Protein AF-0000000086182654 (afdb_homodimer)

Structure (mmCIF, N/CA/C/O backbone):
data_AF-0000000086182654-model_v1
#
loop_
_entity.id
_entity.type
_entity.pdbx_description
1 polymer 'N-terminal acetyltransferase'
#
loop_
_atom_site.group_PDB
_atom_site.id
_atom_site.type_symbol
_atom_site.label_atom_id
_atom_site.label_alt_id
_atom_site.label_comp_id
_atom_site.label_asym_id
_atom_site.label_entity_id
_atom_site.label_seq_id
_atom_site.pdbx_PDB_ins_code
_atom_site.Cartn_x
_atom_site.Cartn_y
_atom_site.Cartn_z
_atom_site.occupancy
_atom_site.B_iso_or_equiv
_atom_site.auth_seq_id
_atom_site.auth_comp_id
_atom_site.auth_asym_id
_atom_site.auth_atom_id
_atom_site.pdbx_PDB_model_num
ATOM 1 N N . MET A 1 1 ? 52.969 -49.25 23.703 1 16.42 1 MET A N 1
ATOM 2 C CA . MET A 1 1 ? 53.656 -49.188 24.984 1 16.42 1 MET A CA 1
ATOM 3 C C . MET A 1 1 ? 53.25 -47.969 25.781 1 16.42 1 MET A C 1
ATOM 5 O O . MET A 1 1 ? 52.375 -47.188 25.344 1 16.42 1 MET A O 1
ATOM 9 N N . PRO A 1 2 ? 54.062 -46.969 25.922 1 16 2 PRO A N 1
ATOM 10 C CA . PRO A 1 2 ? 54.594 -46.375 27.141 1 16 2 PRO A CA 1
ATOM 11 C C . PRO A 1 2 ? 53.812 -45.094 27.531 1 16 2 PRO A C 1
ATOM 13 O O . PRO A 1 2 ? 53.406 -44.938 28.688 1 16 2 PRO A O 1
ATOM 16 N N . SER A 1 3 ? 54.188 -43.969 27 1 14.5 3 SER A N 1
ATOM 17 C CA . SER A 1 3 ? 54.906 -43 27.828 1 14.5 3 SER A CA 1
ATOM 18 C C . SER A 1 3 ? 53.969 -41.969 28.438 1 14.5 3 SER A C 1
ATOM 20 O O . SER A 1 3 ? 53.594 -41.031 27.75 1 14.5 3 SER A O 1
ATOM 22 N N . ALA A 1 4 ? 52.844 -42.344 29.062 1 19.73 4 ALA A N 1
ATOM 23 C CA . ALA A 1 4 ? 51.688 -41.5 29.422 1 19.73 4 ALA A CA 1
ATOM 24 C C . ALA A 1 4 ? 52.062 -40.562 30.562 1 19.73 4 ALA A C 1
ATOM 26 O O . ALA A 1 4 ? 51.969 -40.938 31.734 1 19.73 4 ALA A O 1
ATOM 27 N N . ALA A 1 5 ? 53.094 -39.75 30.172 1 15.45 5 ALA A N 1
ATOM 28 C CA . ALA A 1 5 ? 53.938 -39.219 31.219 1 15.45 5 ALA A CA 1
ATOM 29 C C . ALA A 1 5 ? 53.125 -38.438 32.25 1 15.45 5 ALA A C 1
ATOM 31 O O . ALA A 1 5 ? 51.938 -38.125 32 1 15.45 5 ALA A O 1
ATOM 32 N N . GLY A 1 6 ? 53.594 -37.188 32.562 1 15.28 6 GLY A N 1
ATOM 33 C CA . GLY A 1 6 ? 54.156 -36.75 33.844 1 15.28 6 GLY A CA 1
ATOM 34 C C . GLY A 1 6 ? 53.156 -36 34.719 1 15.28 6 GLY A C 1
ATOM 35 O O . GLY A 1 6 ? 52.094 -35.594 34.219 1 15.28 6 GLY A O 1
ATOM 36 N N . SER A 1 7 ? 53.562 -35.281 35.719 1 14.7 7 SER A N 1
ATOM 37 C CA . SER A 1 7 ? 53.594 -35.188 37.156 1 14.7 7 SER A CA 1
ATOM 38 C C . SER A 1 7 ? 52.906 -33.906 37.625 1 14.7 7 SER A C 1
ATOM 40 O O . SER A 1 7 ? 52.688 -33.719 38.844 1 14.7 7 SER A O 1
ATOM 42 N N . ARG A 1 8 ? 52.531 -32.875 36.719 1 15.3 8 ARG A N 1
ATOM 43 C CA . ARG A 1 8 ? 52.969 -31.656 37.344 1 15.3 8 ARG A CA 1
ATOM 44 C C . ARG A 1 8 ? 52.188 -31.375 38.625 1 15.3 8 ARG A C 1
ATOM 46 O O . ARG A 1 8 ? 50.969 -31.281 38.625 1 15.3 8 ARG A O 1
ATOM 53 N N . SER A 1 9 ? 52.75 -31.406 39.781 1 14.34 9 SER A N 1
ATOM 54 C CA . SER A 1 9 ? 52.5 -31.531 41.219 1 14.34 9 SER A CA 1
ATOM 55 C C . SER A 1 9 ? 51.844 -30.266 41.781 1 14.34 9 SER A C 1
ATOM 57 O O . SER A 1 9 ? 50.844 -30.328 42.5 1 14.34 9 SER A O 1
ATOM 59 N N . ALA A 1 10 ? 52.594 -29.047 41.781 1 14.37 10 ALA A N 1
ATOM 60 C CA . ALA A 1 10 ? 53.031 -28.578 43.094 1 14.37 10 ALA A CA 1
ATOM 61 C C . ALA A 1 10 ? 51.875 -27.875 43.812 1 14.37 10 ALA A C 1
ATOM 63 O O . ALA A 1 10 ? 50.875 -27.484 43.219 1 14.37 10 ALA A O 1
ATOM 64 N N . ALA A 1 11 ? 52.219 -26.594 44.5 1 14.45 11 ALA A N 1
ATOM 65 C CA . ALA A 1 11 ? 52.406 -26.25 45.906 1 14.45 11 ALA A CA 1
ATOM 66 C C . ALA A 1 11 ? 51.219 -25.5 46.469 1 14.45 11 ALA A C 1
ATOM 68 O O . ALA A 1 11 ? 50.406 -24.969 45.719 1 14.45 11 ALA A O 1
ATOM 69 N N . PHE A 1 12 ? 51.5 -24.625 47.562 1 14.8 12 PHE A N 1
ATOM 70 C CA . PHE A 1 12 ? 51.156 -24.5 48.969 1 14.8 12 PHE A CA 1
ATOM 71 C C . PHE A 1 12 ? 50.062 -23.469 49.188 1 14.8 12 PHE A C 1
ATOM 73 O O . PHE A 1 12 ? 49.812 -22.625 48.344 1 14.8 12 PHE A O 1
ATOM 80 N N . SER A 1 13 ? 49.656 -23.25 50.406 1 14.52 13 SER A N 1
ATOM 81 C CA . SER A 1 13 ? 48.625 -23.094 51.438 1 14.52 13 SER A CA 1
ATOM 82 C C . SER A 1 13 ? 48.375 -21.625 51.719 1 14.52 13 SER A C 1
ATOM 84 O O . SER A 1 13 ? 47.406 -21.266 52.406 1 14.52 13 SER A O 1
ATOM 86 N N . MET A 1 14 ? 49.375 -20.609 51.469 1 14.81 14 MET A N 1
ATOM 87 C CA . MET A 1 14 ? 49.594 -19.859 52.719 1 14.81 14 MET A CA 1
ATOM 88 C C . MET A 1 14 ? 48.406 -19 53.062 1 14.81 14 MET A C 1
ATOM 90 O O . MET A 1 14 ? 47.594 -18.672 52.188 1 14.81 14 MET A O 1
ATOM 94 N N . LEU A 1 15 ? 48.438 -18.375 54.344 1 15.21 15 LEU A N 1
ATOM 95 C CA . LEU A 1 15 ? 47.781 -18.109 55.625 1 15.21 15 LEU A CA 1
ATOM 96 C C . LEU A 1 15 ? 47 -16.812 55.562 1 15.21 15 LEU A C 1
ATOM 98 O O . LEU A 1 15 ? 46.062 -16.656 54.781 1 15.21 15 LEU A O 1
ATOM 102 N N . THR A 1 16 ? 47.469 -15.828 56.438 1 15.29 16 THR A N 1
ATOM 103 C CA . THR A 1 16 ? 46.875 -15.383 57.688 1 15.29 16 THR A CA 1
ATOM 104 C C . THR A 1 16 ? 46.125 -14.078 57.5 1 15.29 16 THR A C 1
ATOM 106 O O . THR A 1 16 ? 46.188 -13.445 56.469 1 15.29 16 THR A O 1
ATOM 109 N N . SER A 1 17 ? 46.406 -13.062 58.406 1 15.08 17 SER A N 1
ATOM 110 C CA . SER A 1 17 ? 45.75 -12.391 59.5 1 15.08 17 SER A CA 1
ATOM 111 C C . SER A 1 17 ? 45.344 -10.969 59.125 1 15.08 17 SER A C 1
ATOM 113 O O . SER A 1 17 ? 44.469 -10.375 59.719 1 15.08 17 SER A O 1
ATOM 115 N N . CYS A 1 18 ? 46.031 -10.258 58.219 1 15.26 18 CYS A N 1
ATOM 116 C CA . CYS A 1 18 ? 46.469 -9.016 58.875 1 15.26 18 CYS A CA 1
ATOM 117 C C . CYS A 1 18 ? 45.25 -8.086 59.062 1 15.26 18 CYS A C 1
ATOM 119 O O . CYS A 1 18 ? 44.312 -8.125 58.281 1 15.26 18 CYS A O 1
ATOM 121 N N . GLY A 1 19 ? 45.562 -7.105 60 1 15.84 19 GLY A N 1
ATOM 122 C CA . GLY A 1 19 ? 45.031 -6.199 61.031 1 15.84 19 GLY A CA 1
ATOM 123 C C . GLY A 1 19 ? 44.25 -5.043 60.438 1 15.84 19 GLY A C 1
ATOM 124 O O . GLY A 1 19 ? 44.344 -4.754 59.25 1 15.84 19 GLY A O 1
ATOM 125 N N . GLN A 1 20 ? 43.688 -4.34 61.375 1 15.99 20 GLN A N 1
ATOM 126 C CA . GLN A 1 20 ? 42.531 -3.52 61.656 1 15.99 20 GLN A CA 1
ATOM 127 C C . GLN A 1 20 ? 42.719 -2.094 61.125 1 15.99 20 GLN A C 1
ATOM 129 O O . GLN A 1 20 ? 41.812 -1.271 61.219 1 15.99 20 GLN A O 1
ATOM 134 N N . ALA A 1 21 ? 43.938 -1.801 60.5 1 16.28 21 ALA A N 1
ATOM 135 C CA . ALA A 1 21 ? 44.25 -0.484 61.062 1 16.28 21 ALA A CA 1
ATOM 136 C C . ALA A 1 21 ? 43.156 0.521 60.75 1 16.28 21 ALA A C 1
ATOM 138 O O . ALA A 1 21 ? 42.469 0.435 59.719 1 16.28 21 ALA A O 1
ATOM 139 N N . PRO A 1 22 ? 43.375 1.512 61.531 1 17.14 22 PRO A N 1
ATOM 140 C CA . PRO A 1 22 ? 42.469 2.518 62.094 1 17.14 22 PRO A CA 1
ATOM 141 C C . PRO A 1 22 ? 42 3.549 61.062 1 17.14 22 PRO A C 1
ATOM 143 O O . PRO A 1 22 ? 40.812 3.826 60.938 1 17.14 22 PRO A O 1
ATOM 146 N N . LEU A 1 23 ? 42.969 4.367 60.812 1 19.45 23 LEU A N 1
ATOM 147 C CA . LEU A 1 23 ? 42.844 5.723 61.344 1 19.45 23 LEU A CA 1
ATOM 148 C C . LEU A 1 23 ? 42.062 6.609 60.375 1 19.45 23 LEU A C 1
ATOM 150 O O . LEU A 1 23 ? 41.062 7.242 60.75 1 19.45 23 LEU A O 1
ATOM 154 N N . GLN A 1 24 ? 42.812 7.516 59.594 1 17.64 24 GLN A N 1
ATOM 155 C CA . GLN A 1 24 ? 42.938 8.961 59.75 1 17.64 24 GLN A CA 1
ATOM 156 C C . GLN A 1 24 ? 42 9.695 58.75 1 17.64 24 GLN A C 1
ATOM 158 O O . GLN A 1 24 ? 41.688 9.18 57.688 1 17.64 24 GLN A O 1
ATOM 163 N N . ASN A 1 25 ? 41.688 10.859 59.188 1 19.14 25 ASN A N 1
ATOM 164 C CA . ASN A 1 25 ? 40.656 11.859 59 1 19.14 25 ASN A CA 1
ATOM 165 C C . ASN A 1 25 ? 40.812 12.578 57.656 1 19.14 25 ASN A C 1
ATOM 167 O O . ASN A 1 25 ? 39.938 13.32 57.219 1 19.14 25 ASN A O 1
ATOM 171 N N . PRO A 1 26 ? 42.062 12.406 56.938 1 21.86 26 PRO A N 1
ATOM 172 C CA . PRO A 1 26 ? 42.5 13.766 56.625 1 21.86 26 PRO A CA 1
ATOM 173 C C . PRO A 1 26 ? 41.5 14.516 55.75 1 21.86 26 PRO A C 1
ATOM 175 O O . PRO A 1 26 ? 40.625 13.898 55.156 1 21.86 26 PRO A O 1
ATOM 178 N N . ASP A 1 27 ? 42.062 15.711 55.281 1 21.27 27 ASP A N 1
ATOM 179 C CA . ASP A 1 27 ? 41.906 17.094 54.844 1 21.27 27 ASP A CA 1
ATOM 180 C C . ASP A 1 27 ? 41.344 17.156 53.406 1 21.27 27 ASP A C 1
ATOM 182 O O . ASP A 1 27 ? 41.844 16.484 52.5 1 21.27 27 ASP A O 1
ATOM 186 N N . TRP A 1 28 ? 40.125 17.75 53.312 1 19.67 28 TRP A N 1
ATOM 187 C CA . TRP A 1 28 ? 39.219 18.016 52.219 1 19.67 28 TRP A CA 1
ATOM 188 C C . TRP A 1 28 ? 39.844 18.906 51.188 1 19.67 28 TRP A C 1
ATOM 190 O O . TRP A 1 28 ? 40.031 20.109 51.406 1 19.67 28 TRP A O 1
ATOM 200 N N . ARG A 1 29 ? 41.062 18.547 50.656 1 21.09 29 ARG A N 1
ATOM 201 C CA . ARG A 1 29 ? 41.625 19.406 49.625 1 21.09 29 ARG A CA 1
ATOM 202 C C . ARG A 1 29 ? 40.625 19.609 48.5 1 21.09 29 ARG A C 1
ATOM 204 O O . ARG A 1 29 ? 40.25 18.656 47.812 1 21.09 29 ARG A O 1
ATOM 211 N N . ARG A 1 30 ? 39.969 20.734 48.594 1 23.06 30 ARG A N 1
ATOM 212 C CA . ARG A 1 30 ? 39.094 21.266 47.562 1 23.06 30 ARG A CA 1
ATOM 213 C C . ARG A 1 30 ? 39.844 21.484 46.25 1 23.06 30 ARG A C 1
ATOM 215 O O . ARG A 1 30 ? 40.531 22.5 46.094 1 23.06 30 ARG A O 1
ATOM 222 N N . THR A 1 31 ? 40.719 20.578 45.781 1 22.8 31 THR A N 1
ATOM 223 C CA . THR A 1 31 ? 41.375 21.094 44.594 1 22.8 31 THR A CA 1
ATOM 224 C C . THR A 1 31 ? 40.344 21.453 43.5 1 22.8 31 THR A C 1
ATOM 226 O O . THR A 1 31 ? 39.562 20.609 43.125 1 22.8 31 THR A O 1
ATOM 229 N N . THR A 1 32 ? 40.031 22.719 43.406 1 23.67 32 THR A N 1
ATOM 230 C CA . THR A 1 32 ? 39.156 23.406 42.469 1 23.67 32 THR A CA 1
ATOM 231 C C . THR A 1 32 ? 39.656 23.188 41.031 1 23.67 32 THR A C 1
ATOM 233 O O . THR A 1 32 ? 39.281 23.922 40.125 1 23.67 32 THR A O 1
ATOM 236 N N . GLY A 1 33 ? 40.438 22.172 40.656 1 24.75 33 GLY A N 1
ATOM 237 C CA . GLY A 1 33 ? 40.875 22.25 39.281 1 24.75 33 GLY A CA 1
ATOM 238 C C . GLY A 1 33 ? 39.75 22.266 38.281 1 24.75 33 GLY A C 1
ATOM 239 O O . GLY A 1 33 ? 38.969 21.312 38.219 1 24.75 33 GLY A O 1
ATOM 240 N N . GLY A 1 34 ? 39.25 23.469 37.938 1 25.78 34 GLY A N 1
ATOM 241 C CA . GLY A 1 34 ? 38.281 23.719 36.875 1 25.78 34 GLY A CA 1
ATOM 242 C C . GLY A 1 34 ? 38.656 23.094 35.562 1 25.78 34 GLY A C 1
ATOM 243 O O . GLY A 1 34 ? 39.5 23.609 34.812 1 25.78 34 GLY A O 1
ATOM 244 N N . THR A 1 35 ? 39.031 21.797 35.469 1 29.97 35 THR A N 1
ATOM 245 C CA . THR A 1 35 ? 39.25 21.328 34.094 1 29.97 35 THR A CA 1
ATOM 246 C C . THR A 1 35 ? 38 21.578 33.25 1 29.97 35 THR A C 1
ATOM 248 O O . THR A 1 35 ? 36.875 21.203 33.625 1 29.97 35 THR A O 1
ATOM 251 N N . SER A 1 36 ? 38.031 22.656 32.5 1 29.55 36 SER A N 1
ATOM 252 C CA . SER A 1 36 ? 37.094 22.938 31.438 1 29.55 36 SER A CA 1
ATOM 253 C C . SER A 1 36 ? 36.812 21.688 30.625 1 29.55 36 SER A C 1
ATOM 255 O O . SER A 1 36 ? 37.688 21.141 29.969 1 29.55 36 SER A O 1
ATOM 257 N N . ASP A 1 37 ? 36.125 20.781 31.141 1 29.83 37 ASP A N 1
ATOM 258 C CA . ASP A 1 37 ? 35.562 19.656 30.375 1 29.83 37 ASP A CA 1
ATOM 259 C C . ASP A 1 37 ? 34.906 20.125 29.094 1 29.83 37 ASP A C 1
ATOM 261 O O . ASP A 1 37 ? 33.844 20.766 29.141 1 29.83 37 ASP A O 1
ATOM 265 N N . THR A 1 38 ? 35.719 20.625 28.156 1 29.2 38 THR A N 1
ATOM 266 C CA . THR A 1 38 ? 35.188 20.719 26.812 1 29.2 38 THR A CA 1
ATOM 267 C C . THR A 1 38 ? 34.375 19.469 26.469 1 29.2 38 THR A C 1
ATOM 269 O O . THR A 1 38 ? 34.938 18.422 26.141 1 29.2 38 THR A O 1
ATOM 272 N N . ARG A 1 39 ? 33.469 19.172 27.203 1 32.22 39 ARG A N 1
ATOM 273 C CA . ARG A 1 39 ? 32.469 18.188 26.734 1 32.22 39 ARG A CA 1
ATOM 274 C C . ARG A 1 39 ? 32.281 18.297 25.234 1 32.22 39 ARG A C 1
ATOM 276 O O . ARG A 1 39 ? 31.875 19.344 24.719 1 32.22 39 ARG A O 1
ATOM 283 N N . ALA A 1 40 ? 33.125 17.547 24.531 1 34.88 40 ALA A N 1
ATOM 284 C CA . ALA A 1 40 ? 32.875 17.375 23.094 1 34.88 40 ALA A CA 1
ATOM 285 C C . ALA A 1 40 ? 31.391 17.516 22.75 1 34.88 40 ALA A C 1
ATOM 287 O O . ALA A 1 40 ? 30.531 16.969 23.453 1 34.88 40 ALA A O 1
ATOM 288 N N . MET A 1 41 ? 31 18.562 22.125 1 37.19 41 MET A N 1
ATOM 289 C CA . MET A 1 41 ? 29.641 18.656 21.609 1 37.19 41 MET A CA 1
ATOM 290 C C . MET A 1 41 ? 29.141 17.297 21.141 1 37.19 41 MET A C 1
ATOM 292 O O . MET A 1 41 ? 29.891 16.562 20.484 1 37.19 41 MET A O 1
ATOM 296 N N . PRO A 1 42 ? 28.312 16.578 21.781 1 41.84 42 PRO A N 1
ATOM 297 C CA . PRO A 1 42 ? 27.844 15.297 21.234 1 41.84 42 PRO A CA 1
ATOM 298 C C . PRO A 1 42 ? 27.875 15.266 19.719 1 41.84 42 PRO A C 1
ATOM 300 O O . PRO A 1 42 ? 27.672 16.297 19.062 1 41.84 42 PRO A O 1
ATOM 303 N N . ALA A 1 43 ? 28.781 14.586 19.047 1 45.81 43 ALA A N 1
ATOM 304 C CA . ALA A 1 43 ? 28.906 14.336 17.609 1 45.81 43 ALA A CA 1
ATOM 305 C C . ALA A 1 43 ? 27.547 14.43 16.922 1 45.81 43 ALA A C 1
ATOM 307 O O . ALA A 1 43 ? 26.594 13.781 17.344 1 45.81 43 ALA A O 1
ATOM 308 N N . SER A 1 44 ? 27.312 15.492 16.219 1 61.44 44 SER A N 1
ATOM 309 C CA . SER A 1 44 ? 26.109 15.703 15.414 1 61.44 44 SER A CA 1
ATOM 310 C C . SER A 1 44 ? 25.75 14.445 14.633 1 61.44 44 SER A C 1
ATOM 312 O O . SER A 1 44 ? 26.625 13.789 14.062 1 61.44 44 SER A O 1
ATOM 314 N N . ALA A 1 45 ? 24.562 13.789 14.883 1 75.06 45 ALA A N 1
ATOM 315 C CA . ALA A 1 45 ? 24.016 12.656 14.148 1 75.06 45 ALA A CA 1
ATOM 316 C C . ALA A 1 45 ? 23.812 13 12.68 1 75.06 45 ALA A C 1
ATOM 318 O O . ALA A 1 45 ? 23.469 12.125 11.867 1 75.06 45 ALA A O 1
ATOM 319 N N . ARG A 1 46 ? 24.344 14.242 12.312 1 91.31 46 ARG A N 1
ATOM 320 C CA . ARG A 1 46 ? 24.031 14.656 10.953 1 91.31 46 ARG A CA 1
ATOM 321 C C . ARG A 1 46 ? 25.109 14.18 9.977 1 91.31 46 ARG A C 1
ATOM 323 O O . ARG A 1 46 ? 26.297 14.211 10.281 1 91.31 46 ARG A O 1
ATOM 330 N N . PRO A 1 47 ? 24.625 13.797 8.867 1 93.12 47 PRO A N 1
ATOM 331 C CA . PRO A 1 47 ? 25.578 13.398 7.832 1 93.12 47 PRO A CA 1
ATOM 332 C C . PRO A 1 47 ? 26.25 14.586 7.152 1 93.12 47 PRO A C 1
ATOM 334 O O . PRO A 1 47 ? 25.812 15.727 7.32 1 93.12 47 PRO A O 1
ATOM 337 N N . GLN A 1 48 ? 27.344 14.312 6.402 1 93.44 48 GLN A N 1
ATOM 338 C CA . GLN A 1 48 ? 28.016 15.359 5.625 1 93.44 48 GLN A CA 1
ATOM 339 C C . GLN A 1 48 ? 27.125 15.828 4.473 1 93.44 48 GLN A C 1
ATOM 341 O O . GLN A 1 48 ? 27.047 17.031 4.195 1 93.44 48 GLN A O 1
ATOM 346 N N . GLU A 1 49 ? 26.5 14.82 3.861 1 94.19 49 GLU A N 1
ATOM 347 C CA . GLU A 1 49 ? 25.562 15.094 2.787 1 94.19 49 GLU A CA 1
ATOM 348 C C . GLU A 1 49 ? 24.172 14.57 3.127 1 94.19 49 GLU A C 1
ATOM 350 O O . GLU A 1 49 ? 24.031 13.477 3.674 1 94.19 49 GLU A O 1
ATOM 355 N N . SER A 1 50 ? 23.234 15.414 2.766 1 96.44 50 SER A N 1
ATOM 356 C CA . SER A 1 50 ? 21.859 15.008 3.051 1 96.44 50 SER A CA 1
ATOM 357 C C . SER A 1 50 ? 21.469 13.773 2.25 1 96.44 50 SER A C 1
ATOM 359 O O . SER A 1 50 ? 21.875 13.625 1.095 1 96.44 50 SER A O 1
ATOM 361 N N . THR A 1 51 ? 20.766 12.914 2.932 1 94.12 51 THR A N 1
ATOM 362 C CA . THR A 1 51 ? 19.953 11.891 2.271 1 94.12 51 THR A CA 1
ATOM 363 C C . THR A 1 51 ? 18.469 12.219 2.371 1 94.12 51 THR A C 1
ATOM 365 O O . THR A 1 51 ? 17.922 12.289 3.471 1 94.12 51 THR A O 1
ATOM 368 N N . TYR A 1 52 ? 17.828 12.469 1.264 1 93.44 52 TYR A N 1
ATOM 369 C CA . TYR A 1 52 ? 16.438 12.898 1.265 1 93.44 52 TYR A CA 1
ATOM 370 C C . TYR A 1 52 ? 15.492 11.703 1.197 1 93.44 52 TYR A C 1
ATOM 372 O O . TYR A 1 52 ? 14.5 11.648 1.922 1 93.44 52 TYR A O 1
ATOM 380 N N . LEU A 1 53 ? 15.734 10.828 0.32 1 89.31 53 LEU A N 1
ATOM 381 C CA . LEU A 1 53 ? 15.07 9.539 0.13 1 89.31 53 LEU A CA 1
ATOM 382 C C . LEU A 1 53 ? 16.031 8.508 -0.428 1 89.31 53 LEU A C 1
ATOM 384 O O . LEU A 1 53 ? 16.688 8.742 -1.455 1 89.31 53 LEU A O 1
ATOM 388 N N . SER A 1 54 ? 16.047 7.398 0.158 1 84.81 54 SER A N 1
ATOM 389 C CA . SER A 1 54 ? 17.031 6.406 -0.251 1 84.81 54 SER A CA 1
ATOM 390 C C . SER A 1 54 ? 16.641 5.734 -1.559 1 84.81 54 SER A C 1
ATOM 392 O O . SER A 1 54 ? 15.469 5.391 -1.755 1 84.81 54 SER A O 1
ATOM 394 N N . GLU A 1 55 ? 17.641 5.637 -2.416 1 78.25 55 GLU A N 1
ATOM 395 C CA . GLU A 1 55 ? 17.469 4.891 -3.658 1 78.25 55 GLU A CA 1
ATOM 396 C C . GLU A 1 55 ? 18.391 3.684 -3.719 1 78.25 55 GLU A C 1
ATOM 398 O O . GLU A 1 55 ? 18.422 2.973 -4.723 1 78.25 55 GLU A O 1
ATOM 403 N N . SER A 1 56 ? 19.016 3.516 -2.609 1 78.06 56 SER A N 1
ATOM 404 C CA . SER A 1 56 ? 19.984 2.426 -2.564 1 78.06 56 SER A CA 1
ATOM 405 C C . SER A 1 56 ? 19.359 1.166 -1.959 1 78.06 56 SER A C 1
ATOM 407 O O . SER A 1 56 ? 18.281 1.216 -1.372 1 78.06 56 SER A O 1
ATOM 409 N N . SER A 1 57 ? 19.953 -0.028 -2.289 1 71.5 57 SER A N 1
ATOM 410 C CA . SER A 1 57 ? 19.672 -1.305 -1.644 1 71.5 57 SER A CA 1
ATOM 411 C C . SER A 1 57 ? 20.922 -1.877 -0.979 1 71.5 57 SER A C 1
ATOM 413 O O . SER A 1 57 ? 21.906 -2.193 -1.656 1 71.5 57 SER A O 1
ATOM 415 N N . PRO A 1 58 ? 20.938 -1.937 0.322 1 79.94 58 PRO A N 1
ATOM 416 C CA . PRO A 1 58 ? 19.875 -1.605 1.263 1 79.94 58 PRO A CA 1
ATOM 417 C C . PRO A 1 58 ? 19.641 -0.101 1.396 1 79.94 58 PRO A C 1
ATOM 419 O O . PRO A 1 58 ? 20.562 0.688 1.126 1 79.94 58 PRO A O 1
ATOM 422 N N . PRO A 1 59 ? 18.484 0.177 1.866 1 86.5 59 PRO A N 1
ATOM 423 C CA . PRO A 1 59 ? 18.188 1.606 1.964 1 86.5 59 PRO A CA 1
ATOM 424 C C . PRO A 1 59 ? 18.938 2.297 3.096 1 86.5 59 PRO A C 1
ATOM 426 O O . PRO A 1 59 ? 19.312 1.651 4.082 1 86.5 59 PRO A O 1
ATOM 429 N N . ARG A 1 60 ? 19.172 3.568 2.852 1 87.31 60 ARG A N 1
ATOM 430 C CA . ARG A 1 60 ? 19.75 4.441 3.871 1 87.31 60 ARG A CA 1
ATOM 431 C C . ARG A 1 60 ? 18.688 5.324 4.5 1 87.31 60 ARG A C 1
ATOM 433 O O . ARG A 1 60 ? 17.75 5.754 3.822 1 87.31 60 ARG A O 1
ATOM 440 N N . ALA A 1 61 ? 18.891 5.582 5.746 1 89.88 61 ALA A N 1
ATOM 441 C CA . ALA A 1 61 ? 17.953 6.484 6.414 1 89.88 61 ALA A CA 1
ATOM 442 C C . ALA A 1 61 ? 18.078 7.906 5.875 1 89.88 61 ALA A C 1
ATOM 444 O O . ALA A 1 61 ? 19.188 8.445 5.805 1 89.88 61 ALA A O 1
ATOM 445 N N . ALA A 1 62 ? 17 8.484 5.512 1 94.94 62 ALA A N 1
ATOM 446 C CA . ALA A 1 62 ? 17.016 9.891 5.109 1 94.94 62 ALA A CA 1
ATOM 447 C C . ALA A 1 62 ? 17.328 10.797 6.293 1 94.94 62 ALA A C 1
ATOM 449 O O . ALA A 1 62 ? 16.75 10.641 7.371 1 94.94 62 ALA A O 1
ATOM 450 N N . SER A 1 63 ? 18.25 11.703 6.098 1 96.62 63 SER A N 1
ATOM 451 C CA . SER A 1 63 ? 18.688 12.617 7.145 1 96.62 63 SER A CA 1
ATOM 452 C C . SER A 1 63 ? 19.297 13.883 6.551 1 96.62 63 SER A C 1
ATOM 454 O O . SER A 1 63 ? 20.078 13.82 5.59 1 96.62 63 SER A O 1
ATOM 456 N N . LEU A 1 64 ? 18.969 14.969 7.125 1 97.69 64 LEU A N 1
ATOM 457 C CA . LEU A 1 64 ? 19.469 16.234 6.598 1 97.69 64 LEU A CA 1
ATOM 458 C C . LEU A 1 64 ? 20.797 16.609 7.242 1 97.69 64 LEU A C 1
ATOM 460 O O . LEU A 1 64 ? 20.984 16.422 8.445 1 97.69 64 LEU A O 1
ATOM 464 N N . ASN A 1 65 ? 21.672 17.172 6.422 1 97.56 65 ASN A N 1
ATOM 465 C CA . ASN A 1 65 ? 22.906 17.719 6.973 1 97.56 65 ASN A CA 1
ATOM 466 C C . ASN A 1 65 ? 22.672 19.078 7.641 1 97.56 65 ASN A C 1
ATOM 468 O O . ASN A 1 65 ? 21.531 19.5 7.781 1 97.56 65 ASN A O 1
ATOM 472 N N . LEU A 1 66 ? 23.688 19.688 8.094 1 97.62 66 LEU A N 1
ATOM 473 C CA . LEU A 1 66 ? 23.562 20.922 8.867 1 97.62 66 LEU A CA 1
ATOM 474 C C . LEU A 1 66 ? 22.984 22.047 8.016 1 97.62 66 LEU A C 1
ATOM 476 O O . LEU A 1 66 ? 22.078 22.75 8.438 1 97.62 66 LEU A O 1
ATOM 480 N N . VAL A 1 67 ? 23.453 22.188 6.812 1 97.81 67 VAL A N 1
ATOM 481 C CA . VAL A 1 67 ? 23.047 23.281 5.926 1 97.81 67 VAL A CA 1
ATOM 482 C C . VAL A 1 67 ? 21.547 23.172 5.621 1 97.81 67 VAL A C 1
ATOM 484 O O . VAL A 1 67 ? 20.812 24.156 5.746 1 97.81 67 VAL A O 1
ATOM 487 N N . ASP A 1 68 ? 21.125 22.016 5.281 1 98.38 68 ASP A N 1
ATOM 488 C CA . ASP A 1 68 ? 19.719 21.797 4.957 1 98.38 68 ASP A CA 1
ATOM 489 C C . ASP A 1 68 ? 18.844 21.938 6.199 1 98.38 68 ASP A C 1
ATOM 491 O O . ASP A 1 68 ? 17.703 22.391 6.109 1 98.38 68 ASP A O 1
ATOM 495 N N . THR A 1 69 ? 19.391 21.531 7.332 1 98.38 69 THR A N 1
ATOM 496 C CA . THR A 1 69 ? 18.656 21.719 8.586 1 98.38 69 THR A CA 1
ATOM 497 C C . THR A 1 69 ? 18.438 23.203 8.867 1 98.38 69 THR A C 1
ATOM 499 O O . THR A 1 69 ? 17.328 23.609 9.234 1 98.38 69 THR A O 1
ATOM 502 N N . GLU A 1 70 ? 19.422 23.938 8.688 1 98.5 70 GLU A N 1
ATOM 503 C CA . GLU A 1 70 ? 19.312 25.375 8.922 1 98.5 70 GLU A CA 1
ATOM 504 C C . GLU A 1 70 ? 18.312 26.031 7.961 1 98.5 70 GLU A C 1
ATOM 506 O O . GLU A 1 70 ? 17.547 26.906 8.352 1 98.5 70 GLU A O 1
ATOM 511 N N . ASP A 1 71 ? 18.344 25.594 6.715 1 98.62 71 ASP A N 1
ATOM 512 C CA . ASP A 1 71 ? 17.375 26.078 5.742 1 98.62 71 ASP A CA 1
ATOM 513 C C . ASP A 1 71 ? 15.953 25.719 6.164 1 98.62 71 ASP A C 1
ATOM 515 O O . ASP A 1 71 ? 15.039 26.531 6.027 1 98.62 71 ASP A O 1
ATOM 519 N N . TYR A 1 72 ? 15.805 24.516 6.656 1 98.81 72 TYR A N 1
ATOM 520 C CA . TYR A 1 72 ? 14.492 24.047 7.113 1 98.81 72 TYR A CA 1
ATOM 521 C C . TYR A 1 72 ? 14.023 24.859 8.32 1 98.81 72 TYR A C 1
ATOM 523 O O . TYR A 1 72 ? 12.859 25.25 8.398 1 98.81 72 TYR A O 1
ATOM 531 N N . LEU A 1 73 ? 14.938 25.078 9.242 1 98.81 73 LEU A N 1
ATOM 532 C CA . LEU A 1 73 ? 14.617 25.875 10.422 1 98.81 73 LEU A CA 1
ATOM 533 C C . LEU A 1 73 ? 14.188 27.281 10.023 1 98.81 73 LEU A C 1
ATOM 535 O O . LEU A 1 73 ? 13.219 27.812 10.562 1 98.81 73 LEU A O 1
ATOM 539 N N . GLU A 1 74 ? 14.828 27.828 9.062 1 98.56 74 GLU A N 1
ATOM 540 C CA . GLU A 1 74 ? 14.43 29.141 8.547 1 98.56 74 GLU A CA 1
ATOM 541 C C . GLU A 1 74 ? 13.031 29.078 7.934 1 98.56 74 GLU A C 1
ATOM 543 O O . GLU A 1 74 ? 12.211 29.969 8.164 1 98.56 74 GLU A O 1
ATOM 548 N N . ARG A 1 75 ? 12.75 28.031 7.168 1 98.56 75 ARG A N 1
ATOM 549 C CA . ARG A 1 75 ? 11.453 27.828 6.52 1 98.56 75 ARG A CA 1
ATOM 550 C C . ARG A 1 75 ? 10.328 27.812 7.543 1 98.56 75 ARG A C 1
ATOM 552 O O . ARG A 1 75 ? 9.227 28.281 7.266 1 98.56 75 ARG A O 1
ATOM 559 N N . ILE A 1 76 ? 10.68 27.328 8.75 1 98.56 76 ILE A N 1
ATOM 560 C CA . ILE A 1 76 ? 9.609 27.203 9.742 1 98.56 76 ILE A CA 1
ATOM 561 C C . ILE A 1 76 ? 9.781 28.25 10.828 1 98.56 76 ILE A C 1
ATOM 563 O O . ILE A 1 76 ? 9.273 28.094 11.938 1 98.56 76 ILE A O 1
ATOM 567 N N . HIS A 1 77 ? 10.617 29.234 10.594 1 98.19 77 HIS A N 1
ATOM 568 C CA . HIS A 1 77 ? 10.766 30.453 11.375 1 98.19 77 HIS A CA 1
ATOM 569 C C . HIS A 1 77 ? 11.391 30.172 12.734 1 98.19 77 HIS A C 1
ATOM 571 O O . HIS A 1 77 ? 10.961 30.734 13.75 1 98.19 77 HIS A O 1
ATOM 577 N N . LEU A 1 78 ? 12.289 29.266 12.734 1 98.69 78 LEU A N 1
ATOM 578 C CA . LEU A 1 78 ? 13.133 29.031 13.906 1 98.69 78 LEU A CA 1
ATOM 579 C C . LEU A 1 78 ? 14.57 29.453 13.641 1 98.69 78 LEU A C 1
ATOM 581 O O . LEU A 1 78 ? 15.031 29.406 12.5 1 98.69 78 LEU A O 1
ATOM 585 N N . GLY A 1 79 ? 15.25 29.859 14.68 1 98.31 79 GLY A N 1
ATOM 586 C CA . GLY A 1 79 ? 16.641 30.266 14.555 1 98.31 79 GLY A CA 1
ATOM 587 C C . GLY A 1 79 ? 17.594 29.125 14.305 1 98.31 79 GLY A C 1
ATOM 588 O O . GLY A 1 79 ? 17.344 28 14.766 1 98.31 79 GLY A O 1
ATOM 589 N N . LYS A 1 80 ? 18.688 29.422 13.648 1 97.19 80 LYS A N 1
ATOM 590 C CA . LYS A 1 80 ? 19.672 28.406 13.297 1 97.19 80 LYS A CA 1
ATOM 591 C C . LYS A 1 80 ? 20.266 27.75 14.539 1 97.19 80 LYS A C 1
ATOM 593 O O . LYS A 1 80 ? 20.734 26.609 14.492 1 97.19 80 LYS A O 1
ATOM 598 N N . GLN A 1 81 ? 20.234 28.453 15.633 1 96.88 81 GLN A N 1
ATOM 599 C CA . GLN A 1 81 ? 20.828 27.953 16.875 1 96.88 81 GLN A CA 1
ATOM 600 C C . GLN A 1 81 ? 20.078 26.719 17.375 1 96.88 81 GLN A C 1
ATOM 602 O O . GLN A 1 81 ? 20.641 25.922 18.141 1 96.88 81 GLN A O 1
ATOM 607 N N . VAL A 1 82 ? 18.906 26.562 16.953 1 98.12 82 VAL A N 1
ATOM 608 C CA . VAL A 1 82 ? 18.109 25.406 17.359 1 98.12 82 VAL A CA 1
ATOM 609 C C . VAL A 1 82 ? 18.75 24.125 16.844 1 98.12 82 VAL A C 1
ATOM 611 O O . VAL A 1 82 ? 18.562 23.062 17.438 1 98.12 82 VAL A O 1
ATOM 614 N N . ALA A 1 83 ? 19.531 24.219 15.781 1 97.5 83 ALA A N 1
ATOM 615 C CA . ALA A 1 83 ? 20.125 23.047 15.141 1 97.5 83 ALA A CA 1
ATOM 616 C C . ALA A 1 83 ? 21.031 22.297 16.109 1 97.5 83 ALA A C 1
ATOM 618 O O . ALA A 1 83 ? 21.312 21.125 15.914 1 97.5 83 ALA A O 1
ATOM 619 N N . SER A 1 84 ? 21.469 22.953 17.141 1 96.12 84 SER A N 1
ATOM 620 C CA . SER A 1 84 ? 22.438 22.344 18.062 1 96.12 84 SER A CA 1
ATOM 621 C C . SER A 1 84 ? 21.75 21.734 19.281 1 96.12 84 SER A C 1
ATOM 623 O O . SER A 1 84 ? 22.391 21.109 20.109 1 96.12 84 SER A O 1
ATOM 625 N N . GLU A 1 85 ? 20.453 21.922 19.391 1 96.62 85 GLU A N 1
ATOM 626 C CA . GLU A 1 85 ? 19.734 21.391 20.547 1 96.62 85 GLU A CA 1
ATOM 627 C C . GLU A 1 85 ? 19.641 19.875 20.5 1 96.62 85 GLU A C 1
ATOM 629 O O . GLU A 1 85 ? 19.438 19.281 19.438 1 96.62 85 GLU A O 1
ATOM 634 N N . PRO A 1 86 ? 19.781 19.234 21.656 1 95.62 86 PRO A N 1
ATOM 635 C CA . PRO A 1 86 ? 19.625 17.781 21.703 1 95.62 86 PRO A CA 1
ATOM 636 C C . PRO A 1 86 ? 18.172 17.344 21.609 1 95.62 86 PRO A C 1
ATOM 638 O O . PRO A 1 86 ? 17.266 18.109 21.953 1 95.62 86 PRO A O 1
ATOM 641 N N . PRO A 1 87 ? 17.969 16.141 21.172 1 97.19 87 PRO A N 1
ATOM 642 C CA . PRO A 1 87 ? 16.594 15.633 21.094 1 97.19 87 PRO A CA 1
ATOM 643 C C . PRO A 1 87 ? 15.891 15.625 22.453 1 97.19 87 PRO A C 1
ATOM 645 O O . PRO A 1 87 ? 16.484 15.234 23.453 1 97.19 87 PRO A O 1
ATOM 648 N N . SER A 1 88 ? 14.727 16.078 22.469 1 97.5 88 SER A N 1
ATOM 649 C CA . SER A 1 88 ? 13.859 16.156 23.641 1 97.5 88 SER A CA 1
ATOM 650 C C . SER A 1 88 ? 12.398 16.359 23.234 1 97.5 88 SER A C 1
ATOM 652 O O . SER A 1 88 ? 12.109 16.641 22.062 1 97.5 88 SER A O 1
ATOM 654 N N . TYR A 1 89 ? 11.539 16.125 24.203 1 97.69 89 TYR A N 1
ATOM 655 C CA . TYR A 1 89 ? 10.125 16.391 23.938 1 97.69 89 TYR A CA 1
ATOM 656 C C . TYR A 1 89 ? 9.906 17.859 23.578 1 97.69 89 TYR A C 1
ATOM 658 O O . TYR A 1 89 ? 9.117 18.172 22.672 1 97.69 89 TYR A O 1
ATOM 666 N N . ASP A 1 90 ? 10.57 18.75 24.297 1 97.88 90 ASP A N 1
ATOM 667 C CA . ASP A 1 90 ? 10.414 20.172 24.062 1 97.88 90 ASP A CA 1
ATOM 668 C C . ASP A 1 90 ? 10.844 20.547 22.641 1 97.88 90 ASP A C 1
ATOM 670 O O . ASP A 1 90 ? 10.148 21.297 21.953 1 97.88 90 ASP A O 1
ATOM 674 N N . LEU A 1 91 ? 11.992 20.031 22.219 1 98.31 91 LEU A N 1
ATOM 675 C CA . LEU A 1 91 ? 12.453 20.312 20.859 1 98.31 91 LEU A CA 1
ATOM 676 C C . LEU A 1 91 ? 11.492 19.719 19.828 1 98.31 91 LEU A C 1
ATOM 678 O O . LEU A 1 91 ? 11.156 20.391 18.844 1 98.31 91 LEU A O 1
ATOM 682 N N . LEU A 1 92 ? 11.07 18.453 20.047 1 98.56 92 LEU A N 1
ATOM 683 C CA . LEU A 1 92 ? 10.141 17.781 19.141 1 98.56 92 LEU A CA 1
ATOM 684 C C . LEU A 1 92 ? 8.852 18.594 19 1 98.56 92 LEU A C 1
ATOM 686 O O . LEU A 1 92 ? 8.375 18.797 17.891 1 98.56 92 LEU A O 1
ATOM 690 N N . SER A 1 93 ? 8.336 19.094 20.125 1 98.44 93 SER A N 1
ATOM 691 C CA . SER A 1 93 ? 7.113 19.891 20.141 1 98.44 93 SER A CA 1
ATOM 692 C C . SER A 1 93 ? 7.316 21.219 19.422 1 98.44 93 SER A C 1
ATOM 694 O O . SER A 1 93 ? 6.473 21.625 18.625 1 98.44 93 SER A O 1
ATOM 696 N N . LYS A 1 94 ? 8.414 21.812 19.703 1 98.5 94 LYS A N 1
ATOM 697 C CA . LYS A 1 94 ? 8.766 23.078 19.078 1 98.5 94 LYS A CA 1
ATOM 698 C C . LYS A 1 94 ? 8.828 22.938 17.547 1 98.5 94 LYS A C 1
ATOM 700 O O . LYS A 1 94 ? 8.234 23.75 16.828 1 98.5 94 LYS A O 1
ATOM 705 N N . LEU A 1 95 ? 9.516 21.922 17.062 1 98.75 95 LEU A N 1
ATOM 706 C CA . LEU A 1 95 ? 9.656 21.688 15.633 1 98.75 95 LEU A CA 1
ATOM 707 C C . LEU A 1 95 ? 8.305 21.375 15 1 98.75 95 LEU A C 1
ATOM 709 O O . LEU A 1 95 ? 7.977 21.891 13.93 1 98.75 95 LEU A O 1
ATOM 713 N N . SER A 1 96 ? 7.496 20.531 15.656 1 98.38 96 SER A N 1
ATOM 714 C CA . SER A 1 96 ? 6.199 20.125 15.133 1 98.38 96 SER A CA 1
ATOM 715 C C . SER A 1 96 ? 5.246 21.297 15.008 1 98.38 96 SER A C 1
ATOM 717 O O . SER A 1 96 ? 4.656 21.516 13.953 1 98.38 96 SER A O 1
ATOM 719 N N . VAL A 1 97 ? 5.137 22.109 16.047 1 97.81 97 VAL A N 1
ATOM 720 C CA . VAL A 1 97 ? 4.238 23.266 16.047 1 97.81 97 VAL A CA 1
ATOM 721 C C . VAL A 1 97 ? 4.684 24.266 14.992 1 97.81 97 VAL A C 1
ATOM 723 O O . VAL A 1 97 ? 3.865 24.766 14.219 1 97.81 97 VAL A O 1
ATOM 726 N N . ALA A 1 98 ? 6.012 24.531 14.961 1 98.44 98 ALA A N 1
ATOM 727 C CA . ALA A 1 98 ? 6.539 25.484 13.984 1 98.44 98 ALA A CA 1
ATOM 728 C C . ALA A 1 98 ? 6.23 25.031 12.562 1 98.44 98 ALA A C 1
ATOM 730 O O . ALA A 1 98 ? 5.883 25.844 11.711 1 98.44 98 ALA A O 1
ATOM 731 N N . HIS A 1 99 ? 6.359 23.734 12.297 1 98.38 99 HIS A N 1
ATOM 732 C CA . HIS A 1 99 ? 6.074 23.203 10.969 1 98.38 99 HIS A CA 1
ATOM 733 C C . HIS A 1 99 ? 4.605 23.391 10.609 1 98.38 99 HIS A C 1
ATOM 735 O O . HIS A 1 99 ? 4.285 23.859 9.516 1 98.38 99 HIS A O 1
ATOM 741 N N . HIS A 1 100 ? 3.693 23.094 11.508 1 97.12 100 HIS A N 1
ATOM 742 C CA . HIS A 1 100 ? 2.26 23.219 11.273 1 97.12 100 HIS A CA 1
ATOM 743 C C . HIS A 1 100 ? 1.887 24.656 10.93 1 97.12 100 HIS A C 1
ATOM 745 O O . HIS A 1 100 ? 1.013 24.891 10.094 1 97.12 100 HIS A O 1
ATOM 751 N N . LEU A 1 101 ? 2.559 25.547 11.547 1 96.69 101 LEU A N 1
ATOM 752 C CA . LEU A 1 101 ? 2.209 26.969 11.414 1 96.69 101 LEU A CA 1
ATOM 753 C C . LEU A 1 101 ? 2.807 27.547 10.141 1 96.69 101 LEU A C 1
ATOM 755 O O . LEU A 1 101 ? 2.328 28.578 9.641 1 96.69 101 LEU A O 1
ATOM 759 N N . ALA A 1 102 ? 3.82 26.906 9.602 1 97.5 102 ALA A N 1
ATOM 760 C CA . ALA A 1 102 ? 4.57 27.547 8.516 1 97.5 102 ALA A CA 1
ATOM 761 C C . ALA A 1 102 ? 4.324 26.828 7.191 1 97.5 102 ALA A C 1
ATOM 763 O O . ALA A 1 102 ? 4.301 27.453 6.133 1 97.5 102 ALA A O 1
ATOM 764 N N . VAL A 1 103 ? 4.223 25.5 7.215 1 97.75 103 VAL A N 1
ATOM 765 C CA . VAL A 1 103 ? 4.145 24.703 5.996 1 97.75 103 VAL A CA 1
ATOM 766 C C . VAL A 1 103 ? 2.701 24.266 5.758 1 97.75 103 VAL A C 1
ATOM 768 O O . VAL A 1 103 ? 2.141 23.5 6.551 1 97.75 103 VAL A O 1
ATOM 771 N N . PRO A 1 104 ? 2.076 24.672 4.684 1 97.12 104 PRO A N 1
ATOM 772 C CA . PRO A 1 104 ? 0.689 24.281 4.434 1 97.12 104 PRO A CA 1
ATOM 773 C C . PRO A 1 104 ? 0.576 22.859 3.879 1 97.12 104 PRO A C 1
ATOM 775 O O . PRO A 1 104 ? 1.482 22.391 3.188 1 97.12 104 PRO A O 1
ATOM 778 N N . PHE A 1 105 ? -0.529 22.203 4.301 1 96.88 105 PHE A N 1
ATOM 779 C CA . PHE A 1 105 ? -0.981 21.094 3.463 1 96.88 105 PHE A CA 1
ATOM 780 C C . PHE A 1 105 ? -1.306 21.578 2.055 1 96.88 105 PHE A C 1
ATOM 782 O O . PHE A 1 105 ? -1.989 22.594 1.884 1 96.88 105 PHE A O 1
ATOM 789 N N . ASP A 1 106 ? -0.822 20.859 1.047 1 96.12 106 ASP A N 1
ATOM 790 C CA . ASP A 1 106 ? -0.848 21.438 -0.292 1 96.12 106 ASP A CA 1
ATOM 791 C C . ASP A 1 106 ? -0.926 20.359 -1.361 1 96.12 106 ASP A C 1
ATOM 793 O O . ASP A 1 106 ? -0.092 19.453 -1.394 1 96.12 106 ASP A O 1
ATOM 797 N N . THR A 1 107 ? -1.996 20.422 -2.23 1 95.56 107 THR A N 1
ATOM 798 C CA . THR A 1 107 ? -2.133 19.469 -3.326 1 95.56 107 THR A CA 1
ATOM 799 C C . THR A 1 107 ? -1.922 20.156 -4.672 1 95.56 107 THR A C 1
ATOM 801 O O . THR A 1 107 ? -2.191 19.578 -5.723 1 95.56 107 THR A O 1
ATOM 804 N N . SER A 1 108 ? -1.442 21.422 -4.668 1 94.44 108 SER A N 1
ATOM 805 C CA . SER A 1 108 ? -1.333 22.203 -5.895 1 94.44 108 SER A CA 1
ATOM 806 C C . SER A 1 108 ? -0.4 21.531 -6.898 1 94.44 108 SER A C 1
ATOM 808 O O . SER A 1 108 ? -0.622 21.625 -8.109 1 94.44 108 SER A O 1
ATOM 810 N N . ALA A 1 109 ? 0.582 20.828 -6.426 1 93.12 109 ALA A N 1
ATOM 811 C CA . ALA A 1 109 ? 1.547 20.188 -7.309 1 93.12 109 ALA A CA 1
ATOM 812 C C . ALA A 1 109 ? 0.879 19.094 -8.148 1 93.12 109 ALA A C 1
ATOM 814 O O . ALA A 1 109 ? 1.388 18.719 -9.203 1 93.12 109 ALA A O 1
ATOM 815 N N . LEU A 1 110 ? -0.235 18.578 -7.676 1 94.44 110 LEU A N 1
ATOM 816 C CA . LEU A 1 110 ? -0.976 17.562 -8.422 1 94.44 110 LEU A CA 1
ATOM 817 C C . LEU A 1 110 ? -1.676 18.188 -9.625 1 94.44 110 LEU A C 1
ATOM 819 O O . LEU A 1 110 ? -1.89 17.516 -10.641 1 94.44 110 LEU A O 1
ATOM 823 N N . HIS A 1 111 ? -1.995 19.5 -9.516 1 93.12 111 HIS A N 1
ATOM 824 C CA . HIS A 1 111 ? -2.98 20.047 -10.438 1 93.12 111 HIS A CA 1
ATOM 825 C C . HIS A 1 111 ? -2.35 21.109 -11.352 1 93.12 111 HIS A C 1
ATOM 827 O O . HIS A 1 111 ? -2.84 21.344 -12.453 1 93.12 111 HIS A O 1
ATOM 833 N N . VAL A 1 112 ? -1.312 21.719 -10.875 1 91.12 112 VAL A N 1
ATOM 834 C CA . VAL A 1 112 ? -0.772 22.859 -11.594 1 91.12 112 VAL A CA 1
ATOM 835 C C . VAL A 1 112 ? 0.627 22.531 -12.117 1 91.12 112 VAL A C 1
ATOM 837 O O . VAL A 1 112 ? 1.543 22.281 -11.328 1 91.12 112 VAL A O 1
ATOM 840 N N . PRO A 1 113 ? 0.795 22.656 -13.328 1 84.81 113 PRO A N 1
ATOM 841 C CA . PRO A 1 113 ? 2.156 22.5 -13.844 1 84.81 113 PRO A CA 1
ATOM 842 C C . PRO A 1 113 ? 3.129 23.531 -13.281 1 84.81 113 PRO A C 1
ATOM 844 O O . PRO A 1 113 ? 2.76 24.688 -13.094 1 84.81 113 PRO A O 1
ATOM 847 N N . LEU A 1 114 ? 4.344 23.125 -13.023 1 78.19 114 LEU A N 1
ATOM 848 C CA . LEU A 1 114 ? 5.336 24 -12.414 1 78.19 114 LEU A CA 1
ATOM 849 C C . LEU A 1 114 ? 5.531 25.25 -13.25 1 78.19 114 LEU A C 1
ATOM 851 O O . LEU A 1 114 ? 5.637 26.359 -12.703 1 78.19 114 LEU A O 1
ATOM 855 N N . GLU A 1 115 ? 5.551 25.094 -14.508 1 82.25 115 GLU A N 1
ATOM 856 C CA . GLU A 1 115 ? 5.828 26.203 -15.414 1 82.25 115 GLU A CA 1
ATOM 857 C C . GLU A 1 115 ? 4.668 27.203 -15.43 1 82.25 115 GLU A C 1
ATOM 859 O O . GLU A 1 115 ? 4.855 28.375 -15.781 1 82.25 115 GLU A O 1
ATOM 864 N N . ALA A 1 116 ? 3.541 26.719 -15.055 1 87.69 116 ALA A N 1
ATOM 865 C CA . ALA A 1 116 ? 2.359 27.562 -15.078 1 87.69 116 ALA A CA 1
ATOM 866 C C . ALA A 1 116 ? 2.475 28.688 -14.047 1 87.69 116 ALA A C 1
ATOM 868 O O . ALA A 1 116 ? 1.984 29.797 -14.273 1 87.69 116 ALA A O 1
ATOM 869 N N . TRP A 1 117 ? 3.131 28.453 -12.984 1 86.44 117 TRP A N 1
ATOM 870 C CA . TRP A 1 117 ? 3.268 29.438 -11.922 1 86.44 117 TRP A CA 1
ATOM 871 C C . TRP A 1 117 ? 4.086 30.641 -12.406 1 86.44 117 TRP A C 1
ATOM 873 O O . TRP A 1 117 ? 3.844 31.766 -11.992 1 86.44 117 TRP A O 1
ATOM 883 N N . ALA A 1 118 ? 4.934 30.422 -13.289 1 81.75 118 ALA A N 1
ATOM 884 C CA . ALA A 1 118 ? 5.785 31.484 -13.812 1 81.75 118 ALA A CA 1
ATOM 885 C C . ALA A 1 118 ? 5.02 32.344 -14.805 1 81.75 118 ALA A C 1
ATOM 887 O O . ALA A 1 118 ? 5.285 33.562 -14.914 1 81.75 118 ALA A O 1
ATOM 888 N N . GLU A 1 119 ? 4.105 31.766 -15.492 1 85.19 119 GLU A N 1
ATOM 889 C CA . GLU A 1 119 ? 3.379 32.5 -16.531 1 85.19 119 GLU A CA 1
ATOM 890 C C . GLU A 1 119 ? 2.303 33.375 -15.938 1 85.19 119 GLU A C 1
ATOM 892 O O . GLU A 1 119 ? 1.985 34.438 -16.5 1 85.19 119 GLU A O 1
ATOM 897 N N . ARG A 1 120 ? 1.769 33.094 -14.898 1 81.88 120 ARG A N 1
ATOM 898 C CA . ARG A 1 120 ? 0.773 33.844 -14.141 1 81.88 120 ARG A CA 1
ATOM 899 C C . ARG A 1 120 ? -0.33 34.375 -15.055 1 81.88 120 ARG A C 1
ATOM 901 O O . ARG A 1 120 ? -0.679 35.562 -15 1 81.88 120 ARG A O 1
ATOM 908 N N . ASP A 1 121 ? -0.735 33.531 -15.984 1 88.12 121 ASP A N 1
ATOM 909 C CA . ASP A 1 121 ? -1.777 33.938 -16.922 1 88.12 121 ASP A CA 1
ATOM 910 C C . ASP A 1 121 ? -3.154 33.5 -16.438 1 88.12 121 ASP A C 1
ATOM 912 O O . ASP A 1 121 ? -3.281 32.906 -15.367 1 88.12 121 ASP A O 1
ATOM 916 N N . GLY A 1 122 ? -4.156 33.906 -17.141 1 89.12 122 GLY A N 1
ATOM 917 C CA . GLY A 1 122 ? -5.531 33.656 -16.734 1 89.12 122 GLY A CA 1
ATOM 918 C C . GLY A 1 122 ? -6.051 32.312 -17.203 1 89.12 122 GLY A C 1
ATOM 919 O O . GLY A 1 122 ? -7.262 32.094 -17.234 1 89.12 122 GLY A O 1
ATOM 920 N N . ARG A 1 123 ? -5.148 31.422 -17.5 1 91.12 123 ARG A N 1
ATOM 921 C CA . ARG A 1 123 ? -5.617 30.109 -17.953 1 91.12 123 ARG A CA 1
ATOM 922 C C . ARG A 1 123 ? -6.309 29.359 -16.828 1 91.12 123 ARG A C 1
ATOM 924 O O . ARG A 1 123 ? -5.867 29.406 -15.68 1 91.12 123 ARG A O 1
ATOM 931 N N . GLN A 1 124 ? -7.332 28.656 -17.234 1 91.5 124 GLN A N 1
ATOM 932 C CA . GLN A 1 124 ? -8.07 27.859 -16.266 1 91.5 124 GLN A CA 1
ATOM 933 C C . GLN A 1 124 ? -7.258 26.656 -15.812 1 91.5 124 GLN A C 1
ATOM 935 O O . GLN A 1 124 ? -6.555 26.031 -16.609 1 91.5 124 GLN A O 1
ATOM 940 N N . LEU A 1 125 ? -7.426 26.375 -14.523 1 92.25 125 LEU A N 1
ATOM 941 C CA . LEU A 1 125 ? -6.75 25.219 -13.969 1 92.25 125 LEU A CA 1
ATOM 942 C C . LEU A 1 125 ? -7.621 23.969 -14.102 1 92.25 125 LEU A C 1
ATOM 944 O O . LEU A 1 125 ? -8.844 24.047 -13.977 1 92.25 125 LEU A O 1
ATOM 948 N N . GLY A 1 126 ? -6.973 22.906 -14.43 1 88.94 126 GLY A N 1
ATOM 949 C CA . GLY A 1 126 ? -7.633 21.609 -14.461 1 88.94 126 GLY A CA 1
ATOM 950 C C . GLY A 1 126 ? -7.266 20.719 -13.289 1 88.94 126 GLY A C 1
ATOM 951 O O . GLY A 1 126 ? -6.844 21.219 -12.242 1 88.94 126 GLY A O 1
ATOM 952 N N . VAL A 1 127 ? -7.629 19.453 -13.5 1 88.5 127 VAL A N 1
ATOM 953 C CA . VAL A 1 127 ? -7.309 18.469 -12.477 1 88.5 127 VAL A CA 1
ATOM 954 C C . VAL A 1 127 ? -6.188 17.562 -12.977 1 88.5 127 VAL A C 1
ATOM 956 O O . VAL A 1 127 ? -6.145 17.203 -14.156 1 88.5 127 VAL A O 1
ATOM 959 N N . LYS A 1 128 ? -5.254 17.203 -12.078 1 90.38 128 LYS A N 1
ATOM 960 C CA . LYS A 1 128 ? -4.168 16.25 -12.297 1 90.38 128 LYS A CA 1
ATOM 961 C C . LYS A 1 128 ? -3.328 16.641 -13.508 1 90.38 128 LYS A C 1
ATOM 963 O O . LYS A 1 128 ? -3.018 15.805 -14.359 1 90.38 128 LYS A O 1
ATOM 968 N N . GLU A 1 129 ? -3.027 17.922 -13.609 1 89.5 129 GLU A N 1
ATOM 969 C CA . GLU A 1 129 ? -2.205 18.406 -14.719 1 89.5 129 GLU A CA 1
ATOM 970 C C . GLU A 1 129 ? -0.786 18.719 -14.25 1 89.5 129 GLU A C 1
ATOM 972 O O . GLU A 1 129 ? 0.081 19.047 -15.062 1 89.5 129 GLU A O 1
ATOM 977 N N . GLY A 1 130 ? -0.612 18.625 -12.93 1 86.81 130 GLY A N 1
ATOM 978 C CA . GLY A 1 130 ? 0.701 18.891 -12.367 1 86.81 130 GLY A CA 1
ATOM 979 C C . GLY A 1 130 ? 1.628 17.703 -12.406 1 86.81 130 GLY A C 1
ATOM 980 O O . GLY A 1 130 ? 1.224 16.609 -12.805 1 86.81 130 GLY A O 1
ATOM 981 N N . PRO A 1 131 ? 2.855 17.891 -12.039 1 81.31 131 PRO A N 1
ATOM 982 C CA . PRO A 1 131 ? 3.852 16.812 -12.055 1 81.31 131 PRO A CA 1
ATOM 983 C C . PRO A 1 131 ? 3.676 15.836 -10.898 1 81.31 131 PRO A C 1
ATOM 985 O O . PRO A 1 131 ? 4.359 14.812 -10.844 1 81.31 131 PRO A O 1
ATOM 988 N N . GLY A 1 132 ? 2.748 16.109 -10.031 1 86.38 132 GLY A N 1
ATOM 989 C CA . GLY A 1 132 ? 2.676 15.328 -8.805 1 86.38 132 GLY A CA 1
ATOM 990 C C . GLY A 1 132 ? 3.678 15.773 -7.754 1 86.38 132 GLY A C 1
ATOM 991 O O . GLY A 1 132 ? 4.449 16.703 -7.984 1 86.38 132 GLY A O 1
ATOM 992 N N . VAL A 1 133 ? 3.623 15.188 -6.582 1 85.69 133 VAL A N 1
ATOM 993 C CA . VAL A 1 133 ? 4.531 15.516 -5.488 1 85.69 133 VAL A CA 1
ATOM 994 C C . VAL A 1 133 ? 5.785 14.648 -5.582 1 85.69 133 VAL A C 1
ATOM 996 O O . VAL A 1 133 ? 5.754 13.469 -5.238 1 85.69 133 VAL A O 1
ATOM 999 N N . GLU A 1 134 ? 6.82 15.273 -6 1 86.31 134 GLU A N 1
ATOM 1000 C CA . GLU A 1 134 ? 8.102 14.586 -6.09 1 86.31 134 GLU A CA 1
ATOM 1001 C C . GLU A 1 134 ? 8.633 14.219 -4.707 1 86.31 134 GLU A C 1
ATOM 1003 O O . GLU A 1 134 ? 8.219 14.805 -3.705 1 86.31 134 GLU A O 1
ATOM 1008 N N . LEU A 1 135 ? 9.5 13.258 -4.676 1 90.69 135 LEU A N 1
ATOM 1009 C CA . LEU A 1 135 ? 10.18 12.852 -3.449 1 90.69 135 LEU A CA 1
ATOM 1010 C C . LEU A 1 135 ? 11.664 13.18 -3.514 1 90.69 135 LEU A C 1
ATOM 1012 O O . LEU A 1 135 ? 12.117 13.852 -4.441 1 90.69 135 LEU A O 1
ATOM 1016 N N . GLY A 1 136 ? 12.367 13 -2.494 1 92.75 136 GLY A N 1
ATOM 1017 C CA . GLY A 1 136 ? 13.797 13.242 -2.488 1 92.75 136 GLY A CA 1
ATOM 1018 C C . GLY A 1 136 ? 14.148 14.719 -2.43 1 92.75 136 GLY A C 1
ATOM 1019 O O . GLY A 1 136 ? 13.492 15.492 -1.73 1 92.75 136 GLY A O 1
ATOM 1020 N N . LYS A 1 137 ? 15.195 15.086 -3.148 1 95.25 137 LYS A N 1
ATOM 1021 C CA . LYS A 1 137 ? 15.703 16.453 -3.105 1 95.25 137 LYS A CA 1
ATOM 1022 C C . LYS A 1 137 ? 14.688 17.438 -3.695 1 95.25 137 LYS A C 1
ATOM 1024 O O . LYS A 1 137 ? 14.586 18.578 -3.242 1 95.25 137 LYS A O 1
ATOM 1029 N N . ALA A 1 138 ? 14.008 17 -4.684 1 93.38 138 ALA A N 1
ATOM 1030 C CA . ALA A 1 138 ? 13 17.859 -5.301 1 93.38 138 ALA A CA 1
ATOM 1031 C C . ALA A 1 138 ? 11.906 18.234 -4.301 1 93.38 138 ALA A C 1
ATOM 1033 O O . ALA A 1 138 ? 11.367 19.344 -4.348 1 93.38 138 ALA A O 1
ATOM 1034 N N . ASN A 1 139 ? 11.609 17.328 -3.475 1 95 139 ASN A N 1
ATOM 1035 C CA . ASN A 1 139 ? 10.641 17.594 -2.412 1 95 139 ASN A CA 1
ATOM 1036 C C . ASN A 1 139 ? 11.164 18.656 -1.44 1 95 139 ASN A C 1
ATOM 1038 O O . ASN A 1 139 ? 10.438 19.578 -1.082 1 95 139 ASN A O 1
ATOM 1042 N N . PHE A 1 140 ? 12.398 18.516 -1.029 1 97.19 140 PHE A N 1
ATOM 1043 C CA . PHE A 1 140 ? 13.047 19.5 -0.164 1 97.19 140 PHE A CA 1
ATOM 1044 C C . PHE A 1 140 ? 13.039 20.875 -0.81 1 97.19 140 PHE A C 1
ATOM 1046 O O . PHE A 1 140 ? 12.68 21.859 -0.168 1 97.19 140 PHE A O 1
ATOM 1053 N N . ASP A 1 141 ? 13.398 20.906 -2.029 1 95.31 141 ASP A N 1
ATOM 1054 C CA . ASP A 1 141 ? 13.453 22.188 -2.74 1 95.31 141 ASP A CA 1
ATOM 1055 C C . ASP A 1 141 ? 12.078 22.828 -2.816 1 95.31 141 ASP A C 1
ATOM 1057 O O . ASP A 1 141 ? 11.938 24.031 -2.609 1 95.31 141 ASP A O 1
ATOM 1061 N N . ARG A 1 142 ? 11.094 22.031 -3.057 1 93.62 142 ARG A N 1
ATOM 1062 C CA . ARG A 1 142 ? 9.734 22.547 -3.184 1 93.62 142 ARG A CA 1
ATOM 1063 C C . ARG A 1 142 ? 9.234 23.109 -1.854 1 93.62 142 ARG A C 1
ATOM 1065 O O . ARG A 1 142 ? 8.742 24.234 -1.792 1 93.62 142 ARG A O 1
ATOM 1072 N N . ILE A 1 143 ? 9.414 22.391 -0.779 1 96.31 143 ILE A N 1
ATOM 1073 C CA . ILE A 1 143 ? 8.805 22.734 0.5 1 96.31 143 ILE A CA 1
ATOM 1074 C C . ILE A 1 143 ? 9.664 23.781 1.208 1 96.31 143 ILE A C 1
ATOM 1076 O O . ILE A 1 143 ? 9.141 24.766 1.751 1 96.31 143 ILE A O 1
ATOM 1080 N N . VAL A 1 144 ? 10.977 23.625 1.151 1 97.88 144 VAL A N 1
ATOM 1081 C CA . VAL A 1 144 ? 11.852 24.438 1.986 1 97.88 144 VAL A CA 1
ATOM 1082 C C . VAL A 1 144 ? 12.344 25.641 1.189 1 97.88 144 VAL A C 1
ATOM 1084 O O . VAL A 1 144 ? 12.227 26.781 1.642 1 97.88 144 VAL A O 1
ATOM 1087 N N . LYS A 1 145 ? 12.805 25.406 0.023 1 95.88 145 LYS A N 1
ATOM 1088 C CA . LYS A 1 145 ? 13.422 26.484 -0.733 1 95.88 145 LYS A CA 1
ATOM 1089 C C . LYS A 1 145 ? 12.359 27.344 -1.425 1 95.88 145 LYS A C 1
ATOM 1091 O O . LYS A 1 145 ? 12.422 28.578 -1.375 1 95.88 145 LYS A O 1
ATOM 1096 N N . ARG A 1 146 ? 11.367 26.703 -1.99 1 93 146 ARG A N 1
ATOM 1097 C CA . ARG A 1 146 ? 10.344 27.453 -2.727 1 93 146 ARG A CA 1
ATOM 1098 C C . ARG A 1 146 ? 9.141 27.734 -1.844 1 93 146 ARG A C 1
ATOM 1100 O O . ARG A 1 146 ? 8.18 28.375 -2.289 1 93 146 ARG A O 1
ATOM 1107 N N . ARG A 1 147 ? 9.141 27.203 -0.673 1 96.12 147 ARG A N 1
ATOM 1108 C CA . ARG A 1 147 ? 8.18 27.516 0.38 1 96.12 147 ARG A CA 1
ATOM 1109 C C . ARG A 1 147 ? 6.773 27.062 -0.003 1 96.12 147 ARG A C 1
ATOM 1111 O O . ARG A 1 147 ? 5.789 27.734 0.29 1 96.12 147 ARG A O 1
ATOM 1118 N N . HIS A 1 148 ? 6.711 26.062 -0.856 1 95 148 HIS A N 1
ATOM 1119 C CA . HIS A 1 148 ? 5.426 25.422 -1.112 1 95 148 HIS A CA 1
ATOM 1120 C C . HIS A 1 148 ? 5.039 24.484 0.029 1 95 148 HIS A C 1
ATOM 1122 O O . HIS A 1 148 ? 5.629 24.547 1.112 1 95 148 HIS A O 1
ATOM 1128 N N . GLY A 1 149 ? 4.031 23.766 -0.086 1 95.19 149 GLY A N 1
ATOM 1129 C CA . GLY A 1 149 ? 3.613 22.734 0.841 1 95.19 149 GLY A CA 1
ATOM 1130 C C . GLY A 1 149 ? 3.645 21.344 0.233 1 95.19 149 GLY A C 1
ATOM 1131 O O . GLY A 1 149 ? 4.508 21.031 -0.593 1 95.19 149 GLY A O 1
ATOM 1132 N N . GLY A 1 150 ? 2.891 20.562 0.71 1 95.06 150 GLY A N 1
ATOM 1133 C CA . GLY A 1 150 ? 2.723 19.188 0.255 1 95.06 150 GLY A CA 1
ATOM 1134 C C . GLY A 1 150 ? 1.736 18.391 1.093 1 95.06 150 GLY A C 1
ATOM 1135 O O . GLY A 1 150 ? 1.208 18.906 2.084 1 95.06 150 GLY A O 1
ATOM 1136 N N . PHE A 1 151 ? 1.357 17.203 0.606 1 95.31 151 PHE A N 1
ATOM 1137 C CA . PHE A 1 151 ? 0.525 16.328 1.427 1 95.31 151 PHE A CA 1
ATOM 1138 C C . PHE A 1 151 ? 1.386 15.383 2.256 1 95.31 151 PHE A C 1
ATOM 1140 O O . PHE A 1 151 ? 2.598 15.578 2.371 1 95.31 151 PHE A O 1
ATOM 1147 N N . CYS A 1 152 ? 0.837 14.414 2.902 1 96.75 152 CYS A N 1
ATOM 1148 C CA . CYS A 1 152 ? 1.451 13.648 3.984 1 96.75 152 CYS A CA 1
ATOM 1149 C C . CYS A 1 152 ? 2.693 12.914 3.496 1 96.75 152 CYS A C 1
ATOM 1151 O O . CYS A 1 152 ? 3.695 12.836 4.211 1 96.75 152 CYS A O 1
ATOM 1153 N N . TYR A 1 153 ? 2.77 12.414 2.273 1 96.19 153 TYR A N 1
ATOM 1154 C CA . TYR A 1 153 ? 3.889 11.625 1.774 1 96.19 153 TYR A CA 1
ATOM 1155 C C . TYR A 1 153 ? 5.062 12.516 1.4 1 96.19 153 TYR A C 1
ATOM 1157 O O . TYR A 1 153 ? 6.168 12.023 1.148 1 96.19 153 TYR A O 1
ATOM 1165 N N . SER A 1 154 ? 4.84 13.781 1.365 1 95.06 154 SER A N 1
ATOM 1166 C CA . SER A 1 154 ? 5.922 14.742 1.176 1 95.06 154 SER A CA 1
ATOM 1167 C C . SER A 1 154 ? 6.375 15.336 2.506 1 95.06 154 SER A C 1
ATOM 1169 O O . SER A 1 154 ? 7.566 15.328 2.822 1 95.06 154 SER A O 1
ATOM 1171 N N . GLN A 1 155 ? 5.445 15.711 3.291 1 96.94 155 GLN A N 1
ATOM 1172 C CA . GLN A 1 155 ? 5.758 16.469 4.496 1 96.94 155 GLN A CA 1
ATOM 1173 C C . GLN A 1 155 ? 6.336 15.57 5.582 1 96.94 155 GLN A C 1
ATOM 1175 O O . GLN A 1 155 ? 7.398 15.859 6.137 1 96.94 155 GLN A O 1
ATOM 1180 N N . ASN A 1 156 ? 5.715 14.453 5.887 1 97.81 156 ASN A N 1
ATOM 1181 C CA . ASN A 1 156 ? 6.129 13.633 7.02 1 97.81 156 ASN A CA 1
ATOM 1182 C C . ASN A 1 156 ? 7.492 12.992 6.777 1 97.81 156 ASN A C 1
ATOM 1184 O O . ASN A 1 156 ? 8.375 13.055 7.637 1 97.81 156 ASN A O 1
ATOM 1188 N N . PRO A 1 157 ? 7.773 12.422 5.586 1 97 157 PRO A N 1
ATOM 1189 C CA . PRO A 1 157 ? 9.117 11.891 5.367 1 97 157 PRO A CA 1
ATOM 1190 C C . PRO A 1 157 ? 10.195 12.977 5.398 1 97 157 PRO A C 1
ATOM 1192 O O . PRO A 1 157 ? 11.305 12.734 5.887 1 97 157 PRO A O 1
ATOM 1195 N N . LEU A 1 158 ? 9.859 14.141 4.871 1 97.75 158 LEU A N 1
ATOM 1196 C CA . LEU A 1 158 ? 10.828 15.234 4.938 1 97.75 158 LEU A CA 1
ATOM 1197 C C . LEU A 1 158 ? 11.07 15.648 6.387 1 97.75 158 LEU A C 1
ATOM 1199 O O . LEU A 1 158 ? 12.219 15.867 6.781 1 97.75 158 LEU A O 1
ATOM 1203 N N . PHE A 1 159 ? 10.039 15.766 7.164 1 98.44 159 PHE A N 1
ATOM 1204 C CA . PHE A 1 159 ? 10.172 16.094 8.578 1 98.44 159 PHE A CA 1
ATOM 1205 C C . PHE A 1 159 ? 10.969 15.016 9.312 1 98.44 159 PHE A C 1
ATOM 1207 O O . PHE A 1 159 ? 11.773 15.328 10.195 1 98.44 159 PHE A O 1
ATOM 1214 N N . ALA A 1 160 ? 10.727 13.773 8.969 1 97.81 160 ALA A N 1
ATOM 1215 C CA . ALA A 1 160 ? 11.492 12.664 9.539 1 97.81 160 ALA A CA 1
ATOM 1216 C C . ALA A 1 160 ? 12.992 12.852 9.281 1 97.81 160 ALA A C 1
ATOM 1218 O O . AL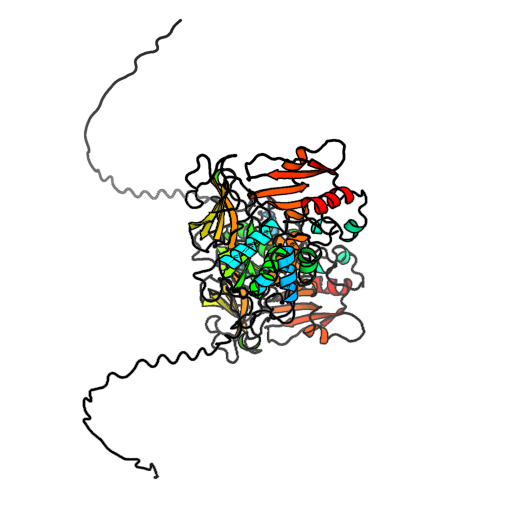A A 1 160 ? 13.812 12.633 10.172 1 97.81 160 ALA A O 1
ATOM 1219 N N . SER A 1 161 ? 13.344 13.234 8.062 1 97.38 161 SER A N 1
ATOM 1220 C CA . SER A 1 161 ? 14.742 13.453 7.727 1 97.38 161 SER A CA 1
ATOM 1221 C C . SER A 1 161 ? 15.344 14.586 8.562 1 97.38 161 SER A C 1
ATOM 1223 O O . SER A 1 161 ? 16.516 14.523 8.953 1 97.38 161 SER A O 1
ATOM 1225 N N . LEU A 1 162 ? 14.539 15.586 8.812 1 98.31 162 LEU A N 1
ATOM 1226 C CA . LEU A 1 162 ? 14.961 16.672 9.703 1 98.31 162 LEU A CA 1
ATOM 1227 C C . LEU A 1 162 ? 15.219 16.141 11.109 1 98.31 162 LEU A C 1
ATOM 1229 O O . LEU A 1 162 ? 16.281 16.391 11.688 1 98.31 162 LEU A O 1
ATOM 1233 N N . LEU A 1 163 ? 14.289 15.406 11.68 1 98.25 163 LEU A N 1
ATOM 1234 C CA . LEU A 1 163 ? 14.359 14.906 13.047 1 98.25 163 LEU A CA 1
ATOM 1235 C C . LEU A 1 163 ? 15.562 13.992 13.234 1 98.25 163 LEU A C 1
ATOM 1237 O O . LEU A 1 163 ? 16.234 14.039 14.258 1 98.25 163 LEU A O 1
ATOM 1241 N N . ARG A 1 164 ? 15.797 13.188 12.242 1 96.75 164 ARG A N 1
ATOM 1242 C CA . ARG A 1 164 ? 16.938 12.281 12.336 1 96.75 164 ARG A CA 1
ATOM 1243 C C . ARG A 1 164 ? 18.25 13.055 12.414 1 96.75 164 ARG A C 1
ATOM 1245 O O . ARG A 1 164 ? 19.188 12.633 13.086 1 96.75 164 ARG A O 1
ATOM 1252 N N . GLY A 1 165 ? 18.281 14.172 11.758 1 96.38 165 GLY A N 1
ATOM 1253 C CA . GLY A 1 165 ? 19.453 15.031 11.852 1 96.38 165 GLY A CA 1
ATOM 1254 C C . GLY A 1 165 ? 19.703 15.531 13.266 1 96.38 165 GLY A C 1
ATOM 1255 O O . GLY A 1 165 ? 20.844 15.82 13.633 1 96.38 165 GLY A O 1
ATOM 1256 N N . PHE A 1 166 ? 18.688 15.617 14.07 1 97.25 166 PHE A N 1
ATOM 1257 C CA . PHE A 1 166 ? 18.797 16.078 15.453 1 97.25 166 PHE A CA 1
ATOM 1258 C C . PHE A 1 166 ? 19.125 14.922 16.391 1 97.25 166 PHE A C 1
ATOM 1260 O O . PHE A 1 166 ? 19.391 15.125 17.578 1 97.25 166 PHE A O 1
ATOM 1267 N N . GLY A 1 167 ? 19.016 13.711 15.82 1 95.06 167 GLY A N 1
ATOM 1268 C CA . GLY A 1 167 ? 19.344 12.555 16.641 1 95.06 167 GLY A CA 1
ATOM 1269 C C . GLY A 1 167 ? 18.109 11.805 17.109 1 95.06 167 GLY A C 1
ATOM 1270 O O . GLY A 1 167 ? 18.219 10.891 17.938 1 95.06 167 GLY A O 1
ATOM 1271 N N . PHE A 1 168 ? 16.984 12.102 16.625 1 97 168 PHE A N 1
ATOM 1272 C CA . PHE A 1 168 ? 15.789 11.328 16.922 1 97 168 PHE A CA 1
ATOM 1273 C C . PHE A 1 168 ? 15.789 10.016 16.141 1 97 168 PHE A C 1
ATOM 1275 O O . PHE A 1 168 ? 16.359 9.938 15.039 1 97 168 PHE A O 1
ATOM 1282 N N . ARG A 1 169 ? 15.234 9.016 16.766 1 95.31 169 ARG A N 1
ATOM 1283 C CA . ARG A 1 169 ? 14.852 7.801 16.047 1 95.31 169 ARG A CA 1
ATOM 1284 C C . ARG A 1 169 ? 13.43 7.91 15.5 1 95.31 169 ARG A C 1
ATOM 1286 O O . ARG A 1 169 ? 12.484 8.125 16.266 1 95.31 169 ARG A O 1
ATOM 1293 N N . VAL A 1 170 ? 13.336 7.766 14.18 1 97.25 170 VAL A N 1
ATOM 1294 C CA . VAL A 1 170 ? 12.039 8.047 13.562 1 97.25 170 VAL A CA 1
ATOM 1295 C C . VAL A 1 170 ? 11.625 6.879 12.68 1 97.25 170 VAL A C 1
ATOM 1297 O O . VAL A 1 170 ? 12.414 6.387 11.875 1 97.25 170 VAL A O 1
ATOM 1300 N N . SER A 1 171 ? 10.422 6.418 12.852 1 97.12 171 SER A N 1
ATOM 1301 C CA . SER A 1 171 ? 9.789 5.457 11.953 1 97.12 171 SER A CA 1
ATOM 1302 C C . SER A 1 171 ? 8.594 6.078 11.227 1 97.12 171 SER A C 1
ATOM 1304 O O . SER A 1 171 ? 7.676 6.594 11.867 1 97.12 171 SER A O 1
ATOM 1306 N N . GLU A 1 172 ? 8.711 6.098 9.891 1 97.31 172 GLU A N 1
ATOM 1307 C CA . GLU A 1 172 ? 7.477 6.316 9.133 1 97.31 172 GLU A CA 1
ATOM 1308 C C . GLU A 1 172 ? 6.555 5.102 9.219 1 97.31 172 GLU A C 1
ATOM 1310 O O . GLU A 1 172 ? 7.016 3.961 9.148 1 97.31 172 GLU A O 1
ATOM 1315 N N . VAL A 1 173 ? 5.285 5.359 9.43 1 98.25 173 VAL A N 1
ATOM 1316 C CA . VAL A 1 173 ? 4.355 4.246 9.586 1 98.25 173 VAL A CA 1
ATOM 1317 C C . VAL A 1 173 ? 3.121 4.477 8.711 1 98.25 173 VAL A C 1
ATOM 1319 O O . VAL A 1 173 ? 2.658 5.609 8.57 1 98.25 173 VAL A O 1
ATOM 1322 N N . PRO A 1 174 ? 2.604 3.42 8.086 1 97.62 174 PRO A N 1
ATOM 1323 C CA . PRO A 1 174 ? 1.422 3.553 7.234 1 97.62 174 PRO A CA 1
ATOM 1324 C C . PRO A 1 174 ? 0.141 3.791 8.031 1 97.62 174 PRO A C 1
ATOM 1326 O O . PRO A 1 174 ? -0.024 3.236 9.117 1 97.62 174 PRO A O 1
ATOM 1329 N N . ALA A 1 175 ? -0.712 4.566 7.461 1 98.12 175 ALA A N 1
ATOM 1330 C CA . ALA A 1 175 ? -1.965 4.887 8.141 1 98.12 175 ALA A CA 1
ATOM 1331 C C . ALA A 1 175 ? -3.123 4.969 7.152 1 98.12 175 ALA A C 1
ATOM 1333 O O . ALA A 1 175 ? -2.941 5.398 6.012 1 98.12 175 ALA A O 1
ATOM 1334 N N . ARG A 1 176 ? -4.266 4.543 7.613 1 97.62 176 ARG A N 1
ATOM 1335 C CA . ARG A 1 176 ? -5.535 4.707 6.918 1 97.62 176 ARG A CA 1
ATOM 1336 C C . ARG A 1 176 ? -6.285 5.934 7.43 1 97.62 176 ARG A C 1
ATOM 1338 O O . ARG A 1 176 ? -6.25 6.234 8.625 1 97.62 176 ARG A O 1
ATOM 1345 N N . VAL A 1 177 ? -6.969 6.617 6.535 1 97.25 177 VAL A N 1
ATOM 1346 C CA . VAL A 1 177 ? -7.719 7.812 6.902 1 97.25 177 VAL A CA 1
ATOM 1347 C C . VAL A 1 177 ? -9.195 7.469 7.059 1 97.25 177 VAL A C 1
ATOM 1349 O O . VAL A 1 177 ? -9.758 6.73 6.246 1 97.25 177 VAL A O 1
ATOM 1352 N N . PHE A 1 178 ? -9.766 7.961 8.125 1 96.69 178 PHE A N 1
ATOM 1353 C CA . PHE A 1 178 ? -11.211 7.883 8.281 1 96.69 178 PHE A CA 1
ATOM 1354 C C . PHE A 1 178 ? -11.914 8.773 7.266 1 96.69 178 PHE A C 1
ATOM 1356 O O . PHE A 1 178 ? -11.695 9.984 7.242 1 96.69 178 PHE A O 1
ATOM 1363 N N . MET A 1 179 ? -12.82 8.242 6.512 1 93.5 179 MET A N 1
ATOM 1364 C CA . MET A 1 179 ? -13.328 8.938 5.332 1 93.5 179 MET A CA 1
ATOM 1365 C C . MET A 1 179 ? -14.539 9.797 5.68 1 93.5 179 MET A C 1
ATOM 1367 O O . MET A 1 179 ? -14.93 10.672 4.906 1 93.5 179 MET A O 1
ATOM 1371 N N . ASN A 1 180 ? -15.18 9.461 6.746 1 92.94 180 ASN A N 1
ATOM 1372 C CA . ASN A 1 180 ? -16.25 10.32 7.242 1 92.94 180 ASN A CA 1
ATOM 1373 C C . ASN A 1 180 ? -15.719 11.367 8.219 1 92.94 180 ASN A C 1
ATOM 1375 O O . ASN A 1 180 ? -16.172 11.438 9.367 1 92.94 180 ASN A O 1
ATOM 1379 N N . ARG A 1 181 ? -14.938 12.203 7.73 1 87.38 181 ARG A N 1
ATOM 1380 C CA . ARG A 1 181 ? -14.164 13.133 8.555 1 87.38 181 ARG A CA 1
ATOM 1381 C C . ARG A 1 181 ? -15.086 14.016 9.391 1 87.38 181 ARG A C 1
ATOM 1383 O O . ARG A 1 181 ? -16.016 14.625 8.859 1 87.38 181 ARG A O 1
ATOM 1390 N N . GLY A 1 182 ? -14.789 14.016 10.664 1 89.5 182 GLY A N 1
ATOM 1391 C CA . GLY A 1 182 ? -15.477 14.914 11.578 1 89.5 182 GLY A CA 1
ATOM 1392 C C . GLY A 1 182 ? -16.859 14.422 11.969 1 89.5 182 GLY A C 1
ATOM 1393 O O . GLY A 1 182 ? -17.531 15.031 12.797 1 89.5 182 GLY A O 1
ATOM 1394 N N . LYS A 1 183 ? -17.297 13.367 11.375 1 93.69 183 LYS A N 1
ATOM 1395 C CA . LYS A 1 183 ? -18.641 12.867 11.672 1 93.69 183 LYS A CA 1
ATOM 1396 C C . LYS A 1 183 ? -18.594 11.82 12.789 1 93.69 183 LYS A C 1
ATOM 1398 O O . LYS A 1 183 ? -17.578 11.18 13.008 1 93.69 183 LYS A O 1
ATOM 1403 N N . ASP A 1 184 ? -19.703 11.727 13.508 1 95.62 184 ASP A N 1
ATOM 1404 C CA . ASP A 1 184 ? -19.859 10.688 14.523 1 95.62 184 ASP A CA 1
ATOM 1405 C C . ASP A 1 184 ? -19.953 9.305 13.891 1 95.62 184 ASP A C 1
ATOM 1407 O O . ASP A 1 184 ? -20.891 9.023 13.148 1 95.62 184 ASP A O 1
ATOM 1411 N N . PRO A 1 185 ? -19 8.445 14.219 1 95.31 185 PRO A N 1
ATOM 1412 C CA . PRO A 1 185 ? -19.031 7.125 13.586 1 95.31 185 PRO A CA 1
ATOM 1413 C C . PRO A 1 185 ? -20.281 6.32 13.961 1 95.31 185 PRO A C 1
ATOM 1415 O O . PRO A 1 185 ? -20.688 5.43 13.211 1 95.31 185 PRO A O 1
ATOM 1418 N N . LYS A 1 186 ? -20.844 6.602 15.062 1 93.5 186 LYS A N 1
ATOM 1419 C CA . LYS A 1 186 ? -22.078 5.922 15.461 1 93.5 186 LYS A CA 1
ATOM 1420 C C . LYS A 1 186 ? -23.203 6.211 14.484 1 93.5 186 LYS A C 1
ATOM 1422 O O . LYS A 1 186 ? -24.094 5.383 14.297 1 93.5 186 LYS A O 1
ATOM 1427 N N . GLU A 1 187 ? -23.125 7.375 13.906 1 94.25 187 GLU A N 1
ATOM 1428 C CA . GLU A 1 187 ? -24.141 7.789 12.953 1 94.25 187 GLU A CA 1
ATOM 1429 C C . GLU A 1 187 ? -23.688 7.527 11.516 1 94.25 187 GLU A C 1
ATOM 1431 O O . GLU A 1 187 ? -24.453 6.969 10.719 1 94.25 187 GLU A O 1
ATOM 1436 N N . ALA A 1 188 ? -22.5 7.871 11.234 1 94.38 188 ALA A N 1
ATOM 1437 C CA . ALA A 1 188 ? -22 7.863 9.859 1 94.38 188 ALA A CA 1
ATOM 1438 C C . ALA A 1 188 ? -21.453 6.496 9.484 1 94.38 188 ALA A C 1
ATOM 1440 O O . ALA A 1 188 ? -21.25 6.203 8.305 1 94.38 188 ALA A O 1
ATOM 1441 N N . GLY A 1 189 ? -21.188 5.652 10.461 1 93.81 189 GLY A N 1
ATOM 1442 C CA . GLY A 1 189 ? -20.5 4.398 10.203 1 93.81 189 GLY A CA 1
ATOM 1443 C C . GLY A 1 189 ? -19.016 4.574 9.992 1 93.81 189 GLY A C 1
ATOM 1444 O O . GLY A 1 189 ? -18.5 5.691 10.055 1 93.81 189 GLY A O 1
ATOM 1445 N N . TYR A 1 190 ? -18.359 3.432 9.844 1 94.25 190 TYR A N 1
ATOM 1446 C CA . TYR A 1 190 ? -16.906 3.463 9.648 1 94.25 190 TYR A CA 1
ATOM 1447 C C . TYR A 1 190 ? -16.562 3.264 8.188 1 94.25 190 TYR A C 1
ATOM 1449 O O . TYR A 1 190 ? -17.078 2.363 7.527 1 94.25 190 TYR A O 1
ATOM 1457 N N . ALA A 1 191 ? -15.812 4.129 7.66 1 93.31 191 ALA A N 1
ATOM 1458 C CA . ALA A 1 191 ? -15.227 4.047 6.324 1 93.31 191 ALA A CA 1
ATOM 1459 C C . ALA A 1 191 ? -13.758 4.465 6.336 1 93.31 191 ALA A C 1
ATOM 1461 O O . ALA A 1 191 ? -13.422 5.551 6.809 1 93.31 191 ALA A O 1
ATOM 1462 N N . TRP A 1 192 ? -12.914 3.521 5.809 1 94.81 192 TRP A N 1
ATOM 1463 C CA . TRP A 1 192 ? -11.477 3.758 5.859 1 94.81 192 TRP A CA 1
ATOM 1464 C C . TRP A 1 192 ? -10.875 3.732 4.457 1 94.81 192 TRP A C 1
ATOM 1466 O O . TRP A 1 192 ? -11.297 2.951 3.605 1 94.81 192 TRP A O 1
ATOM 1476 N N . SER A 1 193 ? -9.914 4.586 4.266 1 94.94 193 SER A N 1
ATOM 1477 C CA . SER A 1 193 ? -9.109 4.508 3.051 1 94.94 193 SER A CA 1
ATOM 1478 C C . SER A 1 193 ? -8.125 3.348 3.113 1 94.94 193 SER A C 1
ATOM 1480 O O . SER A 1 193 ? -7.996 2.688 4.148 1 94.94 193 SER A O 1
ATOM 1482 N N . CYS A 1 194 ? -7.52 3.023 1.988 1 95.38 194 CYS A N 1
ATOM 1483 C CA . CYS A 1 194 ? -6.281 2.256 2.055 1 95.38 194 CYS A CA 1
ATOM 1484 C C . CYS A 1 194 ? -5.156 3.088 2.662 1 95.38 194 CYS A C 1
ATOM 1486 O O . CYS A 1 194 ? -5.402 4.16 3.219 1 95.38 194 CYS A O 1
ATOM 1488 N N . ASN A 1 195 ? -3.934 2.625 2.652 1 96.44 195 ASN A N 1
ATOM 1489 C CA . ASN A 1 195 ? -2.832 3.32 3.312 1 96.44 195 ASN A CA 1
ATOM 1490 C C . ASN A 1 195 ? -2.445 4.594 2.564 1 96.44 195 ASN A C 1
ATOM 1492 O O . ASN A 1 195 ? -1.312 4.723 2.098 1 96.44 195 ASN A O 1
ATOM 1496 N N . THR A 1 196 ? -3.328 5.555 2.623 1 96.75 196 THR A N 1
ATOM 1497 C CA . THR A 1 196 ? -3.129 6.793 1.878 1 96.75 196 THR A CA 1
ATOM 1498 C C . THR A 1 196 ? -2.463 7.848 2.754 1 96.75 196 THR A C 1
ATOM 1500 O O . THR A 1 196 ? -2.287 8.992 2.33 1 96.75 196 THR A O 1
ATOM 1503 N N . HIS A 1 197 ? -2.105 7.52 3.969 1 97.44 197 HIS A N 1
ATOM 1504 C CA . HIS A 1 197 ? -1.456 8.438 4.898 1 97.44 197 HIS A CA 1
ATOM 1505 C C . HIS A 1 197 ? -0.206 7.812 5.508 1 97.44 197 HIS A C 1
ATOM 1507 O O . HIS A 1 197 ? -0.033 6.594 5.465 1 97.44 197 HIS A O 1
ATOM 1513 N N . VAL A 1 198 ? 0.717 8.672 5.93 1 97.69 198 VAL A N 1
ATOM 1514 C CA . VAL A 1 198 ? 1.921 8.289 6.656 1 97.69 198 VAL A CA 1
ATOM 1515 C C . VAL A 1 198 ? 2.068 9.148 7.91 1 97.69 198 VAL A C 1
ATOM 1517 O O . VAL A 1 198 ? 1.812 10.352 7.875 1 97.69 198 VAL A O 1
ATOM 1520 N N . ALA A 1 199 ? 2.289 8.508 9.008 1 98.31 199 ALA A N 1
ATOM 1521 C CA . ALA A 1 199 ? 2.586 9.18 10.266 1 98.31 199 ALA A CA 1
ATOM 1522 C C . ALA A 1 199 ? 3.982 8.82 10.766 1 98.31 199 ALA A C 1
ATOM 1524 O O . ALA A 1 199 ? 4.703 8.055 10.125 1 98.31 199 ALA A O 1
ATOM 1525 N N . LEU A 1 200 ? 4.402 9.461 11.867 1 98.44 200 LEU A N 1
ATOM 1526 C CA . LEU A 1 200 ? 5.742 9.227 12.398 1 98.44 200 LEU A CA 1
ATOM 1527 C C . LEU A 1 200 ? 5.676 8.75 13.844 1 98.44 200 LEU A C 1
ATOM 1529 O O . LEU A 1 200 ? 4.883 9.258 14.633 1 98.44 200 LEU A O 1
ATOM 1533 N N . ILE A 1 201 ? 6.449 7.762 14.125 1 98.69 201 ILE A N 1
ATOM 1534 C CA . ILE A 1 201 ? 6.734 7.363 15.5 1 98.69 201 ILE A CA 1
ATOM 1535 C C . ILE A 1 201 ? 8.172 7.738 15.859 1 98.69 201 ILE A C 1
ATOM 1537 O O . ILE A 1 201 ? 9.109 7.348 15.164 1 98.69 201 ILE A O 1
ATOM 1541 N N . VAL A 1 202 ? 8.305 8.477 16.984 1 98.38 202 VAL A N 1
ATOM 1542 C CA . VAL A 1 202 ? 9.586 9.109 17.281 1 98.38 202 VAL A CA 1
ATOM 1543 C C . VAL A 1 202 ? 10.008 8.781 18.703 1 98.38 202 VAL A C 1
ATOM 1545 O O . VAL A 1 202 ? 9.18 8.789 19.625 1 98.38 202 VAL A O 1
ATOM 1548 N N . ASP A 1 203 ? 11.242 8.477 18.844 1 97.62 203 ASP A N 1
ATOM 1549 C CA . ASP A 1 203 ? 11.867 8.406 20.156 1 97.62 203 ASP A CA 1
ATOM 1550 C C . ASP A 1 203 ? 13.336 8.797 20.078 1 97.62 203 ASP A C 1
ATOM 1552 O O . ASP A 1 203 ? 13.828 9.219 19.031 1 97.62 203 ASP A O 1
ATOM 1556 N N . TRP A 1 204 ? 14.008 8.906 21.156 1 96.06 204 TRP A N 1
ATOM 1557 C CA . TRP A 1 204 ? 15.43 9.211 21.234 1 96.06 204 TRP A CA 1
ATOM 1558 C C . TRP A 1 204 ? 16.078 8.484 22.406 1 96.06 204 TRP A C 1
ATOM 1560 O O . TRP A 1 204 ? 15.391 7.82 23.188 1 96.06 204 TRP A O 1
ATOM 1570 N N . THR A 1 205 ? 17.422 8.734 22.375 1 89.81 205 THR A N 1
ATOM 1571 C CA . THR A 1 205 ? 18.156 8.078 23.453 1 89.81 205 THR A CA 1
ATOM 1572 C C . THR A 1 205 ? 17.672 8.555 24.812 1 89.81 205 THR A C 1
ATOM 1574 O O . THR A 1 205 ? 17.609 9.766 25.062 1 89.81 205 THR A O 1
ATOM 1577 N N . ASP A 1 206 ? 17.062 7.863 25.609 1 90.75 206 ASP A N 1
ATOM 1578 C CA . ASP A 1 206 ? 16.672 8.102 27 1 90.75 206 ASP A CA 1
ATOM 1579 C C . ASP A 1 206 ? 15.234 8.617 27.078 1 90.75 206 ASP A C 1
ATOM 1581 O O . ASP A 1 206 ? 14.836 9.188 28.094 1 90.75 206 ASP A O 1
ATOM 1585 N N . SER A 1 207 ? 14.648 8.555 25.953 1 94.06 207 SER A N 1
ATOM 1586 C CA . SER A 1 207 ? 13.242 8.938 26 1 94.06 207 SER A CA 1
ATOM 1587 C C . SER A 1 207 ? 12.438 7.996 26.891 1 94.06 207 SER A C 1
ATOM 1589 O O . SER A 1 207 ? 12.812 6.832 27.062 1 94.06 207 SER A O 1
ATOM 1591 N N . ASN A 1 208 ? 11.383 8.508 27.531 1 91.94 208 ASN A N 1
ATOM 1592 C CA . ASN A 1 208 ? 10.5 7.715 28.375 1 91.94 208 ASN A CA 1
ATOM 1593 C C . ASN A 1 208 ? 9.508 6.906 27.547 1 91.94 208 ASN A C 1
ATOM 1595 O O . ASN A 1 208 ? 8.688 6.172 28.094 1 91.94 208 ASN A O 1
ATOM 1599 N N . GLY A 1 209 ? 9.547 6.973 26.359 1 96.12 209 GLY A N 1
ATOM 1600 C CA . GLY A 1 209 ? 8.625 6.297 25.453 1 96.12 209 GLY A CA 1
ATOM 1601 C C . GLY A 1 209 ? 8.695 6.812 24.031 1 96.12 209 GLY A C 1
ATOM 1602 O O . GLY A 1 209 ? 9.648 7.508 23.656 1 96.12 209 GLY A O 1
ATOM 1603 N N . ARG A 1 210 ? 7.746 6.332 23.312 1 97.94 210 ARG A N 1
ATOM 1604 C CA . ARG A 1 210 ? 7.645 6.762 21.922 1 97.94 210 ARG A CA 1
ATOM 1605 C C . ARG A 1 210 ? 6.496 7.75 21.734 1 97.94 210 ARG A C 1
ATOM 1607 O O . ARG A 1 210 ? 5.582 7.809 22.547 1 97.94 210 ARG A O 1
ATOM 1614 N N . TYR A 1 211 ? 6.574 8.531 20.641 1 98.62 211 TYR A N 1
ATOM 1615 C CA . TYR A 1 211 ? 5.605 9.602 20.406 1 98.62 211 TYR A CA 1
ATOM 1616 C C . TYR A 1 211 ? 5.059 9.539 18.984 1 98.62 211 TYR A C 1
ATOM 1618 O O . TYR A 1 211 ? 5.805 9.281 18.047 1 98.62 211 TYR A O 1
ATOM 1626 N N . LEU A 1 212 ? 3.758 9.727 18.875 1 98.69 212 LEU A N 1
ATOM 1627 C CA . LEU A 1 212 ? 3.15 9.969 17.578 1 98.69 212 LEU A CA 1
ATOM 1628 C C . LEU A 1 212 ? 3.359 11.422 17.141 1 98.69 212 LEU A C 1
ATOM 1630 O O . LEU A 1 212 ? 3.066 12.344 17.891 1 98.69 212 LEU A O 1
ATOM 1634 N N . VAL A 1 213 ? 3.887 11.617 15.969 1 98.5 213 VAL A N 1
ATOM 1635 C CA . VAL A 1 213 ? 4.055 12.922 15.352 1 98.5 213 VAL A CA 1
ATOM 1636 C C . VAL A 1 213 ? 3.479 12.906 13.938 1 98.5 213 VAL A C 1
ATOM 1638 O O . VAL A 1 213 ? 3.688 11.953 13.188 1 98.5 213 VAL A O 1
ATOM 1641 N N . ASP A 1 214 ? 2.723 13.898 13.609 1 98.31 214 ASP A N 1
ATOM 1642 C CA . ASP A 1 214 ? 2.107 13.992 12.289 1 98.31 214 ASP A CA 1
ATOM 1643 C C . ASP A 1 214 ? 1.979 15.445 11.844 1 98.31 214 ASP A C 1
ATOM 1645 O O . ASP A 1 214 ? 1.095 16.172 12.305 1 98.31 214 ASP A O 1
ATOM 1649 N N . VAL A 1 215 ? 2.771 15.844 10.859 1 97.75 215 VAL A N 1
ATOM 1650 C CA . VAL A 1 215 ? 2.746 17.234 10.414 1 97.75 215 VAL A CA 1
ATOM 1651 C C . VAL A 1 215 ? 2.098 17.312 9.031 1 97.75 215 VAL A C 1
ATOM 1653 O O . VAL A 1 215 ? 2.035 18.391 8.438 1 97.75 215 VAL A O 1
ATOM 1656 N N . GLY A 1 216 ? 1.644 16.141 8.531 1 96.25 216 GLY A N 1
ATOM 1657 C CA . GLY A 1 216 ? 1.205 16.125 7.148 1 96.25 216 GLY A CA 1
ATOM 1658 C C . GLY A 1 216 ? -0.25 15.727 6.988 1 96.25 216 GLY A C 1
ATOM 1659 O O . GLY A 1 216 ? -0.707 15.453 5.875 1 96.25 216 GLY A O 1
ATOM 1660 N N . PHE A 1 217 ? -1.018 15.688 8.047 1 94 217 PHE A N 1
ATOM 1661 C CA . PHE A 1 217 ? -2.412 15.273 7.941 1 94 217 PHE A CA 1
ATOM 1662 C C . PHE A 1 217 ? -3.291 16.438 7.512 1 94 217 PHE A C 1
ATOM 1664 O O . PHE A 1 217 ? -3.449 17.406 8.25 1 94 217 PHE A O 1
ATOM 1671 N N . GLY A 1 218 ? -3.928 16.391 6.418 1 77.94 218 GLY A N 1
ATOM 1672 C CA . GLY A 1 218 ? -4.734 17.438 5.816 1 77.94 218 GLY A CA 1
ATOM 1673 C C . GLY A 1 218 ? -5.953 17.797 6.641 1 77.94 218 GLY A C 1
ATOM 1674 O O . GLY A 1 218 ? -6.449 18.922 6.562 1 77.94 218 GLY A O 1
ATOM 1675 N N . GLY A 1 219 ? -6.449 16.875 7.348 1 72.75 219 GLY A N 1
ATOM 1676 C CA . GLY A 1 219 ? -7.637 17.109 8.156 1 72.75 219 GLY A CA 1
ATOM 1677 C C . GLY A 1 219 ? -7.336 17.844 9.453 1 72.75 219 GLY A C 1
ATOM 1678 O O . GLY A 1 219 ? -8.25 18.156 10.219 1 72.75 219 GLY A O 1
ATOM 1679 N N . GLY A 1 220 ? -6.148 18.141 9.648 1 80.69 220 GLY A N 1
ATOM 1680 C CA . GLY A 1 220 ? -5.746 18.781 10.891 1 80.69 220 GLY A CA 1
ATOM 1681 C C . GLY A 1 220 ? -5.352 17.797 11.969 1 80.69 220 GLY A C 1
ATOM 1682 O O . GLY A 1 220 ? -6.164 17.453 12.836 1 80.69 220 GLY A O 1
ATOM 1683 N N . GLY A 1 221 ? -4.203 17.375 11.938 1 84.56 221 GLY A N 1
ATOM 1684 C CA . GLY A 1 221 ? -3.67 16.469 12.945 1 84.56 221 GLY A CA 1
ATOM 1685 C C . GLY A 1 221 ? -3.178 17.188 14.188 1 84.56 221 GLY A C 1
ATOM 1686 O O . GLY A 1 221 ? -3.316 18.406 14.305 1 84.56 221 GLY A O 1
ATOM 1687 N N . PRO A 1 222 ? -2.758 16.453 15.156 1 94.06 222 PRO A N 1
ATOM 1688 C CA . PRO A 1 222 ? -2.273 17.031 16.406 1 94.06 222 PRO A CA 1
ATOM 1689 C C . PRO A 1 222 ? -0.973 17.812 16.234 1 94.06 222 PRO A C 1
ATOM 1691 O O . PRO A 1 222 ? 0.041 17.234 15.812 1 94.06 222 PRO A O 1
ATOM 1694 N N . PRO A 1 223 ? -0.975 19.062 16.625 1 95.62 223 PRO A N 1
ATOM 1695 C CA . PRO A 1 223 ? 0.263 19.844 16.5 1 95.62 223 PRO A CA 1
ATOM 1696 C C . PRO A 1 223 ? 1.342 19.406 17.484 1 95.62 223 PRO A C 1
ATOM 1698 O O . PRO A 1 223 ? 2.533 19.609 17.234 1 95.62 223 PRO A O 1
ATOM 1701 N N . TYR A 1 224 ? 0.929 18.812 18.578 1 96.75 224 TYR A N 1
ATOM 1702 C CA . TYR A 1 224 ? 1.87 18.344 19.594 1 96.75 224 TYR A CA 1
ATOM 1703 C C . TYR A 1 224 ? 2.092 16.844 19.484 1 96.75 224 TYR A C 1
ATOM 1705 O O . TYR A 1 224 ? 1.16 16.094 19.203 1 96.75 224 TYR A O 1
ATOM 1713 N N . PRO A 1 225 ? 3.344 16.406 19.75 1 97.88 225 PRO A N 1
ATOM 1714 C CA . PRO A 1 225 ? 3.574 14.969 19.828 1 97.88 225 PRO A CA 1
ATOM 1715 C C . PRO A 1 225 ? 2.725 14.305 20.906 1 97.88 225 PRO A C 1
ATOM 1717 O O . PRO A 1 225 ? 2.527 14.875 21.984 1 97.88 225 PRO A O 1
ATOM 1720 N N . ILE A 1 226 ? 2.227 13.133 20.625 1 98 226 ILE A N 1
ATOM 1721 C CA . ILE A 1 226 ? 1.388 12.406 21.562 1 98 226 ILE A CA 1
ATOM 1722 C C . ILE A 1 226 ? 2.123 11.164 22.062 1 98 226 ILE A C 1
ATOM 1724 O O . ILE A 1 226 ? 2.547 10.328 21.25 1 98 226 ILE A O 1
ATOM 1728 N N . PRO A 1 227 ? 2.277 11.008 23.375 1 98.06 227 PRO A N 1
ATOM 1729 C CA . PRO A 1 227 ? 2.863 9.758 23.859 1 98.06 227 PRO A CA 1
ATOM 1730 C C . PRO A 1 227 ? 2.105 8.523 23.375 1 98.06 227 PRO A C 1
ATOM 1732 O O . PRO A 1 227 ? 0.872 8.5 23.406 1 98.06 227 PRO A O 1
ATOM 1735 N N . LEU A 1 228 ? 2.832 7.559 22.875 1 98.25 228 LEU A N 1
ATOM 1736 C CA . LEU A 1 228 ? 2.25 6.324 22.359 1 98.25 228 LEU A CA 1
ATOM 1737 C C . LEU A 1 228 ? 1.805 5.418 23.5 1 98.25 228 LEU A C 1
ATOM 1739 O O . LEU A 1 228 ? 2.445 4.398 23.781 1 98.25 228 LEU A O 1
ATOM 1743 N N . LYS A 1 229 ? 0.716 5.77 24.094 1 97.88 229 LYS A N 1
ATOM 1744 C CA . LYS A 1 229 ? 0.089 5.051 25.203 1 97.88 229 LYS A CA 1
ATOM 1745 C C . LYS A 1 229 ? -1.429 5.016 25.047 1 97.88 229 LYS A C 1
ATOM 1747 O O . LYS A 1 229 ? -2.045 6.027 24.703 1 97.88 229 LYS A O 1
ATOM 1752 N N . ASP A 1 230 ? -1.986 3.846 25.312 1 98 230 ASP A N 1
ATOM 1753 C CA . ASP A 1 230 ? -3.434 3.686 25.188 1 98 230 ASP A CA 1
ATOM 1754 C C . ASP A 1 230 ? -4.168 4.625 26.141 1 98 230 ASP A C 1
ATOM 1756 O O . ASP A 1 230 ? -3.916 4.617 27.359 1 98 230 ASP A O 1
ATOM 1760 N N . GLY A 1 231 ? -4.992 5.445 25.578 1 96.31 231 GLY A N 1
ATOM 1761 C CA . GLY A 1 231 ? -5.805 6.344 26.391 1 96.31 231 GLY A CA 1
ATOM 1762 C C . GLY A 1 231 ? -5.199 7.727 26.531 1 96.31 231 GLY A C 1
ATOM 1763 O O . GLY A 1 231 ? -5.809 8.617 27.141 1 96.31 231 GLY A O 1
ATOM 1764 N N . GLU A 1 232 ? -4.07 7.914 25.953 1 96.12 232 GLU A N 1
ATOM 1765 C CA . GLU A 1 232 ? -3.422 9.219 26.047 1 96.12 232 GLU A CA 1
ATOM 1766 C C . GLU A 1 232 ? -4.191 10.281 25.266 1 96.12 232 GLU A C 1
ATOM 1768 O O . GLU A 1 232 ? -4.684 10.016 24.172 1 96.12 232 GLU A O 1
ATOM 1773 N N . THR A 1 233 ? -4.254 11.461 25.828 1 94.31 233 THR A N 1
ATOM 1774 C CA . THR A 1 233 ? -4.895 12.602 25.188 1 94.31 233 THR A CA 1
ATOM 1775 C C . THR A 1 233 ? -3.893 13.727 24.953 1 94.31 233 THR A C 1
ATOM 1777 O O . THR A 1 233 ? -2.824 13.75 25.562 1 94.31 233 THR A O 1
ATOM 1780 N N . ALA A 1 234 ? -4.195 14.555 24.047 1 94.19 234 ALA A N 1
ATOM 1781 C CA . ALA A 1 234 ? -3.354 15.719 23.766 1 94.19 234 ALA A CA 1
ATOM 1782 C C . ALA A 1 234 ? -4.195 16.922 23.375 1 94.19 234 ALA A C 1
ATOM 1784 O O . ALA A 1 234 ? -5.23 16.781 22.719 1 94.19 234 ALA A O 1
ATOM 1785 N N . ALA A 1 235 ? -3.701 18.031 23.781 1 92.31 235 ALA A N 1
ATOM 1786 C CA . ALA A 1 235 ? -4.332 19.297 23.406 1 92.31 235 ALA A CA 1
ATOM 1787 C C . ALA A 1 235 ? -3.971 19.688 21.969 1 92.31 235 ALA A C 1
ATOM 1789 O O . ALA A 1 235 ? -3.051 19.125 21.375 1 92.31 235 ALA A O 1
ATOM 1790 N N . SER A 1 236 ? -4.758 20.5 21.406 1 92.31 236 SER A N 1
ATOM 1791 C CA . SER A 1 236 ? -4.422 21.219 20.188 1 92.31 236 SER A CA 1
ATOM 1792 C C . SER A 1 236 ? -4.145 22.703 20.469 1 92.31 236 SER A C 1
ATOM 1794 O O . SER A 1 236 ? -4.094 23.109 21.625 1 92.31 236 SER A O 1
ATOM 1796 N N . LEU A 1 237 ? -3.811 23.438 19.406 1 91.56 237 LEU A N 1
ATOM 1797 C CA . LEU A 1 237 ? -3.699 24.875 19.578 1 91.56 237 LEU A CA 1
ATOM 1798 C C . LEU A 1 237 ? -5.07 25.5 19.828 1 91.56 237 LEU A C 1
ATOM 1800 O O . LEU A 1 237 ? -5.191 26.469 20.578 1 91.56 237 LEU A O 1
ATOM 1804 N N . SER A 1 238 ? -6.027 24.891 19.141 1 88.56 238 SER A N 1
ATOM 1805 C CA . SER A 1 238 ? -7.402 25.312 19.391 1 88.56 238 SER A CA 1
ATOM 1806 C C . SER A 1 238 ? -7.906 24.797 20.734 1 88.56 238 SER A C 1
ATOM 1808 O O . SER A 1 238 ? -7.668 23.641 21.094 1 88.56 238 SER A O 1
ATOM 1810 N N . LYS A 1 239 ? -8.672 25.625 21.422 1 86.94 239 LYS A N 1
ATOM 1811 C CA . LYS A 1 239 ? -9.273 25.219 22.688 1 86.94 239 LYS A CA 1
ATOM 1812 C C . LYS A 1 239 ? -10.539 24.406 22.453 1 86.94 239 LYS A C 1
ATOM 1814 O O . LYS A 1 239 ? -11.164 23.938 23.406 1 86.94 239 LYS A O 1
ATOM 1819 N N . SER A 1 240 ? -10.852 24.219 21.219 1 88.38 240 SER A N 1
ATOM 1820 C CA . SER A 1 240 ? -12.055 23.469 20.875 1 88.38 240 SER A CA 1
ATOM 1821 C C . SER A 1 240 ? -11.711 22.125 20.234 1 88.38 240 SER A C 1
ATOM 1823 O O . SER A 1 240 ? -12.523 21.562 19.5 1 88.38 240 SER A O 1
ATOM 1825 N N . GLU A 1 241 ? -10.531 21.75 20.391 1 89.88 241 GLU A N 1
ATOM 1826 C CA . GLU A 1 241 ? -10.07 20.5 19.797 1 89.88 241 GLU A CA 1
ATOM 1827 C C . GLU A 1 241 ? -9.141 19.75 20.75 1 89.88 241 GLU A C 1
ATOM 1829 O O . GLU A 1 241 ? -8.328 20.359 21.438 1 89.88 241 GLU A O 1
ATOM 1834 N N . SER A 1 242 ? -9.305 18.531 20.844 1 93.06 242 SER A N 1
ATOM 1835 C CA . SER A 1 242 ? -8.383 17.641 21.516 1 93.06 242 SER A CA 1
ATOM 1836 C C . SER A 1 242 ? -8.312 16.281 20.844 1 93.06 242 SER A C 1
ATOM 1838 O O . SER A 1 242 ? -9.125 15.984 19.969 1 93.06 242 SER A O 1
ATOM 1840 N N . PHE A 1 243 ? -7.328 15.516 21.203 1 95.44 243 PHE A N 1
ATOM 1841 C CA . PHE A 1 243 ? -7.09 14.234 20.562 1 95.44 243 PHE A CA 1
ATOM 1842 C C . PHE A 1 243 ? -7.008 13.109 21.594 1 95.44 243 PHE A C 1
ATOM 1844 O O . PHE A 1 243 ? -6.754 13.367 22.766 1 95.44 243 PHE A O 1
ATOM 1851 N N . LEU A 1 244 ? -7.262 11.906 21.141 1 96.19 244 LEU A N 1
ATOM 1852 C CA . LEU A 1 244 ? -7.211 10.68 21.922 1 96.19 244 LEU A CA 1
ATOM 1853 C C . LEU A 1 244 ? -6.57 9.547 21.125 1 96.19 244 LEU A C 1
ATOM 1855 O O . LEU A 1 244 ? -6.906 9.336 19.969 1 96.19 244 LEU A O 1
ATOM 1859 N N . LEU A 1 245 ? -5.629 8.906 21.75 1 97.94 245 LEU A N 1
ATOM 1860 C CA . LEU A 1 245 ? -4.957 7.777 21.125 1 97.94 245 LEU A CA 1
ATOM 1861 C C . LEU A 1 245 ? -5.395 6.461 21.75 1 97.94 245 LEU A C 1
ATOM 1863 O O . LEU A 1 245 ? -5.383 6.324 22.984 1 97.94 245 LEU A O 1
ATOM 1867 N N . ARG A 1 246 ? -5.801 5.504 20.891 1 98.5 246 ARG A N 1
ATOM 1868 C CA . ARG A 1 246 ? -6.23 4.195 21.375 1 98.5 246 ARG A CA 1
ATOM 1869 C C . ARG A 1 246 ? -5.477 3.078 20.656 1 98.5 246 ARG A C 1
ATOM 1871 O O . ARG A 1 246 ? -5.34 3.096 19.422 1 98.5 246 ARG A O 1
ATOM 1878 N N . GLU A 1 247 ? -4.914 2.146 21.453 1 98.62 247 GLU A N 1
ATOM 1879 C CA . GLU A 1 247 ? -4.434 0.887 20.891 1 98.62 247 GLU A CA 1
ATOM 1880 C C . GLU A 1 247 ? -5.574 -0.106 20.703 1 98.62 247 GLU A C 1
ATOM 1882 O O . GLU A 1 247 ? -6.152 -0.587 21.688 1 98.62 247 GLU A O 1
ATOM 1887 N N . GLU A 1 248 ? -5.871 -0.429 19.438 1 98.19 248 GLU A N 1
ATOM 1888 C CA . GLU A 1 248 ? -7.039 -1.263 19.172 1 98.19 248 GLU A CA 1
ATOM 1889 C C . GLU A 1 248 ? -7.008 -1.82 17.75 1 98.19 248 GLU A C 1
ATOM 1891 O O . GLU A 1 248 ? -6.176 -1.413 16.938 1 98.19 248 GLU A O 1
ATOM 1896 N N . GLN A 1 249 ? -7.867 -2.787 17.516 1 96.62 249 GLN A N 1
ATOM 1897 C CA . GLN A 1 249 ? -8.172 -3.145 16.141 1 96.62 249 GLN A CA 1
ATOM 1898 C C . GLN A 1 249 ? -8.922 -2.018 15.438 1 96.62 249 GLN A C 1
ATOM 1900 O O . GLN A 1 249 ? -9.773 -1.359 16.031 1 96.62 249 GLN A O 1
ATOM 1905 N N . MET A 1 250 ? -8.555 -1.843 14.227 1 97.75 250 MET A N 1
ATOM 1906 C CA . MET A 1 250 ? -9.25 -0.799 13.477 1 97.75 250 MET A CA 1
ATOM 1907 C C . MET A 1 250 ? -10.758 -0.949 13.609 1 97.75 250 MET A C 1
ATOM 1909 O O . MET A 1 250 ? -11.312 -2.016 13.336 1 97.75 250 MET A O 1
ATOM 1913 N N . PRO A 1 251 ? -11.406 0.111 14.07 1 96.94 251 PRO A N 1
ATOM 1914 C CA . PRO A 1 251 ? -12.859 0.002 14.211 1 96.94 251 PRO A CA 1
ATOM 1915 C C . PRO A 1 251 ? -13.562 -0.167 12.867 1 96.94 251 PRO A C 1
ATOM 1917 O O . PRO A 1 251 ? -13.25 0.539 11.906 1 96.94 251 PRO A O 1
ATOM 1920 N N . VAL A 1 252 ? -14.391 -1.068 12.828 1 94.81 252 VAL A N 1
ATOM 1921 C CA . VAL A 1 252 ? -15.219 -1.33 11.656 1 94.81 252 VAL A CA 1
ATOM 1922 C C . VAL A 1 252 ? -16.672 -1.552 12.094 1 94.81 252 VAL A C 1
ATOM 1924 O O . VAL A 1 252 ? -16.938 -1.784 13.273 1 94.81 252 VAL A O 1
ATOM 1927 N N . ASP A 1 253 ? -17.594 -1.315 11.117 1 92 253 ASP A N 1
ATOM 1928 C CA . ASP A 1 253 ? -19 -1.586 11.438 1 92 253 ASP A CA 1
ATOM 1929 C C . ASP A 1 253 ? -19.219 -3.061 11.766 1 92 253 ASP A C 1
ATOM 1931 O O . ASP A 1 253 ? -18.5 -3.926 11.258 1 92 253 ASP A O 1
ATOM 1935 N N . LYS A 1 254 ? -20.297 -3.219 12.555 1 80.44 254 LYS A N 1
ATOM 1936 C CA . LYS A 1 254 ? -20.672 -4.594 12.867 1 80.44 254 LYS A CA 1
ATOM 1937 C C . LYS A 1 254 ? -21.062 -5.355 11.602 1 80.44 254 LYS A C 1
ATOM 1939 O O . LYS A 1 254 ? -21.688 -4.797 10.703 1 80.44 254 LYS A O 1
ATOM 1944 N N . ALA A 1 255 ? -20.547 -6.543 11.258 1 75.69 2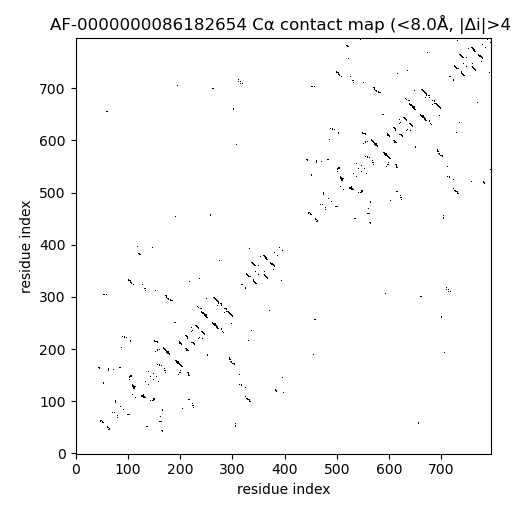55 ALA A N 1
ATOM 1945 C CA . ALA A 1 255 ? -20.844 -7.438 10.141 1 75.69 255 ALA A CA 1
ATOM 1946 C C . ALA A 1 255 ? -20.203 -6.941 8.852 1 75.69 255 ALA A C 1
ATOM 1948 O O . ALA A 1 255 ? -20.797 -7.031 7.777 1 75.69 255 ALA A O 1
ATOM 1949 N N . HIS A 1 256 ? -19.156 -6.262 8.984 1 78.12 256 HIS A N 1
ATOM 1950 C CA . HIS A 1 256 ? -18.453 -5.863 7.77 1 78.12 256 HIS A CA 1
ATOM 1951 C C . HIS A 1 256 ? -18.328 -7.031 6.797 1 78.12 256 HIS A C 1
ATOM 1953 O O . HIS A 1 256 ? -17.875 -8.117 7.18 1 78.12 256 HIS A O 1
ATOM 1959 N N . PRO A 1 257 ? -18.734 -6.871 5.594 1 76.81 257 PRO A N 1
ATOM 1960 C CA . PRO A 1 257 ? -18.859 -7.996 4.66 1 76.81 257 PRO A CA 1
ATOM 1961 C C . PRO A 1 257 ? -17.516 -8.594 4.266 1 76.81 257 PRO A C 1
ATOM 1963 O O . PRO A 1 257 ? -17.438 -9.758 3.861 1 76.81 257 PRO A O 1
ATOM 1966 N N . ILE A 1 258 ? -16.484 -7.801 4.297 1 84.62 258 ILE A N 1
ATOM 1967 C CA . ILE A 1 258 ? -15.219 -8.242 3.732 1 84.62 258 ILE A CA 1
ATOM 1968 C C . ILE A 1 258 ? -14.164 -8.328 4.836 1 84.62 258 ILE A C 1
ATOM 1970 O O . ILE A 1 258 ? -13.32 -9.219 4.824 1 84.62 258 ILE A O 1
ATOM 1974 N N . MET A 1 259 ? -14.242 -7.449 5.75 1 86.38 259 MET A N 1
ATOM 1975 C CA . MET A 1 259 ? -13.164 -7.305 6.723 1 86.38 259 MET A CA 1
ATOM 1976 C C . MET A 1 259 ? -13.305 -8.336 7.844 1 86.38 259 MET A C 1
ATOM 1978 O O . MET A 1 259 ? -13.773 -8.008 8.938 1 86.38 259 MET A O 1
ATOM 1982 N N . HIS A 1 260 ? -12.734 -9.484 7.637 1 88.19 260 HIS A N 1
ATOM 1983 C CA . HIS A 1 260 ? -12.781 -10.555 8.617 1 88.19 260 HIS A CA 1
ATOM 1984 C C . HIS A 1 260 ? -11.758 -10.336 9.727 1 88.19 260 HIS A C 1
ATOM 1986 O O . HIS A 1 260 ? -11.992 -10.711 10.875 1 88.19 260 HIS A O 1
ATOM 1992 N N . ASP A 1 261 ? -10.68 -9.766 9.352 1 93.5 261 ASP A N 1
ATOM 1993 C CA . ASP A 1 261 ? -9.594 -9.469 10.289 1 93.5 261 ASP A CA 1
ATOM 1994 C C . ASP A 1 261 ? -9.133 -8.016 10.156 1 93.5 261 ASP A C 1
ATOM 1996 O O . ASP A 1 261 ? -8.141 -7.742 9.477 1 93.5 261 ASP A O 1
ATOM 2000 N N . PRO A 1 262 ? -9.844 -7.109 10.82 1 94.69 262 PRO A N 1
ATOM 2001 C CA . PRO A 1 262 ? -9.359 -5.727 10.781 1 94.69 262 PRO A CA 1
ATOM 2002 C C . PRO A 1 262 ? -7.941 -5.582 11.328 1 94.69 262 PRO A C 1
ATOM 2004 O O . PRO A 1 262 ? -7.543 -6.32 12.234 1 94.69 262 PRO A O 1
ATOM 2007 N N . PRO A 1 263 ? -7.25 -4.676 10.797 1 95.94 263 PRO A N 1
ATOM 2008 C CA . PRO A 1 263 ? -5.867 -4.535 11.258 1 95.94 263 PRO A CA 1
ATOM 2009 C C . PRO A 1 263 ? -5.773 -4.117 12.719 1 95.94 263 PRO A C 1
ATOM 2011 O O . PRO A 1 263 ? -6.527 -3.248 13.172 1 95.94 263 PRO A O 1
ATOM 2014 N N . ALA A 1 264 ? -4.836 -4.707 13.422 1 96.19 264 ALA A N 1
ATOM 2015 C CA . ALA A 1 264 ? -4.473 -4.234 14.758 1 96.19 264 ALA A CA 1
ATOM 2016 C C . ALA A 1 264 ? -3.559 -3.016 14.68 1 96.19 264 ALA A C 1
ATOM 2018 O O . ALA A 1 264 ? -2.783 -2.873 13.727 1 96.19 264 ALA A O 1
ATOM 2019 N N . GLY A 1 265 ? -3.678 -2.148 15.68 1 98.06 265 GLY A N 1
ATOM 2020 C CA . GLY A 1 265 ? -2.828 -0.969 15.711 1 98.06 265 GLY A CA 1
ATOM 2021 C C . GLY A 1 265 ? -3.338 0.11 16.641 1 98.06 265 GLY A C 1
ATOM 2022 O O . GLY A 1 265 ? -3.736 -0.178 17.766 1 98.06 265 GLY A O 1
ATOM 2023 N N . TRP A 1 266 ? -3.211 1.34 16.109 1 98.75 266 TRP A N 1
ATOM 2024 C CA . TRP A 1 266 ? -3.566 2.523 16.875 1 98.75 266 TRP A CA 1
ATOM 2025 C C . TRP A 1 266 ? -4.543 3.406 16.109 1 98.75 266 TRP A C 1
ATOM 2027 O O . TRP A 1 266 ? -4.395 3.602 14.906 1 98.75 266 TRP A O 1
ATOM 2037 N N . THR A 1 267 ? -5.512 3.904 16.828 1 98.75 267 THR A N 1
ATOM 2038 C CA . THR A 1 267 ? -6.422 4.879 16.25 1 98.75 267 THR A CA 1
ATOM 2039 C C . THR A 1 267 ? -6.277 6.234 16.922 1 98.75 267 THR A C 1
ATOM 2041 O O . THR A 1 267 ? -6.277 6.32 18.156 1 98.75 267 THR A O 1
ATOM 2044 N N . LEU A 1 268 ? -6.07 7.246 16.141 1 98.5 268 LEU A N 1
ATOM 2045 C CA . LEU A 1 268 ? -6.133 8.625 16.625 1 98.5 268 LEU A CA 1
ATOM 2046 C C . LEU A 1 268 ? -7.543 9.188 16.484 1 98.5 268 LEU A C 1
ATOM 2048 O O . LEU A 1 268 ? -8.094 9.211 15.375 1 98.5 268 LEU A O 1
ATOM 2052 N N . TYR A 1 269 ? -8.039 9.633 17.562 1 96.75 269 TYR A N 1
ATOM 2053 C CA . TYR A 1 269 ? -9.352 10.266 17.578 1 96.75 269 TYR A CA 1
ATOM 2054 C C . TYR A 1 269 ? -9.234 11.766 17.812 1 96.75 269 TYR A C 1
ATOM 2056 O O . TYR A 1 269 ? -8.281 12.227 18.453 1 96.75 269 TYR A O 1
ATOM 2064 N N . ARG A 1 270 ? -10.211 12.453 17.312 1 95.44 270 ARG A N 1
ATOM 2065 C CA . ARG A 1 270 ? -10.406 13.875 17.578 1 95.44 270 ARG A CA 1
ATOM 2066 C C . ARG A 1 270 ? -11.742 14.125 18.266 1 95.44 270 ARG A C 1
ATOM 2068 O O . ARG A 1 270 ? -12.758 13.523 17.906 1 95.44 270 ARG A O 1
ATOM 2075 N N . ARG A 1 271 ? -11.703 15 19.172 1 92.94 271 ARG A N 1
ATOM 2076 C CA . ARG A 1 271 ? -12.945 15.398 19.828 1 92.94 271 ARG A CA 1
ATOM 2077 C C . ARG A 1 271 ? -13.656 16.5 19.047 1 92.94 271 ARG A C 1
ATOM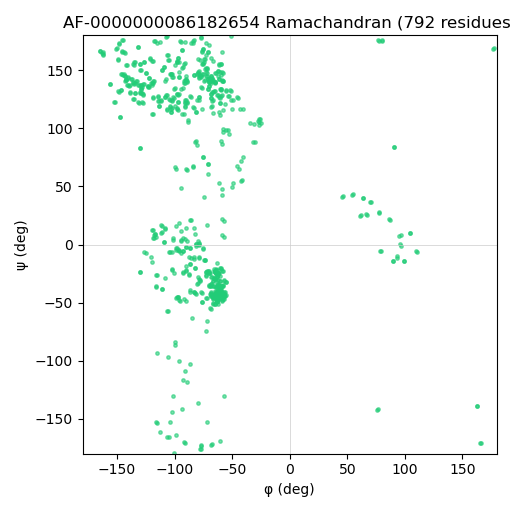 2079 O O . ARG A 1 271 ? -13.062 17.531 18.734 1 92.94 271 ARG A O 1
ATOM 2086 N N . ILE A 1 272 ? -14.844 16.25 18.766 1 92.06 272 ILE A N 1
ATOM 2087 C CA . ILE A 1 272 ? -15.68 17.25 18.109 1 92.06 272 ILE A CA 1
ATOM 2088 C C . ILE A 1 272 ? -16.641 17.859 19.141 1 92.06 272 ILE A C 1
ATOM 2090 O O . ILE A 1 272 ? -17.359 17.141 19.828 1 92.06 272 ILE A O 1
ATOM 2094 N N . VAL A 1 273 ? -16.609 19.172 19.266 1 91.19 273 VAL A N 1
ATOM 2095 C CA . VAL A 1 273 ? -17.469 19.875 20.203 1 91.19 273 VAL A CA 1
ATOM 2096 C C . VAL A 1 273 ? -18.344 20.875 19.453 1 91.19 273 VAL A C 1
ATOM 2098 O O . VAL A 1 273 ? -18.047 21.25 18.312 1 91.19 273 VAL A O 1
ATOM 2101 N N . PRO A 1 274 ? -19.422 21.297 20.047 1 90.62 274 PRO A N 1
ATOM 2102 C CA . PRO A 1 274 ? -20.25 22.328 19.422 1 90.62 274 PRO A CA 1
ATOM 2103 C C . PRO A 1 274 ? -19.5 23.625 19.188 1 90.62 274 PRO A C 1
ATOM 2105 O O . PRO A 1 274 ? -18.531 23.922 19.891 1 90.62 274 PRO A O 1
ATOM 2108 N N . ALA A 1 275 ? -20 24.344 18.219 1 88.44 275 ALA A N 1
ATOM 2109 C CA . ALA A 1 275 ? -19.406 25.625 17.906 1 88.44 275 ALA A CA 1
ATOM 2110 C C . ALA A 1 275 ? -19.312 26.516 19.156 1 88.44 275 ALA A C 1
ATOM 2112 O O . ALA A 1 275 ? -20.297 26.672 19.875 1 88.44 275 ALA A O 1
ATOM 2113 N N . GLY A 1 276 ? -18.172 26.984 19.359 1 84.81 276 GLY A N 1
ATOM 2114 C CA . GLY A 1 276 ? -17.984 27.922 20.453 1 84.81 276 GLY A CA 1
ATOM 2115 C C . GLY A 1 276 ? -17.625 27.234 21.766 1 84.81 276 GLY A C 1
ATOM 2116 O O . GLY A 1 276 ? -17.203 27.906 22.719 1 84.81 276 GLY A O 1
ATOM 2117 N N . ALA A 1 277 ? -17.812 25.969 21.828 1 88.56 277 ALA A N 1
ATOM 2118 C CA . ALA A 1 277 ? -17.5 25.266 23.062 1 88.56 277 ALA A CA 1
ATOM 2119 C C . ALA A 1 277 ? -15.992 25.156 23.281 1 88.56 277 ALA A C 1
ATOM 2121 O O . ALA A 1 277 ? -15.227 25.078 22.312 1 88.56 277 ALA A O 1
ATOM 2122 N N . ILE A 1 278 ? -15.586 25.156 24.516 1 88.44 278 ILE A N 1
ATOM 2123 C CA . ILE A 1 278 ? -14.172 25.109 24.875 1 88.44 278 ILE A CA 1
ATOM 2124 C C . ILE A 1 278 ? -13.898 23.859 25.703 1 88.44 278 ILE A C 1
ATOM 2126 O O . ILE A 1 278 ? -14.68 23.5 26.578 1 88.44 278 ILE A O 1
ATOM 2130 N N . ILE A 1 279 ? -12.836 23.266 25.375 1 89.38 279 ILE A N 1
ATOM 2131 C CA . ILE A 1 279 ? -12.312 22.141 26.156 1 89.38 279 ILE A CA 1
ATOM 2132 C C . ILE A 1 279 ? -11.336 22.656 27.203 1 89.38 279 ILE A C 1
ATOM 2134 O O . ILE A 1 279 ? -10.242 23.109 26.875 1 89.38 279 ILE A O 1
ATOM 2138 N N . GLU A 1 280 ? -11.648 22.578 28.391 1 87 280 GLU A N 1
ATOM 2139 C CA . GLU A 1 280 ? -10.836 23.156 29.453 1 87 280 GLU A CA 1
ATOM 2140 C C . GLU A 1 280 ? -9.492 22.453 29.578 1 87 280 GLU A C 1
ATOM 2142 O O . GLU A 1 280 ? -8.445 23.094 29.672 1 87 280 GLU A O 1
ATOM 2147 N N . HIS A 1 281 ? -9.586 21.172 29.641 1 89.75 281 HIS A N 1
ATOM 2148 C CA . HIS A 1 281 ? -8.383 20.359 29.641 1 89.75 281 HIS A CA 1
ATOM 2149 C C . HIS A 1 281 ? -8.523 19.156 28.719 1 89.75 281 HIS A C 1
ATOM 2151 O O . HIS A 1 281 ? -9.562 18.5 28.688 1 89.75 281 HIS A O 1
ATOM 2157 N N . HIS A 1 282 ? -7.484 18.859 28.016 1 86.69 282 HIS A N 1
ATOM 2158 C CA . HIS A 1 282 ? -7.586 17.844 26.969 1 86.69 282 HIS A CA 1
ATOM 2159 C C . HIS A 1 282 ? -7.902 16.484 27.562 1 86.69 282 HIS A C 1
ATOM 2161 O O . HIS A 1 282 ? -8.469 15.617 26.891 1 86.69 282 HIS A O 1
ATOM 2167 N N . SER A 1 283 ? -7.633 16.281 28.844 1 83.31 283 SER A N 1
ATOM 2168 C CA . SER A 1 283 ? -7.941 15.023 29.5 1 83.31 283 SER A CA 1
ATOM 2169 C C . SER A 1 283 ? -9.398 14.969 29.953 1 83.31 283 SER A C 1
ATOM 2171 O O . SER A 1 283 ? -9.906 13.906 30.312 1 83.31 283 SER A O 1
ATOM 2173 N N . ASP A 1 284 ? -10.094 16.125 29.938 1 76.25 284 ASP A N 1
ATOM 2174 C CA . ASP A 1 284 ? -11.477 16.219 30.391 1 76.25 284 ASP A CA 1
ATOM 2175 C C . ASP A 1 284 ? -12.445 16.125 29.219 1 76.25 284 ASP A C 1
ATOM 2177 O O . ASP A 1 284 ? -13.547 16.688 29.266 1 76.25 284 ASP A O 1
ATOM 2181 N N . ALA A 1 285 ? -12.141 15.695 28.203 1 61.28 285 ALA A N 1
ATOM 2182 C CA . ALA A 1 285 ? -12.875 15.82 26.938 1 61.28 285 ALA A CA 1
ATOM 2183 C C . ALA A 1 285 ? -14.281 15.242 27.078 1 61.28 285 ALA A C 1
ATOM 2185 O O . ALA A 1 285 ? -15.227 15.75 26.469 1 61.28 285 ALA A O 1
ATOM 2186 N N . ASP A 1 286 ? -14.539 14.414 27.938 1 67.81 286 ASP A N 1
ATOM 2187 C CA . ASP A 1 286 ? -15.875 13.828 28 1 67.81 286 ASP A CA 1
ATOM 2188 C C . ASP A 1 286 ? -16.844 14.734 28.766 1 67.81 286 ASP A C 1
ATOM 2190 O O . ASP A 1 286 ? -18.016 14.406 28.906 1 67.81 286 ASP A O 1
ATOM 2194 N N . SER A 1 287 ? -16.234 16.016 28.906 1 73.62 287 SER A N 1
ATOM 2195 C CA . SER A 1 287 ? -17.047 16.844 29.781 1 73.62 287 SER A CA 1
ATOM 2196 C C . SER A 1 287 ? -17.875 17.859 28.984 1 73.62 287 SER A C 1
ATOM 2198 O O . SER A 1 287 ? -18.703 18.562 29.547 1 73.62 287 SER A O 1
ATOM 2200 N N . VAL A 1 288 ? -17.641 17.906 27.734 1 84.81 288 VAL A N 1
ATOM 2201 C CA . VAL A 1 288 ? -18.375 18.875 26.938 1 84.81 288 VAL A CA 1
ATOM 2202 C C . VAL A 1 288 ? -19.656 18.25 26.406 1 84.81 288 VAL A C 1
ATOM 2204 O O . VAL A 1 288 ? -19.609 17.281 25.656 1 84.81 288 VAL A O 1
ATOM 2207 N N . PRO A 1 289 ? -20.766 18.875 26.734 1 87.19 289 PRO A N 1
ATOM 2208 C CA . PRO A 1 289 ? -22.031 18.312 26.234 1 87.19 289 PRO A CA 1
ATOM 2209 C C . PRO A 1 289 ? -22.094 18.281 24.703 1 87.19 289 PRO A C 1
ATOM 2211 O O . PRO A 1 289 ? -21.562 19.172 24.047 1 87.19 289 PRO A O 1
ATOM 2214 N N . ASP A 1 290 ? -22.812 17.25 24.156 1 89.5 290 ASP A N 1
ATOM 2215 C CA . ASP A 1 290 ? -23.078 17.094 22.734 1 89.5 290 ASP A CA 1
ATOM 2216 C C . ASP A 1 290 ? -21.766 16.953 21.953 1 89.5 290 ASP A C 1
ATOM 2218 O O . ASP A 1 290 ? -21.672 17.453 20.828 1 89.5 290 ASP A O 1
ATOM 2222 N N . SER A 1 291 ? -20.766 16.516 22.625 1 92.25 291 SER A N 1
ATOM 2223 C CA . SER A 1 291 ? -19.484 16.25 21.969 1 92.25 291 SER A CA 1
ATOM 2224 C C . SER A 1 291 ? -19.328 14.766 21.641 1 92.25 291 SER A C 1
ATOM 2226 O O . SER A 1 291 ? -20.062 13.93 22.188 1 92.25 291 SER A O 1
ATOM 2228 N N . TYR A 1 292 ? -18.516 14.391 20.703 1 93.19 292 TYR A N 1
ATOM 2229 C CA . TYR A 1 292 ? -18.219 13.008 20.359 1 93.19 292 TYR A CA 1
ATOM 2230 C C . TYR A 1 292 ? -16.781 12.875 19.828 1 93.19 292 TYR A C 1
ATOM 2232 O O . TYR A 1 292 ? -16.172 13.875 19.453 1 93.19 292 TYR A O 1
ATOM 2240 N N . TRP A 1 293 ? -16.281 11.68 19.906 1 94.5 293 TRP A N 1
ATOM 2241 C CA . TRP A 1 293 ? -14.992 11.359 19.312 1 94.5 293 TRP A CA 1
ATOM 2242 C C . TRP A 1 293 ? -15.148 10.82 17.891 1 94.5 293 TRP A C 1
ATOM 2244 O O . TRP A 1 293 ? -16.047 10.016 17.625 1 94.5 293 TRP A O 1
ATOM 2254 N N . THR A 1 294 ? -14.367 11.297 17.031 1 95.94 294 THR A N 1
ATOM 2255 C CA . THR A 1 294 ? -14.328 10.797 15.664 1 95.94 294 THR A CA 1
ATOM 2256 C C . THR A 1 294 ? -12.914 10.336 15.297 1 95.94 294 THR A C 1
ATOM 2258 O O . THR A 1 294 ? -11.93 10.977 15.68 1 95.94 294 THR A O 1
ATOM 2261 N N . PRO A 1 295 ? -12.781 9.148 14.617 1 97.38 295 PRO A N 1
ATOM 2262 C CA . PRO A 1 295 ? -11.445 8.75 14.18 1 97.38 295 PRO A CA 1
ATOM 2263 C C . PRO A 1 295 ? -10.844 9.703 13.156 1 97.38 295 PRO A C 1
ATOM 2265 O O . PRO A 1 295 ? -11.578 10.32 12.375 1 97.38 295 PRO A O 1
ATOM 2268 N N . CYS A 1 296 ? -9.547 9.828 13.219 1 97.56 296 CYS A N 1
ATOM 2269 C CA . CYS A 1 296 ? -8.805 10.523 12.18 1 97.56 296 CYS A CA 1
ATOM 2270 C C . CYS A 1 296 ? -8.039 9.539 11.305 1 97.56 296 CYS A C 1
ATOM 2272 O O . CYS A 1 296 ? -8.266 9.477 10.094 1 97.56 296 CYS A O 1
ATOM 2274 N N . ILE A 1 297 ? -7.195 8.758 11.938 1 98.38 297 ILE A N 1
ATOM 2275 C CA . ILE A 1 297 ? -6.379 7.781 11.234 1 98.38 297 ILE A CA 1
ATOM 2276 C C . ILE A 1 297 ? -6.262 6.508 12.062 1 98.38 297 ILE A C 1
ATOM 2278 O O . ILE A 1 297 ? -6.449 6.535 13.281 1 98.38 297 ILE A O 1
ATOM 2282 N N . HIS A 1 298 ? -6.043 5.434 11.445 1 98.62 298 HIS A N 1
ATOM 2283 C CA . HIS A 1 298 ? -5.602 4.172 12.031 1 98.62 298 HIS A CA 1
ATOM 2284 C C . HIS A 1 298 ? -4.25 3.742 11.461 1 98.62 298 HIS A C 1
ATOM 2286 O O . HIS A 1 298 ? -4.074 3.701 10.242 1 98.62 298 HIS A O 1
ATOM 2292 N N . PHE A 1 299 ? -3.285 3.471 12.375 1 98.31 299 PHE A N 1
ATOM 2293 C CA . PHE A 1 299 ? -1.942 3.201 11.875 1 98.31 299 PHE A CA 1
ATOM 2294 C C . PHE A 1 299 ? -1.331 2.002 12.594 1 98.31 299 PHE A C 1
ATOM 2296 O O . PHE A 1 299 ? -1.759 1.644 13.688 1 98.31 299 PHE A O 1
ATOM 2303 N N . SER A 1 300 ? -0.389 1.378 11.883 1 96.38 300 SER A N 1
ATOM 2304 C CA . SER A 1 300 ? 0.462 0.318 12.414 1 96.38 300 SER A CA 1
ATOM 2305 C C . SER A 1 300 ? 1.815 0.865 12.859 1 96.38 300 SER A C 1
ATOM 2307 O O . SER A 1 300 ? 2.205 1.965 12.461 1 96.38 300 SER A O 1
ATOM 2309 N N . LEU A 1 301 ? 2.48 0.11 13.688 1 96.81 301 LEU A N 1
ATOM 2310 C CA . LEU A 1 301 ? 3.82 0.524 14.094 1 96.81 301 LEU A CA 1
ATOM 2311 C C . LEU A 1 301 ? 4.875 -0.041 13.148 1 96.81 301 LEU A C 1
ATOM 2313 O O . LEU A 1 301 ? 6.062 0.251 13.289 1 96.81 301 LEU A O 1
ATOM 2317 N N . SER A 1 302 ? 4.438 -0.812 12.188 1 95.56 302 SER A N 1
ATOM 2318 C CA . SER A 1 302 ? 5.375 -1.362 11.211 1 95.56 302 SER A CA 1
ATOM 2319 C C . SER A 1 302 ? 6.078 -0.254 10.438 1 95.56 302 SER A C 1
ATOM 2321 O O . SER A 1 302 ? 5.43 0.562 9.781 1 95.56 302 SER A O 1
ATOM 2323 N N . THR A 1 303 ? 7.414 -0.334 10.453 1 95.75 303 THR A N 1
ATOM 2324 C CA . THR A 1 303 ? 8.203 0.699 9.789 1 95.75 303 THR A CA 1
ATOM 2325 C C . THR A 1 303 ? 8.078 0.589 8.273 1 95.75 303 THR A C 1
ATOM 2327 O O . THR A 1 303 ? 8.164 -0.507 7.719 1 95.75 303 THR A O 1
ATOM 2330 N N . MET A 1 304 ? 7.871 1.711 7.695 1 95.94 304 MET A N 1
ATOM 2331 C CA . MET A 1 304 ? 7.863 1.781 6.234 1 95.94 304 MET A CA 1
ATOM 2332 C C . MET A 1 304 ? 9.281 1.905 5.688 1 95.94 304 MET A C 1
ATOM 2334 O O . MET A 1 304 ? 10.125 2.57 6.289 1 95.94 304 MET A O 1
ATOM 2338 N N . THR A 1 305 ? 9.5 1.314 4.543 1 93.31 305 THR A N 1
ATOM 2339 C CA . THR A 1 305 ? 10.711 1.537 3.758 1 93.31 305 THR A CA 1
ATOM 2340 C C . THR A 1 305 ? 10.492 2.646 2.734 1 93.31 305 THR A C 1
ATOM 2342 O O . THR A 1 305 ? 9.359 3.078 2.51 1 93.31 305 THR A O 1
ATOM 2345 N N . PRO A 1 306 ? 11.617 3.133 2.125 1 93.19 306 PRO A N 1
ATOM 2346 C CA . PRO A 1 306 ? 11.453 4.117 1.053 1 93.19 306 PRO A CA 1
ATOM 2347 C C . PRO A 1 306 ? 10.539 3.623 -0.067 1 93.19 306 PRO A C 1
ATOM 2349 O O . PRO A 1 306 ? 9.789 4.41 -0.649 1 93.19 306 PRO A O 1
ATOM 2352 N N . GLU A 1 307 ? 10.531 2.348 -0.343 1 92.56 307 GLU A N 1
ATOM 2353 C CA . GLU A 1 307 ? 9.68 1.8 -1.394 1 92.56 307 GLU A CA 1
ATOM 2354 C C . GLU A 1 307 ? 8.211 1.858 -0.997 1 92.56 307 GLU A C 1
ATOM 2356 O O . GLU A 1 307 ? 7.336 2.037 -1.85 1 92.56 307 GLU A O 1
ATOM 2361 N N . ASP A 1 308 ? 7.965 1.658 0.286 1 95.31 308 ASP A N 1
ATOM 2362 C CA . ASP A 1 308 ? 6.598 1.842 0.763 1 95.31 308 ASP A CA 1
ATOM 2363 C C . ASP A 1 308 ? 6.121 3.271 0.518 1 95.31 308 ASP A C 1
ATOM 2365 O O . ASP A 1 308 ? 4.977 3.486 0.111 1 95.31 308 ASP A O 1
ATOM 2369 N N . THR A 1 309 ? 7.012 4.203 0.808 1 95.44 309 THR A N 1
ATOM 2370 C CA . THR A 1 309 ? 6.703 5.613 0.583 1 95.44 309 THR A CA 1
ATOM 2371 C C . THR A 1 309 ? 6.418 5.875 -0.893 1 95.44 309 THR A C 1
ATOM 2373 O O . THR A 1 309 ? 5.449 6.559 -1.23 1 95.44 309 THR A O 1
ATOM 2376 N N . MET A 1 310 ? 7.191 5.281 -1.734 1 94.25 310 MET A N 1
ATOM 2377 C CA . MET A 1 310 ? 7.027 5.465 -3.174 1 94.25 310 MET A CA 1
ATOM 2378 C C . MET A 1 310 ? 5.688 4.91 -3.643 1 94.25 310 MET A C 1
ATOM 2380 O O . MET A 1 310 ? 4.992 5.547 -4.438 1 94.25 310 MET A O 1
ATOM 2384 N N . MET A 1 311 ? 5.328 3.812 -3.119 1 95.31 311 MET A N 1
ATOM 2385 C CA . MET A 1 311 ? 4.055 3.199 -3.49 1 95.31 311 MET A CA 1
ATOM 2386 C C . MET A 1 311 ? 2.885 4.074 -3.057 1 95.31 311 MET A C 1
ATOM 2388 O O . MET A 1 311 ? 1.996 4.371 -3.857 1 95.31 311 MET A O 1
ATOM 2392 N N . GLY A 1 312 ? 2.906 4.457 -1.803 1 96.06 312 GLY A N 1
ATOM 2393 C CA . GLY A 1 312 ? 1.838 5.309 -1.308 1 96.06 312 GLY A CA 1
ATOM 2394 C C . GLY A 1 312 ? 1.747 6.637 -2.039 1 96.06 312 GLY A C 1
ATOM 2395 O O . GLY A 1 312 ? 0.656 7.07 -2.414 1 96.06 312 GLY A O 1
ATOM 2396 N N . ASN A 1 313 ? 2.891 7.219 -2.307 1 95.56 313 ASN A N 1
ATOM 2397 C CA . ASN A 1 313 ? 2.93 8.492 -3.023 1 95.56 313 ASN A CA 1
ATOM 2398 C C . ASN A 1 313 ? 2.408 8.344 -4.449 1 95.56 313 ASN A C 1
ATOM 2400 O O . ASN A 1 313 ? 1.647 9.195 -4.926 1 95.56 313 ASN A O 1
ATOM 2404 N N . HIS A 1 314 ? 2.826 7.309 -5.105 1 94.75 314 HIS A N 1
ATOM 2405 C CA . HIS A 1 314 ? 2.416 7.055 -6.484 1 94.75 314 HIS A CA 1
ATOM 2406 C C . HIS A 1 314 ? 0.899 6.949 -6.594 1 94.75 314 HIS A C 1
ATOM 2408 O O . HIS A 1 314 ? 0.291 7.566 -7.473 1 94.75 314 HIS A O 1
ATOM 2414 N N . PHE A 1 315 ? 0.301 6.23 -5.691 1 95.88 315 PHE A N 1
ATOM 2415 C CA . PHE A 1 315 ? -1.149 6.078 -5.688 1 95.88 315 PHE A CA 1
ATOM 2416 C C . PHE A 1 315 ? -1.833 7.422 -5.461 1 95.88 315 PHE A C 1
ATOM 2418 O O . PHE A 1 315 ? -2.717 7.812 -6.227 1 95.88 315 PHE A O 1
ATOM 2425 N N . ASN A 1 316 ? -1.399 8.141 -4.484 1 95.19 316 ASN A N 1
ATOM 2426 C CA . ASN A 1 316 ? -2.014 9.414 -4.113 1 95.19 316 ASN A CA 1
ATOM 2427 C C . ASN A 1 316 ? -1.86 10.453 -5.215 1 95.19 316 ASN A C 1
ATOM 2429 O O . ASN A 1 316 ? -2.707 11.336 -5.363 1 95.19 316 ASN A O 1
ATOM 2433 N N . CYS A 1 317 ? -0.865 10.266 -6.047 1 94.5 317 CYS A N 1
ATOM 2434 C CA . CYS A 1 317 ? -0.586 11.266 -7.07 1 94.5 317 CYS A CA 1
ATOM 2435 C C . CYS A 1 317 ? -1.303 10.93 -8.367 1 94.5 317 CYS A C 1
ATOM 2437 O O . CYS A 1 317 ? -1.601 11.82 -9.172 1 94.5 317 CYS A O 1
ATOM 2439 N N . THR A 1 318 ? -1.624 9.602 -8.562 1 92.44 318 THR A N 1
ATOM 2440 C CA . THR A 1 318 ? -1.905 9.281 -9.953 1 92.44 318 THR A CA 1
ATOM 2441 C C . THR A 1 318 ? -3.221 8.523 -10.078 1 92.44 318 THR A C 1
ATOM 2443 O O . THR A 1 318 ? -3.842 8.516 -11.148 1 92.44 318 THR A O 1
ATOM 2446 N N . HIS A 1 319 ? -3.629 7.895 -9.086 1 92.56 319 HIS A N 1
ATOM 2447 C CA . HIS A 1 319 ? -4.816 7.059 -9.234 1 92.56 319 HIS A CA 1
ATOM 2448 C C . HIS A 1 319 ? -6.09 7.891 -9.172 1 92.56 319 HIS A C 1
ATOM 2450 O O . HIS A 1 319 ? -6.203 8.797 -8.336 1 92.56 319 HIS A O 1
ATOM 2456 N N . ASP A 1 320 ? -7.09 7.508 -9.875 1 87.62 320 ASP A N 1
ATOM 2457 C CA . ASP A 1 320 ? -8.312 8.289 -10 1 87.62 320 ASP A CA 1
ATOM 2458 C C . ASP A 1 320 ? -9.133 8.234 -8.711 1 87.62 320 ASP A C 1
ATOM 2460 O O . ASP A 1 320 ? -9.898 9.156 -8.414 1 87.62 320 ASP A O 1
ATOM 2464 N N . ARG A 1 321 ? -8.914 7.199 -7.945 1 86.62 321 ARG A N 1
ATOM 2465 C CA . ARG A 1 321 ? -9.703 7.031 -6.734 1 86.62 321 ARG A CA 1
ATOM 2466 C C . ARG A 1 321 ? -9 7.648 -5.531 1 86.62 321 ARG A C 1
ATOM 2468 O O . ARG A 1 321 ? -9.547 7.668 -4.426 1 86.62 321 ARG A O 1
ATOM 2475 N N . ALA A 1 322 ? -7.812 8.086 -5.809 1 89.81 322 ALA A N 1
ATOM 2476 C CA . ALA A 1 322 ? -7.141 8.766 -4.707 1 89.81 322 ALA A CA 1
ATOM 2477 C C . ALA A 1 322 ? -7.828 10.086 -4.379 1 89.81 322 ALA A C 1
ATOM 2479 O O . ALA A 1 322 ? -8.211 10.836 -5.281 1 89.81 322 ALA A O 1
ATOM 2480 N N . GLY A 1 323 ? -7.957 10.438 -3.209 1 85.31 323 GLY A N 1
ATOM 2481 C CA . GLY A 1 323 ? -8.766 11.531 -2.705 1 85.31 323 GLY A CA 1
ATOM 2482 C C . GLY A 1 323 ? -8.375 12.875 -3.285 1 85.31 323 GLY A C 1
ATOM 2483 O O . GLY A 1 323 ? -9.242 13.695 -3.617 1 85.31 323 GLY A O 1
ATOM 2484 N N . PHE A 1 324 ? -7.133 13.047 -3.492 1 89.56 324 PHE A N 1
ATOM 2485 C CA . PHE A 1 324 ? -6.68 14.406 -3.783 1 89.56 324 PHE A CA 1
ATOM 2486 C C . PHE A 1 324 ? -6.504 14.602 -5.285 1 89.56 324 PHE A C 1
ATOM 2488 O O . PHE A 1 324 ? -6.227 15.719 -5.738 1 89.56 324 PHE A O 1
ATOM 2495 N N . THR A 1 325 ? -6.715 13.57 -6.074 1 88.88 325 THR A N 1
ATOM 2496 C CA . THR A 1 325 ? -6.559 13.734 -7.512 1 88.88 325 THR A CA 1
ATOM 2497 C C . THR A 1 325 ? -7.723 14.523 -8.102 1 88.88 325 THR A C 1
ATOM 2499 O O . THR A 1 325 ? -7.629 15.047 -9.211 1 88.88 325 THR A O 1
ATOM 2502 N N . GLY A 1 326 ? -8.773 14.695 -7.332 1 89.69 326 GLY A N 1
ATOM 2503 C CA . GLY A 1 326 ? -9.914 15.484 -7.797 1 89.69 326 GLY A CA 1
ATOM 2504 C C . GLY A 1 326 ? -10.18 16.703 -6.941 1 89.69 326 GLY A C 1
ATOM 2505 O O . GLY A 1 326 ? -11.164 17.422 -7.156 1 89.69 326 GLY A O 1
ATOM 2506 N N . VAL A 1 327 ? -9.32 16.922 -6.035 1 93.62 327 VAL A N 1
ATOM 2507 C CA . VAL A 1 327 ? -9.57 18 -5.07 1 93.62 327 VAL A CA 1
ATOM 2508 C C . VAL A 1 327 ? -8.328 18.875 -4.949 1 93.62 327 VAL A C 1
ATOM 2510 O O . VAL A 1 327 ? -7.234 18.375 -4.648 1 93.62 327 VAL A O 1
ATOM 2513 N N . PHE A 1 328 ? -8.5 20.141 -5.215 1 95.75 328 PHE A N 1
ATOM 2514 C CA . PHE A 1 328 ? -7.473 21.141 -4.949 1 95.75 328 PHE A CA 1
ATOM 2515 C C . PHE A 1 328 ? -7.641 21.734 -3.555 1 95.75 328 PHE A C 1
ATOM 2517 O O . PHE A 1 328 ? -8.672 22.328 -3.252 1 95.75 328 PHE A O 1
ATOM 2524 N N . VAL A 1 329 ? -6.598 21.531 -2.727 1 96.44 329 VAL A N 1
ATOM 2525 C CA . VAL A 1 329 ? -6.734 22.062 -1.373 1 96.44 329 VAL A CA 1
ATOM 2526 C C . VAL A 1 329 ? -5.371 22.516 -0.863 1 96.44 329 VAL A C 1
ATOM 2528 O O . VAL A 1 329 ? -4.355 21.859 -1.097 1 96.44 329 VAL A O 1
ATOM 2531 N N . VAL A 1 330 ? -5.332 23.672 -0.308 1 96.94 330 VAL A N 1
ATOM 2532 C CA . VAL A 1 330 ? -4.23 24.234 0.465 1 96.94 330 VAL A CA 1
ATOM 2533 C C . VAL A 1 330 ? -4.746 24.719 1.813 1 96.94 330 VAL A C 1
ATOM 2535 O O . VAL A 1 330 ? -5.691 25.516 1.872 1 96.94 330 VAL A O 1
ATOM 2538 N N . SER A 1 331 ? -4.18 24.188 2.863 1 96.69 331 SER A N 1
ATOM 2539 C CA . SER A 1 331 ? -4.66 24.531 4.199 1 96.69 331 SER A CA 1
ATOM 2540 C C . SER A 1 331 ? -3.504 24.688 5.18 1 96.69 331 SER A C 1
ATOM 2542 O O . SER A 1 331 ? -2.521 23.953 5.117 1 96.69 331 SER A O 1
ATOM 2544 N N . ARG A 1 332 ? -3.639 25.625 6.09 1 95.75 332 ARG A N 1
ATOM 2545 C CA . ARG A 1 332 ? -2.582 25.859 7.07 1 95.75 332 ARG A CA 1
ATOM 2546 C C . ARG A 1 332 ? -3.168 26.188 8.438 1 95.75 332 ARG A C 1
ATOM 2548 O O . ARG A 1 332 ? -4.164 26.906 8.531 1 95.75 332 ARG A O 1
ATOM 2555 N N . LEU A 1 333 ? -2.541 25.688 9.461 1 94.88 333 LEU A N 1
ATOM 2556 C CA . LEU A 1 333 ? -2.875 26.031 10.836 1 94.88 333 LEU A CA 1
ATOM 2557 C C . LEU A 1 333 ? -2.48 27.469 11.148 1 94.88 333 LEU A C 1
ATOM 2559 O O . LEU A 1 333 ? -1.405 27.922 10.75 1 94.88 333 LEU A O 1
ATOM 2563 N N . LEU A 1 334 ? -3.373 28.094 11.875 1 94.25 334 LEU A N 1
ATOM 2564 C CA . LEU A 1 334 ? -3.119 29.453 12.312 1 94.25 334 LEU A CA 1
ATOM 2565 C C . LEU A 1 334 ? -2.773 29.5 13.797 1 94.25 334 LEU A C 1
ATOM 2567 O O . LEU A 1 334 ? -3.059 28.562 14.531 1 94.25 334 LEU A O 1
ATOM 2571 N N . LYS A 1 335 ? -2.199 30.594 14.211 1 93.38 335 LYS A N 1
ATOM 2572 C CA . LYS A 1 335 ? -1.738 30.75 15.586 1 93.38 335 LYS A CA 1
ATOM 2573 C C . LYS A 1 335 ? -2.904 30.672 16.578 1 93.38 335 LYS A C 1
ATOM 2575 O O . LYS A 1 335 ? -2.734 30.234 17.703 1 93.38 335 LYS A O 1
ATOM 2580 N N . ASN A 1 336 ? -4.059 30.969 16.156 1 89.31 336 ASN A N 1
ATOM 2581 C CA . ASN A 1 336 ? -5.223 30.953 17.031 1 89.31 336 ASN A CA 1
ATOM 2582 C C . ASN A 1 336 ? -5.852 29.562 17.094 1 89.31 336 ASN A C 1
ATOM 2584 O O . ASN A 1 336 ? -6.875 29.359 17.75 1 89.31 336 ASN A O 1
ATOM 2588 N N . GLY A 1 337 ? -5.309 28.688 16.344 1 90.06 337 GLY A N 1
ATOM 2589 C CA . GLY A 1 337 ? -5.805 27.328 16.359 1 90.06 337 GLY A CA 1
ATOM 2590 C C . GLY A 1 337 ? -6.746 27.016 15.219 1 90.06 337 GLY A C 1
ATOM 2591 O O . GLY A 1 337 ? -7.074 25.859 14.969 1 90.06 337 GLY A O 1
ATOM 2592 N N . GLY A 1 338 ? -7.18 28.016 14.586 1 90.75 338 GLY A N 1
ATOM 2593 C CA . GLY A 1 338 ? -7.992 27.812 13.391 1 90.75 338 GLY A CA 1
ATOM 2594 C C . GLY A 1 338 ? -7.176 27.422 12.172 1 90.75 338 GLY A C 1
ATOM 2595 O O . GLY A 1 338 ? -5.961 27.25 12.266 1 90.75 338 GLY A O 1
ATOM 2596 N N . ARG A 1 339 ? -7.895 27.188 11.039 1 93.81 339 ARG A N 1
ATOM 2597 C CA . ARG A 1 339 ? -7.238 26.859 9.773 1 93.81 339 ARG A CA 1
ATOM 2598 C C . ARG A 1 339 ? -7.742 27.75 8.648 1 93.81 339 ARG A C 1
ATOM 2600 O O . ARG A 1 339 ? -8.938 28.047 8.57 1 93.81 339 ARG A O 1
ATOM 2607 N N . GLN A 1 340 ? -6.848 28.219 7.883 1 96.44 340 GLN A N 1
ATOM 2608 C CA . GLN A 1 340 ? -7.172 28.875 6.621 1 96.44 340 GLN A CA 1
ATOM 2609 C C . GLN A 1 340 ? -7.027 27.906 5.449 1 96.44 340 GLN A C 1
ATOM 2611 O O . GLN A 1 340 ? -6.016 27.203 5.332 1 96.44 340 GLN A O 1
ATOM 2616 N N . THR A 1 341 ? -8.117 27.828 4.566 1 97.06 341 THR A N 1
ATOM 2617 C CA . THR A 1 341 ? -8.156 26.797 3.529 1 97.06 341 THR A CA 1
ATOM 2618 C C . THR A 1 341 ? -8.586 27.391 2.191 1 97.06 341 THR A C 1
ATOM 2620 O O . THR A 1 341 ? -9.484 28.234 2.141 1 97.06 341 THR A O 1
ATOM 2623 N N . LEU A 1 342 ? -7.863 27.109 1.183 1 97.81 342 LEU A N 1
ATOM 2624 C CA . LEU A 1 342 ? -8.242 27.297 -0.214 1 97.81 342 LEU A CA 1
ATOM 2625 C C . LEU A 1 342 ? -8.609 25.953 -0.854 1 97.81 342 LEU A C 1
ATOM 2627 O O . LEU A 1 342 ? -7.777 25.047 -0.932 1 97.81 342 LEU A O 1
ATOM 2631 N N . CYS A 1 343 ? -9.93 25.844 -1.335 1 96.88 343 CYS A N 1
ATOM 2632 C CA . CYS A 1 343 ? -10.383 24.5 -1.702 1 96.88 343 CYS A CA 1
ATOM 2633 C C . CYS A 1 343 ? -11.289 24.547 -2.928 1 96.88 343 CYS A C 1
ATOM 2635 O O . CYS A 1 343 ? -12.094 25.469 -3.074 1 96.88 343 CYS A O 1
ATOM 2637 N N . ARG A 1 344 ? -11.109 23.562 -3.77 1 96.44 344 ARG A N 1
ATOM 2638 C CA . ARG A 1 344 ? -12.016 23.266 -4.875 1 96.44 344 ARG A CA 1
ATOM 2639 C C . ARG A 1 344 ? -12.102 21.766 -5.133 1 96.44 344 ARG A C 1
ATOM 2641 O O . ARG A 1 344 ? -11.109 21.047 -4.98 1 96.44 344 ARG A O 1
ATOM 2648 N N . GLY A 1 345 ? -13.297 21.328 -5.566 1 93.88 345 GLY A N 1
ATOM 2649 C CA . GLY A 1 345 ? -13.461 19.938 -5.957 1 93.88 345 GLY A CA 1
ATOM 2650 C C . GLY A 1 345 ? -14.32 19.141 -4.988 1 93.88 345 GLY A C 1
ATOM 2651 O O . GLY A 1 345 ? -14.609 17.969 -5.227 1 93.88 345 GLY A O 1
ATOM 2652 N N . ILE A 1 346 ? -14.703 19.703 -3.93 1 91.88 346 ILE A N 1
ATOM 2653 C CA . ILE A 1 346 ? -15.656 19.094 -2.998 1 91.88 346 ILE A CA 1
ATOM 2654 C C . ILE A 1 346 ? -17.047 19.672 -3.248 1 91.88 346 ILE A C 1
ATOM 2656 O O . ILE A 1 346 ? -17.297 20.859 -3.014 1 91.88 346 ILE A O 1
ATOM 2660 N N . PRO A 1 347 ? -17.922 18.844 -3.59 1 90.06 347 PRO A N 1
ATOM 2661 C CA . PRO A 1 347 ? -19.234 19.344 -4.023 1 90.06 347 PRO A CA 1
ATOM 2662 C C . PRO A 1 347 ? -19.922 20.203 -2.967 1 90.06 347 PRO A C 1
ATOM 2664 O O . PRO A 1 347 ? -20.438 21.266 -3.281 1 90.06 347 PRO A O 1
ATOM 2667 N N . ALA A 1 348 ? -19.844 19.781 -1.766 1 87.62 348 ALA A N 1
ATOM 2668 C CA . ALA A 1 348 ? -20.5 20.531 -0.69 1 87.62 348 ALA A CA 1
ATOM 2669 C C . ALA A 1 348 ? -19.906 21.922 -0.534 1 87.62 348 ALA A C 1
ATOM 2671 O O . ALA A 1 348 ? -20.594 22.859 -0.143 1 87.62 348 ALA A O 1
ATOM 2672 N N . ILE A 1 349 ? -18.703 22.109 -0.865 1 90.25 349 ILE A N 1
ATOM 2673 C CA . ILE A 1 349 ? -18.031 23.391 -0.769 1 90.25 349 ILE A CA 1
ATOM 2674 C C . ILE A 1 349 ? -18.281 24.203 -2.031 1 90.25 349 ILE A C 1
ATOM 2676 O O . ILE A 1 349 ? -18.609 25.391 -1.952 1 90.25 349 ILE A O 1
ATOM 2680 N N . ASP A 1 350 ? -18.281 23.578 -3.16 1 92.19 350 ASP A N 1
ATOM 2681 C CA . ASP A 1 350 ? -18.391 24.234 -4.457 1 92.19 350 ASP A CA 1
ATOM 2682 C C . ASP A 1 350 ? -19.797 24.797 -4.668 1 92.19 350 ASP A C 1
ATOM 2684 O O . ASP A 1 350 ? -20 25.703 -5.477 1 92.19 350 ASP A O 1
ATOM 2688 N N . GLU A 1 351 ? -20.719 24.25 -4.027 1 91.56 351 GLU A N 1
ATOM 2689 C CA . GLU A 1 351 ? -22.109 24.625 -4.215 1 91.56 351 GLU A CA 1
ATOM 2690 C C . GLU A 1 351 ? -22.344 26.109 -3.918 1 91.56 351 GLU A C 1
ATOM 2692 O O . GLU A 1 351 ? -23.219 26.734 -4.496 1 91.56 351 GLU A O 1
ATOM 2697 N N . GLY A 1 352 ? -21.562 26.781 -3.172 1 91.19 352 GLY A N 1
ATOM 2698 C CA . GLY A 1 352 ? -21.734 28.172 -2.809 1 91.19 352 GLY A CA 1
ATOM 2699 C C . GLY A 1 352 ? -21.078 29.125 -3.787 1 91.19 352 GLY A C 1
ATOM 2700 O O . GLY A 1 352 ? -21.188 30.344 -3.65 1 91.19 352 GLY A O 1
ATOM 2701 N N . ALA A 1 353 ? -20.516 28.625 -4.828 1 94.25 353 ALA A N 1
ATOM 2702 C CA . ALA A 1 353 ? -19.766 29.438 -5.773 1 94.25 353 ALA A CA 1
ATOM 2703 C C . ALA A 1 353 ? -20.703 30.25 -6.664 1 94.25 353 ALA A C 1
ATOM 2705 O O . ALA A 1 353 ? -21.844 29.859 -6.891 1 94.25 353 ALA A O 1
ATOM 2706 N N . PRO A 1 354 ? -20.188 31.359 -7.184 1 94.31 354 PRO A N 1
ATOM 2707 C CA . PRO A 1 354 ? -20.953 32.125 -8.164 1 94.31 354 PRO A CA 1
ATOM 2708 C C . PRO A 1 354 ? -21.328 31.297 -9.391 1 94.31 354 PRO A C 1
ATOM 2710 O O . PRO A 1 354 ? -20.547 30.469 -9.852 1 94.31 354 PRO A O 1
ATOM 2713 N N . GLU A 1 355 ? -22.531 31.5 -9.867 1 91.94 355 GLU A N 1
ATOM 2714 C CA . GLU A 1 355 ? -23.047 30.75 -11.016 1 91.94 355 GLU A CA 1
ATOM 2715 C C . GLU A 1 355 ? -22.922 31.562 -12.297 1 91.94 355 GLU A C 1
ATOM 2717 O O . GLU A 1 355 ? -23.938 31.922 -12.914 1 91.94 355 GLU A O 1
ATOM 2722 N N . ASP A 1 356 ? -21.781 31.828 -12.68 1 92.88 356 ASP A N 1
ATOM 2723 C CA . ASP A 1 356 ? -21.562 32.625 -13.883 1 92.88 356 ASP A CA 1
ATOM 2724 C C . ASP A 1 356 ? -20.828 31.828 -14.953 1 92.88 356 ASP A C 1
ATOM 2726 O O . ASP A 1 356 ? -20.328 32.375 -15.922 1 92.88 356 ASP A O 1
ATOM 2730 N N . GLY A 1 357 ? -20.688 30.484 -14.672 1 88.31 357 GLY A N 1
ATOM 2731 C CA . GLY A 1 357 ? -20.047 29.625 -15.641 1 88.31 357 GLY A CA 1
ATOM 2732 C C . GLY A 1 357 ? -18.547 29.453 -15.398 1 88.31 357 GLY A C 1
ATOM 2733 O O . GLY A 1 357 ? -17.906 28.594 -16 1 88.31 357 GLY A O 1
ATOM 2734 N N . SER A 1 358 ? -18.047 30.281 -14.516 1 89.44 358 SER A N 1
ATOM 2735 C CA . SER A 1 358 ? -16.625 30.188 -14.195 1 89.44 358 SER A CA 1
ATOM 2736 C C . SER A 1 358 ? -16.375 29.234 -13.023 1 89.44 358 SER A C 1
ATOM 2738 O O . SER A 1 358 ? -17.297 28.938 -12.266 1 89.44 358 SER A O 1
ATOM 2740 N N . ALA A 1 359 ? -15.188 28.75 -13.023 1 93.31 359 ALA A N 1
ATOM 2741 C CA . ALA A 1 359 ? -14.789 27.891 -11.906 1 93.31 359 ALA A CA 1
ATOM 2742 C C . ALA A 1 359 ? -14.133 28.703 -10.797 1 93.31 359 ALA A C 1
ATOM 2744 O O . ALA A 1 359 ? -13.352 29.625 -11.07 1 93.31 359 ALA A O 1
ATOM 2745 N N . TYR A 1 360 ? -14.477 28.359 -9.539 1 97.12 360 TYR A N 1
ATOM 2746 C CA . TYR A 1 360 ? -13.93 29.078 -8.391 1 97.12 360 TYR A CA 1
ATOM 2747 C C . TYR A 1 360 ? -13.367 28.109 -7.363 1 97.12 360 TYR A C 1
ATOM 2749 O O . TYR A 1 360 ? -13.812 26.969 -7.27 1 97.12 360 TYR A O 1
ATOM 2757 N N . ALA A 1 361 ? -12.375 28.547 -6.656 1 97.75 361 ALA A N 1
ATOM 2758 C CA . ALA A 1 361 ? -11.969 27.953 -5.383 1 97.75 361 ALA A CA 1
ATOM 2759 C C . ALA A 1 361 ? -12.422 28.812 -4.211 1 97.75 361 ALA A C 1
ATOM 2761 O O . ALA A 1 361 ? -12.477 30.047 -4.316 1 97.75 361 ALA A O 1
ATOM 2762 N N . LYS A 1 362 ? -12.734 28.188 -3.158 1 98.12 362 LYS A N 1
ATOM 2763 C CA . LYS A 1 362 ? -13.188 28.906 -1.969 1 98.12 362 LYS A CA 1
ATOM 2764 C C . LYS A 1 362 ? -12.039 29.125 -0.989 1 98.12 362 LYS A C 1
ATOM 2766 O O . LYS A 1 362 ? -11.383 28.172 -0.571 1 98.12 362 LYS A O 1
ATOM 2771 N N . LEU A 1 363 ? -11.766 30.375 -0.651 1 98.25 363 LEU A N 1
ATOM 2772 C CA . LEU A 1 363 ? -10.875 30.719 0.452 1 98.25 363 LEU A CA 1
ATOM 2773 C C . LEU A 1 363 ? -11.672 31.016 1.721 1 98.25 363 LEU A C 1
ATOM 2775 O O . LEU A 1 363 ? -12.656 31.75 1.687 1 98.25 363 LEU A O 1
ATOM 2779 N N . TYR A 1 364 ? -11.297 30.359 2.846 1 96.94 364 TYR A N 1
ATOM 2780 C CA . TYR A 1 364 ? -12.016 30.594 4.098 1 96.94 364 TYR A CA 1
ATOM 2781 C C . TYR A 1 364 ? -11.188 30.125 5.289 1 96.94 364 TYR A C 1
ATOM 2783 O O . TYR A 1 364 ? -10.195 29.422 5.125 1 96.94 364 TYR A O 1
ATOM 2791 N N . SER A 1 365 ? -11.578 30.578 6.457 1 94.94 365 SER A N 1
ATOM 2792 C CA . SER A 1 365 ? -10.992 30.125 7.715 1 94.94 365 SER A CA 1
ATOM 2793 C C . SER A 1 365 ? -12.055 29.594 8.664 1 94.94 365 SER A C 1
ATOM 2795 O O . SER A 1 365 ? -13.234 29.953 8.555 1 94.94 365 SER A O 1
ATOM 2797 N N . LYS A 1 366 ? -11.617 28.609 9.438 1 91.12 366 LYS A N 1
ATOM 2798 C CA . LYS A 1 366 ? -12.438 28.031 10.5 1 91.12 366 LYS A CA 1
ATOM 2799 C C . LYS A 1 366 ? -11.617 27.797 11.766 1 91.12 366 LYS A C 1
ATOM 2801 O O . LYS A 1 366 ? -10.477 27.344 11.695 1 91.12 366 LYS A O 1
ATOM 2806 N N . ASP A 1 367 ? -12.305 28.047 12.898 1 86.25 367 ASP A N 1
ATOM 2807 C CA . ASP A 1 367 ? -11.578 27.875 14.156 1 86.25 367 ASP A CA 1
ATOM 2808 C C . ASP A 1 367 ? -11.672 26.422 14.641 1 86.25 367 ASP A C 1
ATOM 2810 O O . ASP A 1 367 ? -10.898 26.016 15.508 1 86.25 367 ASP A O 1
ATOM 2814 N N . SER A 1 368 ? -12.664 25.781 14.266 1 80.81 368 SER A N 1
ATOM 2815 C CA . SER A 1 368 ? -12.875 24.359 14.57 1 80.81 368 SER A CA 1
ATOM 2816 C C . SER A 1 368 ? -13.688 23.688 13.477 1 80.81 368 SER A C 1
ATOM 2818 O O . SER A 1 368 ? -14.242 24.344 12.594 1 80.81 368 SER A O 1
ATOM 2820 N N . ILE A 1 369 ? -13.758 22.359 13.5 1 81.81 369 ILE A N 1
ATOM 2821 C CA . ILE A 1 369 ? -14.445 21.594 12.469 1 81.81 369 ILE A CA 1
ATOM 2822 C C . ILE A 1 369 ? -15.906 22.031 12.391 1 81.81 369 ILE A C 1
ATOM 2824 O O . ILE A 1 369 ? -16.469 22.156 11.297 1 81.81 369 ILE A O 1
ATOM 2828 N N . LYS A 1 370 ? -16.516 22.375 13.523 1 85 370 LYS A N 1
ATOM 2829 C CA . LYS A 1 370 ? -17.906 22.781 13.539 1 85 370 LYS A CA 1
ATOM 2830 C C . LYS A 1 370 ? -18.031 24.312 13.625 1 85 370 LYS A C 1
ATOM 2832 O O . LYS A 1 370 ? -19.141 24.844 13.742 1 85 370 LYS A O 1
ATOM 2837 N N . GLY A 1 371 ? -16.938 24.906 13.594 1 84.25 371 GLY A N 1
ATOM 2838 C CA . GLY A 1 371 ? -16.969 26.359 13.703 1 84.25 371 GLY A CA 1
ATOM 2839 C C . GLY A 1 371 ? -17.531 27.031 12.469 1 84.25 371 GLY A C 1
ATOM 2840 O O . GLY A 1 371 ? -17.594 26.438 11.398 1 84.25 371 GLY A O 1
ATOM 2841 N N . GLU A 1 372 ? -17.844 28.297 12.68 1 89.69 372 GLU A N 1
ATOM 2842 C CA . GLU A 1 372 ? -18.328 29.094 11.562 1 89.69 372 GLU A CA 1
ATOM 2843 C C . GLU A 1 372 ? -17.172 29.516 10.656 1 89.69 372 GLU A C 1
ATOM 2845 O O . GLU A 1 372 ? -16.078 29.812 11.133 1 89.69 372 GLU A O 1
ATOM 2850 N N . GLU A 1 373 ? -17.516 29.547 9.383 1 93 373 GLU A N 1
ATOM 2851 C CA . GLU A 1 373 ? -16.531 30.031 8.422 1 93 373 GLU A CA 1
ATOM 2852 C C . GLU A 1 373 ? -16.453 31.547 8.422 1 93 373 GLU A C 1
ATOM 2854 O O . GLU A 1 373 ? -17.469 32.219 8.578 1 93 373 GLU A O 1
ATOM 2859 N N . TYR A 1 374 ? -15.289 32.031 8.258 1 94.62 374 TYR A N 1
ATOM 2860 C CA . TYR A 1 374 ? -15.094 33.469 8.117 1 94.62 374 TYR A CA 1
ATOM 2861 C C . TYR A 1 374 ? -13.984 33.781 7.117 1 94.62 374 TYR A C 1
ATOM 2863 O O . TYR A 1 374 ? -13.25 32.875 6.699 1 94.62 374 TYR A O 1
ATOM 2871 N N . GLY A 1 375 ? -13.961 35.094 6.684 1 95.5 375 GLY A N 1
ATOM 2872 C CA . GLY A 1 375 ? -12.984 35.438 5.668 1 95.5 375 GLY A CA 1
ATOM 2873 C C . GLY A 1 375 ? -13.203 34.719 4.344 1 95.5 375 GLY A C 1
ATOM 2874 O O . GLY A 1 375 ? -12.25 34.312 3.684 1 95.5 375 GLY A O 1
ATOM 2875 N N . ILE A 1 376 ? -14.469 34.594 3.941 1 97.06 376 ILE A N 1
ATOM 2876 C CA . ILE A 1 376 ? -14.836 33.812 2.77 1 97.06 376 ILE A CA 1
ATOM 2877 C C . ILE A 1 376 ? -14.602 34.625 1.504 1 97.06 376 ILE A C 1
ATOM 2879 O O . ILE A 1 376 ? -15.047 35.781 1.409 1 97.06 376 ILE A O 1
ATOM 2883 N N . GLU A 1 377 ? -13.859 34.125 0.619 1 97.88 377 GLU A N 1
ATOM 2884 C CA . GLU A 1 377 ? -13.648 34.688 -0.711 1 97.88 377 GLU A CA 1
ATOM 2885 C C . GLU A 1 377 ? -13.703 33.594 -1.784 1 97.88 377 GLU A C 1
ATOM 2887 O O . GLU A 1 377 ? -13.203 32.5 -1.583 1 97.88 377 GLU A O 1
ATOM 2892 N N . TRP A 1 378 ? -14.359 33.938 -2.896 1 98.12 378 TRP A N 1
ATOM 2893 C CA . TRP A 1 378 ? -14.367 33.031 -4.062 1 98.12 378 TRP A CA 1
ATOM 2894 C C . TRP A 1 378 ? -13.312 33.469 -5.078 1 98.12 378 TRP A C 1
ATOM 2896 O O . TRP A 1 378 ? -13.406 34.594 -5.641 1 98.12 378 TRP A O 1
ATOM 2906 N N . ILE A 1 379 ? -12.359 32.656 -5.309 1 97.81 379 ILE A N 1
ATOM 2907 C CA . ILE A 1 379 ? -11.203 32.969 -6.145 1 97.81 379 ILE A CA 1
ATOM 2908 C C . ILE A 1 379 ? -11.367 32.312 -7.512 1 97.81 379 ILE A C 1
ATOM 2910 O O . ILE A 1 379 ? -11.539 31.078 -7.598 1 97.81 379 ILE A O 1
ATOM 2914 N N . PRO A 1 380 ? -11.289 33.125 -8.586 1 96.81 380 PRO A N 1
ATOM 2915 C CA . PRO A 1 380 ? -11.289 32.438 -9.891 1 96.81 380 PRO A CA 1
ATOM 2916 C C . PRO A 1 380 ? -10.25 31.344 -9.984 1 96.81 380 PRO A C 1
ATOM 2918 O O . PRO A 1 380 ? -9.094 31.531 -9.594 1 96.81 380 PRO A O 1
ATOM 2921 N N . TYR A 1 381 ? -10.664 30.172 -10.477 1 95.62 381 TYR A N 1
ATOM 2922 C CA . TYR A 1 381 ? -9.781 29.016 -10.516 1 95.62 381 TYR A CA 1
ATOM 2923 C C . TYR A 1 381 ? -8.898 29.047 -11.75 1 95.62 381 TYR A C 1
ATOM 2925 O O . TYR A 1 381 ? -9.008 28.188 -12.625 1 95.62 381 TYR A O 1
ATOM 2933 N N . ASP A 1 382 ? -8.031 30 -11.773 1 95 382 ASP A N 1
ATOM 2934 C CA . ASP A 1 382 ? -7.035 30.172 -12.836 1 95 382 ASP A CA 1
ATOM 2935 C C . ASP A 1 382 ? -5.645 30.406 -12.242 1 95 382 ASP A C 1
ATOM 2937 O O . ASP A 1 382 ? -5.504 30.609 -11.039 1 95 382 ASP A O 1
ATOM 2941 N N . VAL A 1 383 ? -4.656 30.375 -13.008 1 94.5 383 VAL A N 1
ATOM 2942 C CA . VAL A 1 383 ? -3.268 30.359 -12.562 1 94.5 383 VAL A CA 1
ATOM 2943 C C . VAL A 1 383 ? -2.943 31.672 -11.836 1 94.5 383 VAL A C 1
ATOM 2945 O O . VAL A 1 383 ? -2.328 31.656 -10.766 1 94.5 383 VAL A O 1
ATOM 2948 N N . LYS A 1 384 ? -3.385 32.719 -12.352 1 94.94 384 LYS A N 1
ATOM 2949 C CA . LYS A 1 384 ? -3.047 34.031 -11.805 1 94.94 384 LYS A CA 1
ATOM 2950 C C . LYS A 1 384 ? -3.697 34.25 -10.438 1 94.94 384 LYS A C 1
ATOM 2952 O O . LYS A 1 384 ? -3.012 34.531 -9.453 1 94.94 384 LYS A O 1
ATOM 2957 N N . ALA A 1 385 ? -4.965 34.094 -10.391 1 96.19 385 ALA A N 1
ATOM 2958 C CA . ALA A 1 385 ? -5.703 34.375 -9.164 1 96.19 385 ALA A CA 1
ATOM 2959 C C . ALA A 1 385 ? -5.289 33.438 -8.047 1 96.19 385 ALA A C 1
ATOM 2961 O O . ALA A 1 385 ? -5.062 33.844 -6.91 1 96.19 385 ALA A O 1
ATOM 2962 N N . ILE A 1 386 ? -5.168 32.188 -8.391 1 96.5 386 ILE A N 1
ATOM 2963 C CA . ILE A 1 386 ? -4.77 31.188 -7.402 1 96.5 386 ILE A CA 1
ATOM 2964 C C . ILE A 1 386 ? -3.336 31.453 -6.949 1 96.5 386 ILE A C 1
ATOM 2966 O O . ILE A 1 386 ? -3.041 31.391 -5.75 1 96.5 386 ILE A O 1
ATOM 2970 N N . GLY A 1 387 ? -2.49 31.703 -7.879 1 95.31 387 GLY A N 1
ATOM 2971 C CA . GLY A 1 387 ? -1.112 32.031 -7.539 1 95.31 387 GLY A CA 1
ATOM 2972 C C . GLY A 1 387 ? -0.986 33.188 -6.582 1 95.31 387 GLY A C 1
ATOM 2973 O O . GLY A 1 387 ? -0.193 33.156 -5.641 1 95.31 387 GLY A O 1
ATOM 2974 N N . GLU A 1 388 ? -1.722 34.219 -6.793 1 95.81 388 GLU A N 1
ATOM 2975 C CA . GLU A 1 388 ? -1.689 35.406 -5.941 1 95.81 388 GLU A CA 1
ATOM 2976 C C . GLU A 1 388 ? -2.113 35.062 -4.512 1 95.81 388 GLU A C 1
ATOM 2978 O O . GLU A 1 388 ? -1.5 35.531 -3.551 1 95.81 388 GLU A O 1
ATOM 2983 N N . VAL A 1 389 ? -3.094 34.25 -4.438 1 96.75 389 VAL A N 1
ATOM 2984 C CA . VAL A 1 389 ? -3.574 33.875 -3.117 1 96.75 389 VAL A CA 1
ATOM 2985 C C . VAL A 1 389 ? -2.525 33 -2.416 1 96.75 389 VAL A C 1
ATOM 2987 O O . VAL A 1 389 ? -2.285 33.188 -1.216 1 96.75 389 VAL A O 1
ATOM 2990 N N . LEU A 1 390 ? -1.925 32.062 -3.135 1 96.44 390 LEU A N 1
ATOM 2991 C CA . LEU A 1 390 ? -0.916 31.203 -2.549 1 96.44 390 LEU A CA 1
ATOM 2992 C C . LEU A 1 390 ? 0.269 32 -2.029 1 96.44 39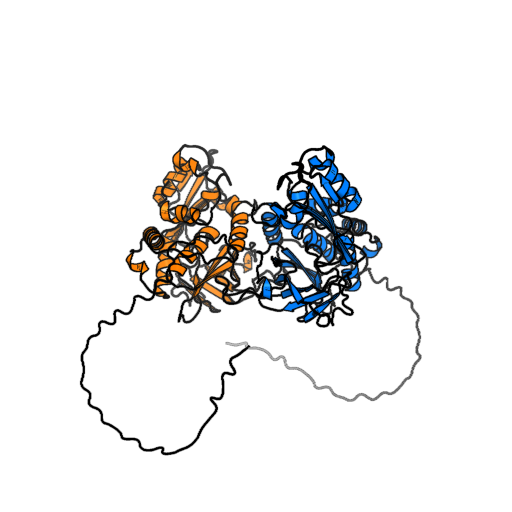0 LEU A C 1
ATOM 2994 O O . LEU A 1 390 ? 0.812 31.703 -0.964 1 96.44 390 LEU A O 1
ATOM 2998 N N . VAL A 1 391 ? 0.662 33.031 -2.699 1 95.69 391 VAL A N 1
ATOM 2999 C CA . VAL A 1 391 ? 1.763 33.906 -2.275 1 95.69 391 VAL A CA 1
ATOM 3000 C C . VAL A 1 391 ? 1.333 34.75 -1.071 1 95.69 391 VAL A C 1
ATOM 3002 O O . VAL A 1 391 ? 2.023 34.781 -0.05 1 95.69 391 VAL A O 1
ATOM 3005 N N . ASP A 1 392 ? 0.204 35.312 -1.135 1 96.25 392 ASP A N 1
ATOM 3006 C CA . ASP A 1 392 ? -0.231 36.312 -0.154 1 96.25 392 ASP A CA 1
ATOM 3007 C C . ASP A 1 392 ? -0.658 35.656 1.15 1 96.25 392 ASP A C 1
ATOM 3009 O O . ASP A 1 392 ? -0.349 36.125 2.236 1 96.25 392 ASP A O 1
ATOM 3013 N N . LYS A 1 393 ? -1.388 34.5 0.967 1 96.5 393 LYS A N 1
ATOM 3014 C CA . LYS A 1 393 ? -2.049 33.938 2.141 1 96.5 393 LYS A CA 1
ATOM 3015 C C . LYS A 1 393 ? -1.275 32.75 2.684 1 96.5 393 LYS A C 1
ATOM 3017 O O . LYS A 1 393 ? -1.385 32.406 3.865 1 96.5 393 LYS A O 1
ATOM 3022 N N . PHE A 1 394 ? -0.448 32.125 1.856 1 96.31 394 PHE A N 1
ATOM 3023 C CA . PHE A 1 394 ? 0.177 30.891 2.301 1 96.31 394 PHE A CA 1
ATOM 3024 C C . PHE A 1 394 ? 1.693 30.969 2.182 1 96.31 394 PHE A C 1
ATOM 3026 O O . PHE A 1 394 ? 2.404 30.031 2.551 1 96.31 394 PHE A O 1
ATOM 3033 N N . GLY A 1 395 ? 2.248 32.031 1.582 1 94.31 395 GLY A N 1
ATOM 3034 C CA . GLY A 1 395 ? 3.672 32.312 1.645 1 94.31 395 GLY A CA 1
ATOM 3035 C C . GLY A 1 395 ? 4.469 31.625 0.557 1 94.31 395 GLY A C 1
ATOM 3036 O O . GLY A 1 395 ? 5.688 31.469 0.669 1 94.31 395 GLY A O 1
ATOM 3037 N N . PHE A 1 396 ? 3.822 31.234 -0.542 1 93.69 396 PHE A N 1
ATOM 3038 C CA . PHE A 1 396 ? 4.512 30.547 -1.632 1 93.69 396 PHE A CA 1
ATOM 3039 C C . PHE A 1 396 ? 5.488 31.5 -2.328 1 93.69 396 PHE A C 1
ATOM 3041 O O . PHE A 1 396 ? 5.27 32.719 -2.361 1 93.69 396 PHE A O 1
ATOM 3048 N N . THR A 1 397 ? 6.57 30.922 -2.752 1 91.31 397 THR A N 1
ATOM 3049 C CA . THR A 1 397 ? 7.391 31.578 -3.762 1 91.31 397 THR A CA 1
ATOM 3050 C C . THR A 1 397 ? 7.184 30.938 -5.133 1 91.31 397 THR A C 1
ATOM 3052 O O . THR A 1 397 ? 7.445 29.75 -5.312 1 91.31 397 THR A O 1
ATOM 3055 N N . LEU A 1 398 ? 6.617 31.719 -6.016 1 86.69 398 LEU A N 1
ATOM 3056 C CA . LEU A 1 398 ? 6.309 31.172 -7.332 1 86.69 398 LEU A CA 1
ATOM 3057 C C . LEU A 1 398 ? 7.344 31.609 -8.359 1 86.69 398 LEU A C 1
ATOM 3059 O O . LEU A 1 398 ? 7.887 32.719 -8.273 1 86.69 398 LEU A O 1
ATOM 3063 N N . MET B 1 1 ? -70.062 16.531 22.078 1 17.59 1 MET B N 1
ATOM 3064 C CA . MET B 1 1 ? -69.812 16.594 23.516 1 17.59 1 MET B CA 1
ATOM 3065 C C . MET B 1 1 ? -69.125 15.336 23.984 1 17.59 1 MET B C 1
ATOM 3067 O O . MET B 1 1 ? -68.312 15.391 24.906 1 17.59 1 MET B O 1
ATOM 3071 N N . PRO B 1 2 ? -69.312 13.961 23.453 1 15.49 2 PRO B N 1
ATOM 3072 C CA . PRO B 1 2 ? -69.75 12.891 24.344 1 15.49 2 PRO B CA 1
ATOM 3073 C C . PRO B 1 2 ? -68.625 12.055 24.906 1 15.49 2 PRO B C 1
ATOM 3075 O O . PRO B 1 2 ? -68.5 11.906 26.125 1 15.49 2 PRO B O 1
ATOM 3078 N N . SER B 1 3 ? -68.375 10.75 24.25 1 15.27 3 SER B N 1
ATOM 3079 C CA . SER B 1 3 ? -68.75 9.547 25 1 15.27 3 SER B CA 1
ATOM 3080 C C . SER B 1 3 ? -67.562 9.086 25.859 1 15.27 3 SER B C 1
ATOM 3082 O O . SER B 1 3 ? -66.375 9.258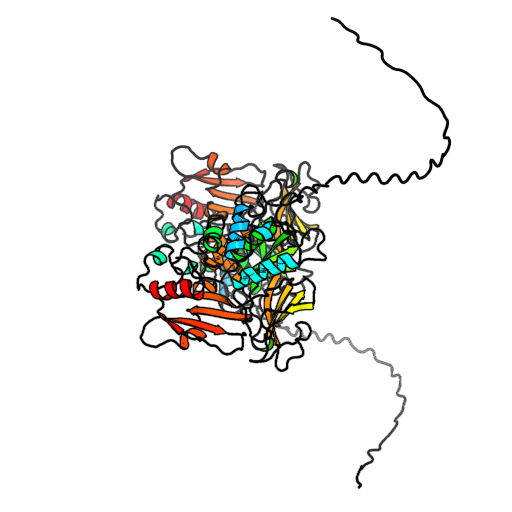 25.469 1 15.27 3 SER B O 1
ATOM 3084 N N . ALA B 1 4 ? -67.75 8.523 27.109 1 15.1 4 ALA B N 1
ATOM 3085 C CA . ALA B 1 4 ? -67.25 8.281 28.469 1 15.1 4 ALA B CA 1
ATOM 3086 C C . ALA B 1 4 ? -66.438 6.992 28.531 1 15.1 4 ALA B C 1
ATOM 3088 O O . ALA B 1 4 ? -66.125 6.488 29.625 1 15.1 4 ALA B O 1
ATOM 3089 N N . ALA B 1 5 ? -65.938 6.273 27.281 1 16.44 5 ALA B N 1
ATOM 3090 C CA . ALA B 1 5 ? -66.062 4.832 27.453 1 16.44 5 ALA B CA 1
ATOM 3091 C C . ALA B 1 5 ? -65.188 4.332 28.609 1 16.44 5 ALA B C 1
ATOM 3093 O O . ALA B 1 5 ? -64.062 4.715 28.719 1 16.44 5 ALA B O 1
ATOM 3094 N N . GLY B 1 6 ? -65.688 3.334 29.312 1 15.45 6 GLY B N 1
ATOM 3095 C CA . GLY B 1 6 ? -65.75 2.922 30.703 1 15.45 6 GLY B CA 1
ATOM 3096 C C . GLY B 1 6 ? -64.625 2.066 31.172 1 15.45 6 GLY B C 1
ATOM 3097 O O . GLY B 1 6 ? -63.75 1.688 30.375 1 15.45 6 GLY B O 1
ATOM 3098 N N . SER B 1 7 ? -64.875 0.798 31.625 1 14.58 7 SER B N 1
ATOM 3099 C CA . SER B 1 7 ? -64.812 0.289 33 1 14.58 7 SER B CA 1
ATOM 3100 C C . SER B 1 7 ? -63.781 -0.839 33.125 1 14.58 7 SER B C 1
ATOM 3102 O O . SER B 1 7 ? -63.594 -1.397 34.188 1 14.58 7 SER B O 1
ATOM 3104 N N . ARG B 1 8 ? -63.219 -1.521 32.031 1 14.52 8 ARG B N 1
ATOM 3105 C CA . ARG B 1 8 ? -63.188 -2.979 32.062 1 14.52 8 ARG B CA 1
ATOM 3106 C C . ARG B 1 8 ? -62.031 -3.482 32.906 1 14.52 8 ARG B C 1
ATOM 3108 O O . ARG B 1 8 ? -60.875 -3.404 32.5 1 14.52 8 ARG B O 1
ATOM 3115 N N . SER B 1 9 ? -62 -3.66 34.125 1 14.45 9 SER B N 1
ATOM 3116 C CA . SER B 1 9 ? -61.062 -3.828 35.219 1 14.45 9 SER B CA 1
ATOM 3117 C C . SER B 1 9 ? -60.625 -5.277 35.344 1 14.45 9 SER B C 1
ATOM 3119 O O . SER B 1 9 ? -59.406 -5.547 35.469 1 14.45 9 SER B O 1
ATOM 3121 N N . ALA B 1 10 ? -61.469 -6.414 35.656 1 14.98 10 ALA B N 1
ATOM 3122 C CA . ALA B 1 10 ? -61.219 -6.957 37 1 14.98 10 ALA B CA 1
ATOM 3123 C C . ALA B 1 10 ? -60.156 -8.055 36.938 1 14.98 10 ALA B C 1
ATOM 3125 O O . ALA B 1 10 ? -59.125 -7.969 37.625 1 14.98 10 ALA B O 1
ATOM 3126 N N . ALA B 1 11 ? -60.625 -9.484 37.156 1 14.78 11 ALA B N 1
ATOM 3127 C CA . ALA B 1 11 ? -60.375 -10.273 38.375 1 14.78 11 ALA B CA 1
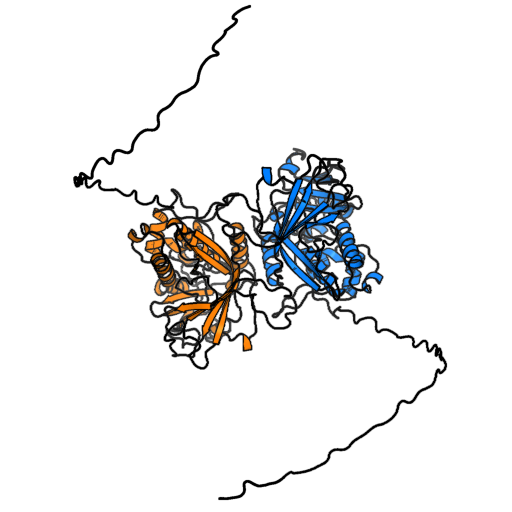ATOM 3128 C C . ALA B 1 11 ? -59.25 -11.266 38.156 1 14.78 11 ALA B C 1
ATOM 3130 O O . ALA B 1 11 ? -58.875 -11.586 37.031 1 14.78 11 ALA B O 1
ATOM 3131 N N . PHE B 1 12 ? -59.281 -12.586 38.781 1 15.02 12 PHE B N 1
ATOM 3132 C CA . PHE B 1 12 ? -58.625 -13.234 39.906 1 15.02 12 PHE B CA 1
ATOM 3133 C C . PHE B 1 12 ? -57.688 -14.336 39.438 1 15.02 12 PHE B C 1
ATOM 3135 O O . PHE B 1 12 ? -57.812 -14.82 38.312 1 15.02 12 PHE B O 1
ATOM 3142 N N . SER B 1 13 ? -57.281 -15.266 40.25 1 14.51 13 SER B N 1
ATOM 3143 C CA . SER B 1 13 ? -56.156 -15.773 41 1 14.51 13 SER B CA 1
ATOM 3144 C C . SER B 1 13 ? -55.719 -17.156 40.5 1 14.51 13 SER B C 1
ATOM 3146 O O . SER B 1 13 ? -54.531 -17.375 40.219 1 14.51 13 SER B O 1
ATOM 3148 N N . MET B 1 14 ? -56.25 -18.297 41.125 1 14.38 14 MET B N 1
ATOM 3149 C CA . MET B 1 14 ? -55.406 -19.047 42.062 1 14.38 14 MET B CA 1
ATOM 3150 C C . MET B 1 14 ? -54.812 -20.281 41.375 1 14.38 14 MET B C 1
ATOM 3152 O O . MET B 1 14 ? -53.594 -20.5 41.469 1 14.38 14 MET B O 1
ATOM 3156 N N . LEU B 1 15 ? -55.562 -21.484 41.281 1 15.04 15 LEU B N 1
ATOM 3157 C CA . LEU B 1 15 ? -55.156 -22.625 42.125 1 15.04 15 LEU B CA 1
ATOM 3158 C C . LEU B 1 15 ? -54.219 -23.531 41.344 1 15.04 15 LEU B C 1
ATOM 3160 O O . LEU B 1 15 ? -54.156 -23.469 40.125 1 15.04 15 LEU B O 1
ATOM 3164 N N . THR B 1 16 ? -54.375 -24.875 41.531 1 15.47 16 THR B N 1
ATOM 3165 C CA . THR B 1 16 ? -53.562 -25.844 42.25 1 15.47 16 THR B CA 1
ATOM 3166 C C . THR B 1 16 ? -52.781 -26.734 41.281 1 15.47 16 THR B C 1
ATOM 3168 O O . THR B 1 16 ? -51.562 -26.859 41.375 1 15.47 16 THR B O 1
ATOM 3171 N N . SER B 1 17 ? -53.312 -27.953 40.969 1 15.2 17 SER B N 1
ATOM 3172 C CA . SER B 1 17 ? -52.656 -29.219 41.344 1 15.2 17 SER B CA 1
ATOM 3173 C C . SER B 1 17 ? -51.812 -29.766 40.188 1 15.2 17 SER B C 1
ATOM 3175 O O . SER B 1 17 ? -52.156 -29.609 39.031 1 15.2 17 SER B O 1
ATOM 3177 N N . CYS B 1 18 ? -50.688 -30.469 40.5 1 16.39 18 CYS B N 1
ATOM 3178 C CA . CYS B 1 18 ? -49.312 -30.797 40.094 1 16.39 18 CYS B CA 1
ATOM 3179 C C . CYS B 1 18 ? -49.312 -32.031 39.188 1 16.39 18 CYS B C 1
ATOM 3181 O O . CYS B 1 18 ? -48.281 -32.344 38.562 1 16.39 18 CYS B O 1
ATOM 3183 N N . GLY B 1 19 ? -50.438 -32.875 39.188 1 15.73 19 GLY B N 1
ATOM 3184 C CA . GLY B 1 19 ? -49.938 -34.219 39.375 1 15.73 19 GLY B CA 1
ATOM 3185 C C . GLY B 1 19 ? -49.219 -34.75 38.156 1 15.73 19 GLY B C 1
ATOM 3186 O O . GLY B 1 19 ? -49.312 -34.219 37.062 1 15.73 19 GLY B O 1
ATOM 3187 N N . GLN B 1 20 ? -49.281 -36.188 38.062 1 15.79 20 GLN B N 1
ATOM 3188 C CA . GLN B 1 20 ? -48.344 -37.312 37.938 1 15.79 20 GLN B CA 1
ATOM 3189 C C . GLN B 1 20 ? -48.094 -37.656 36.469 1 15.79 20 GLN B C 1
ATOM 3191 O O . GLN B 1 20 ? -48.938 -37.406 35.625 1 15.79 20 GLN B O 1
ATOM 3196 N N . ALA B 1 21 ? -47.188 -38.562 36.375 1 18.5 21 ALA B N 1
ATOM 3197 C CA . ALA B 1 21 ? -46 -38.906 35.562 1 18.5 21 ALA B CA 1
ATOM 3198 C C . ALA B 1 21 ? -46.375 -39.844 34.438 1 18.5 21 ALA B C 1
ATOM 3200 O O . ALA B 1 21 ? -45.562 -40.125 33.531 1 18.5 21 ALA B O 1
ATOM 3201 N N . PRO B 1 22 ? -47.719 -40.156 34.031 1 17.55 22 PRO B N 1
ATOM 3202 C CA . PRO B 1 22 ? -47.625 -41.562 33.656 1 17.55 22 PRO B CA 1
ATOM 3203 C C . PRO B 1 22 ? -46.812 -41.781 32.375 1 17.55 22 PRO B C 1
ATOM 3205 O O . PRO B 1 22 ? -46.75 -40.906 31.516 1 17.55 22 PRO B O 1
ATOM 3208 N N . LEU B 1 23 ? -46.062 -42.938 32.469 1 20.69 23 LEU B N 1
ATOM 3209 C CA . LEU B 1 23 ? -44.969 -43.5 31.703 1 20.69 23 LEU B CA 1
ATOM 3210 C C . LEU B 1 23 ? -45.469 -44.062 30.359 1 20.69 23 LEU B C 1
ATOM 3212 O O . LEU B 1 23 ? -46.094 -45.125 30.328 1 20.69 23 LEU B O 1
ATOM 3216 N N . GLN B 1 24 ? -46.344 -43.438 29.656 1 17.41 24 GLN B N 1
ATOM 3217 C CA . GLN B 1 24 ? -46.938 -44.219 28.562 1 17.41 24 GLN B CA 1
ATOM 3218 C C . GLN B 1 24 ? -45.875 -44.75 27.625 1 17.41 24 GLN B C 1
ATOM 3220 O O . GLN B 1 24 ? -44.969 -44.031 27.234 1 17.41 24 GLN B O 1
ATOM 3225 N N . ASN B 1 25 ? -45.938 -46.031 27.578 1 19.77 25 ASN B N 1
ATOM 3226 C CA . ASN B 1 25 ? -45.094 -47 26.938 1 19.77 25 ASN B CA 1
ATOM 3227 C C . ASN B 1 25 ? -44.844 -46.688 25.469 1 19.77 25 ASN B C 1
ATOM 3229 O O . ASN B 1 25 ? -45.625 -45.969 24.844 1 19.77 25 ASN B O 1
ATOM 3233 N N . PRO B 1 26 ? -44 -47.656 24.844 1 23.08 26 PRO B N 1
ATOM 3234 C CA . PRO B 1 26 ? -42.875 -47.688 23.891 1 23.08 26 PRO B CA 1
ATOM 3235 C C . PRO B 1 26 ? -43.344 -47.875 22.453 1 23.08 26 PRO B C 1
ATOM 3237 O O . PRO B 1 26 ? -42.531 -47.938 21.531 1 23.08 26 PRO B O 1
ATOM 3240 N N . ASP B 1 27 ? -44.688 -47.875 22.109 1 21.25 27 ASP B N 1
ATOM 3241 C CA . ASP B 1 27 ? -44.875 -48.656 20.891 1 21.25 27 ASP B CA 1
ATOM 3242 C C . ASP B 1 27 ? -44.031 -48.094 19.75 1 21.25 27 ASP B C 1
ATOM 3244 O O . ASP B 1 27 ? -44.062 -46.906 19.438 1 21.25 27 ASP B O 1
ATOM 3248 N N . TRP B 1 28 ? -43.062 -48.938 19.297 1 19.89 28 TRP B N 1
ATOM 3249 C CA . TRP B 1 28 ? -42 -48.75 18.312 1 19.89 28 TRP B CA 1
ATOM 3250 C C . TRP B 1 28 ? -42.562 -48.688 16.891 1 19.89 28 TRP B C 1
ATOM 3252 O O . TRP B 1 28 ? -41.812 -48.812 15.914 1 19.89 28 TRP B O 1
ATOM 3262 N N . ARG B 1 29 ? -43.812 -48.469 16.688 1 23.5 29 ARG B N 1
ATOM 3263 C CA . ARG B 1 29 ? -44.156 -48.688 15.273 1 23.5 29 ARG B CA 1
ATOM 3264 C C . ARG B 1 29 ? -43.188 -47.938 14.367 1 23.5 29 ARG B C 1
ATOM 3266 O O . ARG B 1 29 ? -43.031 -46.719 14.531 1 23.5 29 ARG B O 1
ATOM 3273 N N . ARG B 1 30 ? -42.438 -48.688 13.555 1 24.2 30 ARG B N 1
ATOM 3274 C CA . ARG B 1 30 ? -41.469 -48.375 12.5 1 24.2 30 ARG B CA 1
ATOM 3275 C C . ARG B 1 30 ? -42.125 -47.531 11.398 1 24.2 30 ARG B C 1
ATOM 3277 O O . ARG B 1 30 ? -42.844 -48.062 10.562 1 24.2 30 ARG B O 1
ATOM 3284 N N . THR B 1 31 ? -42.844 -46.5 11.672 1 23.23 31 THR B N 1
ATOM 3285 C CA . THR B 1 31 ? -43.406 -45.938 10.445 1 23.23 31 THR B CA 1
ATOM 3286 C C . THR B 1 31 ? -42.312 -45.562 9.461 1 23.23 31 THR B C 1
ATOM 3288 O O . THR B 1 31 ? -41.406 -44.781 9.789 1 23.23 31 THR B O 1
ATOM 3291 N N . THR B 1 32 ? -42.031 -46.406 8.547 1 24.47 32 THR B N 1
ATOM 3292 C CA . THR B 1 32 ? -41.031 -46.281 7.48 1 24.47 32 THR B CA 1
ATOM 3293 C C . THR B 1 32 ? -41.312 -45.031 6.637 1 24.47 32 THR B C 1
ATOM 3295 O O . THR B 1 32 ? -40.781 -44.906 5.531 1 24.47 32 THR B O 1
ATOM 3298 N N . GLY B 1 33 ? -42.031 -44.031 7.039 1 24.47 33 GLY B N 1
ATOM 3299 C CA . GLY B 1 33 ? -42.281 -43.031 6.02 1 24.47 33 GLY B CA 1
ATOM 3300 C C . GLY B 1 33 ? -41 -42.438 5.465 1 24.47 33 GLY B C 1
ATOM 3301 O O . GLY B 1 33 ? -40.25 -41.812 6.199 1 24.47 33 GLY B O 1
ATOM 3302 N N . GLY B 1 34 ? -40.406 -43.062 4.457 1 26.61 34 GLY B N 1
ATOM 3303 C CA . GLY B 1 34 ? -39.25 -42.5 3.771 1 26.61 34 GLY B CA 1
ATOM 3304 C C . GLY B 1 34 ? -39.438 -41.062 3.352 1 26.61 34 GLY B C 1
ATOM 3305 O O . GLY B 1 34 ? -40.156 -40.781 2.395 1 26.61 34 GLY B O 1
ATOM 3306 N N . THR B 1 35 ? -39.812 -40.125 4.223 1 29.52 35 THR B N 1
ATOM 3307 C CA . THR B 1 35 ? -39.812 -38.781 3.697 1 29.52 35 THR B CA 1
ATOM 3308 C C . THR B 1 35 ? -38.469 -38.438 3.051 1 29.52 35 THR B C 1
ATOM 3310 O O . THR B 1 35 ? -37.406 -38.625 3.666 1 29.52 35 THR B O 1
ATOM 3313 N N . SER B 1 36 ? -38.438 -38.625 1.773 1 30.31 36 SER B N 1
ATOM 3314 C CA . SER B 1 36 ? -37.312 -38.094 1.002 1 30.31 36 SER B CA 1
ATOM 3315 C C . SER B 1 36 ? -36.906 -36.688 1.495 1 30.31 36 SER B C 1
ATOM 3317 O O . SER B 1 36 ? -37.719 -35.75 1.466 1 30.31 36 SER B O 1
ATOM 3319 N N . ASP B 1 37 ? -36.281 -36.625 2.553 1 29.8 37 ASP B N 1
ATOM 3320 C CA . ASP B 1 37 ? -35.625 -35.406 2.99 1 29.8 37 ASP B CA 1
ATOM 3321 C C . ASP B 1 37 ? -34.875 -34.75 1.836 1 29.8 37 ASP B C 1
ATOM 3323 O O . ASP B 1 37 ? -33.844 -35.25 1.392 1 29.8 37 ASP B O 1
ATOM 3327 N N . THR B 1 38 ? -35.656 -34.312 0.848 1 29.16 38 THR B N 1
ATOM 3328 C CA . THR B 1 38 ? -35 -33.344 -0.01 1 29.16 38 THR B CA 1
ATOM 3329 C C . THR B 1 38 ? -34.188 -32.344 0.823 1 29.16 38 THR B C 1
ATOM 3331 O O . THR B 1 38 ? -34.75 -31.422 1.401 1 29.16 38 THR B O 1
ATOM 3334 N N . ARG B 1 39 ? -33.375 -32.812 1.588 1 32.25 39 ARG B N 1
ATOM 3335 C CA . ARG B 1 39 ? -32.375 -31.859 2.102 1 32.25 39 ARG B CA 1
ATOM 3336 C C . ARG B 1 39 ? -32.094 -30.766 1.084 1 32.25 39 ARG B C 1
ATOM 3338 O O . ARG B 1 39 ? -31.625 -31.031 -0.024 1 32.25 39 ARG B O 1
ATOM 3345 N N . ALA B 1 40 ? -32.906 -29.75 1.197 1 34.59 40 ALA B N 1
ATOM 3346 C CA . ALA B 1 40 ? -32.594 -28.531 0.442 1 34.59 40 ALA B CA 1
ATOM 3347 C C . ALA B 1 40 ? -31.094 -28.406 0.182 1 34.59 40 ALA B C 1
ATOM 3349 O O . ALA B 1 40 ? -30.281 -28.609 1.088 1 34.59 40 ALA B O 1
ATOM 3350 N N . MET B 1 41 ? -30.641 -28.641 -0.992 1 37 41 MET B N 1
ATOM 3351 C CA . MET B 1 41 ? -29.266 -28.312 -1.326 1 37 41 MET B CA 1
ATOM 3352 C C . MET B 1 41 ? -28.797 -27.094 -0.542 1 37 41 MET B C 1
ATOM 3354 O O . MET B 1 41 ? -29.547 -26.125 -0.39 1 37 41 MET B O 1
ATOM 3358 N N . PRO B 1 42 ? -28.016 -27.156 0.474 1 41.91 42 PRO B N 1
ATOM 3359 C CA . PRO B 1 42 ? -27.562 -25.922 1.131 1 41.91 42 PRO B CA 1
ATOM 3360 C C . PRO B 1 42 ? -27.547 -24.719 0.192 1 41.91 42 PRO B C 1
ATOM 3362 O O . PRO B 1 42 ? -27.328 -24.875 -1.011 1 41.91 42 PRO B O 1
ATOM 3365 N N . ALA B 1 43 ? -28.438 -23.734 0.284 1 46.53 43 ALA B N 1
ATOM 3366 C CA . ALA B 1 43 ? -28.531 -22.469 -0.428 1 46.53 43 ALA B CA 1
ATOM 3367 C C . ALA B 1 43 ? -27.156 -22.016 -0.9 1 46.53 43 ALA B C 1
ATOM 3369 O O . ALA B 1 43 ? -26.203 -21.969 -0.114 1 46.53 43 ALA B O 1
ATOM 3370 N N . SER B 1 44 ? -26.922 -22.203 -2.146 1 61.5 44 SER B N 1
ATOM 3371 C CA . SER B 1 44 ? -25.703 -21.734 -2.801 1 61.5 44 SER B CA 1
ATOM 3372 C C . SER B 1 44 ? -25.312 -20.359 -2.307 1 61.5 44 SER B C 1
ATOM 3374 O O . SER B 1 44 ? -26.156 -19.469 -2.158 1 61.5 44 SER B O 1
ATOM 3376 N N . ALA B 1 45 ? -24.141 -20.188 -1.638 1 75.75 45 ALA B N 1
ATOM 3377 C CA . ALA B 1 45 ? -23.547 -18.922 -1.223 1 75.75 45 ALA B CA 1
ATOM 3378 C C . ALA B 1 45 ? -23.328 -18 -2.42 1 75.75 45 ALA B C 1
ATOM 3380 O O . ALA B 1 45 ? -22.969 -16.828 -2.254 1 75.75 45 ALA B O 1
ATOM 3381 N N . ARG B 1 46 ? -23.875 -18.5 -3.611 1 91.44 46 ARG B N 1
ATOM 3382 C CA . ARG B 1 46 ? -23.547 -17.719 -4.801 1 91.44 46 ARG B CA 1
ATOM 3383 C C . ARG B 1 46 ? -24.609 -16.656 -5.062 1 91.44 46 ARG B C 1
ATOM 3385 O O . ARG B 1 46 ? -25.812 -16.922 -4.906 1 91.44 46 ARG B O 1
ATOM 3392 N N . PRO B 1 47 ? -24.141 -15.57 -5.445 1 93.19 47 PRO B N 1
ATOM 3393 C CA . PRO B 1 47 ? -25.078 -14.508 -5.805 1 93.19 47 PRO B CA 1
ATOM 3394 C C . PRO B 1 47 ? -25.734 -14.734 -7.168 1 93.19 47 PRO B C 1
ATOM 3396 O O . PRO B 1 47 ? -25.281 -15.594 -7.93 1 93.19 47 PRO B O 1
ATOM 3399 N N . GLN B 1 48 ? -26.812 -13.969 -7.449 1 93.5 48 GLN B N 1
ATOM 3400 C CA . GLN B 1 48 ? -27.453 -14.031 -8.758 1 93.5 48 GLN B CA 1
ATOM 3401 C C . GLN B 1 48 ? -26.562 -13.445 -9.844 1 93.5 48 GLN B C 1
ATOM 3403 O O . GLN B 1 48 ? -26.469 -13.992 -10.945 1 93.5 48 GLN B O 1
ATOM 3408 N N . GLU B 1 49 ? -25.922 -12.336 -9.445 1 94.31 49 GLU B N 1
ATOM 3409 C CA . GLU B 1 49 ? -24.953 -11.688 -10.328 1 94.31 49 GLU B CA 1
ATOM 3410 C C . GLU B 1 49 ? -23.578 -11.625 -9.688 1 94.31 49 GLU B C 1
ATOM 3412 O O . GLU B 1 49 ? -23.453 -11.352 -8.492 1 94.31 49 GLU B O 1
ATOM 3417 N N . SER B 1 50 ? -22.625 -11.891 -10.555 1 96.5 50 SER B N 1
ATOM 3418 C CA . SER B 1 50 ? -21.266 -11.859 -10.039 1 96.5 50 SER B CA 1
ATOM 3419 C C . SER B 1 50 ? -20.875 -10.453 -9.594 1 96.5 50 SER B C 1
ATOM 3421 O O . SER B 1 50 ? -21.266 -9.469 -10.211 1 96.5 50 SER B O 1
ATOM 3423 N N . THR B 1 51 ? -20.188 -10.438 -8.484 1 94.31 51 THR B N 1
ATOM 3424 C CA . THR B 1 51 ? -19.375 -9.281 -8.102 1 94.31 51 THR B CA 1
ATOM 3425 C C . THR B 1 51 ? -17.891 -9.586 -8.273 1 94.31 51 THR B C 1
ATOM 3427 O O . THR B 1 51 ? -17.359 -10.484 -7.617 1 94.31 51 THR B O 1
ATOM 3430 N N . TYR B 1 52 ? -17.219 -8.883 -9.148 1 93.81 52 TYR B N 1
ATOM 3431 C CA . TYR B 1 52 ? -15.828 -9.172 -9.469 1 93.81 52 TYR B CA 1
ATOM 3432 C C . TYR B 1 52 ? -14.891 -8.359 -8.578 1 93.81 52 TYR B C 1
ATOM 3434 O O . TYR B 1 52 ? -13.891 -8.891 -8.078 1 93.81 52 TYR B O 1
ATOM 3442 N N . LEU B 1 53 ? -15.141 -7.141 -8.453 1 89.62 53 LEU B N 1
ATOM 3443 C CA . LEU B 1 53 ? -14.477 -6.18 -7.574 1 89.62 53 LEU B CA 1
ATOM 3444 C C . LEU B 1 53 ? -15.445 -5.086 -7.133 1 89.62 53 LEU B C 1
ATOM 3446 O O . LEU B 1 53 ? -16.078 -4.438 -7.973 1 89.62 53 LEU B O 1
ATOM 3450 N N . SER B 1 54 ? -15.453 -4.832 -5.91 1 85.19 54 SER B N 1
ATOM 3451 C CA . SER B 1 54 ? -16.438 -3.883 -5.414 1 85.19 54 SER B CA 1
ATOM 3452 C C . SER B 1 54 ? -16.031 -2.447 -5.727 1 85.19 54 SER B C 1
ATOM 3454 O O . SER B 1 54 ? -14.867 -2.082 -5.578 1 85.19 54 SER B O 1
ATOM 3456 N N . GLU B 1 55 ? -17.047 -1.719 -6.188 1 78.62 55 GLU B N 1
ATOM 3457 C CA . GLU B 1 55 ? -16.859 -0.287 -6.402 1 78.62 55 GLU B CA 1
ATOM 3458 C C . GLU B 1 55 ? -17.797 0.531 -5.508 1 78.62 55 GLU B C 1
ATOM 3460 O O . GLU B 1 55 ? -17.812 1.761 -5.594 1 78.62 55 GLU B O 1
ATOM 3465 N N . SER B 1 56 ? -18.406 -0.211 -4.676 1 78.06 56 SER B N 1
ATOM 3466 C CA . SER B 1 56 ? -19.391 0.451 -3.812 1 78.06 56 SER B CA 1
ATOM 3467 C C . SER B 1 56 ? -18.781 0.779 -2.451 1 78.06 56 SER B C 1
ATOM 3469 O O . SER B 1 56 ? -17.703 0.288 -2.107 1 78.06 56 SER B O 1
ATOM 3471 N N . SER B 1 57 ? -19.391 1.796 -1.746 1 71.69 57 SER B N 1
ATOM 3472 C CA . SER B 1 57 ? -19.109 2.107 -0.347 1 71.69 57 SER B CA 1
ATOM 3473 C C . SER B 1 57 ? -20.359 1.974 0.506 1 71.69 57 SER B C 1
ATOM 3475 O O . SER B 1 57 ? -21.344 2.705 0.308 1 71.69 57 SER B O 1
ATOM 3477 N N . PRO B 1 58 ? -20.406 0.992 1.397 1 80.38 58 PRO B N 1
ATOM 3478 C CA . PRO B 1 58 ? -19.344 0.05 1.744 1 80.38 58 PRO B CA 1
ATOM 3479 C C . PRO B 1 58 ? -19.125 -1.013 0.67 1 80.38 58 PRO B C 1
ATOM 3481 O O . PRO B 1 58 ? -20.031 -1.294 -0.121 1 80.38 58 PRO B O 1
ATOM 3484 N N . PRO B 1 59 ? -17.969 -1.561 0.751 1 86.75 59 PRO B N 1
ATOM 3485 C CA . PRO B 1 59 ? -17.656 -2.545 -0.289 1 86.75 59 PRO B CA 1
ATOM 3486 C C . PRO B 1 59 ? -18.438 -3.848 -0.116 1 86.75 59 PRO B C 1
ATOM 3488 O O . PRO B 1 59 ? -18.828 -4.191 1.002 1 86.75 59 PRO B O 1
ATOM 3491 N N . ARG B 1 60 ? -18.656 -4.457 -1.264 1 87.5 60 ARG B N 1
ATOM 3492 C CA . ARG B 1 60 ? -19.25 -5.793 -1.305 1 87.5 60 ARG B CA 1
ATOM 3493 C C . ARG B 1 60 ? -18.172 -6.848 -1.581 1 87.5 60 ARG B C 1
ATOM 3495 O O . ARG B 1 60 ? -17.234 -6.605 -2.338 1 87.5 60 ARG B O 1
ATOM 3502 N N . ALA B 1 61 ? -18.406 -7.984 -0.986 1 90 61 ALA B N 1
ATOM 3503 C CA . ALA B 1 61 ? -17.469 -9.078 -1.249 1 90 61 ALA B CA 1
ATOM 3504 C C . ALA B 1 61 ? -17.594 -9.562 -2.689 1 90 61 ALA B C 1
ATOM 3506 O O . ALA B 1 61 ? -18.688 -9.852 -3.166 1 90 61 ALA B O 1
ATOM 3507 N N . ALA B 1 62 ? -16.5 -9.648 -3.363 1 95.06 62 ALA B N 1
ATOM 3508 C CA . ALA B 1 62 ? -16.5 -10.227 -4.703 1 95.06 62 ALA B CA 1
ATOM 3509 C C . ALA B 1 62 ? -16.828 -11.719 -4.66 1 95.06 62 ALA B C 1
ATOM 3511 O O . ALA B 1 62 ? -16.25 -12.453 -3.854 1 95.06 62 ALA B O 1
ATOM 3512 N N . SER B 1 63 ? -17.734 -12.141 -5.492 1 96.62 63 SER B N 1
ATOM 3513 C CA . SER B 1 63 ? -18.188 -13.531 -5.547 1 96.62 63 SER B CA 1
ATOM 3514 C C . SER B 1 63 ? -18.766 -13.867 -6.914 1 96.62 63 SER B C 1
ATOM 3516 O O . SER B 1 63 ? -19.5 -13.07 -7.492 1 96.62 63 SER B O 1
ATOM 3518 N N . LEU B 1 64 ? -18.438 -15.008 -7.375 1 97.75 64 LEU B N 1
ATOM 3519 C CA . LEU B 1 64 ? -18.922 -15.406 -8.695 1 97.75 64 LEU B CA 1
ATOM 3520 C C . LEU B 1 64 ? -20.25 -16.125 -8.602 1 97.75 64 LEU B C 1
ATOM 3522 O O . LEU B 1 64 ? -20.469 -16.922 -7.68 1 97.75 64 LEU B O 1
ATOM 3526 N N . ASN B 1 65 ? -21.125 -15.844 -9.562 1 97.56 65 ASN B N 1
ATOM 3527 C CA . ASN B 1 65 ? -22.359 -16.609 -9.656 1 97.56 65 ASN B CA 1
ATOM 3528 C C . ASN B 1 65 ? -22.109 -17.984 -10.273 1 97.56 65 ASN B C 1
ATOM 3530 O O . ASN B 1 65 ? -20.969 -18.375 -10.5 1 97.56 65 ASN B O 1
ATOM 3534 N N . LEU B 1 66 ? -23.141 -18.719 -10.477 1 97.56 66 LEU B N 1
ATOM 3535 C CA . LEU B 1 66 ? -23.016 -20.094 -10.93 1 97.56 66 LEU B CA 1
ATOM 3536 C C . LEU B 1 66 ? -22.422 -20.156 -12.336 1 97.56 66 LEU B C 1
ATOM 3538 O O . LEU B 1 66 ? -21.516 -20.938 -12.602 1 97.56 66 LEU B O 1
ATOM 3542 N N . VAL B 1 67 ? -22.859 -19.328 -13.219 1 97.81 67 VAL B N 1
ATOM 3543 C CA . VAL B 1 67 ? -22.438 -19.344 -14.617 1 97.81 67 VAL B CA 1
ATOM 3544 C C . VAL B 1 67 ? -20.938 -19.047 -14.703 1 97.81 67 VAL B C 1
ATOM 3546 O O . VAL B 1 67 ? -20.203 -19.781 -15.367 1 97.81 67 VAL B O 1
ATOM 3549 N N . ASP B 1 68 ? -20.516 -18.047 -14.016 1 98.38 68 ASP B N 1
ATOM 3550 C CA . ASP B 1 68 ? -19.109 -17.672 -14.039 1 98.38 68 ASP B CA 1
ATOM 3551 C C . ASP B 1 68 ? -18.25 -18.719 -13.344 1 98.38 68 ASP B C 1
ATOM 3553 O O . ASP B 1 68 ? -17.094 -18.953 -13.734 1 98.38 68 ASP B O 1
ATOM 3557 N N . THR B 1 69 ? -18.812 -19.328 -12.312 1 98.38 69 THR B N 1
ATOM 3558 C CA . THR B 1 69 ? -18.109 -20.422 -11.641 1 98.38 69 THR B CA 1
ATOM 3559 C C . THR B 1 69 ? -17.875 -21.578 -12.602 1 98.38 69 THR B C 1
ATOM 3561 O O . THR B 1 69 ? -16.781 -22.125 -12.664 1 98.38 69 THR B O 1
ATOM 3564 N N . GLU B 1 70 ? -18.844 -21.922 -13.305 1 98.5 70 GLU B N 1
ATOM 3565 C CA . GLU B 1 70 ? -18.734 -23.016 -14.266 1 98.5 70 GLU B CA 1
ATOM 3566 C C . GLU B 1 70 ? -17.719 -22.688 -15.359 1 98.5 70 GLU B C 1
ATOM 3568 O O . GLU B 1 70 ? -16.953 -23.547 -15.766 1 98.5 70 GLU B O 1
ATOM 3573 N N . ASP B 1 71 ? -17.734 -21.453 -15.82 1 98.62 71 ASP B N 1
ATOM 3574 C CA . ASP B 1 71 ? -16.734 -21.016 -16.797 1 98.62 71 ASP B CA 1
ATOM 3575 C C . ASP B 1 71 ? -15.32 -21.125 -16.234 1 98.62 71 ASP B C 1
ATOM 3577 O O . ASP B 1 71 ? -14.398 -21.547 -16.922 1 98.62 71 ASP B O 1
ATOM 3581 N N . TYR B 1 72 ? -15.188 -20.734 -14.984 1 98.81 72 TYR B N 1
ATOM 3582 C CA . TYR B 1 72 ? -13.891 -20.812 -14.32 1 98.81 72 TYR B CA 1
ATOM 3583 C C . TYR B 1 72 ? -13.438 -22.25 -14.156 1 98.81 72 TYR B C 1
ATOM 3585 O O . TYR B 1 72 ? -12.273 -22.578 -14.398 1 98.81 72 TYR B O 1
ATOM 3593 N N . LEU B 1 73 ? -14.367 -23.094 -13.758 1 98.81 73 LEU B N 1
ATOM 3594 C CA . LEU B 1 73 ? -14.055 -24.516 -13.625 1 98.81 73 LEU B CA 1
ATOM 3595 C C . LEU B 1 73 ? -13.609 -25.109 -14.953 1 98.81 73 LEU B C 1
ATOM 3597 O O . LEU B 1 73 ? -12.641 -25.875 -15.008 1 98.81 73 LEU B O 1
ATOM 3601 N N . GLU B 1 74 ? -14.227 -24.703 -15.992 1 98.56 74 GLU B N 1
ATOM 3602 C CA . GLU B 1 74 ? -13.812 -25.141 -17.312 1 98.56 74 GLU B CA 1
ATOM 3603 C C . GLU B 1 74 ? -12.406 -24.656 -17.656 1 98.56 74 GLU B C 1
ATOM 3605 O O . GLU B 1 74 ? -11.586 -25.406 -18.172 1 98.56 74 GLU B O 1
ATOM 3610 N N . ARG B 1 75 ? -12.117 -23.391 -17.328 1 98.56 75 ARG B N 1
ATOM 3611 C CA . ARG B 1 75 ? -10.82 -22.766 -17.562 1 98.56 75 ARG B CA 1
ATOM 3612 C C . ARG B 1 75 ? -9.703 -23.547 -16.875 1 98.56 75 ARG B C 1
ATOM 3614 O O . ARG B 1 75 ? -8.594 -23.656 -17.391 1 98.56 75 ARG B O 1
ATOM 3621 N N . ILE B 1 76 ? -10.078 -24.172 -15.742 1 98.56 76 ILE B N 1
ATOM 3622 C CA . ILE B 1 76 ? -9.031 -24.859 -14.992 1 98.56 76 ILE B CA 1
ATOM 3623 C C . ILE B 1 76 ? -9.211 -26.375 -15.117 1 98.56 76 ILE B C 1
ATOM 3625 O O . ILE B 1 76 ? -8.719 -27.125 -14.273 1 98.56 76 ILE B O 1
ATOM 3629 N N . HIS B 1 77 ? -10.031 -26.812 -16.031 1 98.19 77 HIS B N 1
ATOM 3630 C CA . HIS B 1 77 ? -10.18 -28.188 -16.484 1 98.19 77 HIS B CA 1
ATOM 3631 C C . HIS B 1 77 ? -10.828 -29.047 -15.406 1 98.19 77 HIS B C 1
ATOM 3633 O O . HIS B 1 77 ? -10.406 -30.188 -15.188 1 98.19 77 HIS B O 1
ATOM 3639 N N . LEU B 1 78 ? -11.734 -28.469 -14.719 1 98.69 78 LEU B N 1
ATOM 3640 C CA . LEU B 1 78 ? -12.594 -29.219 -13.812 1 98.69 78 LEU B CA 1
ATOM 3641 C C . LEU B 1 78 ? -14.031 -29.266 -14.328 1 98.69 78 LEU B C 1
ATOM 3643 O O . LEU B 1 78 ? -14.477 -28.344 -15.023 1 98.69 78 LEU B O 1
ATOM 3647 N N . GLY B 1 79 ? -14.727 -30.312 -14 1 98.31 79 GLY B N 1
ATOM 3648 C CA . GLY B 1 79 ? -16.109 -30.469 -14.43 1 98.31 79 GLY B CA 1
ATOM 3649 C C . GLY B 1 79 ? -17.062 -29.547 -13.703 1 98.31 79 GLY B C 1
ATOM 3650 O O . GLY B 1 79 ? -16.844 -29.188 -12.547 1 98.31 79 GLY B O 1
ATOM 3651 N N . LYS B 1 80 ? -18.141 -29.219 -14.383 1 97.19 80 LYS B N 1
ATOM 3652 C CA . LYS B 1 80 ? -19.125 -28.281 -13.844 1 97.19 80 LYS B CA 1
ATOM 3653 C C . LYS B 1 80 ? -19.75 -28.828 -12.562 1 97.19 80 LYS B C 1
ATOM 3655 O O . LYS B 1 80 ? -20.219 -28.062 -11.719 1 97.19 80 LYS B O 1
ATOM 3660 N N . GLN B 1 81 ? -19.75 -30.125 -12.398 1 96.81 81 GLN B N 1
ATOM 3661 C CA . GLN B 1 81 ? -20.359 -30.75 -11.234 1 96.81 81 GLN B CA 1
ATOM 3662 C C . GLN B 1 81 ? -19.641 -30.359 -9.945 1 96.81 81 GLN B C 1
ATOM 3664 O O . GLN B 1 81 ? -20.203 -30.438 -8.859 1 96.81 81 GLN B O 1
ATOM 3669 N N . VAL B 1 82 ? -18.453 -29.953 -10.062 1 98.12 82 VAL B N 1
ATOM 3670 C CA . VAL B 1 82 ? -17.656 -29.547 -8.914 1 98.12 82 VAL B CA 1
ATOM 3671 C C . VAL B 1 82 ? -18.297 -28.328 -8.25 1 98.12 82 VAL B C 1
ATOM 3673 O O . VAL B 1 82 ? -18.141 -28.109 -7.051 1 98.12 82 VAL B O 1
ATOM 3676 N N . ALA B 1 83 ? -19.062 -27.547 -9.023 1 97.5 83 ALA B N 1
ATOM 3677 C CA . ALA B 1 83 ? -19.656 -26.312 -8.539 1 97.5 83 ALA B CA 1
ATOM 3678 C C . ALA B 1 83 ? -20.578 -26.578 -7.363 1 97.5 83 ALA B C 1
ATOM 3680 O O . ALA B 1 83 ? -20.875 -25.672 -6.578 1 97.5 83 ALA B O 1
ATOM 3681 N N . SER B 1 84 ? -21.031 -27.781 -7.211 1 96.06 84 SER B N 1
ATOM 3682 C CA . SER B 1 84 ? -22.016 -28.094 -6.184 1 96.06 84 SER B CA 1
ATOM 3683 C C . SER B 1 84 ? -21.359 -28.656 -4.93 1 96.06 84 SER B C 1
ATOM 3685 O O . SER B 1 84 ? -22.016 -28.891 -3.918 1 96.06 84 SER B O 1
ATOM 3687 N N . GLU B 1 85 ? -20.078 -28.875 -4.969 1 96.56 85 GLU B N 1
ATOM 3688 C CA . GLU B 1 85 ? -19.375 -29.438 -3.816 1 96.56 85 GLU B CA 1
ATOM 3689 C C . GLU B 1 85 ? -19.297 -28.422 -2.672 1 96.56 85 GLU B C 1
ATOM 3691 O O . GLU B 1 85 ? -19.094 -27.234 -2.898 1 96.56 85 GLU B O 1
ATOM 3696 N N . PRO B 1 86 ? -19.469 -28.906 -1.442 1 95.5 86 PRO B N 1
ATOM 3697 C CA . PRO B 1 86 ? -19.328 -28.016 -0.288 1 95.5 86 PRO B CA 1
ATOM 3698 C C . PRO B 1 86 ? -17.875 -27.672 0.011 1 95.5 86 PRO B C 1
ATOM 3700 O O . PRO B 1 86 ? -16.969 -28.438 -0.356 1 95.5 86 PRO B O 1
ATOM 3703 N N . PRO B 1 87 ? -17.672 -26.594 0.675 1 97.12 87 PRO B N 1
ATOM 3704 C CA . PRO B 1 87 ? -16.297 -26.219 1.035 1 97.12 87 PRO B CA 1
ATOM 3705 C C . PRO B 1 87 ? -15.609 -27.266 1.914 1 97.12 87 PRO B C 1
ATOM 3707 O O . PRO B 1 87 ? -16.234 -27.797 2.846 1 97.12 87 PRO B O 1
ATOM 3710 N N . SER B 1 88 ? -14.453 -27.578 1.583 1 97.5 88 SER B N 1
ATOM 3711 C CA . SER B 1 88 ? -13.602 -28.531 2.283 1 97.5 88 SER B CA 1
ATOM 3712 C C . SER B 1 88 ? -12.141 -28.359 1.901 1 97.5 88 SER B C 1
ATOM 3714 O O . SER B 1 88 ? -11.82 -27.641 0.952 1 97.5 88 SER B O 1
ATOM 3716 N N . TYR B 1 89 ? -11.289 -28.969 2.709 1 97.62 89 TYR B N 1
ATOM 3717 C CA . TYR B 1 89 ? -9.875 -28.938 2.357 1 97.62 89 TYR B CA 1
ATOM 3718 C C . TYR B 1 89 ? -9.633 -29.594 1.003 1 97.62 89 TYR B C 1
ATOM 3720 O O . TYR B 1 89 ? -8.828 -29.109 0.206 1 97.62 89 TYR B O 1
ATOM 3728 N N . ASP B 1 90 ? -10.305 -30.703 0.764 1 97.88 90 ASP B N 1
ATOM 3729 C CA . ASP B 1 90 ? -10.133 -31.438 -0.49 1 97.88 90 ASP B CA 1
ATOM 3730 C C . ASP B 1 90 ? -10.539 -30.562 -1.685 1 97.88 90 ASP B C 1
ATOM 3732 O O . ASP B 1 90 ? -9.82 -30.531 -2.689 1 97.88 90 ASP B O 1
ATOM 3736 N N . LEU B 1 91 ? -11.68 -29.922 -1.563 1 98.31 91 LEU B N 1
ATOM 3737 C CA . LEU B 1 91 ? -12.117 -29.047 -2.648 1 98.31 91 LEU B CA 1
ATOM 3738 C C . LEU B 1 91 ? -11.148 -27.891 -2.84 1 98.31 91 LEU B C 1
ATOM 3740 O O . LEU B 1 91 ? -10.781 -27.562 -3.971 1 98.31 91 LEU B O 1
ATOM 3744 N N . LEU B 1 92 ? -10.734 -27.25 -1.717 1 98.5 92 LEU B N 1
ATOM 3745 C CA . LEU B 1 92 ? -9.789 -26.141 -1.766 1 98.5 92 LEU B CA 1
ATOM 3746 C C . LEU B 1 92 ? -8.5 -26.547 -2.463 1 98.5 92 LEU B C 1
ATOM 3748 O O . LEU B 1 92 ? -7.996 -25.828 -3.322 1 98.5 92 LEU B O 1
ATOM 3752 N N . SER B 1 93 ? -8 -27.734 -2.107 1 98.44 93 SER B N 1
ATOM 3753 C CA . SER B 1 93 ? -6.773 -28.266 -2.697 1 98.44 93 SER B CA 1
ATOM 3754 C C . SER B 1 93 ? -6.953 -28.547 -4.184 1 98.44 93 SER B C 1
ATOM 3756 O O . SER B 1 93 ? -6.086 -28.203 -4.992 1 98.44 93 SER B O 1
ATOM 3758 N N . LYS B 1 94 ? -8.055 -29.141 -4.48 1 98.5 94 LYS B N 1
ATOM 3759 C CA . LYS B 1 94 ? -8.375 -29.453 -5.871 1 98.5 94 LYS B CA 1
ATOM 3760 C C . LYS B 1 94 ? -8.414 -28.203 -6.73 1 98.5 94 LYS B C 1
ATOM 3762 O O . LYS B 1 94 ? -7.805 -28.156 -7.801 1 98.5 94 LYS B O 1
ATOM 3767 N N . LEU B 1 95 ? -9.102 -27.172 -6.262 1 98.75 95 LEU B N 1
ATOM 3768 C CA . LEU B 1 95 ? -9.219 -25.906 -6.992 1 98.75 95 LEU B CA 1
ATOM 3769 C C . LEU B 1 95 ? -7.859 -25.234 -7.129 1 98.75 95 LEU B C 1
ATOM 3771 O O . LEU B 1 95 ? -7.508 -24.75 -8.203 1 98.75 95 LEU B O 1
ATOM 3775 N N . SER B 1 96 ? -7.074 -25.203 -6.055 1 98.38 96 SER B N 1
ATOM 3776 C CA . SER B 1 96 ? -5.77 -24.547 -6.039 1 98.38 96 SER B CA 1
ATOM 3777 C C . SER B 1 96 ? -4.805 -25.219 -7.02 1 98.38 96 SER B C 1
ATOM 3779 O O . SER B 1 96 ? -4.195 -24.547 -7.852 1 98.38 96 SER B O 1
ATOM 3781 N N . VAL B 1 97 ? -4.703 -26.531 -6.977 1 97.75 97 VAL B N 1
ATOM 3782 C CA . VAL B 1 97 ? -3.795 -27.281 -7.844 1 97.75 97 VAL B CA 1
ATOM 3783 C C . VAL B 1 97 ? -4.215 -27.109 -9.305 1 97.75 97 VAL B C 1
ATOM 3785 O O . VAL B 1 97 ? -3.377 -26.828 -10.164 1 97.75 97 VAL B O 1
ATOM 3788 N N . ALA B 1 98 ? -5.539 -27.234 -9.547 1 98.44 98 ALA B N 1
ATOM 3789 C CA . ALA B 1 98 ? -6.043 -27.078 -10.914 1 98.44 98 ALA B CA 1
ATOM 3790 C C . ALA B 1 98 ? -5.715 -25.688 -11.469 1 98.44 98 ALA B C 1
ATOM 3792 O O . ALA B 1 98 ? -5.344 -25.562 -12.633 1 98.44 98 ALA B O 1
ATOM 3793 N N . HIS B 1 99 ? -5.855 -24.672 -10.648 1 98.38 99 HIS B N 1
ATOM 3794 C CA . HIS B 1 99 ? -5.551 -23.312 -11.07 1 98.38 99 HIS B CA 1
ATOM 3795 C C . HIS B 1 99 ? -4.074 -23.156 -11.422 1 98.38 99 HIS B C 1
ATOM 3797 O O . HIS B 1 99 ? -3.734 -22.625 -12.477 1 98.38 99 HIS B O 1
ATOM 3803 N N . HIS B 1 100 ? -3.178 -23.672 -10.602 1 97.12 100 HIS B N 1
ATOM 3804 C CA . HIS B 1 100 ? -1.738 -23.578 -10.82 1 97.12 100 HIS B CA 1
ATOM 3805 C C . HIS B 1 100 ? -1.349 -24.234 -12.148 1 97.12 100 HIS B C 1
ATOM 3807 O O . HIS B 1 100 ? -0.461 -23.75 -12.844 1 97.12 100 HIS B O 1
ATOM 3813 N N . LEU B 1 101 ? -2.021 -25.281 -12.453 1 96.62 101 LEU B N 1
ATOM 3814 C CA . LEU B 1 101 ? -1.657 -26.078 -13.617 1 96.62 101 LEU B CA 1
ATOM 3815 C C . LEU B 1 101 ? -2.227 -25.469 -14.891 1 96.62 101 LEU B C 1
ATOM 3817 O O . LEU B 1 101 ? -1.728 -25.734 -15.984 1 96.62 101 LEU B O 1
ATOM 3821 N N . ALA B 1 102 ? -3.238 -24.641 -14.758 1 97.44 102 ALA B N 1
ATOM 3822 C CA . ALA B 1 102 ? -3.963 -24.203 -15.953 1 97.44 102 ALA B CA 1
ATOM 3823 C C . ALA B 1 102 ? -3.701 -22.719 -16.234 1 97.44 102 ALA B C 1
ATOM 3825 O O . ALA B 1 102 ? -3.65 -22.312 -17.406 1 97.44 102 ALA B O 1
ATOM 3826 N N . VAL B 1 103 ? -3.611 -21.891 -15.203 1 97.75 103 VAL B N 1
ATOM 3827 C CA . VAL B 1 103 ? -3.521 -20.438 -15.359 1 97.75 103 VAL B CA 1
ATOM 3828 C C . VAL B 1 103 ? -2.08 -19.984 -15.141 1 97.75 103 VAL B C 1
ATOM 3830 O O . VAL B 1 103 ? -1.543 -20.125 -14.039 1 97.75 103 VAL B O 1
ATOM 3833 N N . PRO B 1 104 ? -1.43 -19.438 -16.125 1 97.12 104 PRO B N 1
ATOM 3834 C CA . PRO B 1 104 ? -0.042 -19 -15.953 1 97.12 104 PRO B CA 1
ATOM 3835 C C . PRO B 1 104 ? 0.071 -17.672 -15.211 1 97.12 104 PRO B C 1
ATOM 3837 O O . PRO B 1 104 ? -0.828 -16.828 -15.305 1 97.12 104 PRO B O 1
ATOM 3840 N N . PHE B 1 105 ? 1.156 -17.578 -14.422 1 96.94 105 PHE B N 1
ATOM 3841 C CA . PHE B 1 105 ? 1.613 -16.234 -14.094 1 96.94 105 PHE B CA 1
ATOM 3842 C C . PHE B 1 105 ? 1.968 -15.461 -15.359 1 96.94 105 PHE B C 1
ATOM 3844 O O . PHE B 1 105 ? 2.662 -15.977 -16.234 1 96.94 105 PHE B O 1
ATOM 3851 N N . ASP B 1 106 ? 1.506 -14.219 -15.453 1 96.06 106 ASP B N 1
ATOM 3852 C CA . ASP B 1 106 ? 1.555 -13.555 -16.75 1 96.06 106 ASP B CA 1
ATOM 3853 C C . ASP B 1 106 ? 1.644 -12.039 -16.594 1 96.06 106 ASP B C 1
ATOM 3855 O O . ASP B 1 106 ? 0.798 -11.43 -15.938 1 96.06 106 ASP B O 1
ATOM 3859 N N . THR B 1 107 ? 2.725 -11.422 -17.188 1 95.56 107 THR B N 1
ATOM 3860 C CA . THR B 1 107 ? 2.873 -9.977 -17.141 1 95.56 107 THR B CA 1
ATOM 3861 C C . THR B 1 107 ? 2.688 -9.375 -18.531 1 95.56 107 THR B C 1
ATOM 3863 O O . THR B 1 107 ? 2.967 -8.195 -18.75 1 95.56 107 THR B O 1
ATOM 3866 N N . SER B 1 108 ? 2.232 -10.172 -19.516 1 94.38 108 SER B N 1
ATOM 3867 C CA . SER B 1 108 ? 2.15 -9.727 -20.891 1 94.38 108 SER B CA 1
ATOM 3868 C C . SER B 1 108 ? 1.232 -8.523 -21.031 1 94.38 108 SER B C 1
ATOM 3870 O O . SER B 1 108 ? 1.478 -7.641 -21.859 1 94.38 108 SER B O 1
ATOM 3872 N N . ALA B 1 109 ? 0.234 -8.422 -20.219 1 93.06 109 ALA B N 1
ATOM 3873 C CA . ALA B 1 109 ? -0.72 -7.32 -20.297 1 93.06 109 ALA B CA 1
ATOM 3874 C C . ALA B 1 109 ? -0.044 -5.988 -19.984 1 93.06 109 ALA B C 1
ATOM 3876 O O . ALA B 1 109 ? -0.537 -4.93 -20.375 1 93.06 109 ALA B O 1
ATOM 3877 N N . LEU B 1 110 ? 1.063 -6.031 -19.266 1 94.38 110 LEU B N 1
ATOM 3878 C CA . LEU B 1 110 ? 1.811 -4.82 -18.938 1 94.38 110 LEU B CA 1
ATOM 3879 C C . LEU B 1 110 ? 2.537 -4.293 -20.172 1 94.38 110 LEU B C 1
ATOM 3881 O O . LEU B 1 110 ? 2.766 -3.086 -20.297 1 94.38 110 LEU B O 1
ATOM 3885 N N . HIS B 1 111 ? 2.855 -5.211 -21.125 1 92.94 111 HIS B N 1
ATOM 3886 C CA . HIS B 1 111 ? 3.863 -4.867 -22.109 1 92.94 111 HIS B CA 1
ATOM 3887 C C . HIS B 1 111 ? 3.264 -4.832 -23.516 1 92.94 111 HIS B C 1
ATOM 3889 O O . HIS B 1 111 ? 3.77 -4.129 -24.391 1 92.94 111 HIS B O 1
ATOM 3895 N N . VAL B 1 112 ? 2.225 -5.578 -23.703 1 90.88 112 VAL B N 1
ATOM 3896 C CA . VAL B 1 112 ? 1.711 -5.75 -25.047 1 90.88 112 VAL B CA 1
ATOM 3897 C C . VAL B 1 112 ? 0.332 -5.105 -25.172 1 90.88 112 VAL B C 1
ATOM 3899 O O . VAL B 1 112 ? -0.614 -5.52 -24.484 1 90.88 112 VAL B O 1
ATOM 3902 N N . PRO B 1 113 ? 0.208 -4.25 -26.047 1 84.94 113 PRO B N 1
ATOM 3903 C CA . PRO B 1 113 ? -1.133 -3.711 -26.281 1 84.94 113 PRO B CA 1
ATOM 3904 C C . PRO B 1 113 ? -2.127 -4.773 -26.734 1 84.94 113 PRO B C 1
ATOM 3906 O O . PRO B 1 113 ? -1.768 -5.676 -27.5 1 84.94 113 PRO B O 1
ATOM 3909 N N . LEU B 1 114 ? -3.355 -4.691 -26.281 1 78.19 114 LEU B N 1
ATOM 3910 C CA . LEU B 1 114 ? -4.375 -5.688 -26.578 1 78.19 114 LEU B CA 1
ATOM 3911 C C . LEU B 1 114 ? -4.539 -5.855 -28.078 1 78.19 114 LEU B C 1
ATOM 3913 O O . LEU B 1 114 ? -4.664 -6.98 -28.578 1 78.19 114 LEU B O 1
ATOM 3917 N N . GLU B 1 115 ? -4.512 -4.797 -28.766 1 82.38 115 GLU B N 1
ATOM 3918 C CA . GLU B 1 115 ? -4.758 -4.812 -30.203 1 82.38 115 GLU B CA 1
ATOM 3919 C C . GLU B 1 115 ? -3.598 -5.465 -30.953 1 82.38 115 GLU B C 1
ATOM 3921 O O . GLU B 1 115 ? -3.768 -5.945 -32.062 1 82.38 115 GLU B O 1
ATOM 3926 N N . ALA B 1 116 ? -2.48 -5.465 -30.328 1 87.56 116 ALA B N 1
ATOM 3927 C CA . ALA B 1 116 ? -1.294 -6.023 -30.969 1 87.56 116 ALA B CA 1
ATOM 3928 C C . ALA B 1 116 ? -1.437 -7.527 -31.172 1 87.56 116 ALA B C 1
ATOM 3930 O O . ALA B 1 116 ? -0.935 -8.078 -32.156 1 87.56 116 ALA B O 1
ATOM 3931 N N . TRP B 1 117 ? -2.135 -8.172 -30.297 1 86.31 117 TRP B N 1
ATOM 3932 C CA . TRP B 1 117 ? -2.305 -9.617 -30.391 1 86.31 117 TRP B CA 1
ATOM 3933 C C . TRP B 1 117 ? -3.102 -10 -31.641 1 86.31 117 TRP B C 1
ATOM 3935 O O . TRP B 1 117 ? -2.863 -11.047 -32.219 1 86.31 117 TRP B O 1
ATOM 3945 N N . ALA B 1 118 ? -3.928 -9.172 -32.062 1 81.56 118 ALA B N 1
ATOM 3946 C CA . ALA B 1 118 ? -4.754 -9.438 -33.219 1 81.56 118 ALA B CA 1
ATOM 3947 C C . ALA B 1 118 ? -3.961 -9.242 -34.531 1 81.56 118 ALA B C 1
ATOM 3949 O O . ALA B 1 118 ? -4.215 -9.914 -35.531 1 81.56 118 ALA B O 1
ATOM 3950 N N . GLU B 1 119 ? -3.023 -8.344 -34.469 1 85.19 119 GLU B N 1
ATOM 3951 C CA . GLU B 1 119 ? -2.268 -8.008 -35.688 1 85.19 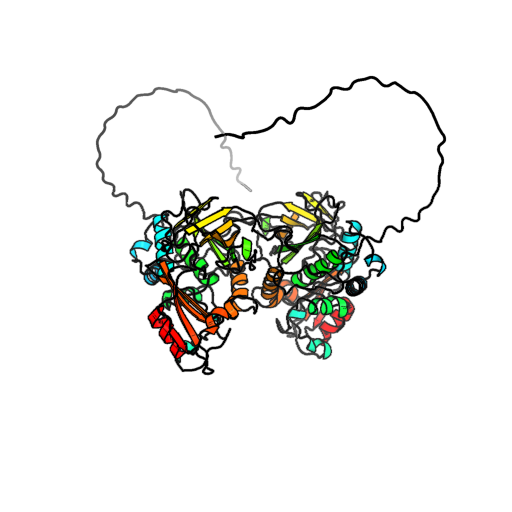119 GLU B CA 1
ATOM 3952 C C . GLU B 1 119 ? -1.197 -9.062 -35.969 1 85.19 119 GLU B C 1
ATOM 3954 O O . GLU B 1 119 ? -0.857 -9.305 -37.125 1 85.19 119 GLU B O 1
ATOM 3959 N N . ARG B 1 120 ? -0.682 -9.672 -35.094 1 81.88 120 ARG B N 1
ATOM 3960 C CA . ARG B 1 120 ? 0.304 -10.75 -35.156 1 81.88 120 ARG B CA 1
ATOM 3961 C C . ARG B 1 120 ? 1.428 -10.391 -36.125 1 81.88 120 ARG B C 1
ATOM 3963 O O . ARG B 1 120 ? 1.783 -11.195 -37 1 81.88 120 ARG B O 1
ATOM 3970 N N . ASP B 1 121 ? 1.845 -9.148 -36.062 1 88.06 121 ASP B N 1
ATOM 3971 C CA . ASP B 1 121 ? 2.908 -8.703 -36.969 1 88.06 121 ASP B CA 1
ATOM 3972 C C . ASP B 1 121 ? 4.273 -8.789 -36.281 1 88.06 121 ASP B C 1
ATOM 3974 O O . ASP B 1 121 ? 4.375 -9.242 -35.156 1 88.06 121 ASP B O 1
ATOM 3978 N N . GLY B 1 122 ? 5.297 -8.516 -37.031 1 89.06 122 GLY B N 1
ATOM 3979 C CA . GLY B 1 122 ? 6.66 -8.68 -36.531 1 89.06 122 GLY B CA 1
ATOM 3980 C C . GLY B 1 122 ? 7.172 -7.469 -35.781 1 89.06 122 GLY B C 1
ATOM 3981 O O . GLY B 1 122 ? 8.383 -7.305 -35.625 1 89.06 122 GLY B O 1
ATOM 3982 N N . ARG B 1 123 ? 6.266 -6.672 -35.312 1 91.06 123 ARG B N 1
ATOM 3983 C CA . ARG B 1 123 ? 6.73 -5.496 -34.562 1 91.06 123 ARG B CA 1
ATOM 3984 C C . ARG B 1 123 ? 7.391 -5.891 -33.25 1 91.06 123 ARG B C 1
ATOM 3986 O O . ARG B 1 123 ? 6.934 -6.812 -32.594 1 91.06 123 ARG B O 1
ATOM 3993 N N . GLN B 1 124 ? 8.414 -5.141 -32.969 1 91.44 124 GLN B N 1
ATOM 3994 C CA . GLN B 1 124 ? 9.133 -5.387 -31.719 1 91.44 124 GLN B CA 1
ATOM 3995 C C . GLN B 1 124 ? 8.297 -4.965 -30.516 1 91.44 124 GLN B C 1
ATOM 3997 O O . GLN B 1 124 ? 7.609 -3.941 -30.547 1 91.44 124 GLN B O 1
ATOM 4002 N N . LEU B 1 125 ? 8.438 -5.785 -29.5 1 92.06 125 LEU B N 1
ATOM 4003 C CA . LEU B 1 125 ? 7.742 -5.465 -28.25 1 92.06 125 LEU B CA 1
ATOM 4004 C C . LEU B 1 125 ? 8.609 -4.594 -27.359 1 92.06 125 LEU B C 1
ATOM 4006 O O . LEU B 1 125 ? 9.828 -4.762 -27.297 1 92.06 125 LEU B O 1
ATOM 4010 N N . GLY B 1 126 ? 7.973 -3.656 -26.734 1 88.62 126 GLY B N 1
ATOM 4011 C CA . GLY B 1 126 ? 8.625 -2.818 -25.75 1 88.62 126 GLY B CA 1
ATOM 4012 C C . GLY B 1 126 ? 8.219 -3.146 -24.328 1 88.62 126 GLY B C 1
ATOM 4013 O O . GLY B 1 126 ? 7.77 -4.258 -24.047 1 88.62 126 GLY B O 1
ATOM 4014 N N . VAL B 1 127 ? 8.57 -2.195 -23.484 1 88.38 127 VAL B N 1
ATOM 4015 C CA . VAL B 1 127 ? 8.211 -2.342 -22.078 1 88.38 127 VAL B CA 1
ATOM 4016 C C . VAL B 1 127 ? 7.094 -1.361 -21.734 1 88.38 127 VAL B C 1
ATOM 4018 O O . VAL B 1 127 ? 7.078 -0.229 -22.219 1 88.38 127 VAL B O 1
ATOM 4021 N N . LYS B 1 128 ? 6.133 -1.806 -20.875 1 90.19 128 LYS B N 1
ATOM 4022 C CA . LYS B 1 128 ? 5.043 -1.014 -20.312 1 90.19 128 LYS B CA 1
ATOM 4023 C C . LYS B 1 128 ? 4.234 -0.328 -21.406 1 90.19 128 LYS B C 1
ATOM 4025 O O . LYS B 1 128 ? 3.93 0.863 -21.312 1 90.19 128 LYS B O 1
ATOM 4030 N N . GLU B 1 129 ? 3.953 -1.052 -22.469 1 89.25 129 GLU B N 1
ATOM 4031 C CA . GLU B 1 129 ? 3.16 -0.504 -23.578 1 89.25 129 GLU B CA 1
ATOM 4032 C C . GLU B 1 129 ? 1.732 -1.044 -23.547 1 89.25 129 GLU B C 1
ATOM 4034 O O . GLU B 1 129 ? 0.883 -0.613 -24.328 1 89.25 129 GLU B O 1
ATOM 4039 N N . GLY B 1 130 ? 1.534 -1.994 -22.625 1 86.75 130 GLY B N 1
ATOM 4040 C CA . GLY B 1 130 ? 0.213 -2.59 -22.516 1 86.75 130 GLY B CA 1
ATOM 4041 C C . GLY B 1 130 ? -0.726 -1.794 -21.625 1 86.75 130 GLY B C 1
ATOM 4042 O O . GLY B 1 130 ? -0.325 -0.79 -21.031 1 86.75 130 GLY B O 1
ATOM 4043 N N . PRO B 1 131 ? -1.957 -2.195 -21.578 1 81.44 131 PRO B N 1
ATOM 4044 C CA . PRO B 1 131 ? -2.965 -1.495 -20.781 1 81.44 131 PRO B CA 1
ATOM 4045 C C . PRO B 1 131 ? -2.822 -1.763 -19.281 1 81.44 131 PRO B C 1
ATOM 4047 O O . PRO B 1 131 ? -3.523 -1.152 -18.469 1 81.44 131 PRO B O 1
ATOM 4050 N N . GLY B 1 132 ? -1.907 -2.6 -18.906 1 86.56 132 GLY B N 1
ATOM 4051 C CA . GLY B 1 132 ? -1.864 -3.053 -17.531 1 86.56 132 GLY B CA 1
ATOM 4052 C C . GLY B 1 132 ? -2.873 -4.145 -17.234 1 86.56 132 GLY B C 1
ATOM 4053 O O . GLY B 1 132 ? -3.611 -4.578 -18.109 1 86.56 132 GLY B O 1
ATOM 4054 N N . VAL B 1 133 ? -2.848 -4.672 -16.031 1 86.12 133 VAL B N 1
ATOM 4055 C CA . VAL B 1 133 ? -3.773 -5.715 -15.602 1 86.12 133 VAL B CA 1
ATOM 4056 C C . VAL B 1 133 ? -5.035 -5.082 -15.023 1 86.12 133 VAL B C 1
ATOM 4058 O O . VAL B 1 133 ? -5.02 -4.559 -13.906 1 86.12 133 VAL B O 1
ATOM 4061 N N . GLU B 1 134 ? -6.066 -5.176 -15.773 1 86.62 134 GLU B N 1
ATOM 4062 C CA . GLU B 1 134 ? -7.355 -4.648 -15.328 1 86.62 134 GLU B CA 1
ATOM 4063 C C . GLU B 1 134 ? -7.914 -5.469 -14.172 1 86.62 134 GLU B C 1
ATOM 4065 O O . GLU B 1 134 ? -7.492 -6.605 -13.945 1 86.62 134 GLU B O 1
ATOM 4070 N N . LEU B 1 135 ? -8.828 -4.867 -13.461 1 90.75 135 LEU B N 1
ATOM 4071 C CA . LEU B 1 135 ? -9.523 -5.539 -12.367 1 90.75 135 LEU B CA 1
ATOM 4072 C C . LEU B 1 135 ? -11.008 -5.688 -12.68 1 90.75 135 LEU B C 1
ATOM 4074 O O . LEU B 1 135 ? -11.445 -5.391 -13.789 1 90.75 135 LEU B O 1
ATOM 4078 N N . GLY B 1 136 ? -11.719 -6.367 -11.883 1 92.69 136 GLY B N 1
ATOM 4079 C CA . GLY B 1 136 ? -13.156 -6.52 -12.086 1 92.69 136 GLY B CA 1
ATOM 4080 C C . GLY B 1 136 ? -13.5 -7.504 -13.188 1 92.69 136 GLY B C 1
ATOM 4081 O O . GLY B 1 136 ? -12.852 -8.547 -13.32 1 92.69 136 GLY B O 1
ATOM 4082 N N . LYS B 1 137 ? -14.516 -7.188 -13.945 1 95.38 137 LYS B N 1
ATOM 4083 C CA . LYS B 1 137 ? -15.008 -8.094 -14.977 1 95.38 137 LYS B CA 1
ATOM 4084 C C . LYS B 1 137 ? -13.977 -8.266 -16.094 1 95.38 137 LYS B C 1
ATOM 4086 O O . LYS B 1 137 ? -13.867 -9.344 -16.688 1 95.38 137 LYS B O 1
ATOM 4091 N N . ALA B 1 138 ? -13.281 -7.23 -16.391 1 93.44 138 ALA B N 1
ATOM 4092 C CA . ALA B 1 138 ? -12.258 -7.305 -17.422 1 93.44 138 ALA B CA 1
ATOM 4093 C C . ALA B 1 138 ? -11.18 -8.32 -17.062 1 93.44 138 ALA B C 1
ATOM 4095 O O . ALA B 1 138 ? -10.625 -8.984 -17.938 1 93.44 138 ALA B O 1
ATOM 4096 N N . ASN B 1 139 ? -10.906 -8.383 -15.812 1 95.12 139 ASN B N 1
ATOM 4097 C CA . ASN B 1 139 ? -9.953 -9.375 -15.328 1 95.12 139 ASN B CA 1
ATOM 4098 C C . ASN B 1 139 ? -10.477 -10.797 -15.539 1 95.12 139 ASN B C 1
ATOM 4100 O O . ASN B 1 139 ? -9.75 -11.672 -16.016 1 95.12 139 ASN B O 1
ATOM 4104 N N . PHE B 1 140 ? -11.727 -11.023 -15.203 1 97.25 140 PHE B N 1
ATOM 4105 C CA . PHE B 1 140 ? -12.375 -12.312 -15.422 1 97.25 140 PHE B CA 1
ATOM 4106 C C . PHE B 1 140 ? -12.344 -12.695 -16.891 1 97.25 140 PHE B C 1
ATOM 4108 O O . PHE B 1 140 ? -11.984 -13.82 -17.25 1 97.25 140 PHE B O 1
ATOM 4115 N N . ASP B 1 141 ? -12.68 -11.773 -17.703 1 95.38 141 ASP B N 1
ATOM 4116 C CA . ASP B 1 141 ? -12.711 -12.039 -19.141 1 95.38 141 ASP B CA 1
ATOM 4117 C C . ASP B 1 141 ? -11.328 -12.398 -19.656 1 95.38 141 ASP B C 1
ATOM 4119 O O . ASP B 1 141 ? -11.18 -13.328 -20.453 1 95.38 141 ASP B O 1
ATOM 4123 N N . ARG B 1 142 ? -10.344 -11.719 -19.188 1 93.62 142 ARG B N 1
ATOM 4124 C CA . ARG B 1 142 ? -8.977 -11.961 -19.641 1 93.62 142 ARG B CA 1
ATOM 4125 C C . ARG B 1 142 ? -8.492 -13.336 -19.203 1 93.62 142 ARG B C 1
ATOM 4127 O O . ARG B 1 142 ? -7.988 -14.109 -20.031 1 93.62 142 ARG B O 1
ATOM 4134 N N . ILE B 1 143 ? -8.703 -13.703 -17.969 1 96.31 143 ILE B N 1
ATOM 4135 C CA . ILE B 1 143 ? -8.117 -14.914 -17.406 1 96.31 143 ILE B CA 1
ATOM 4136 C C . ILE B 1 143 ? -8.977 -16.125 -17.781 1 96.31 143 ILE B C 1
ATOM 4138 O O . ILE B 1 143 ? -8.453 -17.156 -18.188 1 96.31 143 ILE B O 1
ATOM 4142 N N . VAL B 1 144 ? -10.289 -15.961 -17.719 1 97.94 144 VAL B N 1
ATOM 4143 C CA . VAL B 1 144 ? -11.172 -17.125 -17.828 1 97.94 144 VAL B CA 1
ATOM 4144 C C . VAL B 1 144 ? -11.641 -17.266 -19.281 1 97.94 144 VAL B C 1
ATOM 4146 O O . VAL B 1 144 ? -11.508 -18.344 -19.875 1 97.94 144 VAL B O 1
ATOM 4149 N N . LYS B 1 145 ? -12.078 -16.219 -19.844 1 95.88 145 LYS B N 1
ATOM 4150 C CA . LYS B 1 145 ? -12.672 -16.328 -21.172 1 95.88 145 LYS B CA 1
ATOM 4151 C C . LYS B 1 145 ? -11.594 -16.344 -22.25 1 95.88 145 LYS B C 1
ATOM 4153 O O . LYS B 1 145 ? -11.648 -17.156 -23.172 1 95.88 145 LYS B O 1
ATOM 4158 N N . ARG B 1 146 ? -10.594 -15.5 -22.094 1 93 146 ARG B N 1
ATOM 4159 C CA . ARG B 1 146 ? -9.555 -15.414 -23.109 1 93 146 ARG B CA 1
ATOM 4160 C C . ARG B 1 146 ? -8.359 -16.297 -22.766 1 93 146 ARG B C 1
ATOM 4162 O O . ARG B 1 146 ? -7.383 -16.359 -23.516 1 93 146 ARG B O 1
ATOM 4169 N N . ARG B 1 147 ? -8.383 -16.859 -21.594 1 96.19 147 ARG B N 1
ATOM 4170 C CA . ARG B 1 147 ? -7.438 -17.875 -21.156 1 96.19 147 ARG B CA 1
ATOM 4171 C C . ARG B 1 147 ? -6.031 -17.297 -21.016 1 96.19 147 ARG B C 1
ATOM 4173 O O . ARG B 1 147 ? -5.047 -17.969 -21.359 1 96.19 147 ARG B O 1
ATOM 4180 N N . HIS B 1 148 ? -5.969 -16.016 -20.797 1 94.94 148 HIS B N 1
ATOM 4181 C CA . HIS B 1 148 ? -4.684 -15.414 -20.453 1 94.94 148 HIS B CA 1
ATOM 4182 C C . HIS B 1 148 ? -4.324 -15.695 -19 1 94.94 148 HIS B C 1
ATOM 4184 O O . HIS B 1 148 ? -4.926 -16.562 -18.359 1 94.94 148 HIS B O 1
ATOM 4190 N N . GLY B 1 149 ? -3.324 -15.148 -18.484 1 95.12 149 GLY B N 1
ATOM 4191 C CA . GLY B 1 149 ? -2.926 -15.203 -17.094 1 95.12 149 GLY B CA 1
ATOM 4192 C C . GLY B 1 149 ? -2.957 -13.852 -16.406 1 95.12 149 GLY B C 1
ATOM 4193 O O . GLY B 1 149 ? -3.811 -13.016 -16.719 1 95.12 149 GLY B O 1
ATOM 4194 N N . GLY B 1 150 ? -2.209 -13.727 -15.5 1 95.06 150 GLY B N 1
ATOM 4195 C CA . GLY B 1 150 ? -2.047 -12.508 -14.727 1 95.06 150 GLY B CA 1
ATOM 4196 C C . GLY B 1 150 ? -1.081 -12.656 -13.562 1 95.06 150 GLY B C 1
ATOM 4197 O O . GLY B 1 150 ? -0.57 -13.75 -13.32 1 95.06 150 GLY B O 1
ATOM 4198 N N . PHE B 1 151 ? -0.702 -11.531 -12.953 1 95.31 151 PHE B N 1
ATOM 4199 C CA . PHE B 1 151 ? 0.107 -11.625 -11.742 1 95.31 151 PHE B CA 1
ATOM 4200 C C . PHE B 1 151 ? -0.776 -11.648 -10.5 1 95.31 151 PHE B C 1
ATOM 4202 O O . PHE B 1 151 ? -1.99 -11.844 -10.602 1 95.31 151 PHE B O 1
ATOM 4209 N N . CYS B 1 152 ? -0.254 -11.539 -9.328 1 96.75 152 CYS B N 1
ATOM 4210 C CA . CYS B 1 152 ? -0.896 -11.883 -8.062 1 96.75 152 CYS B CA 1
ATOM 4211 C C . CYS B 1 152 ? -2.131 -11.016 -7.824 1 96.75 152 CYS B C 1
ATOM 4213 O O . CYS B 1 152 ? -3.145 -11.508 -7.32 1 96.75 152 CYS B O 1
ATOM 4215 N N . TYR B 1 153 ? -2.18 -9.758 -8.227 1 96.31 153 TYR B N 1
ATOM 4216 C CA . TYR B 1 153 ? -3.293 -8.859 -7.949 1 96.31 153 TYR B CA 1
ATOM 4217 C C . TYR B 1 153 ? -4.457 -9.133 -8.891 1 96.31 153 TYR B C 1
ATOM 4219 O O . TYR B 1 153 ? -5.562 -8.617 -8.695 1 96.31 153 TYR B O 1
ATOM 4227 N N . SER B 1 154 ? -4.23 -9.906 -9.891 1 95.19 154 SER B N 1
ATOM 4228 C CA . SER B 1 154 ? -5.305 -10.367 -10.766 1 95.19 154 SER B CA 1
ATOM 4229 C C . SER B 1 154 ? -5.773 -11.766 -10.383 1 95.19 154 SER B C 1
ATOM 4231 O O . SER B 1 154 ? -6.973 -11.992 -10.203 1 95.19 154 SER B O 1
ATOM 4233 N N . GLN B 1 155 ? -4.859 -12.617 -10.156 1 96.94 155 GLN B N 1
ATOM 4234 C CA . GLN B 1 155 ? -5.188 -14.023 -9.984 1 96.94 155 GLN B CA 1
ATOM 4235 C C . GLN B 1 155 ? -5.789 -14.281 -8.602 1 96.94 155 GLN B C 1
ATOM 4237 O O . GLN B 1 155 ? -6.855 -14.891 -8.492 1 96.94 155 GLN B O 1
ATOM 4242 N N . ASN B 1 156 ? -5.18 -13.82 -7.539 1 97.81 156 ASN B N 1
ATOM 4243 C CA . ASN B 1 156 ? -5.617 -14.172 -6.191 1 97.81 156 ASN B CA 1
ATOM 4244 C C . ASN B 1 156 ? -6.98 -13.562 -5.871 1 97.81 156 ASN B C 1
ATOM 4246 O O . ASN B 1 156 ? -7.875 -14.258 -5.379 1 97.81 156 ASN B O 1
ATOM 4250 N N . PRO B 1 157 ? -7.238 -12.273 -6.195 1 97.06 157 PRO B N 1
ATOM 4251 C CA . PRO B 1 157 ? -8.586 -11.758 -5.945 1 97.06 157 PRO B CA 1
ATOM 4252 C C . PRO B 1 157 ? -9.656 -12.461 -6.777 1 97.06 157 PRO B C 1
ATOM 4254 O O . PRO B 1 157 ? -10.773 -12.68 -6.301 1 97.06 157 PRO B O 1
ATOM 4257 N N . LEU B 1 158 ? -9.305 -12.805 -8.008 1 97.81 158 LEU B N 1
ATOM 4258 C CA . LEU B 1 158 ? -10.266 -13.547 -8.82 1 97.81 158 LEU B CA 1
ATOM 4259 C C . LEU B 1 158 ? -10.531 -14.93 -8.227 1 97.81 158 LEU B C 1
ATOM 4261 O O . LEU B 1 158 ? -11.68 -15.367 -8.164 1 97.81 158 LEU B O 1
ATOM 4265 N N . PHE B 1 159 ? -9.516 -15.617 -7.812 1 98.44 159 PHE B N 1
ATOM 4266 C CA . PHE B 1 159 ? -9.664 -16.922 -7.168 1 98.44 159 PHE B CA 1
ATOM 4267 C C . PHE B 1 159 ? -10.484 -16.797 -5.887 1 98.44 159 PHE B C 1
ATOM 4269 O O . PHE B 1 159 ? -11.297 -17.672 -5.582 1 98.44 159 PHE B O 1
ATOM 4276 N N . ALA B 1 160 ? -10.242 -15.727 -5.129 1 97.88 160 ALA B N 1
ATOM 4277 C CA . ALA B 1 160 ? -11.031 -15.461 -3.932 1 97.88 160 ALA B CA 1
ATOM 4278 C C . ALA B 1 160 ? -12.516 -15.367 -4.262 1 97.88 160 ALA B C 1
ATOM 4280 O O . ALA B 1 160 ? -13.359 -15.914 -3.539 1 97.88 160 ALA B O 1
ATOM 4281 N N . SER B 1 161 ? -12.844 -14.664 -5.352 1 97.38 161 SER B N 1
ATOM 4282 C CA . SER B 1 161 ? -14.234 -14.539 -5.758 1 97.38 161 SER B CA 1
ATOM 4283 C C . SER B 1 161 ? -14.836 -15.898 -6.105 1 97.38 161 SER B C 1
ATOM 4285 O O . SER B 1 161 ? -16.016 -16.156 -5.828 1 97.38 161 SER B O 1
ATOM 4287 N N . LEU B 1 162 ? -14.031 -16.734 -6.707 1 98.31 162 LEU B N 1
ATOM 4288 C CA . LEU B 1 162 ? -14.461 -18.094 -6.984 1 98.31 162 LEU B CA 1
ATOM 4289 C C . LEU B 1 162 ? -14.742 -18.859 -5.691 1 98.31 162 LEU B C 1
ATOM 4291 O O . LEU B 1 162 ? -15.812 -19.453 -5.539 1 98.31 162 LEU B O 1
ATOM 4295 N N . LEU B 1 163 ? -13.836 -18.828 -4.738 1 98.25 163 LEU B N 1
ATOM 4296 C CA . LEU B 1 163 ? -13.938 -19.562 -3.488 1 98.25 163 LEU B CA 1
ATOM 4297 C C . LEU B 1 163 ? -15.148 -19.109 -2.682 1 98.25 163 LEU B C 1
ATOM 4299 O O . LEU B 1 163 ? -15.844 -19.938 -2.08 1 98.25 163 LEU B O 1
ATOM 4303 N N . ARG B 1 164 ? -15.375 -17.844 -2.684 1 96.75 164 ARG B N 1
ATOM 4304 C CA . ARG B 1 164 ? -16.516 -17.328 -1.947 1 96.75 164 ARG B CA 1
ATOM 4305 C C . ARG B 1 164 ? -17.828 -17.875 -2.518 1 96.75 164 ARG B C 1
ATOM 4307 O O . ARG B 1 164 ? -18.781 -18.109 -1.776 1 96.75 164 ARG B O 1
ATOM 4314 N N . GLY B 1 165 ? -17.859 -18.062 -3.799 1 96.44 165 GLY B N 1
ATOM 4315 C CA . GLY B 1 165 ? -19.016 -18.688 -4.418 1 96.44 165 GLY B CA 1
ATOM 4316 C C . GLY B 1 165 ? -19.281 -20.094 -3.91 1 96.44 165 GLY B C 1
ATOM 4317 O O . GLY B 1 165 ? -20.438 -20.547 -3.914 1 96.44 165 GLY B O 1
ATOM 4318 N N . PHE B 1 166 ? -18.266 -20.781 -3.461 1 97.25 166 PHE B N 1
ATOM 4319 C CA . PHE B 1 166 ? -18.391 -22.141 -2.938 1 97.25 166 PHE B CA 1
ATOM 4320 C C . PHE B 1 166 ? -18.766 -22.125 -1.458 1 97.25 166 PHE B C 1
ATOM 4322 O O . PHE B 1 166 ? -19.047 -23.172 -0.867 1 97.25 166 PHE B O 1
ATOM 4329 N N . GLY B 1 167 ? -18.656 -20.922 -0.882 1 95 167 GLY B N 1
ATOM 4330 C CA . GLY B 1 167 ? -19 -20.812 0.527 1 95 167 GLY B CA 1
ATOM 4331 C C . GLY B 1 167 ? -17.781 -20.703 1.431 1 95 167 GLY B C 1
ATOM 4332 O O . GLY B 1 167 ? -17.906 -20.75 2.656 1 95 167 GLY B O 1
ATOM 4333 N N . PHE B 1 168 ? -16.641 -20.531 0.909 1 96.94 168 PHE B N 1
ATOM 4334 C CA . PHE B 1 168 ? -15.453 -20.266 1.717 1 96.94 168 PHE B CA 1
ATOM 4335 C C . PHE B 1 168 ? -15.453 -18.828 2.23 1 96.94 168 PHE B C 1
ATOM 4337 O O . PHE B 1 168 ? -16 -17.938 1.587 1 96.94 168 PHE B O 1
ATOM 4344 N N . ARG B 1 169 ? -14.914 -18.688 3.406 1 95.38 169 ARG B N 1
ATOM 4345 C CA . ARG B 1 169 ? -14.531 -17.359 3.887 1 95.38 169 ARG B CA 1
ATOM 4346 C C . ARG B 1 169 ? -13.102 -17.016 3.482 1 95.38 169 ARG B C 1
ATOM 4348 O O . ARG B 1 169 ? -12.164 -17.75 3.809 1 95.38 169 ARG B O 1
ATOM 4355 N N . VAL B 1 170 ? -12.977 -15.906 2.762 1 97.25 170 VAL B N 1
ATOM 4356 C CA . VAL B 1 170 ? -11.672 -15.617 2.172 1 97.25 170 VAL B CA 1
ATOM 4357 C C . VAL B 1 170 ? -11.25 -14.195 2.521 1 97.25 170 VAL B C 1
ATOM 4359 O O . VAL B 1 170 ? -12.031 -13.25 2.377 1 97.25 170 VAL B O 1
ATOM 4362 N N . SER B 1 171 ? -10.055 -14.047 3.004 1 97.19 171 SER B N 1
ATOM 4363 C CA . SER B 1 171 ? -9.414 -12.742 3.184 1 97.19 171 SER B CA 1
ATOM 4364 C C . SER B 1 171 ? -8.211 -12.586 2.262 1 97.19 171 SER B C 1
ATOM 4366 O O . SER B 1 171 ? -7.293 -13.414 2.283 1 97.19 171 SER B O 1
ATOM 4368 N N . GLU B 1 172 ? -8.297 -11.578 1.394 1 97.38 172 GLU B N 1
ATOM 4369 C CA . GLU B 1 172 ? -7.051 -11.141 0.766 1 97.38 172 GLU B CA 1
ATOM 4370 C C . GLU B 1 172 ? -6.141 -10.438 1.771 1 97.38 172 GLU B C 1
ATOM 4372 O O . GLU B 1 172 ? -6.613 -9.656 2.602 1 97.38 172 GLU B O 1
ATOM 4377 N N . VAL B 1 173 ? -4.871 -10.758 1.72 1 98.25 173 VAL B N 1
ATOM 4378 C CA . VAL B 1 173 ? -3.955 -10.18 2.695 1 98.25 173 VAL B CA 1
ATOM 4379 C C . VAL B 1 173 ? -2.705 -9.664 1.986 1 98.25 173 VAL B C 1
ATOM 4381 O O . VAL B 1 173 ? -2.229 -10.273 1.028 1 98.25 173 VAL B O 1
ATOM 4384 N N . PRO B 1 174 ? -2.189 -8.523 2.412 1 97.69 174 PRO B N 1
ATOM 4385 C CA . PRO B 1 174 ? -0.992 -7.961 1.788 1 97.69 174 PRO B CA 1
ATOM 4386 C C . PRO B 1 174 ? 0.276 -8.734 2.133 1 97.69 174 PRO B C 1
ATOM 4388 O O . PRO B 1 174 ? 0.418 -9.227 3.256 1 97.69 174 PRO B O 1
ATOM 4391 N N . ALA B 1 175 ? 1.152 -8.797 1.189 1 98.12 175 ALA B N 1
ATOM 4392 C CA . ALA B 1 175 ? 2.395 -9.539 1.396 1 98.12 175 ALA B CA 1
ATOM 4393 C C . ALA B 1 175 ? 3.57 -8.836 0.723 1 98.12 175 ALA B C 1
ATOM 4395 O O . ALA B 1 175 ? 3.412 -8.227 -0.34 1 98.12 175 ALA B O 1
ATOM 4396 N N . ARG B 1 176 ? 4.699 -8.93 1.355 1 97.56 176 ARG B N 1
ATOM 4397 C CA . ARG B 1 176 ? 5.984 -8.508 0.807 1 97.56 176 ARG B CA 1
ATOM 4398 C C . ARG B 1 176 ? 6.734 -9.688 0.198 1 97.56 176 ARG B C 1
ATOM 4400 O O . ARG B 1 176 ? 6.68 -10.797 0.723 1 97.56 176 ARG B O 1
ATOM 4407 N N . VAL B 1 177 ? 7.441 -9.438 -0.875 1 97.25 177 VAL B N 1
ATOM 4408 C CA . VAL B 1 177 ? 8.195 -10.484 -1.556 1 97.25 177 VAL B CA 1
ATOM 4409 C C . VAL B 1 177 ? 9.672 -10.398 -1.168 1 97.25 177 VAL B C 1
ATOM 4411 O O . VAL B 1 177 ? 10.234 -9.305 -1.105 1 97.25 177 VAL B O 1
ATOM 4414 N N . PHE B 1 178 ? 10.219 -11.523 -0.862 1 96.62 178 PHE B N 1
ATOM 4415 C CA . PHE B 1 178 ? 11.664 -11.609 -0.678 1 96.62 178 PHE B CA 1
ATOM 4416 C C . PHE B 1 178 ? 12.391 -11.398 -2.002 1 96.62 178 PHE B C 1
ATOM 4418 O O . PHE B 1 178 ? 12.18 -12.156 -2.955 1 96.62 178 PHE B O 1
ATOM 4425 N N . MET B 1 179 ? 13.305 -10.484 -2.064 1 93.31 179 MET B N 1
ATOM 4426 C CA . MET B 1 179 ? 13.836 -10.023 -3.346 1 93.31 179 MET B CA 1
ATOM 4427 C C . MET B 1 179 ? 15.047 -10.852 -3.764 1 93.31 179 MET B C 1
ATOM 4429 O O . MET B 1 179 ? 15.461 -10.812 -4.922 1 93.31 179 MET B O 1
ATOM 4433 N N . ASN B 1 180 ? 15.672 -11.461 -2.809 1 92.88 180 ASN B N 1
ATOM 4434 C CA . ASN B 1 180 ? 16.734 -12.398 -3.139 1 92.88 180 ASN B CA 1
ATOM 4435 C C . ASN B 1 180 ? 16.203 -13.812 -3.328 1 92.88 180 ASN B C 1
ATOM 4437 O O . ASN B 1 180 ? 16.641 -14.742 -2.643 1 92.88 180 ASN B O 1
ATOM 4441 N N . ARG B 1 181 ? 15.422 -13.977 -4.289 1 87.25 181 ARG B N 1
ATOM 4442 C CA . ARG B 1 181 ? 14.648 -15.195 -4.492 1 87.25 181 ARG B CA 1
ATOM 4443 C C . ARG B 1 181 ? 15.562 -16.406 -4.625 1 87.25 181 ARG B C 1
ATOM 4445 O O . ARG B 1 181 ? 16.5 -16.406 -5.418 1 87.25 181 ARG B O 1
ATOM 4452 N N . GLY B 1 182 ? 15.234 -17.391 -3.82 1 89.62 182 GLY B N 1
ATOM 4453 C CA . GLY B 1 182 ? 15.922 -18.672 -3.916 1 89.62 182 GLY B CA 1
ATOM 4454 C C . GLY B 1 182 ? 17.297 -18.672 -3.266 1 89.62 182 GLY B C 1
ATOM 4455 O O . GLY B 1 182 ? 17.953 -19.703 -3.195 1 89.62 182 GLY B O 1
ATOM 4456 N N . LYS B 1 183 ? 17.719 -17.547 -2.82 1 93.62 183 LYS B N 1
ATOM 4457 C CA . LYS B 1 183 ? 19.047 -17.469 -2.223 1 93.62 183 LYS B CA 1
ATOM 4458 C C . LYS B 1 183 ? 18.984 -17.656 -0.709 1 93.62 183 LYS B C 1
ATOM 4460 O O . LYS B 1 183 ? 17.953 -17.406 -0.091 1 93.62 183 LYS B O 1
ATOM 4465 N N . ASP B 1 184 ? 20.078 -18.172 -0.158 1 95.38 184 ASP B N 1
ATOM 4466 C CA . ASP B 1 184 ? 20.203 -18.297 1.29 1 95.38 184 ASP B CA 1
ATOM 4467 C C . ASP B 1 184 ? 20.297 -16.922 1.955 1 95.38 184 ASP B C 1
ATOM 4469 O O . ASP B 1 184 ? 21.25 -16.172 1.708 1 95.38 184 ASP B O 1
ATOM 4473 N N . PRO B 1 185 ? 19.344 -16.625 2.816 1 95.31 185 PRO B N 1
ATOM 4474 C CA . PRO B 1 185 ? 19.375 -15.289 3.428 1 95.31 185 PRO B CA 1
ATOM 4475 C C . PRO B 1 185 ? 20.594 -15.078 4.312 1 95.31 185 PRO B C 1
ATOM 4477 O O . PRO B 1 185 ? 21.016 -13.938 4.531 1 95.31 185 PRO B O 1
ATOM 4480 N N . LYS B 1 186 ? 21.156 -16.094 4.801 1 93.38 186 LYS B N 1
ATOM 4481 C CA . LYS B 1 186 ? 22.359 -15.984 5.602 1 93.38 186 LYS B CA 1
ATOM 4482 C C . LYS B 1 186 ? 23.516 -15.43 4.773 1 93.38 186 LYS B C 1
ATOM 4484 O O . LYS B 1 186 ? 24.406 -14.766 5.309 1 93.38 186 LYS B O 1
ATOM 4489 N N . GLU B 1 187 ? 23.453 -15.727 3.514 1 94.25 187 GLU B N 1
ATOM 4490 C CA . GLU B 1 187 ? 24.5 -15.258 2.605 1 94.25 187 GLU B CA 1
ATOM 4491 C C . GLU B 1 187 ? 24.078 -13.984 1.883 1 94.25 187 GLU B C 1
ATOM 4493 O O . GLU B 1 187 ? 24.844 -13.016 1.823 1 94.25 187 GLU B O 1
ATOM 4498 N N . ALA B 1 188 ? 22.891 -13.984 1.406 1 94.38 188 ALA B N 1
ATOM 4499 C CA . ALA B 1 188 ? 22.422 -12.914 0.527 1 94.38 188 ALA B CA 1
ATOM 4500 C C . ALA B 1 188 ? 21.875 -11.742 1.334 1 94.38 188 ALA B C 1
ATOM 4502 O O . ALA B 1 188 ? 21.688 -10.641 0.804 1 94.38 188 ALA B O 1
ATOM 4503 N N . GLY B 1 189 ? 21.578 -11.961 2.6 1 93.88 189 GLY B N 1
ATOM 4504 C CA . GLY B 1 189 ? 20.891 -10.953 3.389 1 93.88 189 GLY B CA 1
ATOM 4505 C C . GLY B 1 189 ? 19.406 -10.891 3.094 1 93.88 189 GLY B C 1
ATOM 4506 O O . GLY B 1 189 ? 18.891 -11.633 2.25 1 93.88 189 GLY B O 1
ATOM 4507 N N . TYR B 1 190 ? 18.75 -10.055 3.871 1 94.38 190 TYR B N 1
ATOM 4508 C CA . TYR B 1 190 ? 17.297 -9.906 3.697 1 94.38 190 TYR B CA 1
ATOM 4509 C C . TYR B 1 190 ? 16.969 -8.648 2.91 1 94.38 190 TYR B C 1
ATOM 4511 O O . TYR B 1 190 ? 17.516 -7.57 3.191 1 94.38 190 TYR B O 1
ATOM 4519 N N . ALA B 1 191 ? 16.25 -8.781 1.9 1 93.31 191 ALA B N 1
ATOM 4520 C CA . ALA B 1 191 ? 15.688 -7.691 1.103 1 93.31 191 ALA B CA 1
ATOM 4521 C C . ALA B 1 191 ? 14.227 -7.953 0.765 1 93.31 191 ALA B C 1
ATOM 4523 O O . ALA B 1 191 ? 13.883 -9 0.212 1 93.31 191 ALA B O 1
ATOM 4524 N N . TRP B 1 192 ? 13.375 -6.941 1.144 1 94.81 192 TRP B N 1
ATOM 4525 C CA . TRP B 1 192 ? 11.938 -7.117 0.969 1 94.81 192 TRP B CA 1
ATOM 4526 C C . TRP B 1 192 ? 11.359 -6.016 0.089 1 94.81 192 TRP B C 1
ATOM 4528 O O . TRP B 1 192 ? 11.789 -4.863 0.159 1 94.81 192 TRP B O 1
ATOM 4538 N N . SER B 1 193 ? 10.414 -6.406 -0.71 1 94.94 193 SER B N 1
ATOM 4539 C CA . SER B 1 193 ? 9.633 -5.414 -1.439 1 94.94 193 SER B CA 1
ATOM 4540 C C . SER B 1 193 ? 8.633 -4.715 -0.525 1 94.94 193 SER B C 1
ATOM 4542 O O . SER B 1 193 ? 8.484 -5.094 0.639 1 94.94 193 SER B O 1
ATOM 4544 N N . CYS B 1 194 ? 8.039 -3.633 -1.01 1 95.38 194 CYS B N 1
ATOM 4545 C CA . CYS B 1 194 ? 6.793 -3.188 -0.396 1 95.38 194 CYS B CA 1
ATOM 4546 C C . CYS B 1 194 ? 5.664 -4.18 -0.666 1 95.38 194 CYS B C 1
ATOM 4548 O O . CYS B 1 194 ? 5.91 -5.293 -1.131 1 95.38 194 CYS B O 1
ATOM 4550 N N . ASN B 1 195 ? 4.438 -3.875 -0.323 1 96.38 195 ASN B N 1
ATOM 4551 C CA . ASN B 1 195 ? 3.332 -4.82 -0.458 1 96.38 195 ASN B CA 1
ATOM 4552 C C . ASN B 1 195 ? 2.967 -5.047 -1.921 1 96.38 195 ASN B C 1
ATOM 4554 O O . ASN B 1 195 ? 1.842 -4.762 -2.336 1 96.38 195 ASN B O 1
ATOM 4558 N N . THR B 1 196 ? 3.863 -5.711 -2.613 1 96.81 196 THR B N 1
ATOM 4559 C CA . THR B 1 196 ? 3.682 -5.922 -4.047 1 96.81 196 THR B CA 1
ATOM 4560 C C . THR B 1 196 ? 3.014 -7.27 -4.312 1 96.81 196 THR B C 1
ATOM 4562 O O . THR B 1 196 ? 2.861 -7.672 -5.469 1 96.81 196 THR B O 1
ATOM 4565 N N . HIS B 1 197 ? 2.637 -7.988 -3.297 1 97.44 197 HIS B N 1
ATOM 4566 C CA . HIS B 1 197 ? 1.977 -9.281 -3.426 1 97.44 197 HIS B CA 1
ATOM 4567 C C . HIS B 1 197 ? 0.712 -9.344 -2.576 1 97.44 197 HIS B C 1
ATOM 4569 O O . HIS B 1 197 ? 0.532 -8.531 -1.664 1 97.44 197 HIS B O 1
ATOM 4575 N N . VAL B 1 198 ? -0.221 -10.211 -2.986 1 97.69 198 VAL B N 1
ATOM 4576 C CA . VAL B 1 198 ? -1.438 -10.516 -2.244 1 97.69 198 VAL B CA 1
ATOM 4577 C C . VAL B 1 198 ? -1.597 -12.031 -2.113 1 97.69 198 VAL B C 1
ATOM 4579 O O . VAL B 1 198 ? -1.326 -12.773 -3.059 1 97.69 198 VAL B O 1
ATOM 4582 N N . ALA B 1 199 ? -1.854 -12.469 -0.92 1 98.38 199 ALA B N 1
ATOM 4583 C CA . ALA B 1 199 ? -2.166 -13.867 -0.648 1 98.38 199 ALA B CA 1
ATOM 4584 C C . ALA B 1 199 ? -3.574 -14.016 -0.077 1 98.38 199 ALA B C 1
ATOM 4586 O O . ALA B 1 199 ? -4.285 -13.023 0.099 1 98.38 199 ALA B O 1
ATOM 4587 N N . LEU B 1 200 ? -4.012 -15.266 0.117 1 98.44 200 LEU B N 1
ATOM 4588 C CA . LEU B 1 200 ? -5.359 -15.516 0.618 1 98.44 200 LEU B CA 1
ATOM 4589 C C . LEU B 1 200 ? -5.32 -16.328 1.908 1 98.44 200 LEU B C 1
ATOM 4591 O O . LEU B 1 200 ? -4.531 -17.266 2.029 1 98.44 200 LEU B O 1
ATOM 4595 N N . ILE B 1 201 ? -6.113 -15.906 2.84 1 98.69 201 ILE B N 1
ATOM 4596 C CA . ILE B 1 201 ? -6.422 -16.719 4.016 1 98.69 201 ILE B CA 1
ATOM 4597 C C . ILE B 1 201 ? -7.859 -17.219 3.934 1 98.69 201 ILE B C 1
ATOM 4599 O O . ILE B 1 201 ? -8.797 -16.422 3.781 1 98.69 201 ILE B O 1
ATOM 4603 N N . VAL B 1 202 ? -8 -18.547 4.074 1 98.44 202 VAL B N 1
ATOM 4604 C CA . VAL B 1 202 ? -9.281 -19.172 3.75 1 98.44 202 VAL B CA 1
ATOM 4605 C C . VAL B 1 202 ? -9.727 -20.062 4.906 1 98.44 202 VAL B C 1
ATOM 4607 O O . VAL B 1 202 ? -8.914 -20.781 5.5 1 98.44 202 VAL B O 1
ATOM 4610 N N . ASP B 1 203 ? -10.961 -19.969 5.203 1 97.56 203 ASP B N 1
ATOM 4611 C CA . ASP B 1 203 ? -11.609 -20.922 6.09 1 97.56 203 ASP B CA 1
ATOM 4612 C C . ASP B 1 203 ? -13.078 -21.109 5.715 1 97.56 203 ASP B C 1
ATOM 4614 O O . ASP B 1 203 ? -13.547 -20.562 4.715 1 97.56 203 ASP B O 1
ATOM 4618 N N . TRP B 1 204 ? -13.758 -22 6.293 1 96 204 TRP B N 1
ATOM 4619 C CA . TRP B 1 204 ? -15.18 -22.25 6.086 1 96 204 TRP B CA 1
ATOM 4620 C C . TRP B 1 204 ? -15.852 -22.688 7.379 1 96 204 TRP B C 1
ATOM 4622 O O . TRP B 1 204 ? -15.188 -22.891 8.398 1 96 204 TRP B O 1
ATOM 4632 N N . THR B 1 205 ? -17.188 -22.812 7.156 1 89.75 205 THR B N 1
ATOM 4633 C CA . THR B 1 205 ? -17.938 -23.203 8.336 1 89.75 205 THR B CA 1
ATOM 4634 C C . THR B 1 205 ? -17.484 -24.578 8.844 1 89.75 205 THR B C 1
ATOM 4636 O O . THR B 1 205 ? -17.406 -25.531 8.078 1 89.75 205 THR B O 1
ATOM 4639 N N . ASP B 1 206 ? -16.922 -24.75 9.922 1 90.75 206 ASP B N 1
ATOM 4640 C CA . ASP B 1 206 ? -16.562 -25.984 10.617 1 90.75 206 ASP B CA 1
ATOM 4641 C C . ASP B 1 206 ? -15.125 -26.375 10.297 1 90.75 206 ASP B C 1
ATOM 4643 O O . ASP B 1 206 ? -14.734 -27.531 10.516 1 90.75 206 ASP B O 1
ATOM 4647 N N . SER B 1 207 ? -14.5 -25.484 9.617 1 93.81 207 SER B N 1
ATOM 4648 C CA . SER B 1 207 ? -13.094 -25.781 9.375 1 93.81 207 SER B CA 1
ATOM 4649 C C . SER B 1 207 ? -12.312 -25.859 10.688 1 93.81 207 SER B C 1
ATOM 4651 O O . SER B 1 207 ? -12.703 -25.25 11.688 1 93.81 207 SER B O 1
ATOM 4653 N N . ASN B 1 208 ? -11.273 -26.688 10.719 1 91.75 208 ASN B N 1
ATOM 4654 C CA . ASN B 1 208 ? -10.414 -26.844 11.891 1 91.75 208 ASN B CA 1
ATOM 4655 C C . ASN B 1 208 ? -9.398 -25.703 11.984 1 91.75 208 ASN B C 1
ATOM 4657 O O . ASN B 1 208 ? -8.578 -25.688 12.906 1 91.75 208 ASN B O 1
ATOM 4661 N N . GLY B 1 209 ? -9.422 -24.812 11.18 1 96.06 209 GLY B N 1
ATOM 4662 C CA . GLY B 1 209 ? -8.484 -23.703 11.133 1 96.06 209 GLY B CA 1
ATOM 4663 C C . GLY B 1 209 ? -8.523 -22.922 9.828 1 96.06 209 GLY B C 1
ATOM 4664 O O . GLY B 1 209 ? -9.469 -23.078 9.047 1 96.06 209 GLY B O 1
ATOM 4665 N N . ARG B 1 210 ? -7.562 -22.078 9.75 1 97.94 210 ARG B N 1
ATOM 4666 C CA . ARG B 1 210 ? -7.438 -21.281 8.539 1 97.94 210 ARG B CA 1
ATOM 4667 C C . ARG B 1 210 ? -6.273 -21.781 7.676 1 97.94 210 ARG B C 1
ATOM 4669 O O . ARG B 1 210 ? -5.371 -22.453 8.172 1 97.94 210 ARG B O 1
ATOM 4676 N N . TYR B 1 211 ? -6.324 -21.438 6.383 1 98.62 211 TYR B N 1
ATOM 4677 C CA . TYR B 1 211 ? -5.344 -21.938 5.43 1 98.62 211 TYR B CA 1
ATOM 4678 C C . TYR B 1 211 ? -4.777 -20.812 4.582 1 98.62 211 TYR B C 1
ATOM 4680 O O . TYR B 1 211 ? -5.508 -19.906 4.16 1 98.62 211 TYR B O 1
ATOM 4688 N N . LEU B 1 212 ? -3.475 -20.844 4.387 1 98.69 212 LEU B N 1
ATOM 4689 C CA . LEU B 1 212 ? -2.844 -20 3.381 1 98.69 212 LEU B CA 1
ATOM 4690 C C . LEU B 1 212 ? -3.033 -20.594 1.984 1 98.69 212 LEU B C 1
ATOM 4692 O O . LEU B 1 212 ? -2.742 -21.766 1.754 1 98.69 212 LEU B O 1
ATOM 4696 N N . VAL B 1 213 ? -3.535 -19.797 1.08 1 98.5 213 VAL B N 1
ATOM 4697 C CA . VAL B 1 213 ? -3.684 -20.156 -0.326 1 98.5 213 VAL B CA 1
ATOM 4698 C C . VAL B 1 213 ? -3.086 -19.062 -1.205 1 98.5 213 VAL B C 1
ATOM 4700 O O . VAL B 1 213 ? -3.303 -17.875 -0.958 1 98.5 213 VAL B O 1
ATOM 4703 N N . ASP B 1 214 ? -2.318 -19.453 -2.162 1 98.31 214 ASP B N 1
ATOM 4704 C CA . ASP B 1 214 ? -1.682 -18.484 -3.061 1 98.31 214 ASP B CA 1
ATOM 4705 C C . ASP B 1 214 ? -1.529 -19.078 -4.465 1 98.31 214 ASP B C 1
ATOM 4707 O O . ASP B 1 214 ? -0.638 -19.891 -4.711 1 98.31 214 ASP B O 1
ATOM 4711 N N . VAL B 1 215 ? -2.297 -18.562 -5.41 1 97.75 215 VAL B N 1
ATOM 4712 C CA . VAL B 1 215 ? -2.252 -19.109 -6.766 1 97.75 215 VAL B CA 1
ATOM 4713 C C . VAL B 1 215 ? -1.582 -18.094 -7.699 1 97.75 215 VAL B C 1
ATOM 4715 O O . VAL B 1 215 ? -1.501 -18.328 -8.906 1 97.75 215 VAL B O 1
ATOM 4718 N N . GLY B 1 216 ? -1.141 -16.969 -7.102 1 96.25 216 GLY B N 1
ATOM 4719 C CA . GLY B 1 216 ? -0.678 -15.883 -7.961 1 96.25 216 GLY B CA 1
ATOM 4720 C C . GLY B 1 216 ? 0.777 -15.523 -7.734 1 96.25 216 GLY B C 1
ATOM 4721 O O . GLY B 1 216 ? 1.252 -14.5 -8.227 1 96.25 216 GLY B O 1
ATOM 4722 N N . PHE B 1 217 ? 1.531 -16.344 -7.012 1 94 217 PHE B N 1
ATOM 4723 C CA . PHE B 1 217 ? 2.924 -16 -6.734 1 94 217 PHE B CA 1
ATOM 4724 C C . PHE B 1 217 ? 3.822 -16.422 -7.895 1 94 217 PHE B C 1
ATOM 4726 O O . PHE B 1 217 ? 3.975 -17.609 -8.172 1 94 217 PHE B O 1
ATOM 4733 N N . GLY B 1 218 ? 4.477 -15.547 -8.539 1 78 218 GLY B N 1
ATOM 4734 C CA . GLY B 1 218 ? 5.301 -15.75 -9.719 1 78 218 GLY B CA 1
ATOM 4735 C C . GLY B 1 218 ? 6.512 -16.625 -9.453 1 78 218 GLY B C 1
ATOM 4736 O O . GLY B 1 218 ? 7.016 -17.297 -10.359 1 78 218 GLY B O 1
ATOM 4737 N N . GLY B 1 219 ? 6.992 -16.594 -8.273 1 72.69 219 GLY B N 1
ATOM 4738 C CA . GLY B 1 219 ? 8.164 -17.375 -7.922 1 72.69 219 GLY B CA 1
ATOM 4739 C C . GLY B 1 219 ? 7.855 -18.828 -7.672 1 72.69 219 GLY B C 1
ATOM 4740 O O . GLY B 1 219 ? 8.758 -19.625 -7.422 1 72.69 219 GLY B O 1
ATOM 4741 N N . GLY B 1 220 ? 6.652 -19.172 -7.805 1 80.56 220 GLY B N 1
ATOM 4742 C CA . GLY B 1 220 ? 6.238 -20.531 -7.516 1 80.56 220 GLY B CA 1
ATOM 4743 C C . GLY B 1 220 ? 5.809 -20.734 -6.074 1 80.56 220 GLY B C 1
ATOM 4744 O O . GLY B 1 220 ? 6.598 -21.188 -5.242 1 80.56 220 GLY B O 1
ATOM 4745 N N . GLY B 1 221 ? 4.648 -20.438 -5.797 1 84.5 221 GLY B N 1
ATOM 4746 C CA . GLY B 1 221 ? 4.086 -20.625 -4.469 1 84.5 221 GLY B CA 1
ATOM 4747 C C . GLY B 1 221 ? 3.58 -22.047 -4.238 1 84.5 221 GLY B C 1
ATOM 4748 O O . GLY B 1 221 ? 3.723 -22.906 -5.102 1 84.5 221 GLY B O 1
ATOM 4749 N N . PRO B 1 222 ? 3.156 -22.312 -3.049 1 94 222 PRO B N 1
ATOM 4750 C CA . PRO B 1 222 ? 2.654 -23.641 -2.705 1 94 222 PRO B CA 1
ATOM 4751 C C . PRO B 1 222 ? 1.361 -23.984 -3.441 1 94 222 PRO B C 1
ATOM 4753 O O . PRO B 1 222 ? 0.352 -23.297 -3.285 1 94 222 PRO B O 1
ATOM 4756 N N . PRO B 1 223 ? 1.366 -25.109 -4.164 1 95.56 223 PRO B N 1
ATOM 4757 C CA . PRO B 1 223 ? 0.138 -25.484 -4.867 1 95.56 223 PRO B CA 1
ATOM 4758 C C . PRO B 1 223 ? -0.961 -25.969 -3.92 1 95.56 223 PRO B C 1
ATOM 4760 O O . PRO B 1 223 ? -2.146 -25.891 -4.258 1 95.56 223 PRO B O 1
ATOM 4763 N N . TYR B 1 224 ? -0.566 -26.422 -2.748 1 96.69 224 TYR B N 1
ATOM 4764 C CA . TYR B 1 224 ? -1.528 -26.906 -1.766 1 96.69 224 TYR B CA 1
ATOM 4765 C C . TYR B 1 224 ? -1.765 -25.859 -0.675 1 96.69 224 TYR B C 1
ATOM 4767 O O . TYR B 1 224 ? -0.834 -25.172 -0.259 1 96.69 224 TYR B O 1
ATOM 4775 N N . PRO B 1 225 ? -3.023 -25.781 -0.204 1 97.88 225 PRO B N 1
ATOM 4776 C CA . PRO B 1 225 ? -3.27 -24.922 0.96 1 97.88 225 PRO B CA 1
ATOM 4777 C C . PRO B 1 225 ? -2.443 -25.328 2.178 1 97.88 225 PRO B C 1
ATOM 4779 O O . PRO B 1 225 ? -2.258 -26.531 2.428 1 97.88 225 PRO B O 1
ATOM 4782 N N . ILE B 1 226 ? -1.946 -24.375 2.9 1 97.94 226 ILE B N 1
ATOM 4783 C CA . ILE B 1 226 ? -1.128 -24.641 4.078 1 97.94 226 ILE B CA 1
ATOM 4784 C C . ILE B 1 226 ? -1.88 -24.219 5.336 1 97.94 226 ILE B C 1
ATOM 4786 O O . ILE B 1 226 ? -2.299 -23.078 5.461 1 97.94 226 ILE B O 1
ATOM 4790 N N . PRO B 1 227 ? -2.064 -25.156 6.289 1 97.94 227 PRO B N 1
ATOM 4791 C CA . PRO B 1 227 ? -2.67 -24.719 7.551 1 97.94 227 PRO B CA 1
ATOM 4792 C C . PRO B 1 227 ? -1.914 -23.562 8.203 1 97.94 227 PRO B C 1
ATOM 4794 O O . PRO B 1 227 ? -0.683 -23.594 8.273 1 97.94 227 PRO B O 1
ATOM 4797 N N . LEU B 1 228 ? -2.635 -22.562 8.617 1 98.25 228 LEU B N 1
ATOM 4798 C CA . LEU B 1 228 ? -2.055 -21.375 9.25 1 98.25 228 LEU B CA 1
ATOM 4799 C C . LEU B 1 228 ? -1.636 -21.688 10.688 1 98.25 228 LEU B C 1
ATOM 4801 O O . LEU B 1 228 ? -2.291 -21.25 11.633 1 98.25 228 LEU B O 1
ATOM 4805 N N . LYS B 1 229 ? -0.561 -22.391 10.812 1 97.75 229 LYS B N 1
ATOM 4806 C CA . LYS B 1 229 ? 0.042 -22.781 12.086 1 97.75 229 LYS B CA 1
ATOM 4807 C C . LYS B 1 229 ? 1.561 -22.656 12.039 1 97.75 229 LYS B C 1
ATOM 4809 O O . LYS B 1 229 ? 2.193 -23.031 11.047 1 97.75 229 LYS B O 1
ATOM 4814 N N . ASP B 1 230 ? 2.105 -22.125 13.117 1 97.81 230 ASP B N 1
ATOM 4815 C CA . ASP B 1 230 ? 3.551 -21.938 13.188 1 97.81 230 ASP B CA 1
ATOM 4816 C C . ASP B 1 230 ? 4.281 -23.266 13.078 1 97.81 230 ASP B C 1
ATOM 4818 O O . ASP B 1 230 ? 4.008 -24.203 13.852 1 97.81 230 ASP B O 1
ATOM 4822 N N . GLY B 1 231 ? 5.121 -23.359 12.102 1 96.12 231 GLY B N 1
ATOM 4823 C CA . GLY B 1 231 ? 5.926 -24.547 11.93 1 96.12 231 GLY B CA 1
ATOM 4824 C C . GLY B 1 231 ? 5.332 -25.547 10.953 1 96.12 231 GLY B C 1
ATOM 4825 O O . GLY B 1 231 ? 5.938 -26.578 10.648 1 96.12 231 GLY B O 1
ATOM 4826 N N . GLU B 1 232 ? 4.219 -25.203 10.422 1 96 232 GLU B N 1
ATOM 4827 C CA . GLU B 1 232 ? 3.578 -26.109 9.469 1 96 232 GLU B CA 1
ATOM 4828 C C . GLU B 1 232 ? 4.371 -26.188 8.172 1 96 232 GLU B C 1
ATOM 4830 O O . GLU B 1 232 ? 4.891 -25.188 7.688 1 96 232 GLU B O 1
ATOM 4835 N N . THR B 1 233 ? 4.43 -27.375 7.621 1 94.31 233 THR B N 1
ATOM 4836 C CA . THR B 1 233 ? 5.094 -27.594 6.34 1 94.31 233 THR B CA 1
ATOM 4837 C C . THR B 1 233 ? 4.109 -28.141 5.309 1 94.31 233 THR B C 1
ATOM 4839 O O . THR B 1 233 ? 3.031 -28.625 5.66 1 94.31 233 THR B O 1
ATOM 4842 N N . ALA B 1 234 ? 4.426 -27.969 4.105 1 94.12 234 ALA B N 1
ATOM 4843 C CA . ALA B 1 234 ? 3.602 -28.484 3.016 1 94.12 234 ALA B CA 1
ATOM 4844 C C . ALA B 1 234 ? 4.465 -28.969 1.852 1 94.12 234 ALA B C 1
ATOM 4846 O O . ALA B 1 234 ? 5.512 -28.375 1.565 1 94.12 234 ALA B O 1
ATOM 4847 N N . ALA B 1 235 ? 3.965 -29.969 1.227 1 92.19 235 ALA B N 1
ATOM 4848 C CA . ALA B 1 235 ? 4.613 -30.484 0.025 1 92.19 235 ALA B CA 1
ATOM 4849 C C . ALA B 1 235 ? 4.281 -29.625 -1.192 1 92.19 235 ALA B C 1
ATOM 4851 O O . ALA B 1 235 ? 3.361 -28.812 -1.148 1 92.19 235 ALA B O 1
ATOM 4852 N N . SER B 1 236 ? 5.078 -29.719 -2.166 1 92.31 236 SER B N 1
ATOM 4853 C CA . SER B 1 236 ? 4.77 -29.234 -3.508 1 92.31 236 SER B CA 1
ATOM 4854 C C . SER B 1 236 ? 4.5 -30.391 -4.461 1 92.31 236 SER B C 1
ATOM 4856 O O . SER B 1 236 ? 4.434 -31.547 -4.039 1 92.31 236 SER B O 1
ATOM 4858 N N . LEU B 1 237 ? 4.188 -30.047 -5.703 1 91.62 237 LEU B N 1
ATOM 4859 C CA . LEU B 1 237 ? 4.09 -31.094 -6.711 1 91.62 237 LEU B CA 1
ATOM 4860 C C . LEU B 1 237 ? 5.461 -31.688 -7.012 1 91.62 237 LEU B C 1
ATOM 4862 O O . LEU B 1 237 ? 5.578 -32.875 -7.262 1 91.62 237 LEU B O 1
ATOM 4866 N N . SER B 1 238 ? 6.426 -30.781 -6.957 1 88.44 238 SER B N 1
ATOM 4867 C CA . SER B 1 238 ? 7.801 -31.25 -7.098 1 88.44 238 SER B CA 1
ATOM 4868 C C . SER B 1 238 ? 8.273 -31.953 -5.832 1 88.44 238 SER B C 1
ATOM 4870 O O . SER B 1 238 ? 8.023 -31.484 -4.723 1 88.44 238 SER B O 1
ATOM 4872 N N . LYS B 1 239 ? 9.031 -33.031 -6.016 1 87 239 LYS B N 1
ATOM 4873 C CA . LYS B 1 239 ? 9.602 -33.75 -4.883 1 87 239 LYS B CA 1
ATOM 4874 C C . LYS B 1 239 ? 10.875 -33.062 -4.379 1 87 239 LYS B C 1
ATOM 4876 O O . LYS B 1 239 ? 11.477 -33.5 -3.398 1 87 239 LYS B O 1
ATOM 4881 N N . SER B 1 240 ? 11.219 -31.984 -5.016 1 88.25 240 SER B N 1
ATOM 4882 C CA . SER B 1 240 ? 12.422 -31.25 -4.633 1 88.25 240 SER B CA 1
ATOM 4883 C C . SER B 1 240 ? 12.078 -29.906 -4.027 1 88.25 240 SER B C 1
ATOM 4885 O O . SER B 1 240 ? 12.906 -28.984 -4.027 1 88.25 240 SER B O 1
ATOM 4887 N N . GLU B 1 241 ? 10.883 -29.797 -3.652 1 89.75 241 GLU B N 1
ATOM 4888 C CA . GLU B 1 241 ? 10.43 -28.531 -3.072 1 89.75 241 GLU B CA 1
ATOM 4889 C C . GLU B 1 241 ? 9.469 -28.781 -1.909 1 89.75 241 GLU B C 1
ATOM 4891 O O . GLU B 1 241 ? 8.648 -29.688 -1.955 1 89.75 241 GLU B O 1
ATOM 4896 N N . SER B 1 242 ? 9.625 -28.078 -0.916 1 92.88 242 SER B N 1
ATOM 4897 C CA . SER B 1 242 ? 8.68 -28.031 0.193 1 92.88 242 SER B CA 1
ATOM 4898 C C . SER B 1 242 ? 8.609 -26.641 0.807 1 92.88 242 SER B C 1
ATOM 4900 O O . SER B 1 242 ? 9.43 -25.766 0.493 1 92.88 242 SER B O 1
ATOM 4902 N N . PHE B 1 243 ? 7.617 -26.406 1.602 1 95.5 243 PHE B N 1
ATOM 4903 C CA . PHE B 1 243 ? 7.379 -25.094 2.176 1 95.5 243 PHE B CA 1
ATOM 4904 C C . PHE B 1 243 ? 7.27 -25.172 3.693 1 95.5 243 PHE B C 1
ATOM 4906 O O . PHE B 1 243 ? 7 -26.234 4.246 1 95.5 243 PHE B O 1
ATOM 4913 N N . LEU B 1 244 ? 7.52 -24.062 4.34 1 96.19 244 LEU B N 1
ATOM 4914 C CA . LEU B 1 244 ? 7.445 -23.891 5.789 1 96.19 244 LEU B CA 1
ATOM 4915 C C . LEU B 1 244 ? 6.809 -22.547 6.141 1 96.19 244 LEU B C 1
ATOM 4917 O O . LEU B 1 244 ? 7.156 -21.516 5.559 1 96.19 244 LEU B O 1
ATOM 4921 N N . LEU B 1 245 ? 5.855 -22.609 7.023 1 97.88 245 LEU B N 1
ATOM 4922 C CA . LEU B 1 245 ? 5.184 -21.406 7.477 1 97.88 245 LEU B CA 1
ATOM 4923 C C . LEU B 1 245 ? 5.594 -21.062 8.906 1 97.88 245 LEU B C 1
ATOM 4925 O O . LEU B 1 245 ? 5.562 -21.922 9.789 1 97.88 245 LEU B O 1
ATOM 4929 N N . ARG B 1 246 ? 6.012 -19.781 9.102 1 98.38 246 ARG B N 1
ATOM 4930 C CA . ARG B 1 246 ? 6.422 -19.328 10.422 1 98.38 246 ARG B CA 1
ATOM 4931 C C . ARG B 1 246 ? 5.668 -18.062 10.82 1 98.38 246 ARG B C 1
ATOM 4933 O O . ARG B 1 246 ? 5.551 -17.125 10.023 1 98.38 246 ARG B O 1
ATOM 4940 N N . GLU B 1 247 ? 5.078 -18.094 12.031 1 98.56 247 GLU B N 1
ATOM 4941 C CA . GLU B 1 247 ? 4.598 -16.844 12.633 1 98.56 247 GLU B CA 1
ATOM 4942 C C . GLU B 1 247 ? 5.738 -16.078 13.305 1 98.56 247 GLU B C 1
ATOM 4944 O O . GLU B 1 247 ? 6.293 -16.531 14.305 1 98.56 247 GLU B O 1
ATOM 4949 N N . GLU B 1 248 ? 6.062 -14.891 12.758 1 98.19 248 GLU B N 1
ATOM 4950 C CA . GLU B 1 248 ? 7.23 -14.164 13.242 1 98.19 248 GLU B CA 1
ATOM 4951 C C . GLU B 1 248 ? 7.219 -12.719 12.773 1 98.19 248 GLU B C 1
ATOM 4953 O O . GLU B 1 248 ? 6.402 -12.344 11.93 1 98.19 248 GLU B O 1
ATOM 4958 N N . GLN B 1 249 ? 8.055 -11.938 13.375 1 96.62 249 GLN B N 1
ATOM 4959 C CA . GLN B 1 249 ? 8.383 -10.648 12.773 1 96.62 249 GLN B CA 1
ATOM 4960 C C . GLN B 1 249 ? 9.148 -10.828 11.469 1 96.62 249 GLN B C 1
ATOM 4962 O O . GLN B 1 249 ? 9.992 -11.719 11.352 1 96.62 249 GLN B O 1
ATOM 4967 N N . MET B 1 250 ? 8.82 -9.992 10.57 1 97.75 250 MET B N 1
ATOM 4968 C CA . MET B 1 250 ? 9.539 -10.086 9.297 1 97.75 250 MET B CA 1
ATOM 4969 C C . MET B 1 250 ? 11.047 -10.102 9.531 1 97.75 250 MET B C 1
ATOM 4971 O O . MET B 1 250 ? 11.586 -9.219 10.188 1 97.75 250 MET B O 1
ATOM 4975 N N . PRO B 1 251 ? 11.695 -11.125 9.016 1 96.94 251 PRO B N 1
ATOM 4976 C CA . PRO B 1 251 ? 13.148 -11.172 9.211 1 96.94 251 PRO B CA 1
ATOM 4977 C C . PRO B 1 251 ? 13.875 -10.039 8.5 1 96.94 251 PRO B C 1
ATOM 4979 O O . PRO B 1 251 ? 13.586 -9.742 7.336 1 96.94 251 PRO B O 1
ATOM 4982 N N . VAL B 1 252 ? 14.695 -9.445 9.172 1 94.81 252 VAL B N 1
ATOM 4983 C CA . VAL B 1 252 ? 15.539 -8.383 8.641 1 94.81 252 VAL B CA 1
ATOM 4984 C C . VAL B 1 252 ? 16.984 -8.578 9.117 1 94.81 252 VAL B C 1
ATOM 4986 O O . VAL B 1 252 ? 17.234 -9.344 10.055 1 94.81 252 VAL B O 1
ATOM 4989 N N . ASP B 1 253 ? 17.938 -7.984 8.328 1 92.12 253 ASP B N 1
ATOM 4990 C CA . ASP B 1 253 ? 19.328 -8.07 8.766 1 92.12 253 ASP B CA 1
ATOM 4991 C C . ASP B 1 253 ? 19.516 -7.383 10.117 1 92.12 253 ASP B C 1
ATOM 4993 O O . ASP B 1 253 ? 18.797 -6.43 10.445 1 92.12 253 ASP B O 1
ATOM 4997 N N . LYS B 1 254 ? 20.562 -7.902 10.758 1 80.62 254 LYS B N 1
ATOM 4998 C CA . LYS B 1 254 ? 20.922 -7.266 12.023 1 80.62 254 LYS B CA 1
ATOM 4999 C C . LYS B 1 254 ? 21.328 -5.809 11.812 1 80.62 254 LYS B C 1
ATOM 5001 O O . LYS B 1 254 ? 21.984 -5.48 10.82 1 80.62 254 LYS B O 1
ATOM 5006 N N . ALA B 1 255 ? 20.828 -4.785 12.484 1 76.12 255 ALA B N 1
ATOM 5007 C CA . ALA B 1 255 ? 21.141 -3.361 12.469 1 76.12 255 ALA B CA 1
ATOM 5008 C C . ALA B 1 255 ? 20.531 -2.674 11.258 1 76.12 255 ALA B C 1
ATOM 5010 O O . ALA B 1 255 ? 21.141 -1.801 10.648 1 76.12 255 ALA B O 1
ATOM 5011 N N . HIS B 1 256 ? 19.484 -3.211 10.789 1 78.62 256 HIS B N 1
ATOM 5012 C CA . HIS B 1 256 ? 18.797 -2.521 9.703 1 78.62 256 HIS B CA 1
ATOM 5013 C C . HIS B 1 256 ? 18.672 -1.028 9.984 1 78.62 256 HIS B C 1
ATOM 5015 O O . HIS B 1 256 ? 18.219 -0.633 11.062 1 78.62 256 HIS B O 1
ATOM 5021 N N . PRO B 1 257 ? 19.109 -0.205 9.117 1 77 257 PRO B N 1
ATOM 5022 C CA . PRO B 1 257 ? 19.25 1.226 9.398 1 77 257 PRO B CA 1
ATOM 5023 C C . PRO B 1 257 ? 17.891 1.918 9.586 1 77 257 PRO B C 1
ATOM 5025 O O . PRO B 1 257 ? 17.812 2.969 10.227 1 77 257 PRO B O 1
ATOM 5028 N N . ILE B 1 258 ? 16.891 1.395 8.977 1 84.94 258 ILE B N 1
ATOM 5029 C CA . ILE B 1 258 ? 15.617 2.115 8.922 1 84.94 258 ILE B CA 1
ATOM 5030 C C . ILE B 1 258 ? 14.547 1.329 9.672 1 84.94 258 ILE B C 1
ATOM 5032 O O . ILE B 1 258 ? 13.695 1.915 10.352 1 84.94 258 ILE B O 1
ATOM 5036 N N . MET B 1 259 ? 14.602 0.075 9.578 1 86.56 259 MET B N 1
ATOM 5037 C CA . MET B 1 259 ? 13.508 -0.756 10.07 1 86.56 259 MET B CA 1
ATOM 5038 C C . MET B 1 259 ? 13.625 -0.965 11.578 1 86.56 259 MET B C 1
ATOM 5040 O O . MET B 1 259 ? 14.086 -2.014 12.031 1 86.56 259 MET B O 1
ATOM 5044 N N . HIS B 1 260 ? 13.031 -0.076 12.336 1 88.38 260 HIS B N 1
ATOM 5045 C CA . HIS B 1 260 ? 13.055 -0.15 13.789 1 88.38 260 HIS B CA 1
ATOM 5046 C C . HIS B 1 260 ? 12.016 -1.14 14.305 1 88.38 260 HIS B C 1
ATOM 5048 O O . HIS B 1 260 ? 12.227 -1.785 15.336 1 88.38 260 HIS B O 1
ATOM 5054 N N . ASP B 1 261 ? 10.953 -1.204 13.617 1 93.56 261 ASP B N 1
ATOM 5055 C CA . ASP B 1 261 ? 9.859 -2.105 13.969 1 93.56 261 ASP B CA 1
ATOM 5056 C C . ASP B 1 261 ? 9.406 -2.922 12.758 1 93.56 261 ASP B C 1
ATOM 5058 O O . ASP B 1 261 ? 8.422 -2.578 12.102 1 93.56 261 ASP B O 1
ATOM 5062 N N . PRO B 1 262 ? 10.117 -4.02 12.484 1 94.75 262 PRO B N 1
ATOM 5063 C CA . PRO B 1 262 ? 9.648 -4.867 11.383 1 94.75 262 PRO B CA 1
ATOM 5064 C C . PRO B 1 262 ? 8.219 -5.371 11.594 1 94.75 262 PRO B C 1
ATOM 5066 O O . PRO B 1 262 ? 7.809 -5.598 12.734 1 94.75 262 PRO B O 1
ATOM 5069 N N . PRO B 1 263 ? 7.539 -5.527 10.547 1 95.94 263 PRO B N 1
ATOM 5070 C CA . PRO B 1 263 ? 6.152 -5.957 10.711 1 95.94 263 PRO B CA 1
ATOM 5071 C C . PRO B 1 263 ? 6.035 -7.355 11.312 1 95.94 263 PRO B C 1
ATOM 5073 O O . PRO B 1 263 ? 6.785 -8.258 10.938 1 95.94 263 PRO B O 1
ATOM 5076 N N . ALA B 1 264 ? 5.082 -7.516 12.203 1 96.19 264 ALA B N 1
ATOM 5077 C CA . ALA B 1 264 ? 4.699 -8.844 12.672 1 96.19 264 ALA B CA 1
ATOM 5078 C C . ALA B 1 264 ? 3.805 -9.547 11.656 1 96.19 264 ALA B C 1
ATOM 5080 O O . ALA B 1 264 ? 3.066 -8.898 10.914 1 96.19 264 ALA B O 1
ATOM 5081 N N . GLY B 1 265 ? 3.914 -10.891 11.633 1 98.06 265 GLY B N 1
ATOM 5082 C CA . GLY B 1 265 ? 3.078 -11.656 10.719 1 98.06 265 GLY B CA 1
ATOM 5083 C C . GLY B 1 265 ? 3.578 -13.07 10.492 1 98.06 265 GLY B C 1
ATOM 5084 O O . GLY B 1 265 ? 3.953 -13.758 11.438 1 98.06 265 GLY B O 1
ATOM 5085 N N . TRP B 1 266 ? 3.469 -13.438 9.211 1 98.75 266 TRP B N 1
ATOM 5086 C CA . TRP B 1 266 ? 3.82 -14.789 8.797 1 98.75 266 TRP B CA 1
ATOM 5087 C C . TRP B 1 266 ? 4.816 -14.766 7.645 1 98.75 266 TRP B C 1
ATOM 5089 O O . TRP B 1 266 ? 4.688 -13.961 6.723 1 98.75 266 TRP B O 1
ATOM 5099 N N . THR B 1 267 ? 5.777 -15.641 7.738 1 98.69 267 THR B N 1
ATOM 5100 C CA . THR B 1 267 ? 6.707 -15.812 6.629 1 98.69 267 THR B CA 1
ATOM 5101 C C . THR B 1 267 ? 6.566 -17.203 6.012 1 98.69 267 THR B C 1
ATOM 5103 O O . THR B 1 267 ? 6.547 -18.203 6.727 1 98.69 267 THR B O 1
ATOM 5106 N N . LEU B 1 268 ? 6.387 -17.25 4.734 1 98.5 268 LEU B N 1
ATOM 5107 C CA . LEU B 1 268 ? 6.453 -18.484 3.977 1 98.5 268 LEU B CA 1
ATOM 5108 C C . LEU B 1 268 ? 7.871 -18.734 3.475 1 98.5 268 LEU B C 1
ATOM 5110 O O . LEU B 1 268 ? 8.445 -17.906 2.766 1 98.5 268 LEU B O 1
ATOM 5114 N N . TYR B 1 269 ? 8.352 -19.859 3.836 1 96.75 269 TYR B N 1
ATOM 5115 C CA . TYR B 1 269 ? 9.672 -20.281 3.375 1 96.75 269 TYR B CA 1
ATOM 5116 C C . TYR B 1 269 ? 9.555 -21.422 2.367 1 96.75 269 TYR B C 1
ATOM 5118 O O . TYR B 1 269 ? 8.609 -22.203 2.41 1 96.75 269 TYR B O 1
ATOM 5126 N N . ARG B 1 270 ? 10.539 -21.469 1.527 1 95.44 270 ARG B N 1
ATOM 5127 C CA . ARG B 1 270 ? 10.742 -22.578 0.603 1 95.44 270 ARG B CA 1
ATOM 5128 C C . ARG B 1 270 ? 12.07 -23.281 0.877 1 95.44 270 ARG B C 1
ATOM 5130 O O . ARG B 1 270 ? 13.078 -22.641 1.133 1 95.44 270 ARG B O 1
ATOM 5137 N N . ARG B 1 271 ? 12.023 -24.531 0.769 1 92.81 271 ARG B N 1
ATOM 5138 C CA . ARG B 1 271 ? 13.258 -25.312 0.906 1 92.81 271 ARG B CA 1
ATOM 5139 C C . ARG B 1 271 ? 13.984 -25.406 -0.428 1 92.81 271 ARG B C 1
ATOM 5141 O O . ARG B 1 271 ? 13.398 -25.828 -1.432 1 92.81 271 ARG B O 1
ATOM 5148 N N . ILE B 1 272 ? 15.172 -25.062 -0.386 1 91.75 272 ILE B N 1
ATOM 5149 C CA . ILE B 1 272 ? 16.031 -25.203 -1.556 1 91.75 272 ILE B CA 1
ATOM 5150 C C . ILE B 1 272 ? 16.969 -26.391 -1.357 1 91.75 272 ILE B C 1
ATOM 5152 O O . ILE B 1 272 ? 17.688 -26.469 -0.353 1 91.75 272 ILE B O 1
ATOM 5156 N N . VAL B 1 273 ? 16.969 -27.312 -2.285 1 90.94 273 VAL B N 1
ATOM 5157 C CA . VAL B 1 273 ? 17.812 -28.5 -2.215 1 90.94 273 VAL B CA 1
ATOM 5158 C C . VAL B 1 273 ? 18.719 -28.562 -3.445 1 90.94 273 VAL B C 1
ATOM 5160 O O . VAL B 1 273 ? 18.438 -27.922 -4.461 1 90.94 273 VAL B O 1
ATOM 5163 N N . PRO B 1 274 ? 19.797 -29.297 -3.357 1 90.5 274 PRO B N 1
ATOM 5164 C CA . PRO B 1 274 ? 20.641 -29.484 -4.535 1 90.5 274 PRO B CA 1
ATOM 5165 C C . PRO B 1 274 ? 19.906 -30.125 -5.703 1 90.5 274 PRO B C 1
ATOM 5167 O O . PRO B 1 274 ? 18.922 -30.844 -5.496 1 90.5 274 PRO B O 1
ATOM 5170 N N . ALA B 1 275 ? 20.422 -29.844 -6.871 1 88.56 275 ALA B N 1
ATOM 5171 C CA . ALA B 1 275 ? 19.844 -30.422 -8.078 1 88.56 275 ALA B CA 1
ATOM 5172 C C . ALA B 1 275 ? 19.734 -31.938 -7.961 1 88.56 275 ALA B C 1
ATOM 5174 O O . ALA B 1 275 ? 20.703 -32.625 -7.602 1 88.56 275 ALA B O 1
ATOM 5175 N N . GLY B 1 276 ? 18.594 -32.375 -8.211 1 85.38 276 GLY B N 1
ATOM 5176 C CA . GLY B 1 276 ? 18.391 -33.812 -8.242 1 85.38 276 GLY B CA 1
ATOM 5177 C C . GLY B 1 276 ? 18 -34.406 -6.895 1 85.38 276 GLY B C 1
ATOM 5178 O O . GLY B 1 276 ? 17.562 -35.562 -6.809 1 85.38 276 GLY B O 1
ATOM 5179 N N . ALA B 1 277 ? 18.172 -33.625 -5.871 1 88.5 277 ALA B N 1
ATOM 5180 C CA . ALA B 1 277 ? 17.828 -34.125 -4.539 1 88.5 277 ALA B CA 1
ATOM 5181 C C . ALA B 1 277 ? 16.312 -34.219 -4.359 1 88.5 277 ALA B C 1
ATOM 5183 O O . ALA B 1 277 ? 15.562 -33.406 -4.922 1 88.5 277 ALA B O 1
ATOM 5184 N N . ILE B 1 278 ? 15.883 -35.188 -3.582 1 88.31 278 ILE B N 1
ATOM 5185 C CA . ILE B 1 278 ? 14.461 -35.406 -3.336 1 88.31 278 ILE B CA 1
ATOM 5186 C C . ILE B 1 278 ? 14.164 -35.25 -1.85 1 88.31 278 ILE B C 1
ATOM 5188 O O . ILE B 1 278 ? 14.93 -35.688 -0.997 1 88.31 278 ILE B O 1
ATOM 5192 N N . ILE B 1 279 ? 13.094 -34.625 -1.617 1 89.25 279 ILE B N 1
ATOM 5193 C CA . ILE B 1 279 ? 12.555 -34.5 -0.268 1 89.25 279 ILE B CA 1
ATOM 5194 C C . ILE B 1 279 ? 11.555 -35.625 -0.017 1 89.25 279 ILE B C 1
ATOM 5196 O O . ILE B 1 279 ? 10.461 -35.625 -0.593 1 89.25 279 ILE B O 1
ATOM 5200 N N . GLU B 1 280 ? 11.852 -36.5 0.824 1 86.94 280 GLU B N 1
ATOM 5201 C CA . GLU B 1 280 ? 11.023 -37.688 1.034 1 86.94 280 GLU B CA 1
ATOM 5202 C C . GLU B 1 280 ? 9.672 -37.281 1.63 1 86.94 280 GLU B C 1
ATOM 5204 O O . GLU B 1 280 ? 8.625 -37.781 1.181 1 86.94 280 GLU B O 1
ATOM 5209 N N . HIS B 1 281 ? 9.773 -36.531 2.65 1 89.5 281 HIS B N 1
ATOM 5210 C CA . HIS B 1 281 ? 8.562 -36 3.27 1 89.5 281 HIS B CA 1
ATOM 5211 C C . HIS B 1 281 ? 8.711 -34.5 3.59 1 89.5 281 HIS B C 1
ATOM 5213 O O . HIS B 1 281 ? 9.758 -34.094 4.086 1 89.5 281 HIS B O 1
ATOM 5219 N N . HIS B 1 282 ? 7.684 -33.781 3.348 1 86.31 282 HIS B N 1
ATOM 5220 C CA . HIS B 1 282 ? 7.789 -32.344 3.457 1 86.31 282 HIS B CA 1
ATOM 5221 C C . HIS B 1 282 ? 8.109 -31.906 4.887 1 86.31 282 HIS B C 1
ATOM 5223 O O . HIS B 1 282 ? 8.688 -30.844 5.109 1 86.31 282 HIS B O 1
ATOM 5229 N N . SER B 1 283 ? 7.812 -32.75 5.875 1 82.62 283 SER B N 1
ATOM 5230 C CA . SER B 1 283 ? 8.109 -32.438 7.273 1 82.62 283 SER B CA 1
ATOM 5231 C C . SER B 1 283 ? 9.547 -32.781 7.621 1 82.62 283 SER B C 1
ATOM 5233 O O . SER B 1 283 ? 10.055 -32.375 8.672 1 82.62 283 SER B O 1
ATOM 5235 N N . ASP B 1 284 ? 10.273 -33.5 6.719 1 76.38 284 ASP B N 1
ATOM 5236 C CA . ASP B 1 284 ? 11.641 -33.969 6.965 1 76.38 284 ASP B CA 1
ATOM 5237 C C . ASP B 1 284 ? 12.656 -33.031 6.305 1 76.38 284 ASP B C 1
ATOM 5239 O O . ASP B 1 284 ? 13.773 -33.469 5.996 1 76.38 284 ASP B O 1
ATOM 5243 N N . ALA B 1 285 ? 12.352 -31.969 5.953 1 61.41 285 ALA B N 1
ATOM 5244 C CA . ALA B 1 285 ? 13.141 -31.172 5.02 1 61.41 285 ALA B CA 1
ATOM 5245 C C . ALA B 1 285 ? 14.508 -30.844 5.609 1 61.41 285 ALA B C 1
ATOM 5247 O O . ALA B 1 285 ? 15.5 -30.719 4.883 1 61.41 285 ALA B O 1
ATOM 5248 N N . ASP B 1 286 ? 14.688 -30.984 6.828 1 69.56 286 ASP B N 1
ATOM 5249 C CA . ASP B 1 286 ? 16 -30.641 7.359 1 69.56 286 ASP B CA 1
ATOM 5250 C C . ASP B 1 286 ? 17 -31.781 7.172 1 69.56 286 ASP B C 1
ATOM 5252 O O . ASP B 1 286 ? 18.188 -31.641 7.488 1 69.56 286 ASP B O 1
ATOM 5256 N N . SER B 1 287 ? 16.391 -32.719 6.367 1 74.62 287 SER B N 1
ATOM 5257 C CA . SER B 1 287 ? 17.219 -33.906 6.285 1 74.62 287 SER B CA 1
ATOM 5258 C C . SER B 1 287 ? 18.047 -33.938 5 1 74.62 287 SER B C 1
ATOM 5260 O O . SER B 1 287 ? 18.906 -34.781 4.824 1 74.62 287 SER B O 1
ATOM 5262 N N . VAL B 1 288 ? 17.859 -33.031 4.145 1 84.94 288 VAL B N 1
ATOM 5263 C CA . VAL B 1 288 ? 18.594 -33.031 2.883 1 84.94 288 VAL B CA 1
ATOM 5264 C C . VAL B 1 288 ? 19.875 -32.219 3.041 1 84.94 288 VAL B C 1
ATOM 5266 O O . VAL B 1 288 ? 19.844 -31.031 3.322 1 84.94 288 VAL B O 1
ATOM 5269 N N . PRO B 1 289 ? 21.016 -32.875 2.795 1 87.31 289 PRO B N 1
ATOM 5270 C CA . PRO B 1 289 ? 22.281 -32.156 2.924 1 87.31 289 PRO B CA 1
ATOM 5271 C C . PRO B 1 289 ? 22.375 -30.953 1.976 1 87.31 289 PRO B C 1
ATOM 5273 O O . PRO B 1 289 ? 21.859 -31.016 0.852 1 87.31 289 PRO B O 1
ATOM 5276 N N . ASP B 1 290 ? 23.047 -29.906 2.447 1 89.44 290 ASP B N 1
ATOM 5277 C CA . ASP B 1 290 ? 23.344 -28.703 1.673 1 89.44 290 ASP B CA 1
ATOM 5278 C C . ASP B 1 290 ? 22.062 -28 1.245 1 89.44 290 ASP B C 1
ATOM 5280 O O . ASP B 1 290 ? 21.984 -27.438 0.152 1 89.44 290 ASP B O 1
ATOM 5284 N N . SER B 1 291 ? 21.031 -28.234 2.004 1 92.06 291 SER B N 1
ATOM 5285 C CA . SER B 1 291 ? 19.766 -27.562 1.769 1 92.06 291 SER B CA 1
ATOM 5286 C C . SER B 1 291 ? 19.609 -26.359 2.695 1 92.06 291 SER B C 1
ATOM 5288 O O . SER B 1 291 ? 20.312 -26.234 3.695 1 92.06 291 SER B O 1
ATOM 5290 N N . TYR B 1 292 ? 18.797 -25.406 2.354 1 93 292 TYR B N 1
ATOM 5291 C CA . TYR B 1 292 ? 18.484 -24.25 3.199 1 93 292 TYR B CA 1
ATOM 5292 C C . TYR B 1 292 ? 17.062 -23.75 2.934 1 93 292 TYR B C 1
ATOM 5294 O O . TYR B 1 292 ? 16.469 -24.078 1.909 1 93 292 TYR B O 1
ATOM 5302 N N . TRP B 1 293 ? 16.562 -23.031 3.885 1 94.44 293 TRP B N 1
ATOM 5303 C CA . TRP B 1 293 ? 15.266 -22.375 3.74 1 94.44 293 TRP B CA 1
ATOM 5304 C C . TRP B 1 293 ? 15.445 -20.938 3.252 1 94.44 293 TRP B C 1
ATOM 5306 O O . TRP B 1 293 ? 16.328 -20.219 3.721 1 94.44 293 TRP B O 1
ATOM 5316 N N . THR B 1 294 ? 14.695 -20.562 2.324 1 95.88 294 THR B N 1
ATOM 5317 C CA . THR B 1 294 ? 14.672 -19.188 1.83 1 95.88 294 THR B CA 1
ATOM 5318 C C . THR B 1 294 ? 13.266 -18.609 1.935 1 95.88 294 THR B C 1
ATOM 5320 O O . THR B 1 294 ? 12.273 -19.297 1.665 1 95.88 294 THR B O 1
ATOM 5323 N N . PRO B 1 295 ? 13.133 -17.328 2.412 1 97.38 295 PRO B N 1
ATOM 5324 C CA . PRO B 1 295 ? 11.797 -16.734 2.424 1 97.38 295 PRO B CA 1
ATOM 5325 C C . PRO B 1 295 ? 11.219 -16.531 1.021 1 97.38 295 PRO B C 1
ATOM 5327 O O . PRO B 1 295 ? 11.977 -16.344 0.065 1 97.38 295 PRO B O 1
ATOM 5330 N N . CYS B 1 296 ? 9.93 -16.656 0.943 1 97.56 296 CYS B N 1
ATOM 5331 C CA . CYS B 1 296 ? 9.203 -16.281 -0.27 1 97.56 296 CYS B CA 1
ATOM 5332 C C . CYS B 1 296 ? 8.445 -14.977 -0.081 1 97.56 296 CYS B C 1
ATOM 5334 O O . CYS B 1 296 ? 8.695 -14.008 -0.793 1 97.56 296 CYS B O 1
ATOM 5336 N N . ILE B 1 297 ? 7.586 -14.977 0.915 1 98.38 297 ILE B N 1
ATOM 5337 C CA . ILE B 1 297 ? 6.773 -13.797 1.204 1 98.38 297 ILE B CA 1
ATOM 5338 C C . ILE B 1 297 ? 6.637 -13.625 2.715 1 98.38 297 ILE B C 1
ATOM 5340 O O . ILE B 1 297 ? 6.801 -14.586 3.473 1 98.38 297 ILE B O 1
ATOM 5344 N N . HIS B 1 298 ? 6.418 -12.461 3.156 1 98.62 298 HIS B N 1
ATOM 5345 C CA . HIS B 1 298 ? 5.957 -12.109 4.492 1 98.62 298 HIS B CA 1
ATOM 5346 C C . HIS B 1 298 ? 4.613 -11.383 4.438 1 98.62 298 HIS B C 1
ATOM 5348 O O . HIS B 1 298 ? 4.457 -10.414 3.691 1 98.62 298 HIS B O 1
ATOM 5354 N N . PHE B 1 299 ? 3.631 -11.914 5.207 1 98.38 299 PHE B N 1
ATOM 5355 C CA . PHE B 1 299 ? 2.293 -11.352 5.074 1 98.38 299 PHE B CA 1
ATOM 5356 C C . PHE B 1 299 ? 1.659 -11.133 6.445 1 98.38 299 PHE B C 1
ATOM 5358 O O . PHE B 1 299 ? 2.064 -11.75 7.426 1 98.38 299 PHE B O 1
ATOM 5365 N N . SER B 1 300 ? 0.728 -10.172 6.461 1 96.38 300 SER B N 1
ATOM 5366 C CA . SER B 1 300 ? -0.143 -9.906 7.598 1 96.38 300 SER B CA 1
ATOM 5367 C C . SER B 1 300 ? -1.499 -10.578 7.43 1 96.38 300 SER B C 1
ATOM 5369 O O . SER B 1 300 ? -1.872 -10.969 6.32 1 96.38 300 SER B O 1
ATOM 5371 N N . LEU B 1 301 ? -2.186 -10.742 8.531 1 96.88 301 LEU B N 1
ATOM 5372 C CA . LEU B 1 301 ? -3.527 -11.312 8.438 1 96.88 301 LEU B CA 1
ATOM 5373 C C . LEU B 1 301 ? -4.57 -10.211 8.258 1 96.88 301 LEU B C 1
ATOM 5375 O O . LEU B 1 301 ? -5.762 -10.5 8.102 1 96.88 301 LEU B O 1
ATOM 5379 N N . SER B 1 302 ? -4.133 -8.977 8.258 1 95.62 302 SER B N 1
ATOM 5380 C CA . SER B 1 302 ? -5.059 -7.871 8.047 1 95.62 302 SER B CA 1
ATOM 5381 C C . SER B 1 302 ? -5.742 -7.973 6.688 1 95.62 302 SER B C 1
ATOM 5383 O O . SER B 1 302 ? -5.07 -7.992 5.652 1 95.62 302 SER B O 1
ATOM 5385 N N . THR B 1 303 ? -7.07 -7.93 6.727 1 95.88 303 THR B N 1
ATOM 5386 C CA . THR B 1 303 ? -7.84 -8.07 5.496 1 95.88 303 THR B CA 1
ATOM 5387 C C . THR B 1 303 ? -7.691 -6.836 4.617 1 95.88 303 THR B C 1
ATOM 5389 O O . THR B 1 303 ? -7.77 -5.707 5.105 1 95.88 303 THR B O 1
ATOM 5392 N N . MET B 1 304 ? -7.457 -7.094 3.387 1 96 304 MET B N 1
ATOM 5393 C CA . MET B 1 304 ? -7.422 -6.016 2.406 1 96 304 MET B CA 1
ATOM 5394 C C . MET B 1 304 ? -8.828 -5.656 1.938 1 96 304 MET B C 1
ATOM 5396 O O . MET B 1 304 ? -9.68 -6.535 1.786 1 96 304 MET B O 1
ATOM 5400 N N . THR B 1 305 ? -9.023 -4.398 1.668 1 93.44 305 THR B N 1
ATOM 5401 C CA . THR B 1 305 ? -10.219 -3.92 0.977 1 93.44 305 THR B CA 1
ATOM 5402 C C . THR B 1 305 ? -9.977 -3.836 -0.527 1 93.44 305 THR B C 1
ATOM 5404 O O . THR B 1 305 ? -8.836 -3.949 -0.984 1 93.44 305 THR B O 1
ATOM 5407 N N . PRO B 1 306 ? -11.094 -3.662 -1.312 1 93.38 306 PRO B N 1
ATOM 5408 C CA . PRO B 1 306 ? -10.906 -3.461 -2.75 1 93.38 306 PRO B CA 1
ATOM 5409 C C . PRO B 1 306 ? -9.977 -2.289 -3.062 1 93.38 306 PRO B C 1
ATOM 5411 O O . PRO B 1 306 ? -9.211 -2.344 -4.027 1 93.38 306 PRO B O 1
ATOM 5414 N N . GLU B 1 307 ? -9.969 -1.267 -2.244 1 92.69 307 GLU B N 1
ATOM 5415 C CA . GLU B 1 307 ? -9.102 -0.114 -2.471 1 92.69 307 GLU B CA 1
ATOM 5416 C C . GLU B 1 307 ? -7.641 -0.471 -2.242 1 92.69 307 GLU B C 1
ATOM 5418 O O . GLU B 1 307 ? -6.754 0.069 -2.906 1 92.69 307 GLU B O 1
ATOM 5423 N N . ASP B 1 308 ? -7.434 -1.342 -1.279 1 95.38 308 ASP B N 1
ATOM 5424 C CA . ASP B 1 308 ? -6.074 -1.838 -1.094 1 95.38 308 ASP B CA 1
ATOM 5425 C C . ASP B 1 308 ? -5.578 -2.561 -2.344 1 95.38 308 ASP B C 1
ATOM 5427 O O . ASP B 1 308 ? -4.426 -2.395 -2.748 1 95.38 308 ASP B O 1
ATOM 5431 N N . THR B 1 309 ? -6.461 -3.367 -2.898 1 95.56 309 THR B N 1
ATOM 5432 C CA . THR B 1 309 ? -6.141 -4.09 -4.125 1 95.56 309 THR B CA 1
ATOM 5433 C C . THR B 1 309 ? -5.824 -3.119 -5.258 1 95.56 309 THR B C 1
ATOM 5435 O O . THR B 1 309 ? -4.844 -3.301 -5.984 1 95.56 309 THR B O 1
ATOM 5438 N N . MET B 1 310 ? -6.59 -2.096 -5.348 1 94.38 310 MET B N 1
ATOM 5439 C CA . MET B 1 310 ? -6.402 -1.102 -6.398 1 94.38 310 MET B CA 1
ATOM 5440 C C . MET B 1 310 ? -5.059 -0.397 -6.246 1 94.38 310 MET B C 1
ATOM 5442 O O . MET B 1 310 ? -4.348 -0.193 -7.234 1 94.38 310 MET B O 1
ATOM 5446 N N . MET B 1 311 ? -4.715 -0.102 -5.066 1 95.44 311 MET B N 1
ATOM 5447 C CA . MET B 1 311 ? -3.443 0.564 -4.805 1 95.44 311 MET B CA 1
ATOM 5448 C C . MET B 1 311 ? -2.271 -0.334 -5.184 1 95.44 311 MET B C 1
ATOM 5450 O O . MET B 1 311 ? -1.366 0.089 -5.906 1 95.44 311 MET B O 1
ATOM 5454 N N . GLY B 1 312 ? -2.309 -1.54 -4.676 1 96.19 312 GLY B N 1
ATOM 5455 C CA . GLY B 1 312 ? -1.241 -2.471 -5 1 96.19 312 GLY B CA 1
ATOM 5456 C C . GLY B 1 312 ? -1.123 -2.75 -6.488 1 96.19 312 GLY B C 1
ATOM 5457 O O . GLY B 1 312 ? -0.022 -2.744 -7.039 1 96.19 312 GLY B O 1
ATOM 5458 N N . ASN B 1 313 ? -2.258 -2.9 -7.137 1 95.56 313 ASN B N 1
ATOM 5459 C CA . ASN B 1 313 ? -2.273 -3.154 -8.57 1 95.56 313 ASN B CA 1
ATOM 5460 C C . ASN B 1 313 ? -1.726 -1.965 -9.359 1 95.56 313 ASN B C 1
ATOM 5462 O O . ASN B 1 313 ? -0.953 -2.141 -10.297 1 95.56 313 ASN B O 1
ATOM 5466 N N . HIS B 1 314 ? -2.135 -0.803 -8.984 1 94.75 314 HIS B N 1
ATOM 5467 C CA . HIS B 1 314 ? -1.7 0.417 -9.648 1 94.75 314 HIS B CA 1
ATOM 5468 C C . HIS B 1 314 ? -0.182 0.557 -9.617 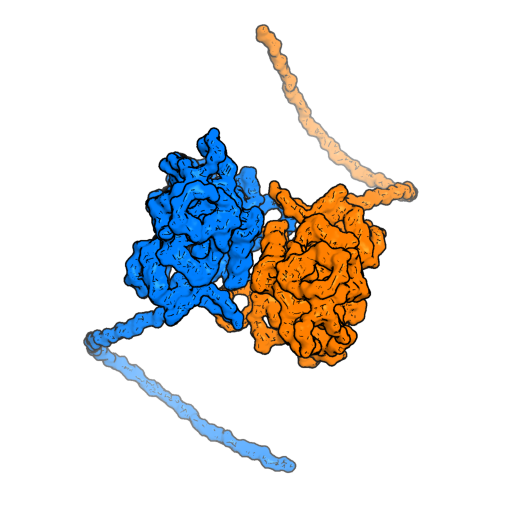1 94.75 314 HIS B C 1
ATOM 5470 O O . HIS B 1 314 ? 0.446 0.84 -10.641 1 94.75 314 HIS B O 1
ATOM 5476 N N . PHE B 1 315 ? 0.393 0.309 -8.469 1 95.94 315 PHE B N 1
ATOM 5477 C CA . PHE B 1 315 ? 1.842 0.388 -8.328 1 95.94 315 PHE B CA 1
ATOM 5478 C C . PHE B 1 315 ? 2.529 -0.647 -9.211 1 95.94 315 PHE B C 1
ATOM 5480 O O . PHE B 1 315 ? 3.43 -0.312 -9.984 1 95.94 315 PHE B O 1
ATOM 5487 N N . ASN B 1 316 ? 2.082 -1.857 -9.156 1 95.25 316 ASN B N 1
ATOM 5488 C CA . ASN B 1 316 ? 2.699 -2.959 -9.891 1 95.25 316 ASN B CA 1
ATOM 5489 C C . ASN B 1 316 ? 2.574 -2.768 -11.398 1 95.25 316 ASN B C 1
ATOM 5491 O O . ASN B 1 316 ? 3.432 -3.217 -12.156 1 95.25 316 ASN B O 1
ATOM 5495 N N . CYS B 1 317 ? 1.592 -2.002 -11.797 1 94.5 317 CYS B N 1
ATOM 5496 C CA . CYS B 1 317 ? 1.339 -1.845 -13.227 1 94.5 317 CYS B CA 1
ATOM 5497 C C . CYS B 1 317 ? 2.072 -0.63 -13.781 1 94.5 317 CYS B C 1
ATOM 5499 O O . CYS B 1 317 ? 2.391 -0.581 -14.969 1 94.5 317 CYS B O 1
ATOM 5501 N N . THR B 1 318 ? 2.385 0.357 -12.875 1 92.44 318 THR B N 1
ATOM 5502 C CA . THR B 1 318 ? 2.686 1.636 -13.508 1 92.44 318 THR B CA 1
ATOM 5503 C C . THR B 1 318 ? 3.998 2.207 -12.977 1 92.44 318 THR B C 1
ATOM 5505 O O . THR B 1 318 ? 4.633 3.033 -13.633 1 92.44 318 THR B O 1
ATOM 5508 N N . HIS B 1 319 ? 4.391 1.826 -11.852 1 92.62 319 HIS B N 1
ATOM 5509 C CA . HIS B 1 319 ? 5.574 2.465 -11.281 1 92.62 319 HIS B CA 1
ATOM 5510 C C . HIS B 1 319 ? 6.852 1.87 -11.867 1 92.62 319 HIS B C 1
ATOM 5512 O O . HIS B 1 319 ? 6.957 0.653 -12.031 1 92.62 319 HIS B O 1
ATOM 5518 N N . ASP B 1 320 ? 7.867 2.656 -12.008 1 87.69 320 ASP B N 1
ATOM 5519 C CA . ASP B 1 320 ? 9.102 2.242 -12.664 1 87.69 320 ASP B CA 1
ATOM 5520 C C . ASP B 1 320 ? 9.891 1.273 -11.789 1 87.69 320 ASP B C 1
ATOM 5522 O O . ASP B 1 320 ? 10.648 0.446 -12.297 1 87.69 320 ASP B O 1
ATOM 5526 N N . ARG B 1 321 ? 9.648 1.345 -10.508 1 86.75 321 ARG B N 1
ATOM 5527 C CA . ARG B 1 321 ? 10.414 0.508 -9.586 1 86.75 321 ARG B CA 1
ATOM 5528 C C . ARG B 1 321 ? 9.688 -0.805 -9.312 1 86.75 321 ARG B C 1
ATOM 5530 O O . ARG B 1 321 ? 10.219 -1.674 -8.609 1 86.75 321 ARG B O 1
ATOM 5537 N N . ALA B 1 322 ? 8.508 -0.858 -9.844 1 89.88 322 ALA B N 1
ATOM 5538 C CA . ALA B 1 322 ? 7.816 -2.135 -9.68 1 89.88 322 ALA B CA 1
ATOM 5539 C C . ALA B 1 322 ? 8.508 -3.238 -10.484 1 89.88 322 ALA B C 1
ATOM 5541 O O . ALA B 1 322 ? 8.914 -3.023 -11.625 1 89.88 322 ALA B O 1
ATOM 5542 N N . GLY B 1 323 ? 8.633 -4.355 -9.992 1 85.31 323 GLY B N 1
ATOM 5543 C CA . GLY B 1 323 ? 9.445 -5.453 -10.5 1 85.31 323 GLY B CA 1
ATOM 5544 C C . GLY B 1 323 ? 9.078 -5.863 -11.914 1 85.31 323 GLY B C 1
ATOM 5545 O O . GLY B 1 323 ? 9.953 -6.145 -12.734 1 85.31 323 GLY B O 1
ATOM 5546 N N . PHE B 1 324 ? 7.828 -5.801 -12.211 1 89.56 324 PHE B N 1
ATOM 5547 C CA . PHE B 1 324 ? 7.387 -6.43 -13.445 1 89.56 324 PHE B CA 1
ATOM 5548 C C . PHE B 1 324 ? 7.254 -5.398 -14.562 1 89.56 324 PHE B C 1
ATOM 5550 O O . PHE B 1 324 ? 7 -5.754 -15.711 1 89.56 324 PHE B O 1
ATOM 5557 N N . THR B 1 325 ? 7.473 -4.137 -14.266 1 88.81 325 THR B N 1
ATOM 5558 C CA . THR B 1 325 ? 7.344 -3.127 -15.312 1 88.81 325 THR B CA 1
ATOM 5559 C C . THR B 1 325 ? 8.531 -3.191 -16.266 1 88.81 325 THR B C 1
ATOM 5561 O O . THR B 1 325 ? 8.461 -2.672 -17.391 1 88.81 325 THR B O 1
ATOM 5564 N N . GLY B 1 326 ? 9.57 -3.902 -15.891 1 89.62 326 GLY B N 1
ATOM 5565 C CA . GLY B 1 326 ? 10.719 -4.055 -16.766 1 89.62 326 GLY B CA 1
ATOM 5566 C C . GLY B 1 326 ? 10.984 -5.496 -17.172 1 89.62 326 GLY B C 1
ATOM 5567 O O . GLY B 1 326 ? 11.977 -5.793 -17.828 1 89.62 326 GLY B O 1
ATOM 5568 N N . VAL B 1 327 ? 10.102 -6.332 -16.781 1 93.56 327 VAL B N 1
ATOM 5569 C CA . VAL B 1 327 ? 10.328 -7.758 -16.984 1 93.56 327 VAL B CA 1
ATOM 5570 C C . VAL B 1 327 ? 9.094 -8.398 -17.609 1 93.56 327 VAL B C 1
ATOM 5572 O O . VAL B 1 327 ? 7.992 -8.305 -17.062 1 93.56 327 VAL B O 1
ATOM 5575 N N . PHE B 1 328 ? 9.281 -9 -18.75 1 95.69 328 PHE B N 1
ATOM 5576 C CA . PHE B 1 328 ? 8.258 -9.836 -19.375 1 95.69 328 PHE B CA 1
ATOM 5577 C C . PHE B 1 328 ? 8.406 -11.289 -18.938 1 95.69 328 PHE B C 1
ATOM 5579 O O . PHE B 1 328 ? 9.438 -11.914 -19.188 1 95.69 328 PHE B O 1
ATOM 5586 N N . VAL B 1 329 ? 7.344 -11.797 -18.281 1 96.38 329 VAL B N 1
ATOM 5587 C CA . VAL B 1 329 ? 7.457 -13.172 -17.812 1 96.38 329 VAL B CA 1
ATOM 5588 C C . VAL B 1 329 ? 6.09 -13.852 -17.875 1 96.38 329 VAL B C 1
ATOM 5590 O O . VAL B 1 329 ? 5.074 -13.242 -17.531 1 96.38 329 VAL B O 1
ATOM 5593 N N . VAL B 1 330 ? 6.055 -15.016 -18.406 1 96.88 330 VAL B N 1
ATOM 5594 C CA . VAL B 1 330 ? 4.941 -15.961 -18.359 1 96.88 330 VAL B CA 1
ATOM 5595 C C . VAL B 1 330 ? 5.438 -17.312 -17.875 1 96.88 330 VAL B C 1
ATOM 5597 O O . VAL B 1 330 ? 6.391 -17.875 -18.422 1 96.88 330 VAL B O 1
ATOM 5600 N N . SER B 1 331 ? 4.848 -17.781 -16.812 1 96.69 331 SER B N 1
ATOM 5601 C CA . SER B 1 331 ? 5.309 -19.016 -16.203 1 96.69 331 SER B CA 1
ATOM 5602 C C . SER B 1 331 ? 4.133 -19.875 -15.734 1 96.69 331 SER B C 1
ATOM 5604 O O . SER B 1 331 ? 3.145 -19.344 -15.219 1 96.69 331 SER B O 1
ATOM 5606 N N . ARG B 1 332 ? 4.262 -21.172 -15.875 1 95.69 332 ARG B N 1
ATOM 5607 C CA . ARG B 1 332 ? 3.193 -22.062 -15.453 1 95.69 332 ARG B CA 1
ATOM 5608 C C . ARG B 1 332 ? 3.758 -23.344 -14.828 1 95.69 332 ARG B C 1
ATOM 5610 O O . ARG B 1 332 ? 4.758 -23.875 -15.305 1 95.69 332 ARG B O 1
ATOM 5617 N N . LEU B 1 333 ? 3.102 -23.797 -13.805 1 94.81 333 LEU B N 1
ATOM 5618 C CA . LEU B 1 333 ? 3.412 -25.094 -13.188 1 94.81 333 LEU B CA 1
ATOM 5619 C C . LEU B 1 333 ? 3.02 -26.234 -14.109 1 94.81 333 LEU B C 1
ATOM 5621 O O . LEU B 1 333 ? 1.952 -26.219 -14.727 1 94.81 333 LEU B O 1
ATOM 5625 N N . LEU B 1 334 ? 3.91 -27.203 -14.102 1 94.25 334 LEU B N 1
ATOM 5626 C CA . LEU B 1 334 ? 3.656 -28.406 -14.891 1 94.25 334 LEU B CA 1
ATOM 5627 C C . LEU B 1 334 ? 3.289 -29.578 -13.984 1 94.25 334 LEU B C 1
ATOM 5629 O O . LEU B 1 334 ? 3.557 -29.547 -12.781 1 94.25 334 LEU B O 1
ATOM 5633 N N . LYS B 1 335 ? 2.711 -30.594 -14.578 1 93.31 335 LYS B N 1
ATOM 5634 C CA . LYS B 1 335 ? 2.23 -31.75 -13.828 1 93.31 335 LYS B CA 1
ATOM 5635 C C . LYS B 1 335 ? 3.379 -32.469 -13.125 1 93.31 335 LYS B C 1
ATOM 5637 O O . LYS B 1 335 ? 3.188 -33.062 -12.062 1 93.31 335 LYS B O 1
ATOM 5642 N N . ASN B 1 336 ? 4.551 -32.344 -13.602 1 89.25 336 ASN B N 1
ATOM 5643 C CA . ASN B 1 336 ? 5.699 -33 -13.008 1 89.25 336 ASN B CA 1
ATOM 5644 C C . ASN B 1 336 ? 6.32 -32.188 -11.891 1 89.25 336 ASN B C 1
ATOM 5646 O O . ASN B 1 336 ? 7.332 -32.562 -11.305 1 89.25 336 ASN B O 1
ATOM 5650 N N . GLY B 1 337 ? 5.773 -31.047 -11.703 1 90 337 GLY B N 1
ATOM 5651 C CA . GLY B 1 337 ? 6.258 -30.203 -10.625 1 90 337 GLY B CA 1
ATOM 5652 C C . GLY B 1 337 ? 7.219 -29.125 -11.102 1 90 337 GLY B C 1
ATOM 5653 O O . GLY B 1 337 ? 7.539 -28.203 -10.352 1 90 337 GLY B O 1
ATOM 5654 N N . GLY B 1 338 ? 7.668 -29.281 -12.258 1 90.69 338 GLY B N 1
ATOM 5655 C CA . GLY B 1 338 ? 8.5 -28.234 -12.844 1 90.69 338 GLY B CA 1
ATOM 5656 C C . GLY B 1 338 ? 7.703 -27.047 -13.336 1 90.69 338 GLY B C 1
ATOM 5657 O O . GLY B 1 338 ? 6.484 -26.984 -13.156 1 90.69 338 GLY B O 1
ATOM 5658 N N . ARG B 1 339 ? 8.438 -26.016 -13.859 1 93.69 339 ARG B N 1
ATOM 5659 C CA . ARG B 1 339 ? 7.797 -24.828 -14.422 1 93.69 339 ARG B CA 1
ATOM 5660 C C . ARG B 1 339 ? 8.328 -24.531 -15.82 1 93.69 339 ARG B C 1
ATOM 5662 O O . ARG B 1 339 ? 9.531 -24.672 -16.078 1 93.69 339 ARG B O 1
ATOM 5669 N N . GLN B 1 340 ? 7.461 -24.234 -16.672 1 96.44 340 GLN B N 1
ATOM 5670 C CA . GLN B 1 340 ? 7.809 -23.672 -17.969 1 96.44 340 GLN B CA 1
ATOM 5671 C C . GLN B 1 340 ? 7.676 -22.156 -17.969 1 96.44 340 GLN B C 1
ATOM 5673 O O . GLN B 1 340 ? 6.664 -21.609 -17.531 1 96.44 340 GLN B O 1
ATOM 5678 N N . THR B 1 341 ? 8.781 -21.438 -18.453 1 97.06 341 THR B N 1
ATOM 5679 C CA . THR B 1 341 ? 8.836 -19.984 -18.312 1 97.06 341 THR B CA 1
ATOM 5680 C C . THR B 1 341 ? 9.289 -19.344 -19.625 1 97.06 341 THR B C 1
ATOM 5682 O O . THR B 1 341 ? 10.203 -19.844 -20.281 1 97.06 341 THR B O 1
ATOM 5685 N N . LEU B 1 342 ? 8.586 -18.375 -20.062 1 97.75 342 LEU B N 1
ATOM 5686 C CA . LEU B 1 342 ? 8.992 -17.406 -21.078 1 97.75 342 LEU B CA 1
ATOM 5687 C C . LEU B 1 342 ? 9.359 -16.062 -20.453 1 97.75 342 LEU B C 1
ATOM 5689 O O . LEU B 1 342 ? 8.523 -15.422 -19.812 1 97.75 342 LEU B O 1
ATOM 5693 N N . CYS B 1 343 ? 10.688 -15.641 -20.641 1 96.88 343 CYS B N 1
ATOM 5694 C CA . CYS B 1 343 ? 11.125 -14.508 -19.844 1 96.88 343 CYS B CA 1
ATOM 5695 C C . CYS B 1 343 ? 12.055 -13.602 -20.641 1 96.88 343 CYS B C 1
ATOM 5697 O O . CYS B 1 343 ? 12.875 -14.078 -21.422 1 96.88 343 CYS B O 1
ATOM 5699 N N . ARG B 1 344 ? 11.898 -12.32 -20.406 1 96.44 344 ARG B N 1
ATOM 5700 C CA . ARG B 1 344 ? 12.82 -11.289 -20.875 1 96.44 344 ARG B CA 1
ATOM 5701 C C . ARG B 1 344 ? 12.898 -10.133 -19.875 1 96.44 344 ARG B C 1
ATOM 5703 O O . ARG B 1 344 ? 11.898 -9.789 -19.234 1 96.44 344 ARG B O 1
ATOM 5710 N N . GLY B 1 345 ? 14.086 -9.531 -19.781 1 93.88 345 GLY B N 1
ATOM 5711 C CA . GLY B 1 345 ? 14.242 -8.352 -18.953 1 93.88 345 GLY B CA 1
ATOM 5712 C C . GLY B 1 345 ? 15.078 -8.594 -17.719 1 93.88 345 GLY B C 1
ATOM 5713 O O . GLY B 1 345 ? 15.367 -7.668 -16.969 1 93.88 345 GLY B O 1
ATOM 5714 N N . ILE B 1 346 ? 15.445 -9.766 -17.469 1 91.81 346 ILE B N 1
ATOM 5715 C CA . ILE B 1 346 ? 16.375 -10.117 -16.406 1 91.81 346 ILE B CA 1
ATOM 5716 C C . ILE B 1 346 ? 17.781 -10.297 -16.969 1 91.81 346 ILE B C 1
ATOM 5718 O O . ILE B 1 346 ? 18.031 -11.234 -17.734 1 91.81 346 ILE B O 1
ATOM 5722 N N . PRO B 1 347 ? 18.656 -9.523 -16.547 1 90.06 347 PRO B N 1
ATOM 5723 C CA . PRO B 1 347 ? 19.969 -9.516 -17.172 1 90.06 347 PRO B CA 1
ATOM 5724 C C . PRO B 1 347 ? 20.641 -10.883 -17.141 1 90.06 347 PRO B C 1
ATOM 5726 O O . PRO B 1 347 ? 21.188 -11.328 -18.156 1 90.06 347 PRO B O 1
ATOM 5729 N N . ALA B 1 348 ? 20.547 -11.547 -16.062 1 87.69 348 ALA B N 1
ATOM 5730 C CA . ALA B 1 348 ? 21.188 -12.852 -15.938 1 87.69 348 ALA B CA 1
ATOM 5731 C C . ALA B 1 348 ? 20.594 -13.859 -16.922 1 87.69 348 ALA B C 1
ATOM 5733 O O . ALA B 1 348 ? 21.297 -14.766 -17.391 1 87.69 348 ALA B O 1
ATOM 5734 N N . ILE B 1 349 ? 19.406 -13.711 -17.312 1 90.38 349 ILE B N 1
ATOM 5735 C CA . ILE B 1 349 ? 18.734 -14.602 -18.25 1 90.38 349 ILE B CA 1
ATOM 5736 C C . ILE B 1 349 ? 19.031 -14.156 -19.672 1 90.38 349 ILE B C 1
ATOM 5738 O O . ILE B 1 349 ? 19.359 -14.977 -20.531 1 90.38 349 ILE B O 1
ATOM 5742 N N . ASP B 1 350 ? 19.031 -12.883 -19.906 1 92.31 350 ASP B N 1
ATOM 5743 C CA . ASP B 1 350 ? 19.188 -12.305 -21.234 1 92.31 350 ASP B CA 1
ATOM 5744 C C . ASP B 1 350 ? 20.594 -12.508 -21.766 1 92.31 350 ASP B C 1
ATOM 5746 O O . ASP B 1 350 ? 20.812 -12.453 -22.984 1 92.31 350 ASP B O 1
ATOM 5750 N N . GLU B 1 351 ? 21.5 -12.672 -20.922 1 91.56 351 GLU B N 1
ATOM 5751 C CA . GLU B 1 351 ? 22.906 -12.773 -21.312 1 91.56 351 GLU B CA 1
ATOM 5752 C C . GLU B 1 351 ? 23.141 -13.945 -22.25 1 91.56 351 GLU B C 1
ATOM 5754 O O . GLU B 1 351 ? 24.047 -13.906 -23.094 1 91.56 351 GLU B O 1
ATOM 5759 N N . GLY B 1 352 ? 22.359 -14.93 -22.328 1 91.19 352 GLY B N 1
ATOM 5760 C CA . GLY B 1 352 ? 22.547 -16.094 -23.188 1 91.19 352 GLY B CA 1
ATOM 5761 C C . GLY B 1 352 ? 21.906 -15.945 -24.547 1 91.19 352 GLY B C 1
ATOM 5762 O O . GLY B 1 352 ? 22.031 -16.828 -25.406 1 91.19 352 GLY B O 1
ATOM 5763 N N . ALA B 1 353 ? 21.359 -14.805 -24.828 1 94.31 353 ALA B N 1
ATOM 5764 C CA . ALA B 1 353 ? 20.625 -14.602 -26.078 1 94.31 353 ALA B CA 1
ATOM 5765 C C . ALA B 1 353 ? 21.578 -14.438 -27.266 1 94.31 353 ALA B C 1
ATOM 5767 O O . ALA B 1 353 ? 22.734 -14.023 -27.078 1 94.31 353 ALA B O 1
ATOM 5768 N N . PRO B 1 354 ? 21.094 -14.742 -28.453 1 94.31 354 PRO B N 1
ATOM 5769 C CA . PRO B 1 354 ? 21.891 -14.477 -29.656 1 94.31 354 PRO B CA 1
ATOM 5770 C C . PRO B 1 354 ? 22.266 -13 -29.797 1 94.31 354 PRO B C 1
ATOM 5772 O O . PRO B 1 354 ? 21.484 -12.117 -29.453 1 94.31 354 PRO B O 1
ATOM 5775 N N . GLU B 1 355 ? 23.484 -12.781 -30.234 1 91.94 355 GLU B N 1
ATOM 5776 C CA . GLU B 1 355 ? 23.984 -11.422 -30.375 1 91.94 355 GLU B CA 1
ATOM 5777 C C . GLU B 1 355 ? 23.906 -10.953 -31.828 1 91.94 355 GLU B C 1
ATOM 5779 O O . GLU B 1 355 ? 24.922 -10.703 -32.469 1 91.94 355 GLU B O 1
ATOM 5784 N N . ASP B 1 356 ? 22.766 -10.82 -32.281 1 92.94 356 ASP B N 1
ATOM 5785 C CA . ASP B 1 356 ? 22.578 -10.398 -33.656 1 92.94 356 ASP B CA 1
ATOM 5786 C C . ASP B 1 356 ? 21.859 -9.055 -33.75 1 92.94 356 ASP B C 1
ATOM 5788 O O . ASP B 1 356 ? 21.375 -8.656 -34.812 1 92.94 356 ASP B O 1
ATOM 5792 N N . GLY B 1 357 ? 21.703 -8.422 -32.531 1 88.25 357 GLY B N 1
ATOM 5793 C CA . GLY B 1 357 ? 21.078 -7.113 -32.5 1 88.25 357 GLY B CA 1
ATOM 5794 C C . GLY B 1 357 ? 19.578 -7.18 -32.25 1 88.25 357 GLY B C 1
ATOM 5795 O O . GLY B 1 357 ? 18.938 -6.16 -31.984 1 88.25 357 GLY B O 1
ATOM 5796 N N . SER B 1 358 ? 19.062 -8.391 -32.312 1 89.31 358 SER B N 1
ATOM 5797 C CA . SER B 1 358 ? 17.625 -8.562 -32.062 1 89.31 358 SER B CA 1
ATOM 5798 C C . SER B 1 358 ? 17.359 -8.859 -30.594 1 89.31 358 SER B C 1
ATOM 5800 O O . SER B 1 358 ? 18.266 -9.266 -29.859 1 89.31 358 SER B O 1
ATOM 5802 N N . ALA B 1 359 ? 16.172 -8.531 -30.219 1 93.31 359 ALA B N 1
ATOM 5803 C CA . ALA B 1 359 ? 15.75 -8.844 -28.859 1 93.31 359 ALA B CA 1
ATOM 5804 C C . ALA B 1 359 ? 15.078 -10.211 -28.797 1 93.31 359 ALA B C 1
ATOM 5806 O O . ALA B 1 359 ? 14.312 -10.578 -29.688 1 93.31 359 ALA B O 1
ATOM 5807 N N . TYR B 1 360 ? 15.406 -10.961 -27.734 1 97.12 360 TYR B N 1
ATOM 5808 C CA . TYR B 1 360 ? 14.836 -12.297 -27.562 1 97.12 360 TYR B CA 1
ATOM 5809 C C . TYR B 1 360 ? 14.25 -12.461 -26.172 1 97.12 360 TYR B C 1
ATOM 5811 O O . TYR B 1 360 ? 14.695 -11.812 -25.219 1 97.12 360 TYR B O 1
ATOM 5819 N N . ALA B 1 361 ? 13.25 -13.273 -26.078 1 97.75 361 ALA B N 1
ATOM 5820 C CA . ALA B 1 361 ? 12.812 -13.883 -24.812 1 97.75 361 ALA B CA 1
ATOM 5821 C C . ALA B 1 361 ? 13.258 -15.336 -24.719 1 97.75 361 ALA B C 1
ATOM 5823 O O . ALA B 1 361 ? 13.328 -16.031 -25.734 1 97.75 361 ALA B O 1
ATOM 5824 N N . LYS B 1 362 ? 13.547 -15.75 -23.562 1 98.12 362 LYS B N 1
ATOM 5825 C CA . LYS B 1 362 ? 13.984 -17.125 -23.359 1 98.12 362 LYS B CA 1
ATOM 5826 C C . LYS B 1 362 ? 12.82 -18.016 -22.922 1 98.12 362 LYS B C 1
ATOM 5828 O O . LYS B 1 362 ? 12.148 -17.719 -21.938 1 98.12 362 LYS B O 1
ATOM 5833 N N . LEU B 1 363 ? 12.539 -19.078 -23.672 1 98.25 363 LEU B N 1
ATOM 5834 C CA . LEU B 1 363 ? 11.641 -20.141 -23.25 1 98.25 363 LEU B CA 1
ATOM 5835 C C . LEU B 1 363 ? 12.422 -21.297 -22.656 1 98.25 363 LEU B C 1
ATOM 5837 O O . LEU B 1 363 ? 13.414 -21.75 -23.234 1 98.25 363 LEU B O 1
ATOM 5841 N N . TYR B 1 364 ? 12.023 -21.75 -21.453 1 96.94 364 TYR B N 1
ATOM 5842 C CA . TYR B 1 364 ? 12.719 -22.859 -20.812 1 96.94 364 TYR B CA 1
ATOM 5843 C C . TYR B 1 364 ? 11.867 -23.484 -19.719 1 96.94 364 TYR B C 1
ATOM 5845 O O . TYR B 1 364 ? 10.875 -22.891 -19.281 1 96.94 364 TYR B O 1
ATOM 5853 N N . SER B 1 365 ? 12.227 -24.688 -19.312 1 94.94 365 SER B N 1
ATOM 5854 C CA . SER B 1 365 ? 11.609 -25.359 -18.172 1 94.94 365 SER B CA 1
ATOM 5855 C C . SER B 1 365 ? 12.656 -25.766 -17.141 1 94.94 365 SER B C 1
ATOM 5857 O O . SER B 1 365 ? 13.836 -25.922 -17.469 1 94.94 365 SER B O 1
ATOM 5859 N N . LYS B 1 366 ? 12.195 -25.719 -15.898 1 91.06 366 LYS B N 1
ATOM 5860 C CA . LYS B 1 366 ? 13 -26.188 -14.773 1 91.06 366 LYS B CA 1
ATOM 5861 C C . LYS B 1 366 ? 12.156 -27.016 -13.805 1 91.06 366 LYS B C 1
ATOM 5863 O O . LYS B 1 366 ? 11.008 -26.656 -13.523 1 91.06 366 LYS B O 1
ATOM 5868 N N . ASP B 1 367 ? 12.812 -28.062 -13.273 1 86.19 367 ASP B N 1
ATOM 5869 C CA . ASP B 1 367 ? 12.062 -28.906 -12.352 1 86.19 367 ASP B CA 1
ATOM 5870 C C . ASP B 1 367 ? 12.141 -28.375 -10.93 1 86.19 367 ASP B C 1
ATOM 5872 O O . ASP B 1 367 ? 11.352 -28.766 -10.07 1 86.19 367 ASP B O 1
ATOM 5876 N N . SER B 1 368 ? 13.133 -27.688 -10.648 1 80.88 368 SER B N 1
ATOM 5877 C CA . SER B 1 368 ? 13.32 -27.016 -9.359 1 80.88 368 SER B CA 1
ATOM 5878 C C . SER B 1 368 ? 14.148 -25.75 -9.516 1 80.88 368 SER B C 1
ATOM 5880 O O . SER B 1 368 ? 14.719 -25.484 -10.578 1 80.88 368 SER B O 1
ATOM 5882 N N . ILE B 1 369 ? 14.211 -24.922 -8.484 1 81.56 369 ILE B N 1
ATOM 5883 C CA . ILE B 1 369 ? 14.898 -23.641 -8.531 1 81.56 369 ILE B CA 1
ATOM 5884 C C . ILE B 1 369 ? 16.375 -23.859 -8.891 1 81.56 369 ILE B C 1
ATOM 5886 O O . ILE B 1 369 ? 16.938 -23.094 -9.68 1 81.56 369 ILE B O 1
ATOM 5890 N N . LYS B 1 370 ? 16.969 -24.953 -8.414 1 84.81 370 LYS B N 1
ATOM 5891 C CA . LYS B 1 370 ? 18.375 -25.219 -8.711 1 84.81 370 LYS B CA 1
ATOM 5892 C C . LYS B 1 370 ? 18.516 -26.266 -9.82 1 84.81 370 LYS B C 1
ATOM 5894 O O . LYS B 1 370 ? 19.625 -26.703 -10.133 1 84.81 370 LYS B O 1
ATOM 5899 N N . GLY B 1 371 ? 17.406 -26.609 -10.328 1 84.25 371 GLY B N 1
ATOM 5900 C CA . GLY B 1 371 ? 17.453 -27.625 -11.375 1 84.25 371 GLY B CA 1
ATOM 5901 C C . GLY B 1 371 ? 18.047 -27.109 -12.672 1 84.25 371 GLY B C 1
ATOM 5902 O O . GLY B 1 371 ? 18.125 -25.906 -12.891 1 84.25 371 GLY B O 1
ATOM 5903 N N . GLU B 1 372 ? 18.359 -28.062 -13.484 1 89.5 372 GLU B N 1
ATOM 5904 C CA . GLU B 1 372 ? 18.875 -27.719 -14.812 1 89.5 372 GLU B CA 1
ATOM 5905 C C . GLU B 1 372 ? 17.734 -27.281 -15.742 1 89.5 372 GLU B C 1
ATOM 5907 O O . GLU B 1 372 ? 16.641 -27.828 -15.672 1 89.5 372 GLU B O 1
ATOM 5912 N N . GLU B 1 373 ? 18.109 -26.328 -16.562 1 92.88 373 GLU B N 1
ATOM 5913 C CA . GLU B 1 373 ? 17.141 -25.891 -17.562 1 92.88 373 GLU B CA 1
ATOM 5914 C C . GLU B 1 373 ? 17.078 -26.859 -18.734 1 92.88 373 GLU B C 1
ATOM 5916 O O . GLU B 1 373 ? 18.094 -27.422 -19.156 1 92.88 373 GLU B O 1
ATOM 5921 N N . TYR B 1 374 ? 15.922 -27.031 -19.25 1 94.62 374 TYR B N 1
ATOM 5922 C CA . TYR B 1 374 ? 15.75 -27.828 -20.453 1 94.62 374 TYR B CA 1
ATOM 5923 C C . TYR B 1 374 ? 14.656 -27.25 -21.344 1 94.62 374 TYR B C 1
ATOM 5925 O O . TYR B 1 374 ? 13.922 -26.344 -20.922 1 94.62 374 TYR B O 1
ATOM 5933 N N . GLY B 1 375 ? 14.641 -27.734 -22.609 1 95.44 375 GLY B N 1
ATOM 5934 C CA . GLY B 1 375 ? 13.688 -27.172 -23.562 1 95.44 375 GLY B CA 1
ATOM 5935 C C . GLY B 1 375 ? 13.93 -25.703 -23.844 1 95.44 375 GLY B C 1
ATOM 5936 O O . GLY B 1 375 ? 12.977 -24.922 -23.969 1 95.44 375 GLY B O 1
ATOM 5937 N N . ILE B 1 376 ? 15.188 -25.297 -23.953 1 97 376 ILE B N 1
ATOM 5938 C CA . ILE B 1 376 ? 15.57 -23.906 -24.094 1 97 376 ILE B CA 1
ATOM 5939 C C . ILE B 1 376 ? 15.367 -23.438 -25.531 1 97 376 ILE B C 1
ATOM 5941 O O . ILE B 1 376 ? 15.82 -24.109 -26.469 1 97 376 ILE B O 1
ATOM 5945 N N . GLU B 1 377 ? 14.641 -22.438 -25.719 1 97.88 377 GLU B N 1
ATOM 5946 C CA . GLU B 1 377 ? 14.453 -21.766 -27.016 1 97.88 377 GLU B CA 1
ATOM 5947 C C . GLU B 1 377 ? 14.523 -20.25 -26.859 1 97.88 377 GLU B C 1
ATOM 5949 O O . GLU B 1 377 ? 14.008 -19.703 -25.875 1 97.88 377 GLU B O 1
ATOM 5954 N N . TRP B 1 378 ? 15.203 -19.625 -27.812 1 98.06 378 TRP B N 1
ATOM 5955 C CA . TRP B 1 378 ? 15.227 -18.156 -27.875 1 98.06 378 TRP B CA 1
ATOM 5956 C C . TRP B 1 378 ? 14.195 -17.641 -28.875 1 98.06 378 TRP B C 1
ATOM 5958 O O . TRP B 1 378 ? 14.305 -17.906 -30.078 1 98.06 378 TRP B O 1
ATOM 5968 N N . ILE B 1 379 ? 13.25 -16.938 -28.391 1 97.81 379 ILE B N 1
ATOM 5969 C CA . ILE B 1 379 ? 12.102 -16.469 -29.172 1 97.81 379 ILE B CA 1
ATOM 5970 C C . ILE B 1 379 ? 12.289 -15 -29.531 1 97.81 379 ILE B C 1
ATOM 5972 O O . ILE B 1 379 ? 12.453 -14.156 -28.641 1 97.81 379 ILE B O 1
ATOM 5976 N N . PRO B 1 380 ? 12.242 -14.688 -30.859 1 96.81 380 PRO B N 1
ATOM 5977 C CA . PRO B 1 380 ? 12.258 -13.258 -31.172 1 96.81 380 PRO B CA 1
ATOM 5978 C C . PRO B 1 380 ? 11.211 -12.469 -30.391 1 96.81 380 PRO B C 1
ATOM 5980 O O . PRO B 1 380 ? 10.055 -12.883 -30.312 1 96.81 380 PRO B O 1
ATOM 5983 N N . TYR B 1 381 ? 11.625 -11.367 -29.797 1 95.56 381 TYR B N 1
ATOM 5984 C CA . TYR B 1 381 ? 10.734 -10.594 -28.938 1 95.56 381 TYR B CA 1
ATOM 5985 C C . TYR B 1 381 ? 9.875 -9.648 -29.766 1 95.56 381 TYR B C 1
ATOM 5987 O O . TYR B 1 381 ? 10 -8.43 -29.656 1 95.56 381 TYR B O 1
ATOM 5995 N N . ASP B 1 382 ? 9.016 -10.219 -30.531 1 94.94 382 ASP B N 1
ATOM 5996 C CA . ASP B 1 382 ? 8.039 -9.5 -31.344 1 94.94 382 ASP B CA 1
ATOM 5997 C C . ASP B 1 382 ? 6.641 -10.086 -31.188 1 94.94 382 ASP B C 1
ATOM 5999 O O . ASP B 1 382 ? 6.477 -11.148 -30.578 1 94.94 382 ASP B O 1
ATOM 6003 N N . VAL B 1 383 ? 5.664 -9.484 -31.656 1 94.44 383 VAL B N 1
ATOM 6004 C CA . VAL B 1 383 ? 4.266 -9.805 -31.391 1 94.44 383 VAL B CA 1
ATOM 6005 C C . VAL B 1 383 ? 3.934 -11.188 -31.953 1 94.44 383 VAL B C 1
ATOM 6007 O O . VAL B 1 383 ? 3.297 -12 -31.266 1 94.44 383 VAL B O 1
ATOM 6010 N N . LYS B 1 384 ? 4.395 -11.477 -33.094 1 94.88 384 LYS B N 1
ATOM 6011 C CA . LYS B 1 384 ? 4.059 -12.734 -33.75 1 94.88 384 LYS B CA 1
ATOM 6012 C C . LYS B 1 384 ? 4.684 -13.922 -33.031 1 94.88 384 LYS B C 1
ATOM 6014 O O . LYS B 1 384 ? 3.98 -14.859 -32.625 1 94.88 384 LYS B O 1
ATOM 6019 N N . ALA B 1 385 ? 5.953 -13.867 -32.875 1 96.12 385 ALA B N 1
ATOM 6020 C CA . ALA B 1 385 ? 6.672 -15 -32.281 1 96.12 385 ALA B CA 1
ATOM 6021 C C . ALA B 1 385 ? 6.227 -15.25 -30.844 1 96.12 385 ALA B C 1
ATOM 6023 O O . ALA B 1 385 ? 5.984 -16.391 -30.453 1 96.12 385 ALA B O 1
ATOM 6024 N N . ILE B 1 386 ? 6.102 -14.195 -30.109 1 96.44 386 ILE B N 1
ATOM 6025 C CA . ILE B 1 386 ? 5.68 -14.312 -28.719 1 96.44 386 ILE B CA 1
ATOM 6026 C C . ILE B 1 386 ? 4.242 -14.812 -28.656 1 96.44 386 ILE B C 1
ATOM 6028 O O . ILE B 1 386 ? 3.922 -15.703 -27.859 1 96.44 386 ILE B O 1
ATOM 6032 N N . GLY B 1 387 ? 3.412 -14.258 -29.469 1 95.31 387 GLY B N 1
ATOM 6033 C CA . GLY B 1 387 ? 2.029 -14.711 -29.516 1 95.31 387 GLY B CA 1
ATOM 6034 C C . GLY B 1 387 ? 1.895 -16.188 -29.812 1 95.31 387 GLY B C 1
ATOM 6035 O O . GLY B 1 387 ? 1.085 -16.891 -29.188 1 95.31 387 GLY B O 1
ATOM 6036 N N . GLU B 1 388 ? 2.641 -16.688 -30.719 1 95.81 388 GLU B N 1
ATOM 6037 C CA . GLU B 1 388 ? 2.602 -18.094 -31.094 1 95.81 388 GLU B CA 1
ATOM 6038 C C . GLU B 1 388 ? 2.998 -18.984 -29.922 1 95.81 388 GLU B C 1
ATOM 6040 O O . GLU B 1 388 ? 2.373 -20.031 -29.688 1 95.81 388 GLU B O 1
ATOM 6045 N N . VAL B 1 389 ? 3.975 -18.531 -29.234 1 96.69 389 VAL B N 1
ATOM 6046 C CA . VAL B 1 389 ? 4.43 -19.312 -28.094 1 96.69 389 VAL B CA 1
ATOM 6047 C C . VAL B 1 389 ? 3.361 -19.297 -27 1 96.69 389 VAL B C 1
ATOM 6049 O O . VAL B 1 389 ? 3.102 -20.328 -26.359 1 96.69 389 VAL B O 1
ATOM 6052 N N . LEU B 1 390 ? 2.762 -18.141 -26.75 1 96.38 390 LEU B N 1
ATOM 6053 C CA . LEU B 1 390 ? 1.737 -18.031 -25.719 1 96.38 390 LEU B CA 1
ATOM 6054 C C . LEU B 1 390 ? 0.548 -18.938 -26.031 1 96.38 390 LEU B C 1
ATOM 6056 O O . LEU B 1 390 ? -0.017 -19.562 -25.125 1 96.38 390 LEU B O 1
ATOM 6060 N N . VAL B 1 391 ? 0.177 -19.078 -27.266 1 95.62 391 VAL B N 1
ATOM 6061 C CA . VAL B 1 391 ? -0.925 -19.938 -27.672 1 95.62 391 VAL B CA 1
ATOM 6062 C C . VAL B 1 391 ? -0.511 -21.406 -27.547 1 95.62 391 VAL B C 1
ATOM 6064 O O . VAL B 1 391 ? -1.22 -22.203 -26.938 1 95.62 391 VAL B O 1
ATOM 6067 N N . ASP B 1 392 ? 0.627 -21.734 -28.016 1 96.25 392 ASP B N 1
ATOM 6068 C CA . ASP B 1 392 ? 1.052 -23.125 -28.156 1 96.25 392 ASP B CA 1
ATOM 6069 C C . ASP B 1 392 ? 1.448 -23.703 -26.797 1 96.25 392 ASP B C 1
ATOM 6071 O O . ASP B 1 392 ? 1.118 -24.859 -26.484 1 96.25 392 ASP B O 1
ATOM 6075 N N . LYS B 1 393 ? 2.174 -22.844 -26.016 1 96.44 393 LYS B N 1
ATOM 6076 C CA . LYS B 1 393 ? 2.811 -23.391 -24.828 1 96.44 393 LYS B CA 1
ATOM 6077 C C . LYS B 1 393 ? 2.02 -23.047 -23.562 1 96.44 393 LYS B C 1
ATOM 6079 O O . LYS B 1 393 ? 2.109 -23.75 -22.562 1 96.44 393 LYS B O 1
ATOM 6084 N N . PHE B 1 394 ? 1.198 -22.016 -23.625 1 96.25 394 PHE B N 1
ATOM 6085 C CA . PHE B 1 394 ? 0.558 -21.562 -22.391 1 96.25 394 PHE B CA 1
ATOM 6086 C C . PHE B 1 394 ? -0.956 -21.5 -22.562 1 96.25 394 PHE B C 1
ATOM 6088 O O . PHE B 1 394 ? -1.679 -21.188 -21.609 1 96.25 394 PHE B O 1
ATOM 6095 N N . GLY B 1 395 ? -1.492 -21.719 -23.766 1 94.31 395 GLY B N 1
ATOM 6096 C CA . GLY B 1 395 ? -2.914 -21.938 -23.984 1 94.31 395 GLY B CA 1
ATOM 6097 C C . GLY B 1 395 ? -3.699 -20.656 -24.156 1 94.31 395 GLY B C 1
ATOM 6098 O O . GLY B 1 395 ? -4.922 -20.641 -23.984 1 94.31 395 GLY B O 1
ATOM 6099 N N . PHE B 1 396 ? -3.035 -19.562 -24.547 1 93.62 396 PHE B N 1
ATOM 6100 C CA . PHE B 1 396 ? -3.711 -18.281 -24.719 1 93.62 396 PHE B CA 1
ATOM 6101 C C . PHE B 1 396 ? -4.668 -18.344 -25.906 1 93.62 396 PHE B C 1
ATOM 6103 O O . PHE B 1 396 ? -4.445 -19.078 -26.859 1 93.62 396 PHE B O 1
ATOM 6110 N N . THR B 1 397 ? -5.75 -17.641 -25.734 1 91.38 397 THR B N 1
ATOM 6111 C CA . THR B 1 397 ? -6.547 -17.266 -26.906 1 91.38 397 THR B CA 1
ATOM 6112 C C . THR B 1 397 ? -6.32 -15.805 -27.281 1 91.38 397 THR B C 1
ATOM 6114 O O . THR B 1 397 ? -6.582 -14.906 -26.469 1 91.38 397 THR B O 1
ATOM 6117 N N . LEU B 1 398 ? -5.734 -15.609 -28.422 1 86.75 398 LEU B N 1
ATOM 6118 C CA . LEU B 1 398 ? -5.406 -14.25 -28.828 1 86.75 398 LEU B CA 1
ATOM 6119 C C . LEU B 1 398 ? -6.43 -13.719 -29.828 1 86.75 398 LEU B C 1
ATOM 6121 O O . LEU B 1 398 ? -6.996 -14.484 -30.609 1 86.75 398 LEU B O 1
#

Organism: Rhodotorula mucilaginosa (NCBI:txid5537)

Radius of gyration: 33.39 Å; Cα contacts (8 Å, |Δi|>4): 1722; chains: 2; bounding box: 125×86×99 Å

Secondary structure (DSSP, 8-state):
--------------------------------------------S--SS-BSS--SSSPPPPB--HHHHHHHHHHTT--GGGGGPPP-HHHHHHHHHHHHHHSPEE-HHHHS-HHHHHH---PBP-SS-S-----HHHHHIIIIIS---B-HHHHHHHHHHHHHHHT-EEEEEEEEEBSSTTS-HHHH---B-SS-EEEEEEE-TT-SS-EEE-S--TTT--SS-EES-TT-EEE-SSTT-EEEEEEEEPP--TT-SS-SSPPEEEEEEEEE--TT---S-GGGGGGSTT-EEEEEEEE--PPPPHHHHHHHHHHHHH-TTSGGGG-EEEEEE-TTS-EEEEEES-HHHHTTS--SS--EEEEEEESSTTSPEEEEEEEESBHHHHHHHHHHHH----/--------------------------------------------S--SS-BSS--SSSPPPPB--HHHHHHHHHHTT--GGGGGPPP-HHHHHHHHHHHHHHSPEE-HHHHS-HHHHHH---PBP-SS-S-----HHHHHIIIIIS---B-HHHHHHHHHHHHHHHT-EEEEEEEEEBSSTTS-HHHH---B-SS-EEEEEEE-TT-SS-EEE-S--TTT--SS-EESSTT-EEE-SSTT-EEEEEEEEPP--TT-SS-SSPPEEEEEEEEE--TT---S-GGGGGGSTT-EEEEEEEE--PPPPHHHHHHHHHHHHH-TTSGGGG-EEEEEE-TTS-EEEEEES-HHHHTTS--SS--EEEEEEESSTTSPEEEEEEEESBHHHHHHHHHHHH----

Nearest PDB structures (foldseek):
  1e2t-assembly1_A  TM=8.366E-01  e=6.562E-16  Salmonella enterica subsp. enterica serovar Typhimurium
  7qi3-assembly2_D  TM=7.191E-01  e=3.106E-17  Fusarium verticillioides
  2pfr-assembly3_B-2  TM=7.682E-01  e=6.022E-14  Homo sapiens
  2pfr-assembly3_A  TM=7.736E-01  e=1.665E-13  Homo sapiens
  2pqt-assembly1_A  TM=7.242E-01  e=1.328E-13  Homo sapiens

Solvent-accessible surface area (backbone atoms only — not comparable to full-atom values): 43197 Å² total; per-residue (Å²): 140,75,83,79,72,85,71,93,72,86,88,88,79,83,86,88,77,84,81,79,80,79,82,82,81,81,81,85,75,75,76,71,76,74,71,76,70,74,65,70,68,75,76,70,63,37,43,92,61,60,34,59,52,46,85,52,90,74,59,52,60,34,21,28,11,66,70,58,42,39,49,42,29,49,53,33,74,39,62,62,72,58,71,74,49,67,70,43,71,68,52,52,32,51,53,36,39,31,37,34,58,45,43,30,31,26,37,54,42,29,26,42,38,76,68,48,54,72,64,48,41,81,52,73,62,63,68,58,57,19,85,27,79,53,66,35,64,61,31,48,42,38,34,42,74,32,31,36,48,24,40,21,75,45,39,33,54,51,50,42,12,47,41,28,24,42,46,34,44,65,31,46,16,48,16,23,37,40,67,55,66,84,38,49,41,90,77,72,43,62,46,71,50,41,60,77,36,46,38,35,41,36,35,42,93,83,49,96,56,43,25,40,40,42,73,20,49,77,88,66,53,52,45,46,63,34,64,72,43,73,70,36,52,32,55,43,73,17,53,44,38,27,32,37,31,37,70,41,56,51,81,65,50,89,81,48,72,50,55,81,32,56,44,66,34,35,34,38,27,36,42,45,44,47,62,89,46,69,51,90,41,43,84,49,59,89,68,48,78,88,44,48,65,17,61,47,35,38,31,41,75,34,34,51,51,61,59,37,50,50,46,38,42,49,36,47,50,66,35,85,84,25,76,55,37,59,28,44,41,36,36,32,44,41,93,77,28,20,34,44,35,40,38,31,64,46,66,87,67,53,69,76,52,74,89,78,86,61,60,56,25,41,32,33,28,30,56,40,97,61,32,68,75,40,78,73,44,78,38,54,42,19,39,30,55,44,48,51,45,38,34,74,76,56,53,35,56,114,140,82,89,78,86,79,79,91,70,87,90,91,83,82,87,82,87,81,81,83,77,80,80,78,78,75,84,69,77,74,73,72,75,75,69,77,71,72,64,68,68,75,78,68,61,36,44,93,61,61,34,58,53,45,85,51,90,75,57,51,60,34,21,27,10,67,70,57,41,38,48,42,30,49,53,32,75,39,60,61,73,60,71,73,49,68,72,43,71,68,52,52,32,50,54,38,38,31,38,35,57,45,43,29,33,26,38,54,42,29,26,43,39,74,68,47,56,71,62,48,41,80,51,72,63,63,68,59,56,20,84,28,80,55,65,36,63,61,31,47,43,40,34,42,72,30,30,36,48,26,41,22,76,44,38,33,55,50,50,43,13,47,41,29,24,42,47,34,44,63,30,47,16,48,16,23,38,38,67,57,67,84,38,51,41,92,76,73,43,62,44,70,50,42,60,78,36,46,38,36,41,37,35,42,90,85,50,96,55,42,26,41,41,44,71,21,48,78,88,66,52,53,45,46,62,34,64,73,42,73,70,34,53,34,54,44,73,18,53,44,39,27,32,38,32,38,71,39,57,51,82,64,50,90,80,50,72,51,55,82,33,55,42,65,35,34,36,37,27,35,42,46,44,49,62,88,46,69,50,90,41,43,86,50,55,88,68,47,76,86,43,49,66,16,60,46,34,38,31,41,77,36,35,54,50,60,58,40,52,51,44,39,40,48,36,49,50,65,35,85,83,26,77,55,37,59,28,44,41,37,35,32,44,41,94,77,27,19,36,43,36,40,39,33,64,46,67,86,68,52,68,77,50,74,90,78,85,61,59,57,25,43,32,34,30,29,54,40,95,62,33,69,74,41,80,72,44,79,38,54,42,18,40,31,56,44,47,53,45,39,33,75,75,57,54,34,57,112

pLDDT: mean 85.37, std 23.14, range [14.34, 98.81]

Foldseek 3Di:
DDDPDDDPDDDDDDDDDDDDDDDDDDDPPPPVPPPVPPVPLPPQLADPQFWFAFPDVVGDQGAHHLVLLQLQCVQLPHHSVLLSDADDQVNQLVSLLSLQFRAKAFFVQQWDDPVLLVVLDFDFTDFRPHPAQDTIVVLSCQCRVQVHHHAQLSPASNVSNSVVSNAKDKFKWFKWFFPVPPDFCVPVNTDIDGRLHIWMWIDHDPGPAIWTGGSHQNSDDASHTWGQDAFTKADHLFQQKIKGKHFAFDDHDDPDPPCPDGDTFMWMKMKHAAAPDGNPDRSCRVVGPPIDIDTGIGIHPDGDHSVNSVVSRCCCSDPPPRDPSQKGKIWGAHNNQKMWMWIDRDCVQQVPDDDPPFGWTWTWMANGPNYDTDPIDTFGRGSNRVSVCCCPPNNGRD/DDDDDDDDDDDDDDDDDDDDDDPPDDPPPPPVPPPVCPVPLPPQLADPQFWFAFPDVVGDQGAHHLVLLQLQCVQLPHHSVLLSDADDQVNQLVSLLSLQFRAKAFFVQQWDDPVLLVVLDFDFTDFRPHPAQDTIVVLSCQCRVQVHHHAQLSPASNVSNSVSSNAKDKFKWFKWFFPVPPDFCVPVNTDIDGRLHIWMWIDHDPGPAIWTGGSHQNSDDASHTWGQDAFTKADHLFQQKIKGKHFAFDDHDDPDPPCPDGDTFMWMKMKHAAAPDGHPDRSCRVVGPPIDIDTGIGIHPDGDHSVNSVVSRCCCSDPPPRPPSQKGKIWGAHNNQKMWMWIDRDCVQQVPADDPPFGWTWTWMANHPNYDTPPIDTFGRGSNRVSVCCCPPNNGRD

InterPro domains:
  IPR001447 Arylamine N-acetyltransferase [PF00797] (135-342)
  IPR001447 Arylamine N-acetyltransferase [PTHR11786] (69-395)
  IPR038765 Papain-like cysteine peptidase superfamily [SSF54001] (65-347)
  IPR053710 Arylamine N-acetyltransferase domain-containing protein [G3DSA:3.30.2140.20] (65-396)

Sequence (796 aa):
MPSAAGSRSAAFSMLTSCGQAPLQNPDWRRTTGGTSDTRAMPASARPQESTYLSESSPPRAASLNLVDTEDYLERIHLGKQVASEPPSYDLLSKLSVAHHLAVPFDTSALHVPLEAWAERDGRQLGVKEGPGVELGKANFDRIVKRRHGGFCYSQNPLFASLLRGFGFRVSEVPARVFMNRGKDPKEAGYAWSCNTHVALIVDWTDSNGRYLVDVGFGGGGPPYPIPLKDGETAASLSKSESFLLREEQMPVDKAHPIMHDPPAGWTLYRRIVPAGAIIEHHSDADSVPDSYWTPCIHFSLSTMTPEDTMMGNHFNCTHDRAGFTGVFVVSRLLKNGGRQTLCRGIPAIDEGAPEDGSAYAKLYSKDSIKGEEYGIEWIPYDVKAIGEVLVDKFGFTLMPSAAGSRSAAFSMLTSCGQAPLQNPDWRRTTGGTSDTRAMPASARPQESTYLSESSPPRAASLNLVDTEDYLERIHLGKQVASEPPSYDLLSKLSVAHHLAVPFDTSALHVPLEAWAERDGRQLGVKEGPGVELGKANFDRIVKRRHGGFCYSQNPLFASLLRGFGFRVSEVPARVFMNRGKDPKEAGYAWSCNTHVALIVDWTDSNGRYLVDVGFGGGGPPYPIPLKDGETAASLSKSESFLLREEQMPVDKAHPIMHDPPAGWTLYRRIVPAGAIIEHHSDADSVPDSYWTPCIHFSLSTMTPEDTMMGNHFNCTHDRAGFTGVFVVSRLLKNGGRQTLCRGIPAIDEGAPEDGSAYAKLYSKDSIKGEEYGIEWIPYDVKAIGEVLVDKFGFTL